Protein AF-0000000084546403 (afdb_homodimer)

Solvent-accessible surface area (backbone atoms only — not comparable to full-atom values): 41362 Å² total; per-residue (Å²): 109,85,38,75,86,48,31,38,41,37,36,32,36,29,19,54,22,59,50,53,29,65,92,52,77,45,28,26,39,58,67,63,29,73,38,72,50,47,21,52,46,28,46,36,2,33,27,8,28,27,34,31,75,41,83,78,36,60,59,53,68,66,60,11,43,37,7,45,70,42,44,78,72,54,56,85,66,45,31,20,58,9,33,34,30,34,52,30,70,62,47,91,77,52,71,27,23,35,17,21,32,30,24,30,13,20,51,49,97,86,53,36,51,71,20,63,24,27,76,45,74,48,57,65,67,58,48,48,49,54,30,50,51,44,56,72,67,63,77,61,92,54,79,59,48,49,65,47,56,44,63,68,66,50,28,30,29,35,37,38,40,39,41,81,85,48,60,37,44,41,43,40,48,28,24,29,60,44,39,33,57,57,57,37,37,69,40,56,32,64,63,72,54,65,53,42,78,39,78,37,39,34,66,44,90,41,69,44,15,43,52,32,15,49,51,52,40,50,52,50,55,48,38,33,57,53,32,70,68,31,65,65,34,50,52,29,46,75,72,72,41,63,36,60,30,36,62,36,33,36,26,36,7,25,41,72,75,89,67,75,38,48,34,73,72,53,29,42,46,48,27,29,37,59,80,48,44,54,50,35,10,49,34,57,67,30,65,36,48,75,49,88,36,81,58,96,80,35,36,45,49,36,20,50,49,55,37,55,41,55,77,82,29,34,28,36,38,35,56,44,59,74,33,28,63,25,8,53,67,42,33,51,65,59,26,16,52,47,52,27,48,43,23,63,36,19,50,39,41,25,60,73,55,51,56,48,83,63,35,32,40,34,41,36,39,39,36,11,13,20,27,85,63,36,33,59,35,42,54,58,18,39,35,37,42,22,22,70,54,31,74,60,62,78,42,56,51,75,24,66,72,49,11,73,70,23,76,71,35,80,38,48,13,42,44,47,50,61,52,47,51,50,48,56,47,70,56,101,112,84,37,75,86,48,30,38,42,37,36,33,37,28,18,54,21,59,51,53,29,65,91,51,77,46,28,26,39,57,66,65,32,72,38,71,50,48,21,54,47,28,47,36,2,32,25,8,26,26,36,31,74,41,82,78,36,59,57,54,69,66,60,11,44,38,7,45,71,44,45,79,71,54,56,85,66,46,29,19,59,8,32,34,30,34,52,30,70,64,49,90,77,51,72,27,23,35,16,22,31,32,23,29,13,20,52,49,96,84,54,37,52,70,21,64,25,27,78,45,73,47,58,65,67,58,48,48,50,52,30,49,50,46,55,70,66,64,76,61,92,53,80,58,48,48,66,47,57,44,63,68,66,49,27,31,29,35,38,38,39,38,43,81,85,48,60,38,42,42,44,39,47,27,23,28,59,44,37,32,58,58,59,38,35,70,40,57,32,63,63,72,55,66,53,43,78,38,78,37,38,35,67,46,90,42,68,42,15,42,52,33,15,51,52,53,40,51,52,49,55,48,39,32,56,53,32,70,69,31,66,67,34,51,53,30,46,75,71,72,40,63,35,60,30,34,62,35,34,35,25,37,8,26,42,71,75,86,66,75,38,50,34,72,73,53,28,41,46,48,29,29,38,59,82,49,44,54,50,34,9,49,33,57,65,31,64,37,49,72,49,88,34,81,58,97,79,32,37,45,49,37,20,50,48,55,38,56,41,57,76,82,29,33,27,36,39,35,55,44,60,72,34,28,62,24,9,51,68,41,32,51,64,59,25,16,53,48,52,26,47,44,22,64,35,19,50,40,42,27,58,74,55,48,57,48,84,63,35,31,42,34,41,34,39,39,36,11,13,20,27,85,63,35,33,59,34,41,55,58,17,40,36,36,42,23,21,71,51,31,75,60,62,78,42,54,50,75,25,66,73,48,10,74,70,23,75,71,35,81,40,48,13,42,44,46,49,60,52,49,53,50,48,56,48,70,57,101

pLDDT: mean 93.05, std 8.21, range [50.5, 98.88]

InterPro domains:
  IPR004456 2,3-bisphosphoglycerate-independent phosphoglycerate mutase [PF10143] (42-233)
  IPR004456 2,3-bisphosphoglycerate-independent phosphoglycerate mutase [PIRSF006392] (7-424)
  IPR004456 2,3-bisphosphoglycerate-independent phosphoglycerate mutase [PTHR31209] (2-426)
  IPR004456 2,3-bisphosphoglycerate-independent phosphoglycerate mutase [TIGR00306] (8-418)
  IPR004456 2,3-bisphosphoglycerate-independent phosphoglycerate mutase [cd16011] (8-423)
  IPR006124 Metalloenzyme [PF01676] (10-408)
  IPR017850 Alkaline-phosphatase-like, core domain superfamily [G3DSA:3.40.720.10] (3-81)
  IPR017850 Alkaline-phosphatase-like, core domain superfamily [G3DSA:3.40.720.10] (188-424)
  IPR017850 Alkaline-phosphatase-like, core domain superfamily [SSF53649] (8-391)
  IPR042253 2,3-bisphosphoglycerate-independent phosphoglycerate mutase superfamily [G3DSA:3.30.70.2130] (82-182)

Organism: NCBI:txid1582439

Sequence (856 aa):
MENSDIHMIYVLLDGIGDLPHPDLDGKTPLEAANTPILDKIASNGAIGEVISVGKGIAPESDIAVFNMLGYKFKHEDYAGRGVIEAIGIGIDFKDGDLALRGNYSTLDDQEVIIDRRAGRHIEKEDADGIAKEIEEKIKFSNPDTSVVVAPTIGHRVTVRIRNTSKKLSSKITNTDPAYSNIGGMGVAKAVGDFLKIEKCLPLEDTEDSKSTANTVNEFSDQTISICKESQINKKRQEQGKKRLSCILLRDAGNKYPDVIPINEKYGMNFSCIVDMPVELGISEVLKMKAFEAGGLTDYEEKAKVAAKAMETQNSIYVHLKGPDEFGHDGDAIGKMKNIEEIDQRFFKTLVDNIDTNKVAIVISADHSTPCINKGHSDDPVPVLVSGQFIKKDGTTRMTEAQAKKGSIGLLQGAEVVTKSLELIKSQTMENSDIHMIYVLLDGIGDLPHPDLDGKTPLEAANTPILDKIASNGAIGEVISVGKGIAPESDIAVFNMLGYKFKHEDYAGRGVIEAIGIGIDFKDGDLALRGNYSTLDDQEVIIDRRAGRHIEKEDADGIAKEIEEKIKFSNPDTSVVVAPTIGHRVTVRIRNTSKKLSSKITNTDPAYSNIGGMGVAKAVGDFLKIEKCLPLEDTEDSKSTANTVNEFSDQTISICKESQINKKRQEQGKKRLSCILLRDAGNKYPDVIPINEKYGMNFSCIVDMPVELGISEVLKMKAFEAGGLTDYEEKAKVAAKAMETQNSIYVHLKGPDEFGHDGDAIGKMKNIEEIDQRFFKTLVDNIDTNKVAIVISADHSTPCINKGHSDDPVPVLVSGQFIKKDGTTRMTEAQAKKGSIGLLQGAEVVTKSLELIKSQT

Structure (mmCIF, N/CA/C/O backbone):
data_AF-0000000084546403-model_v1
#
loop_
_entity.id
_entity.type
_entity.pdbx_description
1 polymer 'Phosphoglycerate mutase'
#
loop_
_atom_site.group_PDB
_atom_site.id
_atom_site.type_symbol
_atom_site.label_atom_id
_atom_site.label_alt_id
_atom_site.label_comp_id
_atom_site.label_asym_id
_atom_site.label_entity_id
_atom_site.label_seq_id
_atom_site.pdbx_PDB_ins_code
_atom_site.Cartn_x
_atom_site.Cartn_y
_atom_site.Cartn_z
_atom_site.occupancy
_atom_site.B_iso_or_equiv
_atom_site.auth_seq_id
_atom_site.auth_comp_id
_atom_site.auth_asym_id
_atom_site.auth_atom_id
_atom_site.pdbx_PDB_model_num
ATOM 1 N N . MET A 1 1 ? 1.942 37.375 -12.445 1 56.19 1 MET A N 1
ATOM 2 C CA . MET A 1 1 ? 0.585 37.906 -12.305 1 56.19 1 MET A CA 1
ATOM 3 C C . MET A 1 1 ? 0.404 38.594 -10.961 1 56.19 1 MET A C 1
ATOM 5 O O . MET A 1 1 ? 0.912 38.125 -9.938 1 56.19 1 MET A O 1
ATOM 9 N N . GLU A 1 2 ? 0.143 39.812 -10.953 1 78.81 2 GLU A N 1
ATOM 10 C CA . GLU A 1 2 ? -0.013 40.594 -9.734 1 78.81 2 GLU A CA 1
ATOM 11 C C . GLU A 1 2 ? -1.414 40.438 -9.148 1 78.81 2 GLU A C 1
ATOM 13 O O . GLU A 1 2 ? -2.41 40.656 -9.844 1 78.81 2 GLU A O 1
ATOM 18 N N . ASN A 1 3 ? -1.535 39.75 -7.922 1 90.38 3 ASN A N 1
ATOM 19 C CA . ASN A 1 3 ? -2.805 39.469 -7.258 1 90.38 3 ASN A CA 1
ATOM 20 C C . ASN A 1 3 ? -2.912 40.219 -5.93 1 90.38 3 ASN A C 1
ATOM 22 O O . ASN A 1 3 ? -3.426 39.688 -4.949 1 90.38 3 ASN A O 1
ATOM 26 N N . SER A 1 4 ? -2.438 41.438 -5.969 1 88.62 4 SER A N 1
ATOM 27 C CA . SER A 1 4 ? -2.387 42.219 -4.734 1 88.62 4 SER A CA 1
ATOM 28 C C . SER A 1 4 ? -3.781 42.656 -4.297 1 88.62 4 SER A C 1
ATOM 30 O O . SER A 1 4 ? -4.004 42.969 -3.123 1 88.62 4 SER A O 1
ATOM 32 N N . ASP A 1 5 ? -4.684 42.656 -5.203 1 90.62 5 ASP A N 1
ATOM 33 C CA . ASP A 1 5 ? -6.023 43.125 -4.887 1 90.62 5 ASP A CA 1
ATOM 34 C C . ASP A 1 5 ? -6.926 42 -4.414 1 90.62 5 ASP A C 1
ATOM 36 O O . ASP A 1 5 ? -8.055 42.219 -3.973 1 90.62 5 ASP A O 1
ATOM 40 N N . ILE A 1 6 ? -6.508 40.844 -4.484 1 94.5 6 ILE A N 1
ATOM 41 C CA . ILE A 1 6 ? -7.281 39.656 -4.082 1 94.5 6 ILE A CA 1
ATOM 42 C C . ILE A 1 6 ? -7.016 39.344 -2.609 1 94.5 6 ILE A C 1
ATOM 44 O O . ILE A 1 6 ? -5.875 39.438 -2.148 1 94.5 6 ILE A O 1
ATOM 48 N N . HIS A 1 7 ? -8.031 39.156 -1.814 1 96.44 7 HIS A N 1
ATOM 49 C CA . HIS A 1 7 ? -7.941 38.656 -0.452 1 96.44 7 HIS A CA 1
ATOM 50 C C . HIS A 1 7 ? -8.578 37.25 -0.335 1 96.44 7 HIS A C 1
ATOM 52 O O . HIS A 1 7 ? -9.742 37.062 -0.697 1 96.44 7 HIS A O 1
ATOM 58 N N . MET A 1 8 ? -7.809 36.281 0.204 1 97.38 8 MET A N 1
ATOM 59 C CA . MET A 1 8 ? -8.266 34.906 0.183 1 97.38 8 MET A CA 1
ATOM 60 C C . MET A 1 8 ? -7.852 34.188 1.46 1 97.38 8 MET A C 1
ATOM 62 O O . MET A 1 8 ? -6.711 34.312 1.909 1 97.38 8 MET A O 1
ATOM 66 N N . ILE A 1 9 ? -8.766 33.531 2.109 1 98.69 9 ILE A N 1
ATOM 67 C CA . ILE A 1 9 ? -8.492 32.594 3.191 1 98.69 9 ILE A CA 1
ATOM 68 C C . ILE A 1 9 ? -8.633 31.172 2.682 1 98.69 9 ILE A C 1
ATOM 70 O O . ILE A 1 9 ? -9.719 30.766 2.25 1 98.69 9 ILE A O 1
ATOM 74 N N . TYR A 1 10 ? -7.547 30.406 2.703 1 98.75 10 TYR A N 1
ATOM 75 C CA . TYR A 1 10 ? -7.473 29.047 2.189 1 98.75 10 TYR A CA 1
ATOM 76 C C . TYR A 1 10 ? -7.391 28.031 3.33 1 98.75 10 TYR A C 1
ATOM 78 O O . TYR A 1 10 ? -6.383 27.969 4.039 1 98.75 10 TYR A O 1
ATOM 86 N N . VAL A 1 11 ? -8.422 27.25 3.506 1 98.81 11 VAL A N 1
ATOM 87 C CA . VAL A 1 11 ? -8.5 26.312 4.613 1 98.81 11 VAL A CA 1
ATOM 88 C C . VAL A 1 11 ? -8.398 24.875 4.082 1 98.81 11 VAL A C 1
ATOM 90 O O . VAL A 1 11 ? -9.195 24.469 3.234 1 98.81 11 VAL A O 1
ATOM 93 N N . LEU A 1 12 ? -7.434 24.125 4.547 1 98.31 12 LEU A N 1
ATOM 94 C CA . LEU A 1 12 ? -7.359 22.688 4.285 1 98.31 12 LEU A CA 1
ATOM 95 C C . LEU A 1 12 ? -7.773 21.891 5.516 1 98.31 12 LEU A C 1
ATOM 97 O O . LEU A 1 12 ? -7.148 22 6.57 1 98.31 12 LEU A O 1
ATOM 101 N N . LEU A 1 13 ? -8.82 21.156 5.379 1 98.31 13 LEU A N 1
ATOM 102 C CA . LEU A 1 13 ? -9.289 20.234 6.414 1 98.31 13 LEU A CA 1
ATOM 103 C C . LEU A 1 13 ? -8.672 18.859 6.242 1 98.31 13 LEU A C 1
ATOM 105 O O . LEU A 1 13 ? -9.117 18.078 5.402 1 98.31 13 LEU A O 1
ATOM 109 N N . ASP A 1 14 ? -7.738 18.5 7.102 1 97.06 14 ASP A N 1
ATOM 110 C CA . ASP A 1 14 ? -6.898 17.312 6.973 1 97.06 14 ASP A CA 1
ATOM 111 C C . ASP A 1 14 ? -7.742 16.047 6.984 1 97.06 14 ASP A C 1
ATOM 113 O O . ASP A 1 14 ? -8.414 15.742 7.977 1 97.06 14 ASP A O 1
ATOM 117 N N . GLY A 1 15 ? -7.684 15.305 5.902 1 96.88 15 GLY A N 1
ATOM 118 C CA . GLY A 1 15 ? -8.273 13.977 5.844 1 96.88 15 GLY A CA 1
ATOM 119 C C . GLY A 1 15 ? -9.789 13.984 5.918 1 96.88 15 GLY A C 1
ATOM 120 O O . GLY A 1 15 ? -10.406 13 6.332 1 96.88 15 GLY A O 1
ATOM 121 N N . ILE A 1 16 ? -10.438 15.055 5.527 1 97.88 16 ILE A N 1
ATOM 122 C CA . ILE A 1 16 ? -11.875 15.203 5.758 1 97.88 16 ILE A CA 1
ATOM 123 C C . ILE A 1 16 ? -12.648 14.336 4.766 1 97.88 16 ILE A C 1
ATOM 125 O O . ILE A 1 16 ? -13.75 13.875 5.062 1 97.88 16 ILE A O 1
ATOM 129 N N . GLY A 1 17 ? -12.109 14.18 3.494 1 97.25 17 GLY A N 1
ATOM 130 C CA . GLY A 1 17 ? -12.797 13.305 2.553 1 97.25 17 GLY A CA 1
ATOM 131 C C . GLY A 1 17 ? -13.031 11.914 3.098 1 97.25 17 GLY A C 1
ATOM 132 O O . GLY A 1 17 ? -12.172 11.352 3.787 1 97.25 17 GLY A O 1
ATOM 133 N N . ASP A 1 18 ? -14.164 11.32 2.725 1 97.25 18 ASP A N 1
ATOM 134 C CA . ASP A 1 18 ? -14.523 10.023 3.289 1 97.25 18 ASP A CA 1
ATOM 135 C C . ASP A 1 18 ? -15.469 9.266 2.365 1 97.25 18 ASP A C 1
ATOM 137 O O . ASP A 1 18 ? -15.812 9.758 1.285 1 97.25 18 ASP A O 1
ATOM 141 N N . LEU A 1 19 ? -15.781 8.062 2.736 1 94.38 19 LEU A N 1
ATOM 142 C CA . LEU A 1 19 ? -16.766 7.188 2.1 1 94.38 19 LEU A CA 1
ATOM 143 C C . LEU A 1 19 ? -17.938 6.918 3.029 1 94.38 19 LEU A C 1
ATOM 145 O O . LEU A 1 19 ? -17.859 7.176 4.234 1 94.38 19 LEU A O 1
ATOM 149 N N . PRO A 1 20 ? -19.047 6.453 2.459 1 94.56 20 PRO A N 1
ATOM 150 C CA . PRO A 1 20 ? -20.172 6.09 3.309 1 94.56 20 PRO A CA 1
ATOM 151 C C . PRO A 1 20 ? -19.797 5.094 4.402 1 94.56 20 PRO A C 1
ATOM 153 O O . PRO A 1 20 ? -18.938 4.238 4.195 1 94.56 20 PRO A O 1
ATOM 156 N N . HIS A 1 21 ? -20.453 5.211 5.547 1 95.5 21 HIS A N 1
ATOM 157 C CA . HIS A 1 21 ? -20.156 4.379 6.707 1 95.5 21 HIS A CA 1
ATOM 158 C C . HIS A 1 21 ? -21.438 3.887 7.375 1 95.5 21 HIS A C 1
ATOM 160 O O . HIS A 1 21 ? -22.406 4.648 7.531 1 95.5 21 HIS A O 1
ATOM 166 N N . PRO A 1 22 ? -21.516 2.637 7.805 1 93.38 22 PRO A N 1
ATOM 167 C CA . PRO A 1 22 ? -22.75 2.104 8.398 1 93.38 22 PRO A CA 1
ATOM 168 C C . PRO A 1 22 ? -23.125 2.809 9.703 1 93.38 22 PRO A C 1
ATOM 170 O O . PRO A 1 22 ? -24.297 2.951 10.016 1 93.38 22 PRO A O 1
ATOM 173 N N . ASP A 1 23 ? -22.188 3.281 10.43 1 95.56 23 ASP A N 1
ATOM 174 C CA . ASP A 1 23 ? -22.453 3.967 11.695 1 95.56 23 ASP A CA 1
ATOM 175 C C . ASP A 1 23 ? -23.188 5.289 11.453 1 95.56 23 ASP A C 1
ATOM 177 O O . ASP A 1 23 ? -23.719 5.883 12.391 1 95.56 23 ASP A O 1
ATOM 181 N N . LEU A 1 24 ? -23.172 5.742 10.234 1 97.56 24 LEU A N 1
ATOM 182 C CA . LEU A 1 24 ? -23.828 6.992 9.867 1 97.56 24 LEU A CA 1
ATOM 183 C C . LEU A 1 24 ? -24.953 6.746 8.867 1 97.56 24 LEU A C 1
ATOM 185 O O . LEU A 1 24 ? -25.219 7.59 8.008 1 97.56 24 LEU A O 1
ATOM 189 N N . ASP A 1 25 ? -25.469 5.59 8.922 1 94.25 25 ASP A N 1
ATOM 190 C CA . ASP A 1 25 ? -26.609 5.184 8.102 1 94.25 25 ASP A CA 1
ATOM 191 C C . ASP A 1 25 ? -26.281 5.332 6.613 1 94.25 25 ASP A C 1
ATOM 193 O O . ASP A 1 25 ? -27.094 5.863 5.852 1 94.25 25 ASP A O 1
ATOM 197 N N . GLY A 1 26 ? -25.078 5.059 6.262 1 94 26 GLY A N 1
ATOM 198 C CA . GLY A 1 26 ? -24.672 5.035 4.863 1 94 26 GLY A CA 1
ATOM 199 C C . GLY A 1 26 ? -24.297 6.402 4.328 1 94 26 GLY A C 1
ATOM 200 O O . GLY A 1 26 ? -24.141 6.582 3.119 1 94 26 GLY A O 1
ATOM 201 N N . LYS A 1 27 ? -24.141 7.34 5.164 1 97.06 27 LYS A N 1
ATOM 202 C CA . LYS A 1 27 ? -23.672 8.664 4.781 1 97.06 27 LYS A CA 1
ATOM 203 C C . LYS A 1 27 ? -22.188 8.828 5.086 1 97.06 27 LYS A C 1
ATOM 205 O O . LYS A 1 27 ? -21.641 8.094 5.902 1 97.06 27 LYS A O 1
ATOM 210 N N . THR A 1 28 ? -21.594 9.758 4.344 1 97.88 28 THR A N 1
ATOM 211 C CA . THR A 1 28 ? -20.25 10.172 4.754 1 97.88 28 THR A CA 1
ATOM 212 C C . THR A 1 28 ? -20.328 11.086 5.977 1 97.88 28 THR A C 1
ATOM 214 O O . THR A 1 28 ? -21.391 11.633 6.289 1 97.88 28 THR A O 1
ATOM 217 N N . PRO A 1 29 ? -19.188 11.281 6.66 1 98.62 29 PRO A N 1
ATOM 218 C CA . PRO A 1 29 ? -19.188 12.219 7.785 1 98.62 29 PRO A CA 1
ATOM 219 C C . PRO A 1 29 ? -19.594 13.633 7.379 1 98.62 29 PRO A C 1
ATOM 221 O O . PRO A 1 29 ? -20.328 14.305 8.109 1 98.62 29 PRO A O 1
ATOM 224 N N . LEU A 1 30 ? -19.172 14.102 6.254 1 98.75 30 LEU A N 1
ATOM 225 C CA . LEU A 1 30 ? -19.578 15.422 5.773 1 98.75 30 LEU A CA 1
ATOM 226 C C . LEU A 1 30 ? -21.078 15.477 5.527 1 98.75 30 LEU A C 1
ATOM 228 O O . LEU A 1 30 ? -21.734 16.469 5.875 1 98.75 30 LEU A O 1
ATOM 232 N N . GLU A 1 31 ? -21.641 14.477 4.938 1 98.25 31 GLU A N 1
ATOM 233 C CA . GLU A 1 31 ? -23.078 14.422 4.652 1 98.25 31 GLU A CA 1
ATOM 234 C C . GLU A 1 31 ? -23.891 14.359 5.938 1 98.25 31 GLU A C 1
ATOM 236 O O . GLU A 1 31 ? -24.969 14.961 6.023 1 98.25 31 GLU A O 1
ATOM 241 N N . ALA A 1 32 ? -23.391 13.625 6.895 1 98.5 32 ALA A N 1
ATOM 242 C CA . ALA A 1 32 ? -24.141 13.375 8.125 1 98.5 32 ALA A CA 1
ATOM 243 C C . ALA A 1 32 ? -24.047 14.562 9.086 1 98.5 32 ALA A C 1
ATOM 245 O O . ALA A 1 32 ? -24.906 14.766 9.93 1 98.5 32 ALA A O 1
ATOM 246 N N . ALA A 1 33 ? -23.031 15.359 9.008 1 98.75 33 ALA A N 1
ATOM 247 C CA . ALA A 1 33 ? -22.75 16.438 9.961 1 98.75 33 ALA A CA 1
ATOM 248 C C . ALA A 1 33 ? -23.703 17.609 9.773 1 98.75 33 ALA A C 1
ATOM 250 O O . ALA A 1 33 ? -24.062 17.938 8.641 1 98.75 33 ALA A O 1
ATOM 251 N N . ASN A 1 34 ? -24.156 18.203 10.852 1 98.56 34 ASN A N 1
ATOM 252 C CA . ASN A 1 34 ? -24.859 19.469 10.82 1 98.56 34 ASN A CA 1
ATOM 253 C C . ASN A 1 34 ? -23.891 20.656 10.742 1 98.56 34 ASN A C 1
ATOM 255 O O . ASN A 1 34 ? -23.266 21.016 11.742 1 98.56 34 ASN A O 1
ATOM 259 N N . THR A 1 35 ? -23.891 21.234 9.539 1 98.69 35 THR A N 1
ATOM 260 C CA . THR A 1 35 ? -22.875 22.281 9.32 1 98.69 35 THR A CA 1
ATOM 261 C C . THR A 1 35 ? -23.516 23.531 8.734 1 98.69 35 THR A C 1
ATOM 263 O O . THR A 1 35 ? -23.188 23.953 7.621 1 98.69 35 THR A O 1
ATOM 266 N N . PRO A 1 36 ? -24.328 24.281 9.492 1 98.69 36 PRO A N 1
ATOM 267 C CA . PRO A 1 36 ? -25.078 25.422 8.945 1 98.69 36 PRO A CA 1
ATOM 268 C C . PRO A 1 36 ? -24.172 26.531 8.414 1 98.69 36 PRO A C 1
ATOM 270 O O . PRO A 1 36 ? -24.516 27.203 7.441 1 98.69 36 PRO A O 1
ATOM 273 N N . ILE A 1 37 ? -23.062 26.75 9.023 1 98.69 37 ILE A N 1
ATOM 274 C CA . ILE A 1 37 ? -22.188 27.812 8.578 1 98.69 37 ILE A CA 1
ATOM 275 C C . ILE A 1 37 ? -21.5 27.406 7.273 1 98.69 37 ILE A C 1
ATOM 277 O O . ILE A 1 37 ? -21.453 28.203 6.324 1 98.69 37 ILE A O 1
ATOM 281 N N . LEU A 1 38 ? -20.984 26.203 7.199 1 98.69 38 LEU A N 1
ATOM 282 C CA . LEU A 1 38 ? -20.391 25.688 5.969 1 98.69 38 LEU A CA 1
ATOM 283 C C . LEU A 1 38 ? -21.406 25.688 4.836 1 98.69 38 LEU A C 1
ATOM 285 O O . LEU A 1 38 ? -21.062 25.922 3.676 1 98.69 38 LEU A O 1
ATOM 289 N N . ASP A 1 39 ? -22.656 25.375 5.207 1 98.69 39 ASP A N 1
ATOM 290 C CA . ASP A 1 39 ? -23.703 25.391 4.207 1 98.69 39 ASP A CA 1
ATOM 291 C C . ASP A 1 39 ? -23.906 26.781 3.633 1 98.69 39 ASP A C 1
ATOM 293 O O . ASP A 1 39 ? -24.094 26.953 2.426 1 98.69 39 ASP A O 1
ATOM 297 N N . LYS A 1 40 ? -23.891 27.75 4.449 1 98.12 40 LYS A N 1
ATOM 298 C CA . LYS A 1 40 ? -23.984 29.125 3.998 1 98.12 40 LYS A CA 1
ATOM 299 C C . LYS A 1 40 ? -22.797 29.5 3.105 1 98.12 40 LYS A C 1
ATOM 301 O O . LYS A 1 40 ? -22.984 30.172 2.078 1 98.12 40 LYS A O 1
ATOM 306 N N . ILE A 1 41 ? -21.641 29.141 3.529 1 98.5 41 ILE A N 1
ATOM 307 C CA . ILE A 1 41 ? -20.453 29.406 2.732 1 98.5 41 ILE A CA 1
ATOM 308 C C . ILE A 1 41 ? -20.578 28.719 1.372 1 98.5 41 ILE A C 1
ATOM 310 O O . ILE A 1 41 ? -20.281 29.328 0.338 1 98.5 41 ILE A O 1
ATOM 314 N N . ALA A 1 42 ? -21.016 27.453 1.394 1 98.56 42 ALA A N 1
ATOM 315 C CA . ALA A 1 42 ? -21.156 26.672 0.166 1 98.56 42 ALA A CA 1
ATOM 316 C C . ALA A 1 42 ? -22.172 27.312 -0.778 1 98.56 42 ALA A C 1
ATOM 318 O O . ALA A 1 42 ? -21.953 27.375 -1.99 1 98.56 42 ALA A O 1
ATOM 319 N N . SER A 1 43 ? -23.234 27.828 -0.25 1 98.12 43 SER A N 1
ATOM 320 C CA . SER A 1 43 ? -24.297 28.422 -1.056 1 98.12 43 SER A CA 1
ATOM 321 C C . SER A 1 43 ? -23.844 29.719 -1.705 1 98.12 43 SER A C 1
ATOM 323 O O . SER A 1 43 ? -24.469 30.188 -2.664 1 98.12 43 SER A O 1
ATOM 325 N N . ASN A 1 44 ? -22.812 30.312 -1.191 1 97.62 44 ASN A N 1
ATOM 326 C CA . ASN A 1 44 ? -22.281 31.578 -1.692 1 97.62 44 ASN A CA 1
ATOM 327 C C . ASN A 1 44 ? -21.047 31.359 -2.568 1 97.62 44 ASN A C 1
ATOM 329 O O . ASN A 1 44 ? -20.062 32.094 -2.467 1 97.62 44 ASN A O 1
ATOM 333 N N . GLY A 1 45 ? -21.031 30.266 -3.346 1 97.75 45 GLY A N 1
ATOM 334 C CA . GLY A 1 45 ? -19.844 30 -4.156 1 97.75 45 GLY A CA 1
ATOM 335 C C . GLY A 1 45 ? -20.031 28.859 -5.125 1 97.75 45 GLY A C 1
ATOM 336 O O . GLY A 1 45 ? -21.125 28.656 -5.672 1 97.75 45 GLY A O 1
ATOM 337 N N . ALA A 1 46 ? -18.953 28.25 -5.488 1 98.38 46 ALA A N 1
ATOM 338 C CA . ALA A 1 46 ? -18.875 27.125 -6.414 1 98.38 46 ALA A CA 1
ATOM 339 C C . ALA A 1 46 ? -18.031 25.984 -5.84 1 98.38 46 ALA A C 1
ATOM 341 O O . ALA A 1 46 ? -17.094 26.219 -5.078 1 98.38 46 ALA A O 1
ATOM 342 N N . ILE A 1 47 ? -18.406 24.734 -6.227 1 98.62 47 ILE A N 1
ATOM 343 C CA . ILE A 1 47 ? -17.75 23.578 -5.633 1 98.62 47 ILE A CA 1
ATOM 344 C C . ILE A 1 47 ? -17.25 22.656 -6.738 1 98.62 47 ILE A C 1
ATOM 346 O O . ILE A 1 47 ? -17.625 22.797 -7.902 1 98.62 47 ILE A O 1
ATOM 350 N N . GLY A 1 48 ? -16.281 21.844 -6.465 1 98.69 48 GLY A N 1
ATOM 351 C CA . GLY A 1 48 ? -15.766 20.797 -7.328 1 98.69 48 GLY A CA 1
ATOM 352 C C . GLY A 1 48 ? -15.039 19.703 -6.566 1 98.69 48 GLY A C 1
ATOM 353 O O . GLY A 1 48 ? -15.211 19.578 -5.352 1 98.69 48 GLY A O 1
ATOM 354 N N . GLU A 1 49 ? -14.266 18.844 -7.32 1 98.25 49 GLU A N 1
ATOM 355 C CA . GLU A 1 49 ? -13.484 17.75 -6.758 1 98.25 49 GLU A CA 1
ATOM 356 C C . GLU A 1 49 ? -12 17.938 -7.039 1 98.25 49 GLU A C 1
ATOM 358 O O . GLU A 1 49 ? -11.617 18.625 -7.984 1 98.25 49 GLU A O 1
ATOM 363 N N . VAL A 1 50 ? -11.258 17.344 -6.164 1 98 50 VAL A N 1
ATOM 364 C CA . VAL A 1 50 ? -9.812 17.406 -6.344 1 98 50 VAL A CA 1
ATOM 365 C C . VAL A 1 50 ? -9.211 16.016 -6.133 1 98 50 VAL A C 1
ATOM 367 O O . VAL A 1 50 ? -9.547 15.32 -5.168 1 98 50 VAL A O 1
ATOM 370 N N . ILE A 1 51 ? -8.43 15.562 -7.02 1 94.62 51 ILE A N 1
ATOM 371 C CA . ILE A 1 51 ? -7.469 14.484 -6.781 1 94.62 51 ILE A CA 1
ATOM 372 C C . ILE A 1 51 ? -6.121 15.07 -6.375 1 94.62 51 ILE A C 1
ATOM 374 O O . ILE A 1 51 ? -5.41 15.641 -7.207 1 94.62 51 ILE A O 1
ATOM 378 N N . SER A 1 52 ? -5.801 14.922 -5.137 1 93.19 52 SER A N 1
ATOM 379 C CA . SER A 1 52 ? -4.723 15.711 -4.551 1 93.19 52 SER A CA 1
ATOM 380 C C . SER A 1 52 ? -3.361 15.258 -5.062 1 93.19 52 SER A C 1
ATOM 382 O O . SER A 1 52 ? -2.471 16.078 -5.293 1 93.19 52 SER A O 1
ATOM 384 N N . VAL A 1 53 ? -3.145 13.906 -5.277 1 86.75 53 VAL A N 1
ATOM 385 C CA . VAL A 1 53 ? -1.835 13.406 -5.684 1 86.75 53 VAL A CA 1
ATOM 386 C C . VAL A 1 53 ? -1.959 12.641 -6.996 1 86.75 53 VAL A C 1
ATOM 388 O O . VAL A 1 53 ? -1.195 12.875 -7.934 1 86.75 53 VAL A O 1
ATOM 391 N N . GLY A 1 54 ? -2.863 11.688 -7.082 1 81.56 54 GLY A N 1
ATOM 392 C CA . GLY A 1 54 ? -3.078 10.875 -8.273 1 81.56 54 GLY A CA 1
ATOM 393 C C . GLY A 1 54 ? -4.043 9.727 -8.039 1 81.56 54 GLY A C 1
ATOM 394 O O . GLY A 1 54 ? -4.266 9.312 -6.902 1 81.56 54 GLY A O 1
ATOM 395 N N . LYS A 1 55 ? -4.508 9.156 -9.117 1 74.69 55 LYS A N 1
ATOM 396 C CA . LYS A 1 55 ? -5.418 8.016 -9.023 1 74.69 55 LYS A CA 1
ATOM 397 C C . LYS A 1 55 ? -4.668 6.746 -8.633 1 74.69 55 LYS A C 1
ATOM 399 O O . LYS A 1 55 ? -3.58 6.48 -9.148 1 74.69 55 LYS A O 1
ATOM 404 N N . GLY A 1 56 ? -5.246 5.996 -7.68 1 68.12 56 GLY A N 1
ATOM 405 C CA . GLY A 1 56 ? -4.668 4.719 -7.297 1 68.12 56 GLY A CA 1
ATOM 406 C C . GLY A 1 56 ? -3.561 4.848 -6.27 1 68.12 56 GLY A C 1
ATOM 407 O O . GLY A 1 56 ? -3.027 3.844 -5.793 1 68.12 56 GLY A O 1
ATOM 408 N N . ILE A 1 57 ? -3.197 5.98 -5.898 1 66.81 57 ILE A N 1
ATOM 409 C CA . ILE A 1 57 ? -2.105 6.223 -4.965 1 66.81 57 ILE A CA 1
ATOM 410 C C . ILE A 1 57 ? -2.66 6.789 -3.658 1 66.81 57 ILE A C 1
ATOM 412 O O . ILE A 1 57 ? -3.314 7.836 -3.658 1 66.81 57 ILE A O 1
ATOM 416 N N . ALA A 1 58 ? -2.514 6.07 -2.58 1 71.62 58 ALA A N 1
ATOM 417 C CA . ALA A 1 58 ? -2.807 6.66 -1.275 1 71.62 58 ALA A CA 1
ATOM 418 C C . ALA A 1 58 ? -1.779 7.727 -0.913 1 71.62 58 ALA A C 1
ATOM 420 O O . ALA A 1 58 ? -0.595 7.426 -0.742 1 71.62 58 ALA A O 1
ATOM 421 N N . PRO A 1 59 ? -2.168 8.953 -0.807 1 76.81 59 PRO A N 1
ATOM 422 C CA . PRO A 1 59 ? -1.227 10.07 -0.683 1 76.81 59 PRO A CA 1
ATOM 423 C C . PRO A 1 59 ? -0.574 10.141 0.696 1 76.81 59 PRO A C 1
ATOM 425 O O . PRO A 1 59 ? -1.223 9.852 1.706 1 76.81 59 PRO A O 1
ATOM 428 N N . GLU A 1 60 ? 0.69 10.555 0.697 1 81.62 60 GLU A N 1
ATOM 429 C CA . GLU A 1 60 ? 1.29 11.062 1.927 1 81.62 60 GLU A CA 1
ATOM 430 C C . GLU A 1 60 ? 0.983 12.547 2.119 1 81.62 60 GLU A C 1
ATOM 432 O O . GLU A 1 60 ? 0.923 13.305 1.147 1 81.62 60 GLU A O 1
ATOM 437 N N . SER A 1 61 ? 0.863 12.93 3.318 1 87.88 61 SER A N 1
ATOM 438 C CA . SER A 1 61 ? 0.375 14.266 3.635 1 87.88 61 SER A CA 1
ATOM 439 C C . SER A 1 61 ? 1.299 15.344 3.07 1 87.88 61 SER A C 1
ATOM 441 O O . SER A 1 61 ? 0.836 16.391 2.615 1 87.88 61 SER A O 1
ATOM 443 N N . ASP A 1 62 ? 2.598 15.156 3.107 1 89.56 62 ASP A N 1
ATOM 444 C CA . ASP A 1 62 ? 3.529 16.188 2.648 1 89.56 62 ASP A CA 1
ATOM 445 C C . ASP A 1 62 ? 3.342 16.469 1.161 1 89.56 62 ASP A C 1
ATOM 447 O O . ASP A 1 62 ? 3.115 17.609 0.767 1 89.56 62 ASP A O 1
ATOM 451 N N . ILE A 1 63 ? 3.258 15.453 0.394 1 88.31 63 ILE A N 1
ATOM 452 C CA . ILE A 1 63 ? 3.104 15.617 -1.047 1 88.31 63 ILE A CA 1
ATOM 453 C C . ILE A 1 63 ? 1.729 16.203 -1.354 1 88.31 63 ILE A C 1
ATOM 455 O O . ILE A 1 63 ? 1.604 17.094 -2.201 1 88.31 63 ILE A O 1
ATOM 459 N N . ALA A 1 64 ? 0.774 15.695 -0.698 1 93.12 64 ALA A N 1
ATOM 460 C CA . ALA A 1 64 ? -0.586 16.172 -0.918 1 93.12 64 ALA A CA 1
ATOM 461 C C . ALA A 1 64 ? -0.689 17.672 -0.63 1 93.12 64 ALA A C 1
ATOM 463 O O . ALA A 1 64 ? -1.279 18.422 -1.411 1 93.12 64 ALA A O 1
ATOM 464 N N . VAL A 1 65 ? -0.125 18.141 0.427 1 95.94 65 VAL A N 1
ATOM 465 C CA . VAL A 1 65 ? -0.21 19.547 0.818 1 95.94 65 VAL A CA 1
ATOM 466 C C . VAL A 1 65 ? 0.567 20.406 -0.176 1 95.94 65 VAL A C 1
ATOM 468 O O . VAL A 1 65 ? 0.097 21.469 -0.586 1 95.94 65 VAL A O 1
ATOM 471 N N . PHE A 1 66 ? 1.748 19.984 -0.583 1 95.06 66 PHE A N 1
ATOM 472 C CA . PHE A 1 66 ? 2.484 20.703 -1.615 1 95.06 66 PHE A CA 1
ATOM 473 C C . PHE A 1 66 ? 1.634 20.875 -2.867 1 95.06 66 PHE A C 1
ATOM 475 O O . PHE A 1 66 ? 1.533 21.984 -3.412 1 95.06 66 PHE A O 1
ATOM 482 N N . ASN A 1 67 ? 1.034 19.797 -3.262 1 95.56 67 ASN A N 1
ATOM 483 C CA . ASN A 1 67 ? 0.184 19.859 -4.445 1 95.56 67 ASN A CA 1
ATOM 484 C C . ASN A 1 67 ? -0.968 20.844 -4.258 1 95.56 67 ASN A C 1
ATOM 486 O O . ASN A 1 67 ? -1.223 21.672 -5.129 1 95.56 67 ASN A O 1
ATOM 490 N N . MET A 1 68 ? -1.572 20.75 -3.135 1 97.75 68 MET A N 1
ATOM 491 C CA . MET A 1 68 ? -2.748 21.578 -2.869 1 97.75 68 MET A CA 1
ATOM 492 C C . MET A 1 68 ? -2.375 23.062 -2.793 1 97.75 68 MET A C 1
ATOM 494 O O . MET A 1 68 ? -3.236 23.922 -2.924 1 97.75 68 MET A O 1
ATOM 498 N N . LEU A 1 69 ? -1.109 23.312 -2.564 1 98.06 69 LEU A N 1
ATOM 499 C CA . LEU A 1 69 ? -0.621 24.688 -2.564 1 98.06 69 LEU A CA 1
ATOM 500 C C . LEU A 1 69 ? -0.058 25.078 -3.932 1 98.06 69 LEU A C 1
ATOM 502 O O . LEU A 1 69 ? 0.435 26.188 -4.121 1 98.06 69 LEU A O 1
ATOM 506 N N . GLY A 1 70 ? -0.042 24.062 -4.848 1 97.25 70 GLY A N 1
ATOM 507 C CA . GLY A 1 70 ? 0.281 24.359 -6.234 1 97.25 70 GLY A CA 1
ATOM 508 C C . GLY A 1 70 ? 1.664 23.875 -6.637 1 97.25 70 GLY A C 1
ATOM 509 O O . GLY A 1 70 ? 2.188 24.281 -7.676 1 97.25 70 GLY A O 1
ATOM 510 N N . TYR A 1 71 ? 2.27 23.062 -5.84 1 95 71 TYR A N 1
ATOM 511 C CA . TYR A 1 71 ? 3.621 22.578 -6.113 1 95 71 TYR A CA 1
ATOM 512 C C . TYR A 1 71 ? 3.621 21.094 -6.43 1 95 71 TYR A C 1
ATOM 514 O O . TYR A 1 71 ? 3.312 20.266 -5.566 1 95 71 TYR A O 1
ATOM 522 N N . LYS A 1 72 ? 3.883 20.734 -7.602 1 89.12 72 LYS A N 1
ATOM 523 C CA . LYS A 1 72 ? 3.963 19.344 -8.023 1 89.12 72 LYS A CA 1
ATOM 524 C C . LYS A 1 72 ? 5.414 18.906 -8.195 1 89.12 72 LYS A C 1
ATOM 526 O O . LYS A 1 72 ? 6.199 19.578 -8.859 1 89.12 72 LYS A O 1
ATOM 531 N N . PHE A 1 73 ? 5.723 17.828 -7.512 1 80.06 73 PHE A N 1
ATOM 532 C CA . PHE A 1 73 ? 7.07 17.281 -7.629 1 80.06 73 PHE A CA 1
ATOM 533 C C . PHE A 1 73 ? 7.07 16.016 -8.477 1 80.06 73 PHE A C 1
ATOM 535 O O . PHE A 1 73 ? 6.113 15.25 -8.453 1 80.06 73 PHE A O 1
ATOM 542 N N . LYS A 1 74 ? 8.102 15.82 -9.242 1 72.44 74 LYS A N 1
ATOM 543 C CA . LYS A 1 74 ? 8.391 14.5 -9.789 1 72.44 74 LYS A CA 1
ATOM 544 C C . LYS A 1 74 ? 9.039 13.602 -8.734 1 72.44 74 LYS A C 1
ATOM 546 O O . LYS A 1 74 ? 9.766 14.086 -7.863 1 72.44 74 LYS A O 1
ATOM 551 N N . HIS A 1 75 ? 8.797 12.359 -8.703 1 64.38 75 HIS A N 1
ATOM 552 C CA . HIS A 1 75 ? 9.297 11.414 -7.703 1 64.38 75 HIS A CA 1
ATOM 553 C C . HIS A 1 75 ? 10.781 11.641 -7.426 1 64.38 75 HIS A C 1
ATOM 555 O O . HIS A 1 75 ? 11.195 11.703 -6.266 1 64.38 75 HIS A O 1
ATOM 561 N N . GLU A 1 76 ? 11.5 11.961 -8.422 1 64.5 76 GLU A N 1
ATOM 562 C CA . GLU A 1 76 ? 12.953 12.055 -8.258 1 64.5 76 GLU A CA 1
ATOM 563 C C . GLU A 1 76 ? 13.352 13.422 -7.703 1 64.5 76 GLU A C 1
ATOM 565 O O . GLU A 1 76 ? 14.461 13.586 -7.188 1 64.5 76 GLU A O 1
ATOM 570 N N . ASP A 1 77 ? 12.469 14.273 -7.648 1 77.75 77 ASP A N 1
ATOM 571 C CA . ASP A 1 77 ? 12.82 15.641 -7.273 1 77.75 77 ASP A CA 1
ATOM 572 C C . ASP A 1 77 ? 12.359 15.953 -5.852 1 77.75 77 ASP A C 1
ATOM 574 O O . ASP A 1 77 ? 12.727 16.984 -5.289 1 77.75 77 ASP A O 1
ATOM 578 N N . TYR A 1 78 ? 11.688 15.125 -5.316 1 82.94 78 TYR A N 1
ATOM 579 C CA . TYR A 1 78 ? 11.164 15.383 -3.979 1 82.94 78 TYR A CA 1
ATOM 580 C C . TYR A 1 78 ? 12.25 15.203 -2.924 1 82.94 78 TYR A C 1
ATOM 582 O O . TYR A 1 78 ? 13.023 14.25 -2.977 1 82.94 78 TYR A O 1
ATOM 590 N N . ALA A 1 79 ? 12.391 16.109 -2.021 1 85.25 79 ALA A N 1
ATOM 591 C CA . ALA A 1 79 ? 13.461 16.188 -1.03 1 85.25 79 ALA A CA 1
ATOM 592 C C . ALA A 1 79 ? 13.297 15.102 0.03 1 85.25 79 ALA A C 1
ATOM 594 O O . ALA A 1 79 ? 14.266 14.719 0.688 1 85.25 79 ALA A O 1
ATOM 595 N N . GLY A 1 80 ? 12.07 14.602 0.192 1 87.31 80 GLY A N 1
ATOM 596 C CA . GLY A 1 80 ? 11.812 13.625 1.233 1 87.31 80 GLY A CA 1
ATOM 597 C C . GLY A 1 80 ? 11.148 14.227 2.461 1 87.31 80 GLY A C 1
ATOM 598 O O . GLY A 1 80 ? 11.469 15.344 2.863 1 87.31 80 GLY A O 1
ATOM 599 N N . ARG A 1 81 ? 10.328 13.531 3.111 1 90.44 81 ARG A N 1
ATOM 600 C CA . ARG A 1 81 ? 9.562 14.016 4.25 1 90.44 81 ARG A CA 1
ATOM 601 C C . ARG A 1 81 ? 10.461 14.273 5.453 1 90.44 81 ARG A C 1
ATOM 603 O O . ARG A 1 81 ? 10.188 15.164 6.262 1 90.44 81 ARG A O 1
ATOM 610 N N . GLY A 1 82 ? 11.5 13.492 5.559 1 93.69 82 GLY A N 1
ATOM 611 C CA . GLY A 1 82 ? 12.445 13.742 6.633 1 93.69 82 GLY A CA 1
ATOM 612 C C . GLY A 1 82 ? 13.008 15.156 6.621 1 93.69 82 GLY A C 1
ATOM 613 O O . GLY A 1 82 ? 13.109 15.789 7.672 1 93.69 82 GLY A O 1
ATOM 614 N N . VAL A 1 83 ? 13.336 15.617 5.469 1 94.88 83 VAL A N 1
ATOM 615 C CA . VAL A 1 83 ? 13.883 16.953 5.32 1 94.88 83 VAL A CA 1
ATOM 616 C C . VAL A 1 83 ? 12.828 18 5.684 1 94.88 83 VAL A C 1
ATOM 618 O O . VAL A 1 83 ? 13.102 18.938 6.422 1 94.88 83 VAL A O 1
ATOM 621 N N . ILE A 1 84 ? 11.633 17.781 5.207 1 94.19 84 ILE A N 1
ATOM 622 C CA . ILE A 1 84 ? 10.547 18.734 5.434 1 94.19 84 ILE A CA 1
ATOM 623 C C . ILE A 1 84 ? 10.273 18.859 6.93 1 94.19 84 ILE A C 1
ATOM 625 O O . ILE A 1 84 ? 10.148 19.969 7.453 1 94.19 84 ILE A O 1
ATOM 629 N N . GLU A 1 85 ? 10.242 17.797 7.605 1 94 85 GLU A N 1
ATOM 630 C CA . GLU A 1 85 ? 9.961 17.828 9.039 1 94 85 GLU A CA 1
ATOM 631 C C . GLU A 1 85 ? 11.141 18.406 9.82 1 94 85 GLU A C 1
ATOM 633 O O . GLU A 1 85 ? 10.945 19.109 10.812 1 94 85 GLU A O 1
ATOM 638 N N . ALA A 1 86 ? 12.312 18.094 9.43 1 95.94 86 ALA A N 1
ATOM 639 C CA . ALA A 1 86 ? 13.484 18.672 10.078 1 95.94 86 ALA A CA 1
ATOM 640 C C . ALA A 1 86 ? 13.461 20.203 10.016 1 95.94 86 ALA A C 1
ATOM 642 O O . ALA A 1 86 ? 13.695 20.875 11.023 1 95.94 86 ALA A O 1
ATOM 643 N N . ILE A 1 87 ? 13.18 20.672 8.859 1 95 87 ILE A N 1
ATOM 644 C CA . ILE A 1 87 ? 13.078 22.125 8.672 1 95 87 ILE A CA 1
ATOM 645 C C . ILE A 1 87 ? 11.961 22.672 9.555 1 95 87 ILE A C 1
ATOM 647 O O . ILE A 1 87 ? 12.133 23.703 10.211 1 95 87 ILE A O 1
ATOM 651 N N . GLY A 1 88 ? 10.891 21.984 9.609 1 93.5 88 GLY A N 1
ATOM 652 C CA . GLY A 1 88 ? 9.711 22.438 10.336 1 93.5 88 GLY A CA 1
ATOM 653 C C . GLY A 1 88 ? 9.938 22.562 11.828 1 93.5 88 GLY A C 1
ATOM 654 O O . GLY A 1 88 ? 9.352 23.438 12.477 1 93.5 88 GLY A O 1
ATOM 655 N N . ILE A 1 89 ? 10.789 21.734 12.336 1 93.25 89 ILE A N 1
ATOM 656 C CA . ILE A 1 89 ? 10.969 21.766 13.789 1 93.25 89 ILE A CA 1
ATOM 657 C C . ILE A 1 89 ? 12.242 22.516 14.141 1 93.25 89 ILE A C 1
ATOM 659 O O . ILE A 1 89 ? 12.688 22.5 15.289 1 93.25 89 ILE A O 1
ATOM 663 N N . GLY A 1 90 ? 12.852 23.078 13.133 1 93.19 90 GLY A N 1
ATOM 664 C CA . GLY A 1 90 ? 13.922 24.031 13.375 1 93.19 90 GLY A CA 1
ATOM 665 C C . GLY A 1 90 ? 15.289 23.391 13.477 1 93.19 90 GLY A C 1
ATOM 666 O O . GLY A 1 90 ? 16.234 24 13.977 1 93.19 90 GLY A O 1
ATOM 667 N N . ILE A 1 91 ? 15.398 22.156 13.109 1 94.94 91 ILE A N 1
ATOM 668 C CA . ILE A 1 91 ? 16.719 21.531 13.031 1 94.94 91 ILE A CA 1
ATOM 669 C C . ILE A 1 91 ? 17.562 22.266 12 1 94.94 91 ILE A C 1
ATOM 671 O O . ILE A 1 91 ? 17.062 22.656 10.945 1 94.94 91 ILE A O 1
ATOM 675 N N . ASP A 1 92 ? 18.797 22.531 12.352 1 94.94 92 ASP A N 1
ATOM 676 C CA . ASP A 1 92 ? 19.734 23.156 11.43 1 94.94 92 ASP A CA 1
ATOM 677 C C . ASP A 1 92 ? 20.141 22.188 10.32 1 94.94 92 ASP A C 1
ATOM 679 O O . ASP A 1 92 ? 21.281 21.734 10.281 1 94.94 92 ASP A O 1
ATOM 683 N N . PHE A 1 93 ? 19.266 22.016 9.383 1 96.31 93 PHE A N 1
ATOM 684 C CA . PHE A 1 93 ? 19.516 21.109 8.25 1 96.31 93 PHE A CA 1
ATOM 685 C C . PHE A 1 93 ? 20.25 21.844 7.133 1 96.31 93 PHE A C 1
ATOM 687 O O . PHE A 1 93 ? 19.938 23 6.832 1 96.31 93 PHE A O 1
ATOM 694 N N . LYS A 1 94 ? 21.219 21.219 6.543 1 95.12 94 LYS A N 1
ATOM 695 C CA . LYS A 1 94 ? 21.969 21.734 5.402 1 95.12 94 LYS A CA 1
ATOM 696 C C . LYS A 1 94 ? 22.109 20.672 4.32 1 95.12 94 LYS A C 1
ATOM 698 O O . LYS A 1 94 ? 22.062 19.469 4.605 1 95.12 94 LYS A O 1
ATOM 703 N N . ASP A 1 95 ? 22.266 21.141 3.07 1 95.38 95 ASP A N 1
ATOM 704 C CA . ASP A 1 95 ? 22.516 20.203 1.983 1 95.38 95 ASP A CA 1
ATOM 705 C C . ASP A 1 95 ? 23.703 19.281 2.314 1 95.38 95 ASP A C 1
ATOM 707 O O . ASP A 1 95 ? 24.734 19.75 2.775 1 95.38 95 ASP A O 1
ATOM 711 N N . GLY A 1 96 ? 23.484 18.062 2.082 1 96 96 GLY A N 1
ATOM 712 C CA . GLY A 1 96 ? 24.5 17.078 2.406 1 96 96 GLY A CA 1
ATOM 713 C C . GLY A 1 96 ? 24.234 16.344 3.707 1 96 96 GLY A C 1
ATOM 714 O O . GLY A 1 96 ? 24.781 15.266 3.949 1 96 96 GLY A O 1
ATOM 715 N N . ASP A 1 97 ? 23.453 16.969 4.621 1 97.75 97 ASP A N 1
ATOM 716 C CA . ASP A 1 97 ? 22.969 16.219 5.781 1 97.75 97 ASP A CA 1
ATOM 717 C C . ASP A 1 97 ? 22.016 15.109 5.355 1 97.75 97 ASP A C 1
ATOM 719 O O . ASP A 1 97 ? 21.609 15.031 4.191 1 97.75 97 ASP A O 1
ATOM 723 N N . LEU A 1 98 ? 21.719 14.203 6.262 1 97.88 98 LEU A N 1
ATOM 724 C CA . LEU A 1 98 ? 20.656 13.219 6.105 1 97.88 98 LEU A CA 1
ATOM 725 C C . LEU A 1 98 ? 19.547 13.445 7.129 1 97.88 98 LEU A C 1
ATOM 727 O O . LEU A 1 98 ? 19.812 13.484 8.336 1 97.88 98 LEU A O 1
ATOM 731 N N . ALA A 1 99 ? 18.391 13.664 6.641 1 97.31 99 ALA A N 1
ATOM 732 C CA . ALA A 1 99 ? 17.25 13.805 7.535 1 97.31 99 ALA A CA 1
ATOM 733 C C . ALA A 1 99 ? 16.25 12.664 7.324 1 97.31 99 ALA A C 1
ATOM 735 O O . ALA A 1 99 ? 15.945 12.297 6.188 1 97.31 99 ALA A O 1
ATOM 736 N N . LEU A 1 100 ? 15.789 12.094 8.43 1 96.88 100 LEU A N 1
ATOM 737 C CA . LEU A 1 100 ? 14.82 11 8.43 1 96.88 100 LEU A CA 1
ATOM 738 C C . LEU A 1 100 ? 13.703 11.266 9.43 1 96.88 100 LEU A C 1
ATOM 740 O O . LEU A 1 100 ? 13.938 11.828 10.5 1 96.88 100 LEU A O 1
ATOM 744 N N . ARG A 1 101 ? 12.516 10.836 9.07 1 94.25 101 ARG A N 1
ATOM 745 C CA . ARG A 1 101 ? 11.484 10.742 10.102 1 94.25 101 ARG A CA 1
ATOM 746 C C . ARG A 1 101 ? 11.516 9.383 10.789 1 94.25 101 ARG A C 1
ATOM 748 O O . ARG A 1 101 ? 11.984 8.398 10.211 1 94.25 101 ARG A O 1
ATOM 755 N N . GLY A 1 102 ? 11.078 9.375 11.992 1 94.31 102 GLY A N 1
ATOM 756 C CA . GLY A 1 102 ? 11.117 8.125 12.742 1 94.31 102 GLY A CA 1
ATOM 757 C C . GLY A 1 102 ? 10.031 8.023 13.789 1 94.31 102 GLY A C 1
ATOM 758 O O . GLY A 1 102 ? 9.312 8.992 14.047 1 94.31 102 GLY A O 1
ATOM 759 N N . ASN A 1 103 ? 9.852 6.809 14.336 1 93.31 103 ASN A N 1
ATOM 760 C CA . ASN A 1 103 ? 8.961 6.512 15.453 1 93.31 103 ASN A CA 1
ATOM 761 C C . ASN A 1 103 ? 9.703 5.797 16.578 1 93.31 103 ASN A C 1
ATOM 763 O O . ASN A 1 103 ? 10.453 4.852 16.328 1 93.31 103 ASN A O 1
ATOM 767 N N . TYR A 1 104 ? 9.477 6.348 17.812 1 96.06 104 TYR A N 1
ATOM 768 C CA . TYR A 1 104 ? 9.781 5.465 18.922 1 96.06 104 TYR A CA 1
ATOM 769 C C . TYR A 1 104 ? 8.953 4.188 18.859 1 96.06 104 TYR A C 1
ATOM 771 O O . TYR A 1 104 ? 7.758 4.234 18.562 1 96.06 104 TYR A O 1
ATOM 779 N N . SER A 1 105 ? 9.57 3.078 19.109 1 93.12 105 SER A N 1
ATOM 780 C CA . SER A 1 105 ? 8.883 1.789 19.062 1 93.12 105 SER A CA 1
ATOM 781 C C . SER A 1 105 ? 9.359 0.873 20.188 1 93.12 105 SER A C 1
ATOM 783 O O . SER A 1 105 ? 10.367 1.147 20.844 1 93.12 105 SER A O 1
ATOM 785 N N . THR A 1 106 ? 8.57 -0.165 20.422 1 92.12 106 THR A N 1
ATOM 786 C CA . THR A 1 106 ? 8.875 -1.089 21.5 1 92.12 106 THR A CA 1
ATOM 787 C C . THR A 1 106 ? 9.234 -2.469 20.953 1 92.12 106 THR A C 1
ATOM 789 O O . THR A 1 106 ? 8.508 -3.023 20.141 1 92.12 106 THR A O 1
ATOM 792 N N . LEU A 1 107 ? 10.344 -2.967 21.391 1 91.06 107 LEU A N 1
ATOM 793 C CA . LEU A 1 107 ? 10.805 -4.312 21.062 1 91.06 107 LEU A CA 1
ATOM 794 C C . LEU A 1 107 ? 10.594 -5.262 22.234 1 91.06 107 LEU A C 1
ATOM 796 O O . LEU A 1 107 ? 10.625 -4.84 23.391 1 91.06 107 LEU A O 1
ATOM 800 N N . ASP A 1 108 ? 10.406 -6.523 21.922 1 86.38 108 ASP A N 1
ATOM 801 C CA . ASP A 1 108 ? 10.469 -7.531 22.984 1 86.38 108 ASP A CA 1
ATOM 802 C C . ASP A 1 108 ? 11.898 -8.023 23.188 1 86.38 108 ASP A C 1
ATOM 804 O O . ASP A 1 108 ? 12.852 -7.41 22.688 1 86.38 108 ASP A O 1
ATOM 808 N N . ASP A 1 109 ? 12.047 -9.039 23.953 1 86.44 109 ASP A N 1
ATOM 809 C CA . ASP A 1 109 ? 13.375 -9.508 24.359 1 86.44 109 ASP A CA 1
ATOM 810 C C . ASP A 1 109 ? 14.102 -10.148 23.172 1 86.44 109 ASP A C 1
ATOM 812 O O . ASP A 1 109 ? 15.328 -10.281 23.188 1 86.44 109 ASP A O 1
ATOM 816 N N . GLN A 1 110 ? 13.375 -10.539 22.188 1 83.12 110 GLN A N 1
ATOM 817 C CA . GLN A 1 110 ? 13.977 -11.133 20.984 1 83.12 110 GLN A CA 1
ATOM 818 C C . GLN A 1 110 ? 14.117 -10.109 19.875 1 83.12 110 GLN A C 1
ATOM 820 O O . GLN A 1 110 ? 14.352 -10.469 18.719 1 83.12 110 GLN A O 1
ATOM 825 N N . GLU A 1 111 ? 13.828 -8.789 20.188 1 87.88 111 GLU A N 1
ATOM 826 C CA . GLU A 1 111 ? 13.953 -7.641 19.297 1 87.88 111 GLU A CA 1
ATOM 827 C C . GLU A 1 111 ? 12.914 -7.691 18.172 1 87.88 111 GLU A C 1
ATOM 829 O O . GLU A 1 111 ? 13.195 -7.281 17.047 1 87.88 111 GLU A O 1
ATOM 834 N N . VAL A 1 112 ? 11.844 -8.328 18.5 1 82 112 VAL A N 1
ATOM 835 C CA . VAL A 1 112 ? 10.656 -8.25 17.656 1 82 112 VAL A CA 1
ATOM 836 C C . VAL A 1 112 ? 9.852 -7 18 1 82 112 VAL A C 1
ATOM 838 O O . VAL A 1 112 ? 9.664 -6.684 19.188 1 82 112 VAL A O 1
ATOM 841 N N . ILE A 1 113 ? 9.414 -6.246 16.984 1 84.88 113 ILE A N 1
ATOM 842 C CA . ILE A 1 113 ? 8.617 -5.047 17.219 1 84.88 113 ILE A CA 1
ATOM 843 C C . ILE A 1 113 ? 7.219 -5.438 17.703 1 84.88 113 ILE A C 1
ATOM 845 O O . ILE A 1 113 ? 6.469 -6.098 16.984 1 84.88 113 ILE A O 1
ATOM 849 N N . ILE A 1 114 ? 6.84 -5.094 18.828 1 80.62 114 ILE A N 1
ATOM 850 C CA . ILE A 1 114 ? 5.539 -5.461 19.375 1 80.62 114 ILE A CA 1
ATOM 851 C C . ILE A 1 114 ? 4.598 -4.262 19.312 1 80.62 114 ILE A C 1
ATOM 853 O O . ILE A 1 114 ? 3.379 -4.414 19.438 1 80.62 114 ILE A O 1
ATOM 857 N N . ASP A 1 115 ? 5.215 -3.053 19.266 1 82.75 115 ASP A N 1
ATOM 858 C CA . ASP A 1 115 ? 4.445 -1.82 19.109 1 82.75 115 ASP A CA 1
ATOM 859 C C . ASP A 1 115 ? 5.238 -0.782 18.312 1 82.75 115 ASP A C 1
ATOM 861 O O . ASP A 1 115 ? 6.215 -0.223 18.812 1 82.75 115 ASP A O 1
ATOM 865 N N . ARG A 1 116 ? 4.793 -0.426 17.219 1 85.81 116 ARG A N 1
ATOM 866 C CA . ARG A 1 116 ? 5.531 0.456 16.328 1 85.81 116 ARG A CA 1
ATOM 867 C C . ARG A 1 116 ? 5.41 1.911 16.766 1 85.81 116 ARG A C 1
ATOM 869 O O . ARG A 1 116 ? 6.082 2.789 16.219 1 85.81 116 ARG A O 1
ATOM 876 N N . ARG A 1 117 ? 4.586 2.244 17.828 1 87.62 117 ARG A N 1
ATOM 877 C CA . ARG A 1 117 ? 4.359 3.621 18.266 1 87.62 117 ARG A CA 1
ATOM 878 C C . ARG A 1 117 ? 4.566 3.764 19.766 1 87.62 117 ARG A C 1
ATOM 880 O O . ARG A 1 117 ? 4.219 4.789 20.359 1 87.62 117 ARG A O 1
ATOM 887 N N . ALA A 1 118 ? 5.031 2.734 20.359 1 89.19 118 ALA A N 1
ATOM 888 C CA . ALA A 1 118 ? 5.359 2.723 21.781 1 89.19 118 ALA A CA 1
ATOM 889 C C . ALA A 1 118 ? 4.219 3.309 22.609 1 89.19 118 ALA A C 1
ATOM 891 O O . ALA A 1 118 ? 4.445 4.176 23.453 1 89.19 118 ALA A O 1
ATOM 892 N N . GLY A 1 119 ? 3.008 2.957 22.359 1 80.81 119 GLY A N 1
ATOM 893 C CA . GLY A 1 119 ? 1.847 3.428 23.094 1 80.81 119 GLY A CA 1
ATOM 894 C C . GLY A 1 119 ? 1.272 4.719 22.531 1 80.81 119 GLY A C 1
ATOM 895 O O . GLY A 1 119 ? 0.251 5.207 23.016 1 80.81 119 GLY A O 1
ATOM 896 N N . ARG A 1 120 ? 1.786 5.355 21.562 1 77.12 120 ARG A N 1
ATOM 897 C CA . ARG A 1 120 ? 1.347 6.52 20.797 1 77.12 120 ARG A CA 1
ATOM 898 C C . ARG A 1 120 ? 1.481 7.797 21.625 1 77.12 120 ARG A C 1
ATOM 900 O O . ARG A 1 120 ? 1.979 8.812 21.125 1 77.12 120 ARG A O 1
ATOM 907 N N . HIS A 1 121 ? 0.989 7.738 22.906 1 83.38 121 HIS A N 1
ATOM 908 C CA . HIS A 1 121 ? 1.092 8.898 23.781 1 83.38 121 HIS A CA 1
ATOM 909 C C . HIS A 1 121 ? 2.252 8.75 24.75 1 83.38 121 HIS A C 1
ATOM 911 O O . HIS A 1 121 ? 2.133 8.047 25.766 1 83.38 121 HIS A O 1
ATOM 917 N N . ILE A 1 122 ? 3.342 9.445 24.453 1 91.75 122 ILE A N 1
ATOM 918 C CA . ILE A 1 122 ? 4.562 9.398 25.25 1 91.75 122 ILE A CA 1
ATOM 919 C C . ILE A 1 122 ? 4.758 10.734 25.969 1 91.75 122 ILE A C 1
ATOM 921 O O . ILE A 1 122 ? 4.609 11.797 25.359 1 91.75 122 ILE A O 1
ATOM 925 N N . GLU A 1 123 ? 5.004 10.688 27.219 1 92.12 123 GLU A N 1
ATOM 926 C CA . GLU A 1 123 ? 5.316 11.898 27.953 1 92.12 123 GLU A CA 1
ATOM 927 C C . GLU A 1 123 ? 6.52 12.625 27.359 1 92.12 123 GLU A C 1
ATOM 929 O O . GLU A 1 123 ? 7.527 11.992 27.031 1 92.12 123 GLU A O 1
ATOM 934 N N . LYS A 1 124 ? 6.402 13.93 27.312 1 92.69 124 LYS A N 1
ATOM 935 C CA . LYS A 1 124 ? 7.445 14.75 26.719 1 92.69 124 LYS A CA 1
ATOM 936 C C . LYS A 1 124 ? 8.789 14.531 27.406 1 92.69 124 LYS A C 1
ATOM 938 O O . LYS A 1 124 ? 9.828 14.438 26.75 1 92.69 124 LYS A O 1
ATOM 943 N N . GLU A 1 125 ? 8.75 14.453 28.672 1 95.38 125 GLU A N 1
ATOM 944 C CA . GLU A 1 125 ? 9.977 14.281 29.453 1 95.38 125 GLU A CA 1
ATOM 945 C C . GLU A 1 125 ? 10.695 12.984 29.078 1 95.38 125 GLU A C 1
ATOM 947 O O . GLU A 1 125 ? 11.922 12.961 28.953 1 95.38 125 GLU A O 1
ATOM 952 N N . ASP A 1 126 ? 9.945 11.938 28.922 1 97.31 126 ASP A N 1
ATOM 953 C CA . ASP A 1 126 ? 10.523 10.648 28.562 1 97.31 126 ASP A CA 1
ATOM 954 C C . ASP A 1 126 ? 11.102 10.68 27.156 1 97.31 126 ASP A C 1
ATOM 956 O O . ASP A 1 126 ? 12.211 10.203 26.922 1 97.31 126 ASP A O 1
ATOM 960 N N . ALA A 1 127 ? 10.344 11.234 26.203 1 96.88 127 ALA A N 1
ATOM 961 C CA . ALA A 1 127 ? 10.773 11.305 24.812 1 96.88 127 ALA A CA 1
ATOM 962 C C . ALA A 1 127 ? 12.055 12.125 24.688 1 96.88 127 ALA A C 1
ATOM 964 O O . ALA A 1 127 ? 13.016 11.688 24.031 1 96.88 127 ALA A O 1
ATOM 965 N N . ASP A 1 128 ? 12.086 13.289 25.344 1 97.19 128 ASP A N 1
ATOM 966 C CA . ASP A 1 128 ? 13.258 14.156 25.312 1 97.19 128 ASP A CA 1
ATOM 967 C C . ASP A 1 128 ? 14.445 13.5 26.016 1 97.19 128 ASP A C 1
ATOM 969 O O . ASP A 1 128 ? 15.586 13.641 25.562 1 97.19 128 ASP A O 1
ATOM 973 N N . GLY A 1 129 ? 14.133 12.93 27.125 1 98 129 GLY A N 1
ATOM 974 C CA . GLY A 1 129 ? 15.195 12.273 27.875 1 98 129 GLY A CA 1
ATOM 975 C C . GLY A 1 129 ? 15.906 11.203 27.078 1 98 129 GLY A C 1
ATOM 976 O O . GLY A 1 129 ? 17.141 11.156 27.047 1 98 129 GLY A O 1
ATOM 977 N N . ILE A 1 130 ? 15.172 10.305 26.453 1 98.31 130 ILE A N 1
ATOM 978 C CA . ILE A 1 130 ? 15.734 9.227 25.656 1 98.31 130 ILE A CA 1
ATOM 979 C C . ILE A 1 130 ? 16.531 9.805 24.484 1 98.31 130 ILE A C 1
ATOM 981 O O . ILE A 1 130 ? 17.609 9.32 24.172 1 98.31 130 ILE A O 1
ATOM 985 N N . ALA A 1 131 ? 15.961 10.812 23.828 1 98.31 131 ALA A N 1
ATOM 986 C CA . ALA A 1 131 ? 16.641 11.469 22.719 1 98.31 131 ALA A CA 1
ATOM 987 C C . ALA A 1 131 ? 18.016 12.008 23.156 1 98.31 131 ALA A C 1
ATOM 989 O O . ALA A 1 131 ? 19.016 11.805 22.469 1 98.31 131 ALA A O 1
ATOM 990 N N . LYS A 1 132 ? 18.031 12.664 24.266 1 98.06 132 LYS A N 1
ATOM 991 C CA . LYS A 1 132 ? 19.266 13.227 24.797 1 98.06 132 LYS A CA 1
ATOM 992 C C . LYS A 1 132 ? 20.281 12.125 25.109 1 98.06 132 LYS A C 1
ATOM 994 O O . LYS A 1 132 ? 21.469 12.266 24.828 1 98.06 132 LYS A O 1
ATOM 999 N N . GLU A 1 133 ? 19.781 11.086 25.734 1 98.38 133 GLU A N 1
ATOM 1000 C CA . GLU A 1 133 ? 20.656 9.961 26.031 1 98.38 133 GLU A CA 1
ATOM 1001 C C . GLU A 1 133 ? 21.297 9.391 24.781 1 98.38 133 GLU A C 1
ATOM 1003 O O . GLU A 1 133 ? 22.484 9.07 24.766 1 98.38 133 GLU A O 1
ATOM 1008 N N . ILE A 1 134 ? 20.531 9.25 23.734 1 98.44 134 ILE A N 1
ATOM 1009 C CA . ILE A 1 134 ? 21.031 8.719 22.484 1 98.44 134 ILE A CA 1
ATOM 1010 C C . ILE A 1 134 ? 22.109 9.641 21.922 1 98.44 134 ILE A C 1
ATOM 1012 O O . ILE A 1 134 ? 23.203 9.188 21.562 1 98.44 134 ILE A O 1
ATOM 1016 N N . GLU A 1 135 ? 21.859 10.922 21.859 1 98.19 135 GLU A N 1
ATOM 1017 C CA . GLU A 1 135 ? 22.797 11.891 21.297 1 98.19 135 GLU A CA 1
ATOM 1018 C C . GLU A 1 135 ? 24.125 11.891 22.062 1 98.19 135 GLU A C 1
ATOM 1020 O O . GLU A 1 135 ? 25.188 12.008 21.469 1 98.19 135 GLU A O 1
ATOM 1025 N N . GLU A 1 136 ? 24.047 11.727 23.328 1 97.88 136 GLU A N 1
ATOM 1026 C CA . GLU A 1 136 ? 25.219 11.805 24.172 1 97.88 136 GLU A CA 1
ATOM 1027 C C . GLU A 1 136 ? 26.047 10.531 24.094 1 97.88 136 GLU A C 1
ATOM 1029 O O . GLU A 1 136 ? 27.281 10.578 24.172 1 97.88 136 GLU A O 1
ATOM 1034 N N . LYS A 1 137 ? 25.438 9.406 23.938 1 98.12 137 LYS A N 1
ATOM 1035 C CA . LYS A 1 137 ? 26.141 8.133 24.109 1 98.12 137 LYS A CA 1
ATOM 1036 C C . LYS A 1 137 ? 26.531 7.539 22.75 1 98.12 137 LYS A C 1
ATOM 1038 O O . LYS A 1 137 ? 27.391 6.66 22.688 1 98.12 137 LYS A O 1
ATOM 1043 N N . ILE A 1 138 ? 25.922 7.949 21.688 1 97.75 138 ILE A N 1
ATOM 1044 C CA . ILE A 1 138 ? 26.172 7.352 20.375 1 97.75 138 ILE A CA 1
ATOM 1045 C C . ILE A 1 138 ? 27.609 7.656 19.938 1 97.75 138 ILE A C 1
ATOM 1047 O O . ILE A 1 138 ? 28.125 8.75 20.188 1 97.75 138 ILE A O 1
ATOM 1051 N N . LYS A 1 139 ? 28.281 6.656 19.359 1 97.25 139 LYS A N 1
ATOM 1052 C CA . LYS A 1 139 ? 29.625 6.777 18.812 1 97.25 139 LYS A CA 1
ATOM 1053 C C . LYS A 1 139 ? 29.719 6.184 17.406 1 97.25 139 LYS A C 1
ATOM 1055 O O . LYS A 1 139 ? 29.797 4.965 17.25 1 97.25 139 LYS A O 1
ATOM 1060 N N . PHE A 1 140 ? 29.875 7.047 16.484 1 97.5 140 PHE A N 1
ATOM 1061 C CA . PHE A 1 140 ? 29.969 6.586 15.109 1 97.5 140 PHE A CA 1
ATOM 1062 C C . PHE A 1 140 ? 31.406 6.172 14.781 1 97.5 140 PHE A C 1
ATOM 1064 O O . PHE A 1 140 ? 32.344 6.695 15.359 1 97.5 140 PHE A O 1
ATOM 1071 N N . SER A 1 141 ? 31.562 5.23 13.844 1 96.31 141 SER A N 1
ATOM 1072 C CA . SER A 1 141 ? 32.875 4.809 13.383 1 96.31 141 SER A CA 1
ATOM 1073 C C . SER A 1 141 ? 33.656 5.969 12.742 1 96.31 141 SER A C 1
ATOM 1075 O O . SER A 1 141 ? 34.875 6.078 12.883 1 96.31 141 SER A O 1
ATOM 1077 N N . ASN A 1 142 ? 32.906 6.801 11.969 1 95.62 142 ASN A N 1
ATOM 1078 C CA . ASN A 1 142 ? 33.5 8.047 11.461 1 95.62 142 ASN A CA 1
ATOM 1079 C C . ASN A 1 142 ? 33.375 9.172 12.477 1 95.62 142 ASN A C 1
ATOM 1081 O O . ASN A 1 142 ? 32.25 9.633 12.773 1 95.62 142 ASN A O 1
ATOM 1085 N N . PRO A 1 143 ? 34.438 9.672 12.914 1 94.56 143 PRO A N 1
ATOM 1086 C CA . PRO A 1 143 ? 34.406 10.656 14 1 94.56 143 PRO A CA 1
ATOM 1087 C C . PRO A 1 143 ? 33.844 12 13.562 1 94.56 143 PRO A C 1
ATOM 1089 O O . PRO A 1 143 ? 33.469 12.82 14.40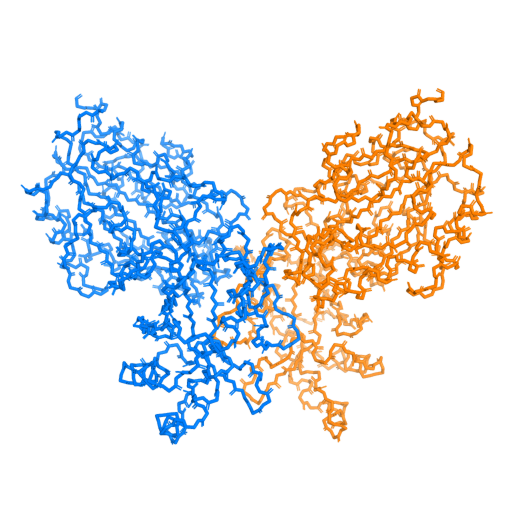6 1 94.56 143 PRO A O 1
ATOM 1092 N N . ASP A 1 144 ? 33.719 12.242 12.305 1 96.5 144 ASP A N 1
ATOM 1093 C CA . ASP A 1 144 ? 33.188 13.508 11.797 1 96.5 144 ASP A CA 1
ATOM 1094 C C . ASP A 1 144 ? 31.656 13.477 11.742 1 96.5 144 ASP A C 1
ATOM 1096 O O . ASP A 1 144 ? 31.031 14.414 11.234 1 96.5 144 ASP A O 1
ATOM 1100 N N . THR A 1 145 ? 31.094 12.422 12.219 1 97.81 145 THR A N 1
ATOM 1101 C CA . THR A 1 145 ? 29.656 12.234 12.141 1 97.81 145 THR A CA 1
ATOM 1102 C C . THR A 1 145 ? 28.984 12.656 13.445 1 97.81 145 THR A C 1
ATOM 1104 O O . THR A 1 145 ? 29.469 12.344 14.531 1 97.81 145 THR A O 1
ATOM 1107 N N . SER A 1 146 ? 27.938 13.445 13.305 1 97.81 146 SER A N 1
ATOM 1108 C CA . SER A 1 146 ? 27.109 13.836 14.453 1 97.81 146 SER A CA 1
ATOM 1109 C C . SER A 1 146 ? 25.625 13.609 14.172 1 97.81 146 SER A C 1
ATOM 1111 O O . SER A 1 146 ? 25.234 13.406 13.023 1 97.81 146 SER A O 1
ATOM 1113 N N . VAL A 1 147 ? 24.844 13.609 15.273 1 98.44 147 VAL A N 1
ATOM 1114 C CA . VAL A 1 147 ? 23.422 13.32 15.094 1 98.44 147 VAL A CA 1
ATOM 1115 C C . VAL A 1 147 ? 22.594 14.219 16 1 98.44 147 VAL A C 1
ATOM 1117 O O . VAL A 1 147 ? 23.031 14.602 17.094 1 98.44 147 VAL A O 1
ATOM 1120 N N . VAL A 1 148 ? 21.469 14.641 15.516 1 98.31 148 VAL A N 1
ATOM 1121 C CA . VAL A 1 148 ? 20.406 15.281 16.281 1 98.31 148 VAL A CA 1
ATOM 1122 C C . VAL A 1 148 ? 19.172 14.398 16.297 1 98.31 148 VAL A C 1
ATOM 1124 O O . VAL A 1 148 ? 18.734 13.898 15.258 1 98.31 148 VAL A O 1
ATOM 1127 N N . VAL A 1 149 ? 18.688 14.078 17.469 1 98.44 149 VAL A N 1
ATOM 1128 C CA . VAL A 1 149 ? 17.453 13.336 17.656 1 98.44 149 VAL A CA 1
ATOM 1129 C C . VAL A 1 149 ? 16.391 14.25 18.281 1 98.44 149 VAL A C 1
ATOM 1131 O O . VAL A 1 149 ? 16.547 14.695 19.422 1 98.44 149 VAL A O 1
ATOM 1134 N N . ALA A 1 150 ? 15.32 14.516 17.516 1 97.5 150 ALA A N 1
ATOM 1135 C CA . ALA A 1 150 ? 14.359 15.523 17.969 1 97.5 150 ALA A CA 1
ATOM 1136 C C . ALA A 1 150 ? 12.953 14.945 18.016 1 97.5 150 ALA A C 1
ATOM 1138 O O . ALA A 1 150 ? 12.273 14.844 16.984 1 97.5 150 ALA A O 1
ATOM 1139 N N . PRO A 1 151 ? 12.492 14.625 19.25 1 96.06 151 PRO A N 1
ATOM 1140 C CA . PRO A 1 151 ? 11.086 14.234 19.375 1 96.06 151 PRO A CA 1
ATOM 1141 C C . PRO A 1 151 ? 10.125 15.344 18.984 1 96.06 151 PRO A C 1
ATOM 1143 O O . PRO A 1 151 ? 10.391 16.516 19.25 1 96.06 151 PRO A O 1
ATOM 1146 N N . THR A 1 152 ? 9.102 15.016 18.375 1 90.94 152 THR A N 1
ATOM 1147 C CA . THR A 1 152 ? 8.102 15.992 17.953 1 90.94 152 THR A CA 1
ATOM 1148 C C . THR A 1 152 ? 6.77 15.742 18.656 1 90.94 152 THR A C 1
ATOM 1150 O O . THR A 1 152 ? 6.625 16.031 19.844 1 90.94 152 THR A O 1
ATOM 1153 N N . ILE A 1 153 ? 5.812 15.086 18 1 82.06 153 ILE A N 1
ATOM 1154 C CA . ILE A 1 153 ? 4.516 14.828 18.625 1 82.06 153 ILE A CA 1
ATOM 1155 C C . ILE A 1 153 ? 4.359 13.328 18.891 1 82.06 153 ILE A C 1
ATOM 1157 O O . ILE A 1 153 ? 4.48 12.516 17.969 1 82.06 153 ILE A O 1
ATOM 1161 N N . GLY A 1 154 ? 4.082 13.016 20.203 1 87 154 GLY A N 1
ATOM 1162 C CA . GLY A 1 154 ? 3.861 11.617 20.562 1 87 154 GLY A CA 1
ATOM 1163 C C . GLY A 1 154 ? 5.086 10.75 20.328 1 87 154 GLY A C 1
ATOM 1164 O O . GLY A 1 154 ? 6.164 11.047 20.844 1 87 154 GLY A O 1
ATOM 1165 N N . HIS A 1 155 ? 4.875 9.727 19.547 1 91.56 155 HIS A N 1
ATOM 1166 C CA . HIS A 1 155 ? 5.941 8.758 19.297 1 91.56 155 HIS A CA 1
ATOM 1167 C C . HIS A 1 155 ? 6.855 9.211 18.172 1 91.56 155 HIS A C 1
ATOM 1169 O O . HIS A 1 155 ? 7.863 8.562 17.891 1 91.56 155 HIS A O 1
ATOM 1175 N N . ARG A 1 156 ? 6.566 10.328 17.594 1 91.81 156 ARG A N 1
ATOM 1176 C CA . ARG A 1 156 ? 7.27 10.758 16.391 1 91.81 156 ARG A CA 1
ATOM 1177 C C . ARG A 1 156 ? 8.586 11.438 16.75 1 91.81 156 ARG A C 1
ATOM 1179 O O . ARG A 1 156 ? 8.672 12.164 17.734 1 91.81 156 ARG A O 1
ATOM 1186 N N . VAL A 1 157 ? 9.578 11.133 15.883 1 96.5 157 VAL A N 1
ATOM 1187 C CA . VAL A 1 157 ? 10.906 11.711 16.062 1 96.5 157 VAL A CA 1
ATOM 1188 C C . VAL A 1 157 ? 11.508 12.078 14.711 1 96.5 157 VAL A C 1
ATOM 1190 O O . VAL A 1 157 ? 11.25 11.406 13.711 1 96.5 157 VAL A O 1
ATOM 1193 N N . THR A 1 158 ? 12.195 13.125 14.625 1 97.06 158 THR A N 1
ATOM 1194 C CA . THR A 1 158 ? 13.016 13.477 13.469 1 97.06 158 THR A CA 1
ATOM 1195 C C . THR A 1 158 ? 14.5 13.32 13.789 1 97.06 158 THR A C 1
ATOM 1197 O O . THR A 1 158 ? 14.961 13.742 14.852 1 97.06 158 THR A O 1
ATOM 1200 N N . VAL A 1 159 ? 15.211 12.703 12.883 1 98.38 159 VAL A N 1
ATOM 1201 C CA . VAL A 1 159 ? 16.641 12.469 13.078 1 98.38 159 VAL A CA 1
ATOM 1202 C C . VAL A 1 159 ? 17.438 13.133 11.953 1 98.38 159 VAL A C 1
ATOM 1204 O O . VAL A 1 159 ? 17.109 12.969 10.773 1 98.38 159 VAL A O 1
ATOM 1207 N N . ARG A 1 160 ? 18.438 13.883 12.289 1 98.5 160 ARG A N 1
ATOM 1208 C CA . ARG A 1 160 ? 19.375 14.453 11.328 1 98.5 160 ARG A CA 1
ATOM 1209 C C . ARG A 1 160 ? 20.797 13.969 11.609 1 98.5 160 ARG A C 1
ATOM 1211 O O . ARG A 1 160 ? 21.281 14.094 12.727 1 98.5 160 ARG A O 1
ATOM 1218 N N . ILE A 1 161 ? 21.406 13.43 10.672 1 98.56 161 ILE A N 1
ATOM 1219 C CA . ILE A 1 161 ? 22.797 13.008 10.742 1 98.56 161 ILE A CA 1
ATOM 1220 C C . ILE A 1 161 ? 23.656 13.898 9.836 1 98.56 161 ILE A C 1
ATOM 1222 O O . ILE A 1 161 ? 23.266 14.195 8.703 1 98.56 161 ILE A O 1
ATOM 1226 N N . ARG A 1 162 ? 24.781 14.344 10.383 1 97.94 162 ARG A N 1
ATOM 1227 C CA . ARG A 1 162 ? 25.703 15.188 9.633 1 97.94 162 ARG A CA 1
ATOM 1228 C C . ARG A 1 162 ? 27.109 14.594 9.625 1 97.94 162 ARG A C 1
ATOM 1230 O O . ARG A 1 162 ? 27.578 14.07 10.641 1 97.94 162 ARG A O 1
ATOM 1237 N N . ASN A 1 163 ? 27.656 14.547 8.477 1 97.19 163 ASN A N 1
ATOM 1238 C CA . ASN A 1 163 ? 29.078 14.266 8.32 1 97.19 163 ASN A CA 1
ATOM 1239 C C . ASN A 1 163 ? 29.828 15.477 7.77 1 97.19 163 ASN A C 1
ATOM 1241 O O . ASN A 1 163 ? 29.547 15.945 6.664 1 97.19 163 ASN A O 1
ATOM 1245 N N . THR A 1 164 ? 30.812 15.992 8.461 1 94.62 164 THR A N 1
ATOM 1246 C CA . THR A 1 164 ? 31.484 17.234 8.094 1 94.62 164 THR A CA 1
ATOM 1247 C C . THR A 1 164 ? 32.469 17 6.969 1 94.62 164 THR A C 1
ATOM 1249 O O . THR A 1 164 ? 32.938 17.953 6.32 1 94.62 164 THR A O 1
ATOM 1252 N N . SER A 1 165 ? 32.812 15.773 6.652 1 92.62 165 SER A N 1
ATOM 1253 C CA . SER A 1 165 ? 33.844 15.469 5.664 1 92.62 165 SER A CA 1
ATOM 1254 C C . SER A 1 165 ? 33.219 14.977 4.359 1 92.62 165 SER A C 1
ATOM 1256 O O . SER A 1 165 ? 33.875 14.961 3.318 1 92.62 165 SER A O 1
ATOM 1258 N N . LYS A 1 166 ? 32 14.539 4.406 1 93.5 166 LYS A N 1
ATOM 1259 C CA . LYS A 1 166 ? 31.391 14 3.195 1 93.5 166 LYS A CA 1
ATOM 1260 C C . LYS A 1 166 ? 29.875 14.234 3.199 1 93.5 166 LYS A C 1
ATOM 1262 O O . LYS A 1 166 ? 29.266 14.312 4.262 1 93.5 166 LYS A O 1
ATOM 1267 N N . LYS A 1 167 ? 29.359 14.312 2.021 1 95.06 167 LYS A N 1
ATOM 1268 C CA . LYS A 1 167 ? 27.906 14.406 1.864 1 95.06 167 LYS A CA 1
ATOM 1269 C C . LYS A 1 167 ? 27.25 13.039 2.037 1 95.06 167 LYS A C 1
ATOM 1271 O O . LYS A 1 167 ? 27.781 12.023 1.566 1 95.06 167 LYS A O 1
ATOM 1276 N N . LEU A 1 168 ? 26.172 13.047 2.746 1 97.31 168 LEU A N 1
ATOM 1277 C CA . LEU A 1 168 ? 25.422 11.805 2.922 1 97.31 168 LEU A CA 1
ATOM 1278 C C . LEU A 1 168 ? 24.359 11.656 1.837 1 97.31 168 LEU A C 1
ATOM 1280 O O . LEU A 1 168 ? 23.922 12.648 1.242 1 97.31 168 LEU A O 1
ATOM 1284 N N . SER A 1 169 ? 23.953 10.406 1.563 1 95.94 169 SER A N 1
ATOM 1285 C CA . SER A 1 169 ? 23.031 10.102 0.465 1 95.94 169 SER A CA 1
ATOM 1286 C C . SER A 1 169 ? 21.656 9.711 0.982 1 95.94 169 SER A C 1
ATOM 1288 O O . SER A 1 169 ? 21.547 8.992 1.978 1 95.94 169 SER A O 1
ATOM 1290 N N . SER A 1 170 ? 20.609 10.156 0.277 1 94.75 170 SER A N 1
ATOM 1291 C CA . SER A 1 170 ? 19.25 9.75 0.611 1 94.75 170 SER A CA 1
ATOM 1292 C C . SER A 1 170 ? 18.875 8.438 -0.077 1 94.75 170 SER A C 1
ATOM 1294 O O . SER A 1 170 ? 17.781 7.914 0.128 1 94.75 170 SER A O 1
ATOM 1296 N N . LYS A 1 171 ? 19.719 7.922 -0.88 1 93.12 171 LYS A N 1
ATOM 1297 C CA . LYS A 1 171 ? 19.469 6.699 -1.638 1 93.12 171 LYS A CA 1
ATOM 1298 C C . LYS A 1 171 ? 19.734 5.461 -0.791 1 93.12 171 LYS A C 1
ATOM 1300 O O . LYS A 1 171 ? 20.625 4.668 -1.112 1 93.12 171 LYS A O 1
ATOM 1305 N N . ILE A 1 172 ? 18.891 5.32 0.256 1 95.12 172 ILE A N 1
ATOM 1306 C CA . ILE A 1 172 ? 18.984 4.211 1.201 1 95.12 172 ILE A CA 1
ATOM 1307 C C . ILE A 1 172 ? 17.578 3.686 1.509 1 95.12 172 ILE A C 1
ATOM 1309 O O . ILE A 1 172 ? 16.594 4.395 1.315 1 95.12 172 ILE A O 1
ATOM 1313 N N . THR A 1 173 ? 17.469 2.477 1.954 1 93.56 173 THR A N 1
ATOM 1314 C CA . THR A 1 173 ? 16.203 1.906 2.375 1 93.56 173 THR A CA 1
ATOM 1315 C C . THR A 1 173 ? 15.836 2.363 3.787 1 93.56 173 THR A C 1
ATOM 1317 O O . THR A 1 173 ? 16.672 2.941 4.488 1 93.56 173 THR A O 1
ATOM 1320 N N . ASN A 1 174 ? 14.57 2.119 4.172 1 93.06 174 ASN A N 1
ATOM 1321 C CA . ASN A 1 174 ? 14.102 2.391 5.527 1 93.06 174 ASN A CA 1
ATOM 1322 C C . ASN A 1 174 ? 14.531 1.298 6.5 1 93.06 174 ASN A C 1
ATOM 1324 O O . ASN A 1 174 ? 14.906 0.201 6.082 1 93.06 174 ASN A O 1
ATOM 1328 N N . THR A 1 175 ? 14.547 1.627 7.777 1 94.81 175 THR A N 1
ATOM 1329 C CA . THR A 1 175 ? 14.656 0.583 8.789 1 94.81 175 THR A CA 1
ATOM 1330 C C . THR A 1 175 ? 13.281 0.166 9.297 1 94.81 175 THR A C 1
ATOM 1332 O O . THR A 1 175 ? 13.133 -0.875 9.938 1 94.81 175 THR A O 1
ATOM 1335 N N . ASP A 1 176 ? 12.273 1.013 9.07 1 90.31 176 ASP A N 1
ATOM 1336 C CA . ASP A 1 176 ? 10.883 0.674 9.352 1 90.31 176 ASP A CA 1
ATOM 1337 C C . ASP A 1 176 ? 10.375 -0.389 8.383 1 90.31 176 ASP A C 1
ATOM 1339 O O . ASP A 1 176 ? 10.242 -0.132 7.184 1 90.31 176 ASP A O 1
ATOM 1343 N N . PRO A 1 177 ? 10.008 -1.501 8.898 1 85.38 177 PRO A N 1
ATOM 1344 C CA . PRO A 1 177 ? 9.641 -2.598 8 1 85.38 177 PRO A CA 1
ATOM 1345 C C . PRO A 1 177 ? 8.266 -2.404 7.363 1 85.38 177 PRO A C 1
ATOM 1347 O O . PRO A 1 177 ? 7.914 -3.121 6.426 1 85.38 177 PRO A O 1
ATOM 1350 N N . ALA A 1 178 ? 7.516 -1.54 7.844 1 80.81 178 ALA A N 1
ATOM 1351 C CA . ALA A 1 178 ? 6.148 -1.359 7.355 1 80.81 178 ALA A CA 1
ATOM 1352 C C . ALA A 1 178 ? 6.121 -0.46 6.121 1 80.81 178 ALA A C 1
ATOM 1354 O O . ALA A 1 178 ? 5.078 -0.302 5.484 1 80.81 178 ALA A O 1
ATOM 1355 N N . TYR A 1 179 ? 7.32 0.132 5.77 1 82.44 179 TYR A N 1
ATOM 1356 C CA . TYR A 1 179 ? 7.352 1.083 4.664 1 82.44 179 TYR A CA 1
ATOM 1357 C C . TYR A 1 179 ? 8.539 0.814 3.746 1 82.44 179 TYR A C 1
ATOM 1359 O O . TYR A 1 179 ? 9.625 0.464 4.211 1 82.44 179 TYR A O 1
ATOM 1367 N N . SER A 1 180 ? 8.305 1.055 2.473 1 79.5 180 SER A N 1
ATOM 1368 C CA . SER A 1 180 ? 9.391 1.065 1.494 1 79.5 180 SER A CA 1
ATOM 1369 C C . SER A 1 180 ? 9.664 2.479 0.991 1 79.5 180 SER A C 1
ATOM 1371 O O . SER A 1 180 ? 8.766 3.324 0.977 1 79.5 180 SER A O 1
ATOM 1373 N N . ASN A 1 181 ? 10.898 2.695 0.729 1 79.5 181 ASN A N 1
ATOM 1374 C CA . ASN A 1 181 ? 11.273 3.967 0.121 1 79.5 181 ASN A CA 1
ATOM 1375 C C . ASN A 1 181 ? 11.25 3.887 -1.403 1 79.5 181 ASN A C 1
ATOM 1377 O O . ASN A 1 181 ? 12.164 3.338 -2.016 1 79.5 181 ASN A O 1
ATOM 1381 N N . ILE A 1 182 ? 10.289 4.453 -1.955 1 71.94 182 ILE A N 1
ATOM 1382 C CA . ILE A 1 182 ? 10.148 4.477 -3.408 1 71.94 182 ILE A CA 1
ATOM 1383 C C . ILE A 1 182 ? 10.25 5.914 -3.912 1 71.94 182 ILE A C 1
ATOM 1385 O O . ILE A 1 182 ? 9.32 6.707 -3.738 1 71.94 182 ILE A O 1
ATOM 1389 N N . GLY A 1 183 ? 11.359 6.254 -4.523 1 67.44 183 GLY A N 1
ATOM 1390 C CA . GLY A 1 183 ? 11.562 7.598 -5.039 1 67.44 183 GLY A CA 1
ATOM 1391 C C . GLY A 1 183 ? 11.523 8.664 -3.963 1 67.44 183 GLY A C 1
ATOM 1392 O O . GLY A 1 183 ? 10.945 9.734 -4.16 1 67.44 183 GLY A O 1
ATOM 1393 N N . GLY A 1 184 ? 11.977 8.336 -2.797 1 67.5 184 GLY A N 1
ATOM 1394 C CA . GLY A 1 184 ? 12 9.312 -1.719 1 67.5 184 GLY A CA 1
ATOM 1395 C C . GLY A 1 184 ? 10.703 9.359 -0.93 1 67.5 184 GLY A C 1
ATOM 1396 O O . GLY A 1 184 ? 10.609 10.07 0.073 1 67.5 184 GLY A O 1
ATOM 1397 N N . MET A 1 185 ? 9.766 8.586 -1.365 1 71.5 185 MET A N 1
ATOM 1398 C CA . MET A 1 185 ? 8.477 8.562 -0.683 1 71.5 185 MET A CA 1
ATOM 1399 C C . MET A 1 185 ? 8.289 7.258 0.086 1 71.5 185 MET A C 1
ATOM 1401 O O . MET A 1 185 ? 8.68 6.191 -0.391 1 71.5 185 MET A O 1
ATOM 1405 N N . GLY A 1 186 ? 7.734 7.398 1.238 1 72.75 186 GLY A N 1
ATOM 1406 C CA . GLY A 1 186 ? 7.375 6.211 1.994 1 72.75 186 GLY A CA 1
ATOM 1407 C C . GLY A 1 186 ? 6.078 5.574 1.526 1 72.75 186 GLY A C 1
ATOM 1408 O O . GLY A 1 186 ? 5.047 6.242 1.445 1 72.75 186 GLY A O 1
ATOM 1409 N N . VAL A 1 187 ? 6.086 4.305 1.157 1 72.44 187 VAL A N 1
ATOM 1410 C CA . VAL A 1 187 ? 4.902 3.562 0.73 1 72.44 187 VAL A CA 1
ATOM 1411 C C . VAL A 1 187 ? 4.672 2.379 1.665 1 72.44 187 VAL A C 1
ATOM 1413 O O . VAL A 1 187 ? 5.59 1.604 1.937 1 72.44 187 VAL A O 1
ATOM 1416 N N . ALA A 1 188 ? 3.445 2.264 2.115 1 73.75 188 ALA A N 1
ATOM 1417 C CA . ALA A 1 188 ? 3.115 1.167 3.021 1 73.75 188 ALA A CA 1
ATOM 1418 C C . ALA A 1 188 ? 3.271 -0.183 2.328 1 73.75 188 ALA A C 1
ATOM 1420 O O . ALA A 1 188 ? 2.924 -0.329 1.153 1 73.75 188 ALA A O 1
ATOM 1421 N N . LYS A 1 189 ? 3.797 -1.142 3.129 1 71.44 189 LYS A N 1
ATOM 1422 C CA . LYS A 1 189 ? 3.926 -2.486 2.574 1 71.44 189 LYS A CA 1
ATOM 1423 C C . LYS A 1 189 ? 3.412 -3.537 3.555 1 71.44 189 LYS A C 1
ATOM 1425 O O . LYS A 1 189 ? 3.434 -3.324 4.77 1 71.44 189 LYS A O 1
ATOM 1430 N N . ALA A 1 190 ? 2.701 -4.562 2.992 1 62.59 190 ALA A N 1
ATOM 1431 C CA . ALA A 1 190 ? 2.207 -5.656 3.824 1 62.59 190 ALA A CA 1
ATOM 1432 C C . ALA A 1 190 ? 3.355 -6.367 4.531 1 62.59 190 ALA A C 1
ATOM 1434 O O . ALA A 1 190 ? 4.359 -6.711 3.906 1 62.59 190 ALA A O 1
ATOM 1435 N N . VAL A 1 191 ? 3.312 -6.195 5.844 1 59.5 191 VAL A N 1
ATOM 1436 C CA . VAL A 1 191 ? 4.422 -6.746 6.617 1 59.5 191 VAL A CA 1
ATOM 1437 C C . VAL A 1 191 ? 4.234 -8.25 6.789 1 59.5 191 VAL A C 1
ATOM 1439 O O . VAL A 1 191 ? 3.102 -8.734 6.887 1 59.5 191 VAL A O 1
ATOM 1442 N N . GLY A 1 192 ? 5.293 -9.008 6.457 1 55.38 192 GLY A N 1
ATOM 1443 C CA . GLY A 1 192 ? 5.371 -10.453 6.613 1 55.38 192 GLY A CA 1
ATOM 1444 C C . GLY A 1 192 ? 5.047 -10.914 8.023 1 55.38 192 GLY A C 1
ATOM 1445 O O . GLY A 1 192 ? 4.199 -10.328 8.695 1 55.38 192 GLY A O 1
ATOM 1446 N N . ASP A 1 193 ? 5.688 -11.984 8.516 1 54.5 193 ASP A N 1
ATOM 1447 C CA . ASP A 1 193 ? 5.52 -12.867 9.664 1 54.5 193 ASP A CA 1
ATOM 1448 C C . ASP A 1 193 ? 5.656 -12.094 10.977 1 54.5 193 ASP A C 1
ATOM 1450 O O . ASP A 1 193 ? 4.785 -12.172 11.844 1 54.5 193 ASP A O 1
ATOM 1454 N N . PHE A 1 194 ? 6.801 -11.531 11.148 1 57.88 194 PHE A N 1
ATOM 1455 C CA . PHE A 1 194 ? 7.137 -10.734 12.32 1 57.88 194 PHE A CA 1
ATOM 1456 C C . PHE A 1 194 ? 7.832 -9.445 11.914 1 57.88 194 PHE A C 1
ATOM 1458 O O . PHE A 1 194 ? 8.484 -9.383 10.867 1 57.88 194 PHE A O 1
ATOM 1465 N N . LEU A 1 195 ? 7.445 -8.414 12.648 1 66.38 195 LEU A N 1
ATOM 1466 C CA . LEU A 1 195 ? 8.055 -7.129 12.336 1 66.38 195 LEU A CA 1
ATOM 1467 C C . LEU A 1 195 ? 9.383 -6.961 13.07 1 66.38 195 LEU A C 1
ATOM 1469 O O . LEU A 1 195 ? 9.422 -7.016 14.305 1 66.38 195 LEU A O 1
ATOM 1473 N N . LYS A 1 196 ? 10.562 -7.145 12.438 1 81.31 196 LYS A N 1
ATOM 1474 C CA . LYS A 1 196 ? 11.852 -6.727 12.984 1 81.31 196 LYS A CA 1
ATOM 1475 C C . LYS A 1 196 ? 12.367 -5.477 12.281 1 81.31 196 LYS A C 1
ATOM 1477 O O . LYS A 1 196 ? 11.969 -5.184 11.148 1 81.31 196 LYS A O 1
ATOM 1482 N N . ILE A 1 197 ? 13.227 -4.738 13 1 90.12 197 ILE A N 1
ATOM 1483 C CA . ILE A 1 197 ? 13.875 -3.584 12.391 1 90.12 197 ILE A CA 1
ATOM 1484 C C . ILE A 1 197 ? 14.703 -4.027 11.188 1 90.12 197 ILE A C 1
ATOM 1486 O O . ILE A 1 197 ? 15.406 -5.043 11.25 1 90.12 197 ILE A O 1
ATOM 1490 N N . GLU A 1 198 ? 14.602 -3.389 10.109 1 90.31 198 GLU A N 1
ATOM 1491 C CA . GLU A 1 198 ? 15.305 -3.773 8.891 1 90.31 198 GLU A CA 1
ATOM 1492 C C . GLU A 1 198 ? 16.688 -3.121 8.82 1 90.31 198 GLU A C 1
ATOM 1494 O O . GLU A 1 198 ? 16.859 -1.972 9.227 1 90.31 198 GLU A O 1
ATOM 1499 N N . LYS A 1 199 ? 17.578 -3.91 8.297 1 93.81 199 LYS A N 1
ATOM 1500 C CA . LYS A 1 199 ? 18.875 -3.312 7.992 1 93.81 199 LYS A CA 1
ATOM 1501 C C . LYS A 1 199 ? 18.766 -2.314 6.844 1 93.81 199 LYS A C 1
ATOM 1503 O O . LYS A 1 199 ? 18.109 -2.592 5.836 1 93.81 199 LYS A O 1
ATOM 1508 N N . CYS A 1 200 ? 19.344 -1.189 7.043 1 96.44 200 CYS A N 1
ATOM 1509 C CA . CYS A 1 200 ? 19.375 -0.178 5.992 1 96.44 200 CYS A CA 1
ATOM 1510 C C . CYS A 1 200 ? 20.344 -0.565 4.887 1 96.44 200 CYS A C 1
ATOM 1512 O O . CYS A 1 200 ? 21.516 -0.859 5.16 1 96.44 200 CYS A O 1
ATOM 1514 N N . LEU A 1 201 ? 19.922 -0.495 3.641 1 95.31 201 LEU A N 1
ATOM 1515 C CA . LEU A 1 201 ? 20.75 -0.863 2.496 1 95.31 201 LEU A CA 1
ATOM 1516 C C . LEU A 1 201 ? 20.875 0.307 1.528 1 95.31 201 LEU A C 1
ATOM 1518 O O . LEU A 1 201 ? 19.984 1.147 1.429 1 95.31 201 LEU A O 1
ATOM 1522 N N . PRO A 1 202 ? 22.062 0.346 0.836 1 95.06 202 PRO A N 1
ATOM 1523 C CA . PRO A 1 202 ? 22.188 1.361 -0.211 1 95.06 202 PRO A CA 1
ATOM 1524 C C . PRO A 1 202 ? 21.297 1.076 -1.424 1 95.06 202 PRO A C 1
ATOM 1526 O O . PRO A 1 202 ? 21.219 -0.071 -1.868 1 95.06 202 PRO A O 1
ATOM 1529 N N . LEU A 1 203 ? 20.688 2.084 -1.98 1 90.88 203 LEU A N 1
ATOM 1530 C CA . LEU A 1 203 ? 19.844 1.939 -3.156 1 90.88 203 LEU A CA 1
ATOM 1531 C C . LEU A 1 203 ? 20.641 2.16 -4.438 1 90.88 203 LEU A C 1
ATOM 1533 O O . LEU A 1 203 ? 20.156 1.887 -5.535 1 90.88 203 LEU A O 1
ATOM 1537 N N . GLU A 1 204 ? 21.812 2.693 -4.297 1 89.69 204 GLU A N 1
ATOM 1538 C CA . GLU A 1 204 ? 22.734 2.891 -5.41 1 89.69 204 GLU A CA 1
ATOM 1539 C C . GLU A 1 204 ? 24.125 2.324 -5.086 1 89.69 204 GLU A C 1
ATOM 1541 O O . GLU A 1 204 ? 24.531 2.293 -3.924 1 89.69 204 GLU A O 1
ATOM 1546 N N . ASP A 1 205 ? 24.812 1.909 -6.145 1 89.69 205 ASP A N 1
ATOM 1547 C CA . ASP A 1 205 ? 26.156 1.377 -5.969 1 89.69 205 ASP A CA 1
ATOM 1548 C C . ASP A 1 205 ? 27.188 2.498 -5.941 1 89.69 205 ASP A C 1
ATOM 1550 O O . ASP A 1 205 ? 28.078 2.545 -6.793 1 89.69 205 ASP A O 1
ATOM 1554 N N . THR A 1 206 ? 27.031 3.363 -5.031 1 93.25 206 THR A N 1
ATOM 1555 C CA . THR A 1 206 ? 27.969 4.465 -4.82 1 93.25 206 THR A CA 1
ATOM 1556 C C . THR A 1 206 ? 28.516 4.445 -3.395 1 93.25 206 THR A C 1
ATOM 1558 O O . THR A 1 206 ? 27.859 3.947 -2.479 1 93.25 206 THR A O 1
ATOM 1561 N N . GLU A 1 207 ? 29.625 4.902 -3.256 1 94.19 207 GLU A N 1
ATOM 1562 C CA . GLU A 1 207 ? 30.25 4.945 -1.937 1 94.19 207 GLU A CA 1
ATOM 1563 C C . GLU A 1 207 ? 29.422 5.77 -0.958 1 94.19 207 GLU A C 1
ATOM 1565 O O . GLU A 1 207 ? 29.328 5.434 0.225 1 94.19 207 GLU A O 1
ATOM 1570 N N . ASP A 1 208 ? 28.859 6.836 -1.41 1 95.31 208 ASP A N 1
ATOM 1571 C CA . ASP A 1 208 ? 28.047 7.695 -0.555 1 95.31 208 ASP A CA 1
ATOM 1572 C C . ASP A 1 208 ? 26.828 6.941 -0.024 1 95.31 208 ASP A C 1
ATOM 1574 O O . ASP A 1 208 ? 26.5 7.027 1.163 1 95.31 208 ASP A O 1
ATOM 1578 N N . SER A 1 209 ? 26.172 6.246 -0.869 1 95.19 209 SER A N 1
ATOM 1579 C CA . SER A 1 209 ? 25 5.469 -0.473 1 95.19 209 SER A CA 1
ATOM 1580 C C . SER A 1 209 ? 25.375 4.348 0.49 1 95.19 209 SER A C 1
ATOM 1582 O O . SER A 1 209 ? 24.703 4.137 1.497 1 95.19 209 SER A O 1
ATOM 1584 N N . LYS A 1 210 ? 26.453 3.676 0.22 1 95.69 210 LYS A N 1
ATOM 1585 C CA . LYS A 1 210 ? 26.922 2.578 1.063 1 95.69 210 LYS A CA 1
ATOM 1586 C C . LYS A 1 210 ? 27.328 3.084 2.445 1 95.69 210 LYS A C 1
ATOM 1588 O O . LYS A 1 210 ? 26.906 2.521 3.463 1 95.69 210 LYS A O 1
ATOM 1593 N N . SER A 1 211 ? 28.078 4.086 2.426 1 96.62 211 SER A N 1
ATOM 1594 C CA . SER A 1 211 ? 28.562 4.641 3.689 1 96.62 211 SER A CA 1
ATOM 1595 C C . SER A 1 211 ? 27.406 5.188 4.52 1 96.62 211 SER A C 1
ATOM 1597 O O . SER A 1 211 ? 27.391 5.055 5.746 1 96.62 211 SER A O 1
ATOM 1599 N N . THR A 1 212 ? 26.453 5.828 3.891 1 97.94 212 THR A N 1
ATOM 1600 C CA . THR A 1 212 ? 25.297 6.363 4.59 1 97.94 212 THR A CA 1
ATOM 1601 C C . THR A 1 212 ? 24.469 5.242 5.219 1 97.94 212 THR A C 1
ATOM 1603 O O . THR A 1 212 ? 24.062 5.34 6.375 1 97.94 212 THR A O 1
ATOM 1606 N N . ALA A 1 213 ? 24.203 4.207 4.453 1 97.75 213 ALA A N 1
ATOM 1607 C CA . ALA A 1 213 ? 23.469 3.057 4.977 1 97.75 213 ALA A CA 1
ATOM 1608 C C . ALA A 1 213 ? 24.156 2.492 6.223 1 97.75 213 ALA A C 1
ATOM 1610 O O . ALA A 1 213 ? 23.5 2.176 7.211 1 97.75 213 ALA A O 1
ATOM 1611 N N . ASN A 1 214 ? 25.453 2.393 6.141 1 97.62 214 ASN A N 1
ATOM 1612 C CA . ASN A 1 214 ? 26.219 1.909 7.289 1 97.62 214 ASN A CA 1
ATOM 1613 C C . ASN A 1 214 ? 26.047 2.824 8.5 1 97.62 214 ASN A C 1
ATOM 1615 O O . ASN A 1 214 ? 25.906 2.35 9.625 1 97.62 214 ASN A O 1
ATOM 1619 N N . THR A 1 215 ? 26.125 4.09 8.273 1 98.31 215 THR A N 1
ATOM 1620 C CA . THR A 1 215 ? 25.969 5.07 9.344 1 98.31 215 THR A CA 1
ATOM 1621 C C . THR A 1 215 ? 24.594 4.945 9.984 1 98.31 215 THR A C 1
ATOM 1623 O O . THR A 1 215 ? 24.469 4.984 11.211 1 98.31 215 THR A O 1
ATOM 1626 N N . VAL A 1 216 ? 23.531 4.77 9.211 1 98.44 216 VAL A N 1
ATOM 1627 C CA . VAL A 1 216 ? 22.156 4.613 9.711 1 98.44 216 VAL A CA 1
ATOM 1628 C C . VAL A 1 216 ? 22.047 3.332 10.531 1 98.44 216 VAL A C 1
ATOM 1630 O O . VAL A 1 216 ? 21.391 3.309 11.57 1 98.44 216 VAL A O 1
ATOM 1633 N N . ASN A 1 217 ? 22.719 2.277 10.07 1 98.38 217 ASN A N 1
ATOM 1634 C CA . ASN A 1 217 ? 22.719 1.02 10.805 1 98.38 217 ASN A CA 1
ATOM 1635 C C . ASN A 1 217 ? 23.422 1.161 12.148 1 98.38 217 ASN A C 1
ATOM 1637 O O . ASN A 1 217 ? 22.984 0.599 13.156 1 98.38 217 ASN A O 1
ATOM 1641 N N . GLU A 1 218 ? 24.547 1.882 12.133 1 98.19 218 GLU A N 1
ATOM 1642 C CA . GLU A 1 218 ? 25.234 2.154 13.391 1 98.19 218 GLU A CA 1
ATOM 1643 C C . GLU A 1 218 ? 24.312 2.877 14.375 1 98.19 218 GLU A C 1
ATOM 1645 O O . GLU A 1 218 ? 24.25 2.516 15.547 1 98.19 218 GLU A O 1
ATOM 1650 N N . PHE A 1 219 ? 23.688 3.889 13.922 1 98.5 219 PHE A N 1
ATOM 1651 C CA . PHE A 1 219 ? 22.75 4.629 14.75 1 98.5 219 PHE A CA 1
ATOM 1652 C C . PHE A 1 219 ? 21.672 3.701 15.312 1 98.5 219 PHE A C 1
ATOM 1654 O O . PHE A 1 219 ? 21.406 3.711 16.516 1 98.5 219 PHE A O 1
ATOM 1661 N N . SER A 1 220 ? 20.969 2.893 14.391 1 98.38 220 SER A N 1
ATOM 1662 C CA . SER A 1 220 ? 19.859 2.014 14.773 1 98.38 220 SER A CA 1
ATOM 1663 C C . SER A 1 220 ? 20.312 0.991 15.812 1 98.38 220 SER A C 1
ATOM 1665 O O . SER A 1 220 ? 19.641 0.821 16.844 1 98.38 220 SER A O 1
ATOM 1667 N N . ASP A 1 221 ? 21.484 0.355 15.617 1 97.62 221 ASP A N 1
ATOM 1668 C CA . ASP A 1 221 ? 21.984 -0.681 16.516 1 97.62 221 ASP A CA 1
ATOM 1669 C C . ASP A 1 221 ? 22.328 -0.101 17.875 1 97.62 221 ASP A C 1
ATOM 1671 O O . ASP A 1 221 ? 21.969 -0.668 18.906 1 97.62 221 ASP A O 1
ATOM 1675 N N . GLN A 1 222 ? 22.984 0.958 17.859 1 98.19 222 GLN A N 1
ATOM 1676 C CA . GLN A 1 222 ? 23.406 1.557 19.125 1 98.19 222 GLN A CA 1
ATOM 1677 C C . GLN A 1 222 ? 22.203 2.107 19.891 1 98.19 222 GLN A C 1
ATOM 1679 O O . GLN A 1 222 ? 22.172 2.074 21.109 1 98.19 222 GLN A O 1
ATOM 1684 N N . THR A 1 223 ? 21.219 2.682 19.156 1 98.31 223 THR A N 1
ATOM 1685 C CA . THR A 1 223 ? 20.016 3.176 19.812 1 98.31 223 THR A CA 1
ATOM 1686 C C . THR A 1 223 ? 19.328 2.062 20.594 1 98.31 223 THR A C 1
ATOM 1688 O O . THR A 1 223 ? 18.891 2.273 21.734 1 98.31 223 THR A O 1
ATOM 1691 N N . ILE A 1 224 ? 19.25 0.888 20.031 1 97.81 224 ILE A N 1
ATOM 1692 C CA . ILE A 1 224 ? 18.656 -0.253 20.719 1 97.81 224 ILE A CA 1
ATOM 1693 C C . ILE A 1 224 ? 19.406 -0.539 22.016 1 97.81 224 ILE A C 1
ATOM 1695 O O . ILE A 1 224 ? 18.797 -0.698 23.078 1 97.81 224 ILE A O 1
ATOM 1699 N N . SER A 1 225 ? 20.719 -0.57 21.984 1 97.5 225 SER A N 1
ATOM 1700 C CA . SER A 1 225 ? 21.562 -0.862 23.141 1 97.5 225 SER A CA 1
ATOM 1701 C C . SER A 1 225 ? 21.422 0.219 24.203 1 97.5 225 SER A C 1
ATOM 1703 O O . SER A 1 225 ? 21.312 -0.087 25.391 1 97.5 225 SER A O 1
ATOM 1705 N N . ILE A 1 226 ? 21.453 1.473 23.797 1 98.12 226 ILE A N 1
ATOM 1706 C CA . ILE A 1 226 ? 21.375 2.605 24.703 1 98.12 226 ILE A CA 1
ATOM 1707 C C . ILE A 1 226 ? 20.016 2.586 25.422 1 98.12 226 ILE A C 1
ATOM 1709 O O . ILE A 1 226 ? 19.953 2.754 26.641 1 98.12 226 ILE A O 1
ATOM 1713 N N . CYS A 1 227 ? 18.938 2.342 24.656 1 97.94 227 CYS A N 1
ATOM 1714 C CA . CYS A 1 227 ? 17.594 2.367 25.219 1 97.94 227 CYS A CA 1
ATOM 1715 C C . CYS A 1 227 ? 17.375 1.199 26.172 1 97.94 227 CYS A C 1
ATOM 1717 O O . CYS A 1 227 ? 16.625 1.315 27.141 1 97.94 227 CYS A O 1
ATOM 1719 N N . LYS A 1 228 ? 18.016 0.077 25.922 1 96.31 228 LYS A N 1
ATOM 1720 C CA . LYS A 1 228 ? 17.906 -1.104 26.766 1 96.31 228 LYS A CA 1
ATOM 1721 C C . LYS A 1 228 ? 18.438 -0.818 28.172 1 96.31 228 LYS A C 1
ATOM 1723 O O . LYS A 1 228 ? 17.906 -1.338 29.156 1 96.31 228 LYS A O 1
ATOM 1728 N N . GLU A 1 229 ? 19.406 0.04 28.266 1 96.56 229 GLU A N 1
ATOM 1729 C CA . GLU A 1 229 ? 20.047 0.316 29.531 1 96.56 229 GLU A CA 1
ATOM 1730 C C . GLU A 1 229 ? 19.516 1.601 30.172 1 96.56 229 GLU A C 1
ATOM 1732 O O . GLU A 1 229 ? 19.922 1.975 31.266 1 96.56 229 GLU A O 1
ATOM 1737 N N . SER A 1 230 ? 18.609 2.26 29.547 1 97.75 230 SER A N 1
ATOM 1738 C CA . SER A 1 230 ? 18.156 3.578 29.984 1 97.75 230 SER A CA 1
ATOM 1739 C C . SER A 1 230 ? 17.328 3.488 31.266 1 97.75 230 SER A C 1
ATOM 1741 O O . SER A 1 230 ? 16.438 2.646 31.375 1 97.75 230 SER A O 1
ATOM 1743 N N . GLN A 1 231 ? 17.594 4.391 32.188 1 97.5 231 GLN A N 1
ATOM 1744 C CA . GLN A 1 231 ? 16.828 4.473 33.438 1 97.5 231 GLN A CA 1
ATOM 1745 C C . GLN A 1 231 ? 15.398 4.938 33.156 1 97.5 231 GLN A C 1
ATOM 1747 O O . GLN A 1 231 ? 14.461 4.539 33.844 1 97.5 231 GLN A O 1
ATOM 1752 N N . ILE A 1 232 ? 15.242 5.707 32.156 1 97.88 232 ILE A N 1
ATOM 1753 C CA . ILE A 1 232 ? 13.922 6.176 31.75 1 97.88 232 ILE A CA 1
ATOM 1754 C C . ILE A 1 232 ? 13.047 4.988 31.359 1 97.88 232 ILE A C 1
ATOM 1756 O O . ILE A 1 232 ? 11.891 4.887 31.797 1 97.88 232 ILE A O 1
ATOM 1760 N N . ASN A 1 233 ? 13.562 4.098 30.609 1 97.44 233 ASN A N 1
ATOM 1761 C CA . ASN A 1 233 ? 12.812 2.922 30.188 1 97.44 233 ASN A CA 1
ATOM 1762 C C . ASN A 1 233 ? 12.531 1.982 31.359 1 97.44 233 ASN A C 1
ATOM 1764 O O . ASN A 1 233 ? 11.492 1.331 31.406 1 97.44 233 ASN A O 1
ATOM 1768 N N . LYS A 1 234 ? 13.453 1.885 32.281 1 96.88 234 LYS A N 1
ATOM 1769 C CA . LYS A 1 234 ? 13.219 1.091 33.5 1 96.88 234 LYS A CA 1
ATOM 1770 C C . LYS A 1 234 ? 12.031 1.639 34.281 1 96.88 234 LYS A C 1
ATOM 1772 O O . LYS A 1 234 ? 11.18 0.876 34.75 1 96.88 234 LYS A O 1
ATOM 1777 N N . LYS A 1 235 ? 12.062 2.908 34.438 1 96.94 235 LYS A N 1
ATOM 1778 C CA . LYS A 1 235 ? 10.969 3.564 35.125 1 96.94 235 LYS A CA 1
ATOM 1779 C C . LYS A 1 235 ? 9.641 3.352 34.406 1 96.94 235 LYS A C 1
ATOM 1781 O O . LYS A 1 235 ? 8.617 3.098 35.062 1 96.94 235 LYS A O 1
ATOM 1786 N N . ARG A 1 236 ? 9.633 3.51 33.094 1 96.25 236 ARG A N 1
ATOM 1787 C CA . ARG A 1 236 ? 8.422 3.287 32.312 1 96.25 236 ARG A CA 1
ATOM 1788 C C . ARG A 1 236 ? 7.902 1.866 32.5 1 96.25 236 ARG A C 1
ATOM 1790 O O . ARG A 1 236 ? 6.703 1.663 32.719 1 96.25 236 ARG A O 1
ATOM 1797 N N . GLN A 1 237 ? 8.781 0.964 32.5 1 93.75 237 GLN A N 1
ATOM 1798 C CA . GLN A 1 237 ? 8.398 -0.433 32.688 1 93.75 237 GLN A CA 1
ATOM 1799 C C . GLN A 1 237 ? 7.773 -0.653 34.062 1 93.75 237 GLN A C 1
ATOM 1801 O O . GLN A 1 237 ? 6.781 -1.372 34.188 1 93.75 237 GLN A O 1
ATOM 1806 N N . GLU A 1 238 ? 8.32 -0.073 35 1 95.06 238 GLU A N 1
ATOM 1807 C CA . GLU A 1 238 ? 7.797 -0.174 36.375 1 95.06 238 GLU A CA 1
ATOM 1808 C C . GLU A 1 238 ? 6.395 0.424 36.469 1 95.06 238 GLU A C 1
ATOM 1810 O O . GLU A 1 238 ? 5.578 -0.031 37.281 1 95.06 238 GLU A O 1
ATOM 1815 N N . GLN A 1 239 ? 6.102 1.359 35.656 1 94.69 239 GLN A N 1
ATOM 1816 C CA . GLN A 1 239 ? 4.809 2.037 35.688 1 94.69 239 GLN A CA 1
ATOM 1817 C C . GLN A 1 239 ? 3.822 1.362 34.719 1 94.69 239 GLN A C 1
ATOM 1819 O O . GLN A 1 239 ? 2.713 1.86 34.531 1 94.69 239 GLN A O 1
ATOM 1824 N N . GLY A 1 240 ? 4.293 0.354 34.062 1 91.38 240 GLY A N 1
ATOM 1825 C CA . GLY A 1 240 ? 3.426 -0.386 33.156 1 91.38 240 GLY A CA 1
ATOM 1826 C C . GLY A 1 240 ? 3.295 0.263 31.797 1 91.38 240 GLY A C 1
ATOM 1827 O O . GLY A 1 240 ? 2.354 -0.025 31.047 1 91.38 240 GLY A O 1
ATOM 1828 N N . LYS A 1 241 ? 4.203 1.167 31.469 1 92.56 241 LYS A N 1
ATOM 1829 C CA . LYS A 1 241 ? 4.195 1.845 30.188 1 92.56 241 LYS A CA 1
ATOM 1830 C C . LYS A 1 241 ? 5.117 1.144 29.188 1 92.56 241 LYS A C 1
ATOM 1832 O O . LYS A 1 241 ? 6.043 0.43 29.594 1 92.56 241 LYS A O 1
ATOM 1837 N N . LYS A 1 242 ? 4.828 1.307 27.938 1 92.62 242 LYS A N 1
ATOM 1838 C CA . LYS A 1 242 ? 5.672 0.723 26.906 1 92.62 242 LYS A CA 1
ATOM 1839 C C . LYS A 1 242 ? 7.055 1.369 26.891 1 92.62 242 LYS A C 1
ATOM 1841 O O . LYS A 1 242 ? 7.176 2.59 27.016 1 92.62 242 LYS A O 1
ATOM 1846 N N . ARG A 1 243 ? 8.078 0.56 26.781 1 95.5 243 ARG A N 1
ATOM 1847 C CA . ARG A 1 243 ? 9.445 1.057 26.672 1 95.5 243 ARG A CA 1
ATOM 1848 C C . ARG A 1 243 ? 9.68 1.714 25.312 1 95.5 243 ARG A C 1
ATOM 1850 O O . ARG A 1 243 ? 9.141 1.27 24.312 1 95.5 243 ARG A O 1
ATOM 1857 N N . LEU A 1 244 ? 10.469 2.725 25.25 1 97.62 244 LEU A N 1
ATOM 1858 C CA . LEU A 1 244 ? 11.016 3.291 24.031 1 97.62 244 LEU A CA 1
ATOM 1859 C C . LEU A 1 244 ? 12.297 2.572 23.625 1 97.62 244 LEU A C 1
ATOM 1861 O O . LEU A 1 244 ? 13.398 3.082 23.844 1 97.62 244 LEU A O 1
ATOM 1865 N N . SER A 1 245 ? 12.164 1.431 22.922 1 96.75 245 SER A N 1
ATOM 1866 C CA . SER A 1 245 ? 13.242 0.464 22.734 1 96.75 245 SER A CA 1
ATOM 1867 C C . SER A 1 245 ? 14.117 0.83 21.547 1 96.75 245 SER A C 1
ATOM 1869 O O . SER A 1 245 ? 15.297 0.477 21.5 1 96.75 245 SER A O 1
ATOM 1871 N N . CYS A 1 246 ? 13.5 1.395 20.547 1 97.19 246 CYS A N 1
ATOM 1872 C CA . CYS A 1 246 ? 14.219 1.713 19.328 1 97.19 246 CYS A CA 1
ATOM 1873 C C . CYS A 1 246 ? 13.531 2.838 18.562 1 97.19 246 CYS A C 1
ATOM 1875 O O . CYS A 1 246 ? 12.508 3.354 19 1 97.19 246 CYS A O 1
ATOM 1877 N N . ILE A 1 247 ? 14.172 3.307 17.484 1 97.69 247 ILE A N 1
ATOM 1878 C CA . ILE A 1 247 ? 13.602 4.27 16.547 1 97.69 247 ILE A CA 1
ATOM 1879 C C . ILE A 1 247 ? 13.562 3.662 15.148 1 97.69 247 ILE A C 1
ATOM 1881 O O . ILE A 1 247 ? 14.594 3.295 14.594 1 97.69 247 ILE A O 1
ATOM 1885 N N . LEU A 1 248 ? 12.398 3.514 14.625 1 95.31 248 LEU A N 1
ATOM 1886 C CA . LEU A 1 248 ? 12.227 3.084 13.242 1 95.31 248 LEU A CA 1
ATOM 1887 C C . LEU A 1 248 ? 12.328 4.27 12.289 1 95.31 248 LEU A C 1
ATOM 1889 O O . LEU A 1 248 ? 11.602 5.258 12.445 1 95.31 248 LEU A O 1
ATOM 1893 N N . LEU A 1 249 ? 13.242 4.188 11.359 1 96.69 249 LEU A N 1
ATOM 1894 C CA . LEU A 1 249 ? 13.547 5.332 10.5 1 96.69 249 LEU A CA 1
ATOM 1895 C C . LEU A 1 249 ? 12.992 5.113 9.094 1 96.69 249 LEU A C 1
ATOM 1897 O O . LEU A 1 249 ? 13.039 4 8.57 1 96.69 249 LEU A O 1
ATOM 1901 N N . ARG A 1 250 ? 12.516 6.273 8.5 1 93.75 250 ARG A N 1
ATOM 1902 C CA . ARG A 1 250 ? 12.023 6.18 7.129 1 93.75 250 ARG A CA 1
ATOM 1903 C C . ARG A 1 250 ? 12.039 7.539 6.445 1 93.75 250 ARG A C 1
ATOM 1905 O O . ARG A 1 250 ? 12.273 8.562 7.09 1 93.75 250 ARG A O 1
ATOM 1912 N N . ASP A 1 251 ? 11.953 7.555 5.07 1 91.81 251 ASP A N 1
ATOM 1913 C CA . ASP A 1 251 ? 11.742 8.734 4.238 1 91.81 251 ASP A CA 1
ATOM 1914 C C . ASP A 1 251 ? 12.93 9.688 4.316 1 91.81 251 ASP A C 1
ATOM 1916 O O . ASP A 1 251 ? 12.766 10.875 4.602 1 91.81 251 ASP A O 1
ATOM 1920 N N . ALA A 1 252 ? 14.086 9.195 3.961 1 94.88 252 ALA A N 1
ATOM 1921 C CA . ALA A 1 252 ? 15.352 9.93 4.012 1 94.88 252 ALA A CA 1
ATOM 1922 C C . ALA A 1 252 ? 15.406 11 2.93 1 94.88 252 ALA A C 1
ATOM 1924 O O . ALA A 1 252 ? 14.906 10.797 1.819 1 94.88 252 ALA A O 1
ATOM 1925 N N . GLY A 1 253 ? 15.992 12.125 3.232 1 94.56 253 GLY A N 1
ATOM 1926 C CA . GLY A 1 253 ? 16.344 13.188 2.307 1 94.56 253 GLY A CA 1
ATOM 1927 C C . GLY A 1 253 ? 17.672 13.852 2.645 1 94.56 253 GLY A C 1
ATOM 1928 O O . GLY A 1 253 ? 18.125 13.805 3.791 1 94.56 253 GLY A O 1
ATOM 1929 N N . ASN A 1 254 ? 18.297 14.469 1.616 1 95.75 254 ASN A N 1
ATOM 1930 C CA . ASN A 1 254 ? 19.609 15.047 1.878 1 95.75 254 ASN A CA 1
ATOM 1931 C C . ASN A 1 254 ? 19.766 16.406 1.2 1 95.75 254 ASN A C 1
ATOM 1933 O O . ASN A 1 254 ? 20.859 16.953 1.146 1 95.75 254 ASN A O 1
ATOM 1937 N N . LYS A 1 255 ? 18.688 16.859 0.656 1 93.94 255 LYS A N 1
ATOM 1938 C CA . LYS A 1 255 ? 18.734 18.156 -0.006 1 93.94 255 LYS A CA 1
ATOM 1939 C C . LYS A 1 255 ? 17.578 19.047 0.439 1 93.94 255 LYS A C 1
ATOM 1941 O O . LYS A 1 255 ? 16.469 18.547 0.656 1 93.94 255 LYS A O 1
ATOM 1946 N N . TYR A 1 256 ? 17.891 20.266 0.585 1 91.62 256 TYR A N 1
ATOM 1947 C CA . TYR A 1 256 ? 16.812 21.25 0.792 1 91.62 256 TYR A CA 1
ATOM 1948 C C . TYR A 1 256 ? 15.93 21.344 -0.44 1 91.62 256 TYR A C 1
ATOM 1950 O O . TYR A 1 256 ? 16.422 21.328 -1.571 1 91.62 256 TYR A O 1
ATOM 1958 N N . PRO A 1 257 ? 14.633 21.438 -0.289 1 89.25 257 PRO A N 1
ATOM 1959 C CA . PRO A 1 257 ? 13.758 21.562 -1.457 1 89.25 257 PRO A CA 1
ATOM 1960 C C . PRO A 1 257 ? 14 22.828 -2.256 1 89.25 257 PRO A C 1
ATOM 1962 O O . PRO A 1 257 ? 14.133 23.922 -1.673 1 89.25 257 PRO A O 1
ATOM 1965 N N . ASP A 1 258 ? 14.117 22.641 -3.512 1 88.5 258 ASP A N 1
ATOM 1966 C CA . ASP A 1 258 ? 14.266 23.781 -4.414 1 88.5 258 ASP A CA 1
ATOM 1967 C C . ASP A 1 258 ? 12.93 24.172 -5.039 1 88.5 258 ASP A C 1
ATOM 1969 O O . ASP A 1 258 ? 12.508 23.578 -6.027 1 88.5 258 ASP A O 1
ATOM 1973 N N . VAL A 1 259 ? 12.281 25.172 -4.477 1 92.44 259 VAL A N 1
ATOM 1974 C CA . VAL A 1 259 ? 10.969 25.594 -4.961 1 92.44 259 VAL A CA 1
ATOM 1975 C C . VAL A 1 259 ? 10.906 27.109 -5.023 1 92.44 259 VAL A C 1
ATOM 1977 O O . VAL A 1 259 ? 11.656 27.797 -4.32 1 92.44 259 VAL A O 1
ATOM 1980 N N . ILE A 1 260 ? 10.062 27.625 -5.93 1 95.06 260 ILE A N 1
ATOM 1981 C CA . ILE A 1 260 ? 9.758 29.047 -5.973 1 95.06 260 ILE A CA 1
ATOM 1982 C C . ILE A 1 260 ? 8.922 29.438 -4.75 1 95.06 260 ILE A C 1
ATOM 1984 O O . ILE A 1 260 ? 7.918 28.797 -4.449 1 95.06 260 ILE A O 1
ATOM 1988 N N . PRO A 1 261 ? 9.406 30.469 -4.023 1 97 261 PRO A N 1
ATOM 1989 C CA . PRO A 1 261 ? 8.578 30.906 -2.898 1 97 261 PRO A CA 1
ATOM 1990 C C . PRO A 1 261 ? 7.145 31.234 -3.311 1 97 261 PRO A C 1
ATOM 1992 O O . PRO A 1 261 ? 6.914 31.75 -4.406 1 97 261 PRO A O 1
ATOM 1995 N N . ILE A 1 262 ? 6.234 30.969 -2.459 1 97.88 262 ILE A N 1
ATOM 1996 C CA . ILE A 1 262 ? 4.816 30.969 -2.801 1 97.88 262 ILE A CA 1
ATOM 1997 C C . ILE A 1 262 ? 4.371 32.375 -3.168 1 97.88 262 ILE A C 1
ATOM 1999 O O . ILE A 1 262 ? 3.541 32.562 -4.059 1 97.88 262 ILE A O 1
ATOM 2003 N N . ASN A 1 263 ? 4.941 33.438 -2.475 1 97.31 263 ASN A N 1
ATOM 2004 C CA . ASN A 1 263 ? 4.578 34.812 -2.785 1 97.31 263 ASN A CA 1
ATOM 2005 C C . ASN A 1 263 ? 5.031 35.219 -4.188 1 97.31 263 ASN A C 1
ATOM 2007 O O . ASN A 1 263 ? 4.348 35.969 -4.875 1 97.31 263 ASN A O 1
ATOM 2011 N N . GLU A 1 264 ? 6.172 34.719 -4.574 1 96.75 264 GLU A N 1
ATOM 2012 C CA . GLU A 1 264 ? 6.656 34.938 -5.93 1 96.75 264 GLU A CA 1
ATOM 2013 C C . GLU A 1 264 ? 5.816 34.188 -6.953 1 96.75 264 GLU A C 1
ATOM 2015 O O . GLU A 1 264 ? 5.496 34.719 -8.016 1 96.75 264 GLU A O 1
ATOM 2020 N N . LYS A 1 265 ? 5.43 33.031 -6.652 1 96.44 265 LYS A N 1
ATOM 2021 C CA . LYS A 1 265 ? 4.672 32.156 -7.566 1 96.44 265 LYS A CA 1
ATOM 2022 C C . LYS A 1 265 ? 3.314 32.781 -7.895 1 96.44 265 LYS A C 1
ATOM 2024 O O . LYS A 1 265 ? 2.873 32.75 -9.047 1 96.44 265 LYS A O 1
ATOM 2029 N N . TYR A 1 266 ? 2.666 33.344 -6.895 1 97.19 266 TYR A N 1
ATOM 2030 C CA . TYR A 1 266 ? 1.283 33.781 -7.098 1 97.19 266 TYR A CA 1
ATOM 2031 C C . TYR A 1 266 ? 1.162 35.281 -7.09 1 97.19 266 TYR A C 1
ATOM 2033 O O . TYR A 1 266 ? 0.091 35.844 -7.367 1 97.19 266 TYR A O 1
ATOM 2041 N N . GLY A 1 267 ? 2.262 36 -6.789 1 96.31 267 GLY A N 1
ATOM 2042 C CA . GLY A 1 267 ? 2.18 37.438 -6.664 1 96.31 267 GLY A CA 1
ATOM 2043 C C . GLY A 1 267 ? 1.247 37.906 -5.555 1 96.31 267 GLY A C 1
ATOM 2044 O O . GLY A 1 267 ? 0.385 38.75 -5.77 1 96.31 267 GLY A O 1
ATOM 2045 N N . MET A 1 268 ? 1.35 37.219 -4.438 1 96.56 268 MET A N 1
ATOM 2046 C CA . MET A 1 268 ? 0.537 37.5 -3.256 1 96.56 268 MET A CA 1
ATOM 2047 C C . MET A 1 268 ? 1.402 37.562 -2.004 1 96.56 268 MET A C 1
ATOM 2049 O O . MET A 1 268 ? 2.629 37.469 -2.084 1 96.56 268 MET A O 1
ATOM 2053 N N . ASN A 1 269 ? 0.812 37.875 -0.938 1 96.38 269 ASN A N 1
ATOM 2054 C CA . ASN A 1 269 ? 1.435 37.812 0.38 1 96.38 269 ASN A CA 1
ATOM 2055 C C . ASN A 1 269 ? 0.8 36.719 1.25 1 96.38 269 ASN A C 1
ATOM 2057 O O . ASN A 1 269 ? -0.031 37.031 2.109 1 96.38 269 ASN A O 1
ATOM 2061 N N . PHE A 1 270 ? 1.35 35.531 1.122 1 96.62 270 PHE A N 1
ATOM 2062 C CA . PHE A 1 270 ? 0.81 34.344 1.81 1 96.62 270 PHE A CA 1
ATOM 2063 C C . PHE A 1 270 ? 1.32 34.281 3.244 1 96.62 270 PHE A C 1
ATOM 2065 O O . PHE A 1 270 ? 2.504 34.5 3.498 1 96.62 270 PHE A O 1
ATOM 2072 N N . SER A 1 271 ? 0.49 34.031 4.117 1 98.06 271 SER A N 1
ATOM 2073 C CA . SER A 1 271 ? 0.784 33.594 5.48 1 98.06 271 SER A CA 1
ATOM 2074 C C . SER A 1 271 ? 0.117 32.25 5.793 1 98.06 271 SER A C 1
ATOM 2076 O O . SER A 1 271 ? -0.535 31.656 4.93 1 98.06 271 SER A O 1
ATOM 2078 N N . CYS A 1 272 ? 0.406 31.688 7.055 1 98.12 272 CYS A N 1
ATOM 2079 C CA . CYS A 1 272 ? -0.223 30.406 7.34 1 98.12 272 CYS A CA 1
ATOM 2080 C C . CYS A 1 272 ? -0.419 30.219 8.844 1 98.12 272 CYS A C 1
ATOM 2082 O O . CYS A 1 272 ? 0.211 30.906 9.648 1 98.12 272 CYS A O 1
ATOM 2084 N N . ILE A 1 273 ? -1.359 29.516 9.211 1 98 273 ILE A N 1
ATOM 2085 C CA . ILE A 1 273 ? -1.56 28.922 10.523 1 98 273 ILE A CA 1
ATOM 2086 C C . ILE A 1 273 ? -1.445 27.391 10.422 1 98 273 ILE A C 1
ATOM 2088 O O . ILE A 1 273 ? -2.328 26.734 9.859 1 98 273 ILE A O 1
ATOM 2092 N N . VAL A 1 274 ? -0.381 26.859 10.891 1 95.25 274 VAL A N 1
ATOM 2093 C CA . VAL A 1 274 ? -0.102 25.422 10.812 1 95.25 274 VAL A CA 1
ATOM 2094 C C . VAL A 1 274 ? 0.477 24.938 12.133 1 95.25 274 VAL A C 1
ATOM 2096 O O . VAL A 1 274 ? 1.104 25.703 12.867 1 95.25 274 VAL A O 1
ATOM 2099 N N . ASP A 1 275 ? 0.227 23.625 12.438 1 89.12 275 ASP A N 1
ATOM 2100 C CA . ASP A 1 275 ? 0.607 23.125 13.758 1 89.12 275 ASP A CA 1
ATOM 2101 C C . ASP A 1 275 ? 1.6 21.984 13.641 1 89.12 275 ASP A C 1
ATOM 2103 O O . ASP A 1 275 ? 2.533 21.875 14.438 1 89.12 275 ASP A O 1
ATOM 2107 N N . MET A 1 276 ? 1.478 21.141 12.672 1 87.5 276 MET A N 1
ATOM 2108 C CA . MET A 1 276 ? 2.23 19.891 12.602 1 87.5 276 MET A CA 1
ATOM 2109 C C . MET A 1 276 ? 3.602 20.125 11.977 1 87.5 276 MET A C 1
ATOM 2111 O O . MET A 1 276 ? 3.752 20.969 11.086 1 87.5 276 MET A O 1
ATOM 2115 N N . PRO A 1 277 ? 4.559 19.297 12.32 1 88.38 277 PRO A N 1
ATOM 2116 C CA . PRO A 1 277 ? 5.922 19.469 11.805 1 88.38 277 PRO A CA 1
ATOM 2117 C C . PRO A 1 277 ? 5.98 19.5 10.281 1 88.38 277 PRO A C 1
ATOM 2119 O O . PRO A 1 277 ? 6.723 20.297 9.703 1 88.38 277 PRO A O 1
ATOM 2122 N N . VAL A 1 278 ? 5.215 18.703 9.672 1 90.94 278 VAL A N 1
ATOM 2123 C CA . VAL A 1 278 ? 5.25 18.641 8.219 1 90.94 278 VAL A CA 1
ATOM 2124 C C . VAL A 1 278 ? 4.738 19.953 7.625 1 90.94 278 VAL A C 1
ATOM 2126 O O . VAL A 1 278 ? 5.352 20.516 6.707 1 90.94 278 VAL A O 1
ATOM 2129 N N . GLU A 1 279 ? 3.689 20.5 8.156 1 93.88 279 GLU A N 1
ATOM 2130 C CA . GLU A 1 279 ? 3.139 21.75 7.648 1 93.88 279 GLU A CA 1
ATOM 2131 C C . GLU A 1 279 ? 4.051 22.922 7.98 1 93.88 279 GLU A C 1
ATOM 2133 O O . GLU A 1 279 ? 4.16 23.875 7.199 1 93.88 279 GLU A O 1
ATOM 2138 N N . LEU A 1 280 ? 4.578 22.859 9.156 1 93.31 280 LEU A N 1
ATOM 2139 C CA . LEU A 1 280 ? 5.555 23.891 9.508 1 93.31 280 LEU A CA 1
ATOM 2140 C C . LEU A 1 280 ? 6.727 23.875 8.531 1 93.31 280 LEU A C 1
ATOM 2142 O O . LEU A 1 280 ? 7.176 24.938 8.078 1 93.31 280 LEU A O 1
ATOM 2146 N N . GLY A 1 281 ? 7.184 22.688 8.242 1 95.31 281 GLY A N 1
ATOM 2147 C CA . GLY A 1 281 ? 8.258 22.547 7.266 1 95.31 281 GLY A CA 1
ATOM 2148 C C . GLY A 1 281 ? 7.887 23.078 5.898 1 95.31 281 GLY A C 1
ATOM 2149 O O . GLY A 1 281 ? 8.68 23.797 5.27 1 95.31 281 GLY A O 1
ATOM 2150 N N . ILE A 1 282 ? 6.719 22.797 5.438 1 96.31 282 ILE A N 1
ATOM 2151 C CA . ILE A 1 282 ? 6.246 23.266 4.137 1 96.31 282 ILE A CA 1
ATOM 2152 C C . ILE A 1 282 ? 6.164 24.781 4.129 1 96.31 282 ILE A C 1
ATOM 2154 O O . ILE A 1 282 ? 6.574 25.422 3.164 1 96.31 282 ILE A O 1
ATOM 2158 N N . SER A 1 283 ? 5.664 25.344 5.211 1 96.75 283 SER A N 1
ATOM 2159 C CA . SER A 1 283 ? 5.555 26.797 5.309 1 96.75 283 SER A CA 1
ATOM 2160 C C . SER A 1 283 ? 6.922 27.469 5.219 1 96.75 283 SER A C 1
ATOM 2162 O O . SER A 1 283 ? 7.078 28.484 4.559 1 96.75 283 SER A O 1
ATOM 2164 N N . GLU A 1 284 ? 7.875 26.891 5.859 1 95.62 284 GLU A N 1
ATOM 2165 C CA . GLU A 1 284 ? 9.234 27.438 5.82 1 95.62 284 GLU A CA 1
ATOM 2166 C C . GLU A 1 284 ? 9.836 27.312 4.426 1 95.62 284 GLU A C 1
ATOM 2168 O O . GLU A 1 284 ? 10.453 28.25 3.924 1 95.62 284 GLU A O 1
ATOM 2173 N N . VAL A 1 285 ? 9.648 26.172 3.85 1 95.25 285 VAL A N 1
ATOM 2174 C CA . VAL A 1 285 ? 10.188 25.906 2.521 1 95.25 285 VAL A CA 1
ATOM 2175 C C . VAL A 1 285 ? 9.586 26.875 1.51 1 95.25 285 VAL A C 1
ATOM 2177 O O . VAL A 1 285 ? 10.289 27.375 0.625 1 95.25 285 VAL A O 1
ATOM 2180 N N . LEU A 1 286 ? 8.359 27.172 1.668 1 97.25 286 LEU A N 1
ATOM 2181 C CA . LEU A 1 286 ? 7.66 28.047 0.724 1 97.25 286 LEU A CA 1
ATOM 2182 C C . LEU A 1 286 ? 7.762 29.5 1.149 1 97.25 286 LEU A C 1
ATOM 2184 O O . LEU A 1 286 ? 7.234 30.391 0.473 1 97.25 286 LEU A O 1
ATOM 2188 N N . LYS A 1 287 ? 8.359 29.781 2.303 1 96.62 287 LYS A N 1
ATOM 2189 C CA . LYS A 1 287 ? 8.656 31.109 2.84 1 96.62 287 LYS A CA 1
ATOM 2190 C C . LYS A 1 287 ? 7.379 31.844 3.217 1 96.62 287 LYS A C 1
ATOM 2192 O O . LYS A 1 287 ? 7.25 33.031 2.951 1 96.62 287 LYS A O 1
ATOM 2197 N N . MET A 1 288 ? 6.48 31.094 3.785 1 96.75 288 MET A N 1
ATOM 2198 C CA . MET A 1 288 ? 5.258 31.703 4.297 1 96.75 288 MET A CA 1
ATOM 2199 C C . MET A 1 288 ? 5.48 32.281 5.695 1 96.75 288 MET A C 1
ATOM 2201 O O . MET A 1 288 ? 6.18 31.672 6.508 1 96.75 288 MET A O 1
ATOM 2205 N N . LYS A 1 289 ? 4.879 33.406 5.887 1 95.75 289 LYS A N 1
ATOM 2206 C CA . LYS A 1 289 ? 4.84 33.875 7.258 1 95.75 289 LYS A CA 1
ATOM 2207 C C . LYS A 1 289 ? 3.887 33.062 8.117 1 95.75 289 LYS A C 1
ATOM 2209 O O . LYS A 1 289 ? 2.691 32.969 7.824 1 95.75 289 LYS A O 1
ATOM 2214 N N . ALA A 1 290 ? 4.355 32.531 9.219 1 95.5 290 ALA A N 1
ATOM 2215 C CA . ALA A 1 290 ? 3.525 31.688 10.094 1 95.5 290 ALA A CA 1
ATOM 2216 C C . ALA A 1 290 ? 3.008 32.5 11.281 1 95.5 290 ALA A C 1
ATOM 2218 O O . ALA A 1 290 ? 3.75 33.281 11.883 1 95.5 290 ALA A O 1
ATOM 2219 N N . PHE A 1 291 ? 1.752 32.406 11.555 1 96.56 291 PHE A N 1
ATOM 2220 C CA . PHE A 1 291 ? 1.145 33 12.734 1 96.56 291 PHE A CA 1
ATOM 2221 C C . PHE A 1 291 ? 0.862 31.938 13.797 1 96.56 291 PHE A C 1
ATOM 2223 O O . PHE A 1 291 ? 0.451 30.812 13.469 1 96.56 291 PHE A O 1
ATOM 2230 N N . GLU A 1 292 ? 1.108 32.25 15.016 1 94.12 292 GLU A N 1
ATOM 2231 C CA . GLU A 1 292 ? 0.694 31.391 16.125 1 94.12 292 GLU A CA 1
ATOM 2232 C C . GLU A 1 292 ? -0.777 31.609 16.469 1 94.12 292 GLU A C 1
ATOM 2234 O O . GLU A 1 292 ? -1.242 32.75 16.531 1 94.12 292 GLU A O 1
ATOM 2239 N N . ALA A 1 293 ? -1.464 30.609 16.594 1 96 293 ALA A N 1
ATOM 2240 C CA . ALA A 1 293 ? -2.895 30.75 16.844 1 96 293 ALA A CA 1
ATOM 2241 C C . ALA A 1 293 ? -3.379 29.672 17.828 1 96 293 ALA A C 1
ATOM 2243 O O . ALA A 1 293 ? -4.34 28.953 17.547 1 96 293 ALA A O 1
ATOM 2244 N N . GLY A 1 294 ? -2.705 29.531 19 1 91.62 294 GLY A N 1
ATOM 2245 C CA . GLY A 1 294 ? -3.125 28.609 20.047 1 91.62 294 GLY A CA 1
ATOM 2246 C C . GLY A 1 294 ? -2.803 27.156 19.719 1 91.62 294 GLY A C 1
ATOM 2247 O O . GLY A 1 294 ? -1.872 26.875 18.969 1 91.62 294 GLY A O 1
ATOM 2248 N N . GLY A 1 295 ? -3.557 26.219 20.375 1 88.5 295 GLY A N 1
ATOM 2249 C CA . GLY A 1 295 ? -3.314 24.781 20.234 1 88.5 295 GLY A CA 1
ATOM 2250 C C . GLY A 1 295 ? -4.07 24.156 19.078 1 88.5 295 GLY A C 1
ATOM 2251 O O . GLY A 1 295 ? -4.773 24.859 18.344 1 88.5 295 GLY A O 1
ATOM 2252 N N . LEU A 1 296 ? -3.961 22.891 18.969 1 86.19 296 LEU A N 1
ATOM 2253 C CA . LEU A 1 296 ? -4.484 22.109 17.844 1 86.19 296 LEU A CA 1
ATOM 2254 C C . LEU A 1 296 ? -5.992 22.297 17.719 1 86.19 296 LEU A C 1
ATOM 2256 O O . LEU A 1 296 ? -6.52 22.328 16.594 1 86.19 296 LEU A O 1
ATOM 2260 N N . THR A 1 297 ? -6.699 22.484 18.844 1 91.25 297 THR A N 1
ATOM 2261 C CA . THR A 1 297 ? -8.156 22.5 18.781 1 91.25 297 THR A CA 1
ATOM 2262 C C . THR A 1 297 ? -8.688 23.891 19.125 1 91.25 297 THR A C 1
ATOM 2264 O O . THR A 1 297 ? -9.867 24.062 19.438 1 91.25 297 THR A O 1
ATOM 2267 N N . ASP A 1 298 ? -7.809 24.844 19.156 1 96.06 298 ASP A N 1
ATOM 2268 C CA . ASP A 1 298 ? -8.242 26.219 19.406 1 96.06 298 ASP A CA 1
ATOM 2269 C C . ASP A 1 298 ? -8.797 26.859 18.141 1 96.06 298 ASP A C 1
ATOM 2271 O O . ASP A 1 298 ? -8.258 27.859 17.672 1 96.06 298 ASP A O 1
ATOM 2275 N N . TYR A 1 299 ? -9.922 26.391 17.75 1 98 299 TYR A N 1
ATOM 2276 C CA . TYR A 1 299 ? -10.516 26.719 16.453 1 98 299 TYR A CA 1
ATOM 2277 C C . TYR A 1 299 ? -10.898 28.188 16.391 1 98 299 TYR A C 1
ATOM 2279 O O . TYR A 1 299 ? -10.68 28.859 15.383 1 98 299 TYR A O 1
ATOM 2287 N N . GLU A 1 300 ? -11.461 28.734 17.516 1 98.38 300 GLU A N 1
ATOM 2288 C CA . GLU A 1 300 ? -11.867 30.125 17.531 1 98.38 300 GLU A CA 1
ATOM 2289 C C . GLU A 1 300 ? -10.664 31.062 17.391 1 98.38 300 GLU A C 1
ATOM 2291 O O . GLU A 1 300 ? -10.711 32.031 16.641 1 98.38 300 GLU A O 1
ATOM 2296 N N . GLU A 1 301 ? -9.664 30.719 18.125 1 98.31 301 GLU A N 1
ATOM 2297 C CA . GLU A 1 301 ? -8.453 31.531 18.062 1 98.31 301 GLU A CA 1
ATOM 2298 C C . GLU A 1 301 ? -7.848 31.5 16.656 1 98.31 301 GLU A C 1
ATOM 2300 O O . GLU A 1 301 ? -7.426 32.531 16.141 1 98.31 301 GLU A O 1
ATOM 2305 N N . LYS A 1 302 ? -7.781 30.375 16.062 1 98.5 302 LYS A N 1
ATOM 2306 C CA . LYS A 1 302 ? -7.262 30.234 14.703 1 98.5 302 LYS A CA 1
ATOM 2307 C C . LYS A 1 302 ? -8.078 31.078 13.719 1 98.5 302 LYS A C 1
ATOM 2309 O O . LYS A 1 302 ? -7.523 31.688 12.805 1 98.5 302 LYS A O 1
ATOM 2314 N N . ALA A 1 303 ? -9.406 31.016 13.859 1 98.69 303 ALA A N 1
ATOM 2315 C CA . ALA A 1 303 ? -10.289 31.797 12.992 1 98.69 303 ALA A CA 1
ATOM 2316 C C . ALA A 1 303 ? -10.047 33.281 13.156 1 98.69 303 ALA A C 1
ATOM 2318 O O . ALA A 1 303 ? -10 34.031 12.172 1 98.69 303 ALA A O 1
ATOM 2319 N N . LYS A 1 304 ? -9.883 33.75 14.367 1 98.5 304 LYS A N 1
ATOM 2320 C CA . LYS A 1 304 ? -9.656 35.156 14.641 1 98.5 304 LYS A CA 1
ATOM 2321 C C . LYS A 1 304 ? -8.32 35.625 14.062 1 98.5 304 LYS A C 1
ATOM 2323 O O . LYS A 1 304 ? -8.227 36.688 13.469 1 98.5 304 LYS A O 1
ATOM 2328 N N . VAL A 1 305 ? -7.328 34.812 14.281 1 98.38 305 VAL A N 1
ATOM 2329 C CA . VAL A 1 305 ? -6 35.156 13.773 1 98.38 305 VAL A CA 1
ATOM 2330 C C . VAL A 1 305 ? -6.023 35.188 12.242 1 98.38 305 VAL A C 1
ATOM 2332 O O . VAL A 1 305 ? -5.414 36.062 11.633 1 98.38 305 VAL A O 1
ATOM 2335 N N . ALA A 1 306 ? -6.691 34.281 11.625 1 98.5 306 ALA A N 1
ATOM 2336 C CA . ALA A 1 306 ? -6.805 34.25 10.172 1 98.5 306 ALA A CA 1
ATOM 2337 C C . ALA A 1 306 ? -7.484 35.5 9.656 1 98.5 306 ALA A C 1
ATOM 2339 O O . ALA A 1 306 ? -7.023 36.125 8.68 1 98.5 306 ALA A O 1
ATOM 2340 N N . ALA A 1 307 ? -8.586 35.875 10.289 1 98.12 307 ALA A N 1
ATOM 2341 C CA . ALA A 1 307 ? -9.305 37.094 9.898 1 98.12 307 ALA A CA 1
ATOM 2342 C C . ALA A 1 307 ? -8.43 38.312 10.055 1 98.12 307 ALA A C 1
ATOM 2344 O O . ALA A 1 307 ? -8.391 39.188 9.172 1 98.12 307 ALA A O 1
ATOM 2345 N N . LYS A 1 308 ? -7.742 38.375 11.156 1 97.31 308 LYS A N 1
ATOM 2346 C CA . LYS A 1 308 ? -6.891 39.531 11.453 1 97.31 308 LYS A CA 1
ATOM 2347 C C . LYS A 1 308 ? -5.727 39.625 10.477 1 97.31 308 LYS A C 1
ATOM 2349 O O . LYS A 1 308 ? -5.289 40.719 10.125 1 97.31 308 LYS A O 1
ATOM 2354 N N . ALA A 1 309 ? -5.27 38.469 10.008 1 96.69 309 ALA A N 1
ATOM 2355 C CA . ALA A 1 309 ? -4.145 38.438 9.078 1 96.69 309 ALA A CA 1
ATOM 2356 C C . ALA A 1 309 ? -4.484 39.188 7.781 1 96.69 309 ALA A C 1
ATOM 2358 O O . ALA A 1 309 ? -3.588 39.656 7.078 1 96.69 309 ALA A O 1
ATOM 2359 N N . MET A 1 310 ? -5.758 39.312 7.383 1 94.81 310 MET A N 1
ATOM 2360 C CA . MET A 1 310 ? -6.199 39.969 6.148 1 94.81 310 MET A CA 1
ATOM 2361 C C . MET A 1 310 ? -5.91 41.438 6.184 1 94.81 310 MET A C 1
ATOM 2363 O O . MET A 1 310 ? -5.934 42.125 5.148 1 94.81 310 MET A O 1
ATOM 2367 N N . GLU A 1 311 ? -5.582 41.906 7.34 1 93.38 311 GLU A N 1
ATOM 2368 C CA . GLU A 1 311 ? -5.254 43.312 7.473 1 93.38 311 GLU A CA 1
ATOM 2369 C C . GLU A 1 311 ? -3.855 43.625 6.938 1 93.38 311 GLU A C 1
ATOM 2371 O O . GLU A 1 311 ? -3.576 44.719 6.496 1 93.38 311 GLU A O 1
ATOM 2376 N N . THR A 1 312 ? -2.975 42.688 7 1 93.69 312 THR A N 1
ATOM 2377 C CA . THR A 1 312 ? -1.585 42.938 6.629 1 93.69 312 THR A CA 1
ATOM 2378 C C . THR A 1 312 ? -1.169 42 5.484 1 93.69 312 THR A C 1
ATOM 2380 O O . THR A 1 312 ? -0.187 42.281 4.789 1 93.69 312 THR A O 1
ATOM 2383 N N . GLN A 1 313 ? -1.841 40.906 5.391 1 94.31 313 GLN A N 1
ATOM 2384 C CA . GLN A 1 313 ? -1.629 39.969 4.316 1 94.31 313 GLN A CA 1
ATOM 2385 C C . GLN A 1 313 ? -2.838 39.906 3.387 1 94.31 313 GLN A C 1
ATOM 2387 O O . GLN A 1 313 ? -3.906 40.406 3.713 1 94.31 313 GLN A O 1
ATOM 2392 N N . ASN A 1 314 ? -2.619 39.344 2.219 1 95.38 314 ASN A N 1
ATOM 2393 C CA . ASN A 1 314 ? -3.809 39.219 1.386 1 95.38 314 ASN A CA 1
ATOM 2394 C C . ASN A 1 314 ? -4.137 37.75 1.113 1 95.38 314 ASN A C 1
ATOM 2396 O O . ASN A 1 314 ? -5.059 37.438 0.356 1 95.38 314 ASN A O 1
ATOM 2400 N N . SER A 1 315 ? -3.396 36.844 1.668 1 97.44 315 SER A N 1
ATOM 2401 C CA . SER A 1 315 ? -3.742 35.406 1.664 1 97.44 315 SER A CA 1
ATOM 2402 C C . SER A 1 315 ? -3.285 34.75 2.949 1 97.44 315 SER A C 1
ATOM 2404 O O . SER A 1 315 ? -2.219 35.062 3.48 1 97.44 315 SER A O 1
ATOM 2406 N N . ILE A 1 316 ? -4.066 33.812 3.447 1 98.38 316 ILE A N 1
ATOM 2407 C CA . ILE A 1 316 ? -3.65 33 4.59 1 98.38 316 ILE A CA 1
ATOM 2408 C C . ILE A 1 316 ? -4.102 31.562 4.391 1 98.38 316 ILE A C 1
ATOM 2410 O O . ILE A 1 316 ? -5.266 31.312 4.078 1 98.38 316 ILE A O 1
ATOM 2414 N N . TYR A 1 317 ? -3.18 30.672 4.539 1 98.44 317 TYR A N 1
ATOM 2415 C CA . TYR A 1 317 ? -3.4 29.219 4.5 1 98.44 317 TYR A CA 1
ATOM 2416 C C . TYR A 1 317 ? -3.574 28.656 5.906 1 98.44 317 TYR A C 1
ATOM 2418 O O . TYR A 1 317 ? -2.699 28.828 6.758 1 98.44 317 TYR A O 1
ATOM 2426 N N . VAL A 1 318 ? -4.684 28.016 6.191 1 98.56 318 VAL A N 1
ATOM 2427 C CA . VAL A 1 318 ? -4.973 27.438 7.492 1 98.56 318 VAL A CA 1
ATOM 2428 C C . VAL A 1 318 ? -5.125 25.922 7.352 1 98.56 318 VAL A C 1
ATOM 2430 O O . VAL A 1 318 ? -5.977 25.438 6.594 1 98.56 318 VAL A O 1
ATOM 2433 N N . HIS A 1 319 ? -4.309 25.172 8.078 1 97.81 319 HIS A N 1
ATOM 2434 C CA . HIS A 1 319 ? -4.418 23.719 8.125 1 97.81 319 HIS A CA 1
ATOM 2435 C C . HIS A 1 319 ? -5.066 23.266 9.422 1 97.81 319 HIS A C 1
ATOM 2437 O O . HIS A 1 319 ? -4.574 23.562 10.516 1 97.81 319 HIS A O 1
ATOM 2443 N N . LEU A 1 320 ? -6.117 22.578 9.312 1 97.25 320 LEU A N 1
ATOM 2444 C CA . LEU A 1 320 ? -6.789 22.031 10.492 1 97.25 320 LEU A CA 1
ATOM 2445 C C . LEU A 1 320 ? -6.699 20.5 10.5 1 97.25 320 LEU A C 1
ATOM 2447 O O . LEU A 1 320 ? -7.234 19.844 9.609 1 97.25 320 LEU A O 1
ATOM 2451 N N . LYS A 1 321 ? -6.016 19.766 11.398 1 91.25 321 LYS A N 1
ATOM 2452 C CA . LYS A 1 321 ? -5.727 18.328 11.484 1 91.25 321 LYS A CA 1
ATOM 2453 C C . LYS A 1 321 ? -6.992 17.531 11.789 1 91.25 321 LYS A C 1
ATOM 2455 O O . LYS A 1 321 ? -7.246 16.5 11.172 1 91.25 321 LYS A O 1
ATOM 2460 N N . GLY A 1 322 ? -7.871 17.875 12.648 1 89.31 322 GLY A N 1
ATOM 2461 C CA . GLY A 1 322 ? -9.008 17.312 13.352 1 89.31 322 GLY A CA 1
ATOM 2462 C C . GLY A 1 322 ? -9.555 16.062 12.68 1 89.31 322 GLY A C 1
ATOM 2463 O O . GLY A 1 322 ? -9.43 14.953 13.203 1 89.31 322 GLY A O 1
ATOM 2464 N N . PRO A 1 323 ? -10.086 16.109 11.414 1 95.75 323 PRO A N 1
ATOM 2465 C CA . PRO A 1 323 ? -10.836 15.008 10.812 1 95.75 323 PRO A CA 1
ATOM 2466 C C . PRO A 1 323 ? -9.969 13.781 10.531 1 95.75 323 PRO A C 1
ATOM 2468 O O . PRO A 1 323 ? -10.445 12.648 10.633 1 95.75 323 PRO A O 1
ATOM 2471 N N . ASP A 1 324 ? -8.719 13.898 10.227 1 94.12 324 ASP A N 1
ATOM 2472 C CA . ASP A 1 324 ? -7.824 12.82 9.82 1 94.12 324 ASP A CA 1
ATOM 2473 C C . ASP A 1 324 ? -7.656 11.797 10.938 1 94.12 324 ASP A C 1
ATOM 2475 O O . ASP A 1 324 ? -7.59 10.594 10.68 1 94.12 324 ASP A O 1
ATOM 2479 N N . GLU A 1 325 ? -7.508 12.258 12.148 1 87.69 325 GLU A N 1
ATOM 2480 C CA . GLU A 1 325 ? -7.301 11.375 13.289 1 87.69 325 GLU A CA 1
ATOM 2481 C C . GLU A 1 325 ? -8.453 10.383 13.438 1 87.69 325 GLU A C 1
ATOM 2483 O O . GLU A 1 325 ? -8.227 9.195 13.68 1 87.69 325 GLU A O 1
ATOM 2488 N N . PHE A 1 326 ? -9.672 10.852 13.289 1 93.25 326 PHE A N 1
ATOM 2489 C CA . PHE A 1 326 ? -10.844 9.992 13.398 1 93.25 326 PHE A CA 1
ATOM 2490 C C . PHE A 1 326 ? -10.914 9.016 12.234 1 93.25 326 PHE A C 1
ATOM 2492 O O . PHE A 1 326 ? -11.391 7.891 12.391 1 93.25 326 PHE A O 1
ATOM 2499 N N . GLY A 1 327 ? -10.5 9.484 11.039 1 93.12 327 GLY A N 1
ATOM 2500 C CA . GLY A 1 327 ? -10.43 8.594 9.898 1 93.12 327 GLY A CA 1
ATOM 2501 C C . GLY A 1 327 ? -9.531 7.391 10.141 1 93.12 327 GLY A C 1
ATOM 2502 O O . GLY A 1 327 ? -9.945 6.25 9.906 1 93.12 327 GLY A O 1
ATOM 2503 N N . HIS A 1 328 ? -8.375 7.598 10.688 1 83.69 328 HIS A N 1
ATOM 2504 C CA . HIS A 1 328 ? -7.418 6.539 10.984 1 83.69 328 HIS A CA 1
ATOM 2505 C C . HIS A 1 328 ? -7.945 5.602 12.062 1 83.69 328 HIS A C 1
ATOM 2507 O O . HIS A 1 328 ? -7.641 4.406 12.055 1 83.69 328 HIS A O 1
ATOM 2513 N N . ASP A 1 329 ? -8.797 6.141 12.922 1 83.88 329 ASP A N 1
ATOM 2514 C CA . ASP A 1 329 ? -9.352 5.363 14.023 1 83.88 329 ASP A CA 1
ATOM 2515 C C . ASP A 1 329 ? -10.594 4.586 13.586 1 83.88 329 ASP A C 1
ATOM 2517 O O . ASP A 1 329 ? -11.102 3.748 14.336 1 83.88 329 ASP A O 1
ATOM 2521 N N . GLY A 1 330 ? -11.062 4.871 12.398 1 89.44 330 GLY A N 1
ATOM 2522 C CA . GLY A 1 330 ? -12.305 4.266 11.938 1 89.44 330 GLY A CA 1
ATOM 2523 C C . GLY A 1 330 ? -13.523 4.77 12.672 1 89.44 330 GLY A C 1
ATOM 2524 O O . GLY A 1 330 ? -14.539 4.07 12.766 1 89.44 330 GLY A O 1
ATOM 2525 N N . ASP A 1 331 ? -13.43 5.949 13.297 1 95.12 331 ASP A N 1
ATOM 2526 C CA . ASP A 1 331 ? -14.492 6.531 14.109 1 95.12 331 ASP A CA 1
ATOM 2527 C C . ASP A 1 331 ? -15.312 7.539 13.312 1 95.12 331 ASP A C 1
ATOM 2529 O O . ASP A 1 331 ? -15.148 8.75 13.469 1 95.12 331 ASP A O 1
ATOM 2533 N N . ALA A 1 332 ? -16.312 7.02 12.586 1 97.5 332 ALA A N 1
ATOM 2534 C CA . ALA A 1 332 ? -17.125 7.855 11.695 1 97.5 332 ALA A CA 1
ATOM 2535 C C . ALA A 1 332 ? -17.953 8.859 12.484 1 97.5 332 ALA A C 1
ATOM 2537 O O . ALA A 1 332 ? -18.094 10.008 12.07 1 97.5 332 ALA A O 1
ATOM 2538 N N . ILE A 1 333 ? -18.5 8.461 13.609 1 98.12 333 ILE A N 1
ATOM 2539 C CA . ILE A 1 333 ? -19.297 9.344 14.445 1 98.12 333 ILE A CA 1
ATOM 2540 C C . ILE A 1 333 ? -18.422 10.445 15.023 1 98.12 333 ILE A C 1
ATOM 2542 O O . ILE A 1 333 ? -18.797 11.617 15.023 1 98.12 333 ILE A O 1
ATOM 2546 N N . GLY A 1 334 ? -17.25 10.008 15.523 1 98.31 334 GLY A N 1
ATOM 2547 C CA . GLY A 1 334 ? -16.312 11 16.016 1 98.31 334 GLY A CA 1
ATOM 2548 C C . GLY A 1 334 ? -15.914 12.023 14.961 1 98.31 334 GLY A C 1
ATOM 2549 O O . GLY A 1 334 ? -15.82 13.219 15.25 1 98.31 334 GLY A O 1
ATOM 2550 N N . LYS A 1 335 ? -15.695 11.648 13.766 1 98 335 LYS A N 1
ATOM 2551 C CA . LYS A 1 335 ? -15.344 12.547 12.672 1 98 335 LYS A CA 1
ATOM 2552 C C . LYS A 1 335 ? -16.484 13.523 12.375 1 98 335 LYS A C 1
ATOM 2554 O O . LYS A 1 335 ? -16.25 14.719 12.188 1 98 335 LYS A O 1
ATOM 2559 N N . MET A 1 336 ? -17.672 12.953 12.273 1 98.75 336 MET A N 1
ATOM 2560 C CA . MET A 1 336 ? -18.859 13.789 12.062 1 98.75 336 MET A CA 1
ATOM 2561 C C . MET A 1 336 ? -18.938 14.883 13.117 1 98.75 336 MET A C 1
ATOM 2563 O O . MET A 1 336 ? -19.141 16.062 12.781 1 98.75 336 MET A O 1
ATOM 2567 N N . LYS A 1 337 ? -18.766 14.523 14.383 1 98.62 337 LYS A N 1
ATOM 2568 C CA . LYS A 1 337 ? -18.828 15.477 15.484 1 98.62 337 LYS A CA 1
ATOM 2569 C C . LYS A 1 337 ? -17.719 16.516 15.383 1 98.62 337 LYS A C 1
ATOM 2571 O O . LYS A 1 337 ? -17.922 17.688 15.703 1 98.62 337 LYS A O 1
ATOM 2576 N N . ASN A 1 338 ? -16.609 16.062 14.984 1 98.44 338 ASN A N 1
ATOM 2577 C CA . ASN A 1 338 ? -15.484 16.984 14.82 1 98.44 338 ASN A CA 1
ATOM 2578 C C . ASN A 1 338 ? -15.758 18 13.727 1 98.44 338 ASN A C 1
ATOM 2580 O O . ASN A 1 338 ? -15.414 19.188 13.859 1 98.44 338 ASN A O 1
ATOM 2584 N N . ILE A 1 339 ? -16.344 17.578 12.625 1 98.69 339 ILE A N 1
ATOM 2585 C CA . ILE A 1 339 ? -16.719 18.469 11.531 1 98.69 339 ILE A CA 1
ATOM 2586 C C . ILE A 1 339 ? -17.703 19.516 12.039 1 98.69 339 ILE A C 1
ATOM 2588 O O . ILE A 1 339 ? -17.594 20.703 11.719 1 98.69 339 ILE A O 1
ATOM 2592 N N . GLU A 1 340 ? -18.641 19.078 12.852 1 98.88 340 GLU A N 1
ATOM 2593 C CA . GLU A 1 340 ? -19.609 20 13.445 1 98.88 340 GLU A CA 1
ATOM 2594 C C . GLU A 1 340 ? -18.922 21.016 14.352 1 98.88 340 GLU A C 1
ATOM 2596 O O . GLU A 1 340 ? -19.266 22.188 14.352 1 98.88 340 GLU A O 1
ATOM 2601 N N . GLU A 1 341 ? -18 20.516 15.07 1 98.62 341 GLU A N 1
ATOM 2602 C CA . GLU A 1 341 ? -17.234 21.406 15.938 1 98.62 341 GLU A CA 1
ATOM 2603 C C . GLU A 1 341 ? -16.469 22.453 15.133 1 98.62 341 GLU A C 1
ATOM 2605 O O . GLU A 1 341 ? -16.453 23.625 15.492 1 98.62 341 GLU A O 1
ATOM 2610 N N . ILE A 1 342 ? -15.852 22.047 14.078 1 98.69 342 ILE A N 1
ATOM 2611 C CA . ILE A 1 342 ? -15.094 22.953 13.219 1 98.69 342 ILE A CA 1
ATOM 2612 C C . ILE A 1 342 ? -16.047 23.984 12.594 1 98.69 342 ILE A C 1
ATOM 2614 O O . ILE A 1 342 ? -15.695 25.156 12.469 1 98.69 342 ILE A O 1
ATOM 2618 N N . ASP A 1 343 ? -17.25 23.562 12.203 1 98.75 343 ASP A N 1
ATOM 2619 C CA . ASP A 1 343 ? -18.266 24.453 11.648 1 98.75 343 ASP A CA 1
ATOM 2620 C C . ASP A 1 343 ? -18.625 25.547 12.648 1 98.75 343 ASP A C 1
ATOM 2622 O O . ASP A 1 343 ? -18.578 26.734 12.32 1 98.75 343 ASP A O 1
ATOM 2626 N N . GLN A 1 344 ? -18.891 25.141 13.875 1 98.62 344 GLN A N 1
ATOM 2627 C CA . GLN A 1 344 ? -19.438 26.047 14.875 1 98.62 344 GLN A CA 1
ATOM 2628 C C . GLN A 1 344 ? -18.344 26.922 15.492 1 98.62 344 GLN A C 1
ATOM 2630 O O . GLN A 1 344 ? -18.594 28.062 15.883 1 98.62 344 GLN A O 1
ATOM 2635 N N . ARG A 1 345 ? -17.234 26.359 15.57 1 98.62 345 ARG A N 1
ATOM 2636 C CA . ARG A 1 345 ? -16.203 27.062 16.328 1 98.62 345 ARG A CA 1
ATOM 2637 C C . ARG A 1 345 ? -15.25 27.797 15.383 1 98.62 345 ARG A C 1
ATOM 2639 O O . ARG A 1 345 ? -14.906 28.969 15.625 1 98.62 345 ARG A O 1
ATOM 2646 N N . PHE A 1 346 ? -14.844 27.219 14.32 1 98.75 346 PHE A N 1
ATOM 2647 C CA . PHE A 1 346 ? -13.891 27.859 13.414 1 98.75 346 PHE A CA 1
ATOM 2648 C C . PHE A 1 346 ? -14.617 28.703 12.375 1 98.75 346 PHE A C 1
ATOM 2650 O O . PHE A 1 346 ? -14.43 29.922 12.32 1 98.75 346 PHE A O 1
ATOM 2657 N N . PHE A 1 347 ? -15.461 28.109 11.539 1 98.81 347 PHE A N 1
ATOM 2658 C CA . PHE A 1 347 ? -16.047 28.797 10.398 1 98.81 347 PHE A CA 1
ATOM 2659 C C . PHE A 1 347 ? -17 29.891 10.859 1 98.81 347 PHE A C 1
ATOM 2661 O O . PHE A 1 347 ? -17.078 30.953 10.25 1 98.81 347 PHE A O 1
ATOM 2668 N N . LYS A 1 348 ? -17.781 29.609 11.93 1 98.75 348 LYS A N 1
ATOM 2669 C CA . LYS A 1 348 ? -18.656 30.656 12.461 1 98.75 348 LYS A CA 1
ATOM 2670 C C . LYS A 1 348 ? -17.844 31.875 12.875 1 98.75 348 LYS A C 1
ATOM 2672 O O . LYS A 1 348 ? -18.156 33 12.477 1 98.75 348 LYS A O 1
ATOM 2677 N N . THR A 1 349 ? -16.812 31.594 13.672 1 98.75 349 THR A N 1
ATOM 2678 C CA . THR A 1 349 ? -15.961 32.688 14.133 1 98.75 349 THR A CA 1
ATOM 2679 C C . THR A 1 349 ? -15.32 33.406 12.945 1 98.75 349 THR A C 1
ATOM 2681 O O . THR A 1 349 ? -15.211 34.625 12.945 1 98.75 349 THR A O 1
ATOM 2684 N N . LEU A 1 350 ? -14.898 32.688 11.938 1 98.69 350 LEU A N 1
ATOM 2685 C CA . LEU A 1 350 ? -14.25 33.281 10.766 1 98.69 350 LEU A CA 1
ATOM 2686 C C . LEU A 1 350 ? -15.195 34.219 10.023 1 98.69 350 LEU A C 1
ATOM 2688 O O . LEU A 1 350 ? -14.844 35.375 9.758 1 98.69 350 LEU A O 1
ATOM 2692 N N . VAL A 1 351 ? -16.406 33.75 9.703 1 98.06 351 VAL A N 1
ATOM 2693 C CA . VAL A 1 351 ? -17.359 34.531 8.922 1 98.06 351 VAL A CA 1
ATOM 2694 C C . VAL A 1 351 ? -17.797 35.781 9.703 1 98.06 351 VAL A C 1
ATOM 2696 O O . VAL A 1 351 ? -18.031 36.844 9.117 1 98.06 351 VAL A O 1
ATOM 2699 N N . ASP A 1 352 ? -17.797 35.625 11.031 1 97.81 352 ASP A N 1
ATOM 2700 C CA . ASP A 1 352 ? -18.156 36.75 11.883 1 97.81 352 ASP A CA 1
ATOM 2701 C C . ASP A 1 352 ? -17.062 37.812 11.883 1 97.81 352 ASP A C 1
ATOM 2703 O O . ASP A 1 352 ? -17.312 38.969 12.297 1 97.81 352 ASP A O 1
ATOM 2707 N N . ASN A 1 353 ? -15.914 37.5 11.414 1 97.88 353 ASN A N 1
ATOM 2708 C CA . ASN A 1 353 ? -14.797 38.438 11.578 1 97.88 353 ASN A CA 1
ATOM 2709 C C . ASN A 1 353 ? -14.203 38.844 10.234 1 97.88 353 ASN A C 1
ATOM 2711 O O . ASN A 1 353 ? -13.133 39.438 10.18 1 97.88 353 ASN A O 1
ATOM 2715 N N . ILE A 1 354 ? -14.867 38.469 9.141 1 96.81 354 ILE A N 1
ATOM 2716 C CA . ILE A 1 354 ? -14.391 38.938 7.836 1 96.81 354 ILE A CA 1
ATOM 2717 C C . ILE A 1 354 ? -15.547 39.531 7.051 1 96.81 354 ILE A C 1
ATOM 2719 O O . ILE A 1 354 ? -16.719 39.375 7.41 1 96.81 354 ILE A O 1
ATOM 2723 N N . ASP A 1 355 ? -15.195 40.344 6.035 1 94.69 355 ASP A N 1
ATOM 2724 C CA . ASP A 1 355 ? -16.156 40.875 5.062 1 94.69 355 ASP A CA 1
ATOM 2725 C C . ASP A 1 355 ? -16.172 40.031 3.793 1 94.69 355 ASP A C 1
ATOM 2727 O O . ASP A 1 355 ? -15.297 40.156 2.93 1 94.69 355 ASP A O 1
ATOM 2731 N N . THR A 1 356 ? -17.188 39.25 3.609 1 90.19 356 THR A N 1
ATOM 2732 C CA . THR A 1 356 ? -17.25 38.281 2.51 1 90.19 356 THR A CA 1
ATOM 2733 C C . THR A 1 356 ? -17.438 39 1.177 1 90.19 356 THR A C 1
ATOM 2735 O O . THR A 1 356 ? -17.344 38.406 0.114 1 90.19 356 THR A O 1
ATOM 2738 N N . ASN A 1 357 ? -17.656 40.312 1.188 1 92.25 357 ASN A N 1
ATOM 2739 C CA . ASN A 1 357 ? -17.656 41.125 -0.029 1 92.25 357 ASN A CA 1
ATOM 2740 C C . ASN A 1 357 ? -16.25 41.406 -0.524 1 92.25 357 ASN A C 1
ATOM 2742 O O . ASN A 1 357 ? -16.047 41.812 -1.673 1 92.25 357 ASN A O 1
ATOM 2746 N N . LYS A 1 358 ? -15.312 41.156 0.367 1 93.62 358 LYS A N 1
ATOM 2747 C CA . LYS A 1 358 ? -13.938 41.531 0.04 1 93.62 358 LYS A CA 1
ATOM 2748 C C . LYS A 1 358 ? -13.008 40.344 0.118 1 93.62 358 LYS A C 1
ATOM 2750 O O . LYS A 1 358 ? -11.945 40.312 -0.511 1 93.62 358 LYS A O 1
ATOM 2755 N N . VAL A 1 359 ? -13.344 39.406 0.935 1 97.06 359 VAL A N 1
ATOM 2756 C CA . VAL A 1 359 ? -12.461 38.281 1.199 1 97.06 359 VAL A CA 1
ATOM 2757 C C . VAL A 1 359 ? -13.102 37 0.685 1 97.06 359 VAL A C 1
ATOM 2759 O O . VAL A 1 359 ? -14.258 36.688 1.012 1 97.06 359 VAL A O 1
ATOM 2762 N N . ALA A 1 360 ? -12.43 36.25 -0.156 1 97.81 360 ALA A N 1
ATOM 2763 C CA . ALA A 1 360 ? -12.883 34.906 -0.596 1 97.81 360 ALA A CA 1
ATOM 2764 C C . ALA A 1 360 ? -12.438 33.844 0.386 1 97.81 360 ALA A C 1
ATOM 2766 O O . ALA A 1 360 ? -11.375 33.938 1 1 97.81 360 ALA A O 1
ATOM 2767 N N . ILE A 1 361 ? -13.242 32.844 0.547 1 98.69 361 ILE A N 1
ATOM 2768 C CA . ILE A 1 361 ? -12.906 31.656 1.342 1 98.69 361 ILE A CA 1
ATOM 2769 C C . ILE A 1 361 ? -12.766 30.438 0.428 1 98.69 361 ILE A C 1
ATOM 2771 O O . ILE A 1 361 ? -13.672 30.125 -0.348 1 98.69 361 ILE A O 1
ATOM 2775 N N . VAL A 1 362 ? -11.625 29.797 0.452 1 98.81 362 VAL A N 1
ATOM 2776 C CA . VAL A 1 362 ? -11.375 28.547 -0.259 1 98.81 362 VAL A CA 1
ATOM 2777 C C . VAL A 1 362 ? -11.211 27.406 0.742 1 98.81 362 VAL A C 1
ATOM 2779 O O . VAL A 1 362 ? -10.398 27.484 1.664 1 98.81 362 VAL A O 1
ATOM 2782 N N . ILE A 1 363 ? -11.992 26.328 0.624 1 98.88 363 ILE A N 1
ATOM 2783 C CA . ILE A 1 363 ? -11.945 25.203 1.543 1 98.88 363 ILE A CA 1
ATOM 2784 C C . ILE A 1 363 ? -11.719 23.906 0.76 1 98.88 363 ILE A C 1
ATOM 2786 O O . ILE A 1 363 ? -12.383 23.656 -0.243 1 98.88 363 ILE A O 1
ATOM 2790 N N . SER A 1 364 ? -10.797 23.094 1.169 1 98.69 364 SER A N 1
ATOM 2791 C CA . SER A 1 364 ? -10.562 21.766 0.613 1 98.69 364 SER A CA 1
ATOM 2792 C C . SER A 1 364 ? -9.906 20.844 1.635 1 98.69 364 SER A C 1
ATOM 2794 O O . SER A 1 364 ? -10.102 21 2.842 1 98.69 364 SER A O 1
ATOM 2796 N N . ALA A 1 365 ? -9.289 19.75 1.154 1 98.06 365 ALA A N 1
ATOM 2797 C CA . ALA A 1 365 ? -8.562 18.797 1.972 1 98.06 365 ALA A CA 1
ATOM 2798 C C . ALA A 1 365 ? -7.305 18.312 1.253 1 98.06 365 ALA A C 1
ATOM 2800 O O . ALA A 1 365 ? -7.203 18.406 0.027 1 98.06 365 ALA A O 1
ATOM 2801 N N . ASP A 1 366 ? -6.379 17.844 2.039 1 96.19 366 ASP A N 1
ATOM 2802 C CA . ASP A 1 366 ? -5.176 17.281 1.427 1 96.19 366 ASP A CA 1
ATOM 2803 C C . ASP A 1 366 ? -5.422 15.859 0.928 1 96.19 366 ASP A C 1
ATOM 2805 O O . ASP A 1 366 ? -4.809 15.422 -0.048 1 96.19 366 ASP A O 1
ATOM 2809 N N . HIS A 1 367 ? -6.23 15.109 1.604 1 94.38 367 HIS A N 1
ATOM 2810 C CA . HIS A 1 367 ? -6.582 13.773 1.154 1 94.38 367 HIS A CA 1
ATOM 2811 C C . HIS A 1 367 ? -7.84 13.266 1.856 1 94.38 367 HIS A C 1
ATOM 2813 O O . HIS A 1 367 ? -8.375 13.945 2.734 1 94.38 367 HIS A O 1
ATOM 2819 N N . SER A 1 368 ? -8.305 12.109 1.334 1 95.38 368 SER A N 1
ATOM 2820 C CA . SER A 1 368 ? -9.367 11.391 2.029 1 95.38 368 SER A CA 1
ATOM 2821 C C . SER A 1 368 ? -8.789 10.359 3 1 95.38 368 SER A C 1
ATOM 2823 O O . SER A 1 368 ? -7.797 9.695 2.693 1 95.38 368 SER A O 1
ATOM 2825 N N . THR A 1 369 ? -9.312 10.297 4.152 1 93.81 369 THR A N 1
ATOM 2826 C CA . THR A 1 369 ? -9.062 9.227 5.105 1 93.81 369 THR A CA 1
ATOM 2827 C C . THR A 1 369 ? -10.359 8.531 5.492 1 93.81 369 THR A C 1
ATOM 2829 O O . THR A 1 369 ? -10.883 8.734 6.59 1 93.81 369 THR A O 1
ATOM 2832 N N . PRO A 1 370 ? -10.867 7.672 4.625 1 94.12 370 PRO A N 1
ATOM 2833 C CA . PRO A 1 370 ? -12.141 7.012 4.914 1 94.12 370 PRO A CA 1
ATOM 2834 C C . PRO A 1 370 ? -12.094 6.164 6.18 1 94.12 370 PRO A C 1
ATOM 2836 O O . PRO A 1 370 ? -11.227 5.297 6.316 1 94.12 370 PRO A O 1
ATOM 2839 N N . CYS A 1 371 ? -13.047 6.402 7.027 1 93.62 371 CYS A N 1
ATOM 2840 C CA . CYS A 1 371 ? -13.125 5.684 8.297 1 93.62 371 CYS A CA 1
ATOM 2841 C C . CYS A 1 371 ? -13.258 4.184 8.062 1 93.62 371 CYS A C 1
ATOM 2843 O O . CYS A 1 371 ? -12.711 3.381 8.82 1 93.62 371 CYS A O 1
ATOM 2845 N N . ILE A 1 372 ? -13.906 3.826 6.98 1 89.94 372 ILE A N 1
ATOM 2846 C CA . ILE A 1 372 ? -14.18 2.424 6.691 1 89.94 372 ILE A CA 1
ATOM 2847 C C . ILE A 1 372 ? -12.883 1.707 6.336 1 89.94 372 ILE A C 1
ATOM 2849 O O . ILE A 1 372 ? -12.75 0.5 6.551 1 89.94 372 ILE A O 1
ATOM 2853 N N . ASN A 1 373 ? -11.883 2.422 5.828 1 85 373 ASN A N 1
ATOM 2854 C CA . ASN A 1 373 ? -10.602 1.867 5.418 1 85 373 ASN A CA 1
ATOM 2855 C C . ASN A 1 373 ? -9.531 2.092 6.48 1 85 373 ASN A C 1
ATOM 2857 O O . ASN A 1 373 ? -8.477 1.448 6.457 1 85 373 ASN A O 1
ATOM 2861 N N . LYS A 1 374 ? -9.766 3.031 7.379 1 83.94 374 LYS A N 1
ATOM 2862 C CA . LYS A 1 374 ? -8.844 3.408 8.453 1 83.94 374 LYS A CA 1
ATOM 2863 C C . LYS A 1 374 ? -7.48 3.795 7.895 1 83.94 374 LYS A C 1
ATOM 2865 O O . LYS A 1 374 ? -6.445 3.377 8.422 1 83.94 374 LYS A O 1
ATOM 2870 N N . GLY A 1 375 ? -7.559 4.578 6.82 1 83.38 375 GLY A N 1
ATOM 2871 C CA . GLY A 1 375 ? -6.336 5.035 6.176 1 83.38 375 GLY A CA 1
ATOM 2872 C C . GLY A 1 375 ? -6.594 5.949 4.992 1 83.38 375 GLY A C 1
ATOM 2873 O O . GLY A 1 375 ? -7.742 6.125 4.574 1 83.38 375 GLY A O 1
ATOM 2874 N N . HIS A 1 376 ? -5.516 6.434 4.449 1 87.94 376 HIS A N 1
ATOM 2875 C CA . HIS A 1 376 ? -5.609 7.34 3.312 1 87.94 376 HIS A CA 1
ATOM 2876 C C . HIS A 1 376 ? -6.086 6.609 2.062 1 87.94 376 HIS A C 1
ATOM 2878 O O . HIS A 1 376 ? -5.816 5.418 1.894 1 87.94 376 HIS A O 1
ATOM 2884 N N . SER A 1 377 ? -6.742 7.297 1.24 1 86.12 377 SER A N 1
ATOM 2885 C CA . SER A 1 377 ? -7.152 6.777 -0.06 1 86.12 377 SER A CA 1
ATOM 2886 C C . SER A 1 377 ? -7.051 7.844 -1.142 1 86.12 377 SER A C 1
ATOM 2888 O O . SER A 1 377 ? -6.828 9.023 -0.841 1 86.12 377 SER A O 1
ATOM 2890 N N . ASP A 1 378 ? -7.199 7.406 -2.373 1 84.56 378 ASP A N 1
ATOM 2891 C CA . ASP A 1 378 ? -7.105 8.336 -3.494 1 84.56 378 ASP A CA 1
ATOM 2892 C C . ASP A 1 378 ? -8.477 8.922 -3.842 1 84.56 378 ASP A C 1
ATOM 2894 O O . ASP A 1 378 ? -8.625 9.586 -4.867 1 84.56 378 ASP A O 1
ATOM 2898 N N . ASP A 1 379 ? -9.453 8.664 -3.018 1 91.44 379 ASP A N 1
ATOM 2899 C CA . ASP A 1 379 ? -10.773 9.234 -3.277 1 91.44 379 ASP A CA 1
ATOM 2900 C C . ASP A 1 379 ? -10.695 10.758 -3.361 1 91.44 379 ASP A C 1
ATOM 2902 O O . ASP A 1 379 ? -9.984 11.398 -2.582 1 91.44 379 ASP A O 1
ATOM 2906 N N . PRO A 1 380 ? -11.422 11.281 -4.312 1 95.94 380 PRO A N 1
ATOM 2907 C CA . PRO A 1 380 ? -11.375 12.742 -4.461 1 95.94 380 PRO A CA 1
ATOM 2908 C C . PRO A 1 380 ? -11.914 13.477 -3.23 1 95.94 380 PRO A C 1
ATOM 2910 O O . PRO A 1 380 ? -12.758 12.945 -2.51 1 95.94 380 PRO A O 1
ATOM 2913 N N . VAL A 1 381 ? -11.398 14.672 -3.004 1 97.94 381 VAL A N 1
ATOM 2914 C CA . VAL A 1 381 ? -11.875 15.523 -1.918 1 97.94 381 VAL A CA 1
ATOM 2915 C C . VAL A 1 381 ? -12.609 16.734 -2.49 1 97.94 381 VAL A C 1
ATOM 2917 O O . VAL A 1 381 ? -12.359 17.141 -3.629 1 97.94 381 VAL A O 1
ATOM 2920 N N . PRO A 1 382 ? -13.523 17.375 -1.728 1 98.62 382 PRO A N 1
ATOM 2921 C CA . PRO A 1 382 ? -14.195 18.578 -2.205 1 98.62 382 PRO A CA 1
ATOM 2922 C C . PRO A 1 382 ? -13.289 19.812 -2.201 1 98.62 382 PRO A C 1
ATOM 2924 O O . PRO A 1 382 ? -12.375 19.906 -1.381 1 98.62 382 PRO A O 1
ATOM 2927 N N . VAL A 1 383 ? -13.547 20.703 -3.139 1 98.88 383 VAL A N 1
ATOM 2928 C CA . VAL A 1 383 ? -12.992 22.047 -3.129 1 98.88 383 VAL A CA 1
ATOM 2929 C C . VAL A 1 383 ? -14.117 23.062 -3.295 1 98.88 383 VAL A C 1
ATOM 2931 O O . VAL A 1 383 ? -14.977 22.922 -4.164 1 98.88 383 VAL A O 1
ATOM 2934 N N . LEU A 1 384 ? -14.148 24.031 -2.41 1 98.81 384 LEU A N 1
ATOM 2935 C CA . LEU A 1 384 ? -15.164 25.078 -2.385 1 98.81 384 LEU A CA 1
ATOM 2936 C C . LEU A 1 384 ? -14.523 26.453 -2.463 1 98.81 384 LEU A C 1
ATOM 2938 O O . LEU A 1 384 ? -13.57 26.75 -1.739 1 98.81 384 LEU A O 1
ATOM 2942 N N . VAL A 1 385 ? -14.945 27.266 -3.396 1 98.62 385 VAL A N 1
ATOM 2943 C CA . VAL A 1 385 ? -14.57 28.672 -3.486 1 98.62 385 VAL A CA 1
ATOM 2944 C C . VAL A 1 385 ? -15.805 29.547 -3.258 1 98.62 385 VAL A C 1
ATOM 2946 O O . VAL A 1 385 ? -16.781 29.453 -4 1 98.62 385 VAL A O 1
ATOM 2949 N N . SER A 1 386 ? -15.688 30.375 -2.213 1 98.38 386 SER A N 1
ATOM 2950 C CA . SER A 1 386 ? -16.859 31.125 -1.787 1 98.38 386 SER A CA 1
ATOM 2951 C C . SER A 1 386 ? -16.547 32.625 -1.654 1 98.38 386 SER A C 1
ATOM 2953 O O . SER A 1 386 ? -15.461 33 -1.223 1 98.38 386 SER A O 1
ATOM 2955 N N . GLY A 1 387 ? -17.453 33.469 -1.914 1 96.25 387 GLY A N 1
ATOM 2956 C CA . GLY A 1 387 ? -17.453 34.906 -1.844 1 96.25 387 GLY A CA 1
ATOM 2957 C C . GLY A 1 387 ? -18.609 35.562 -2.57 1 96.25 387 GLY A C 1
ATOM 2958 O O . GLY A 1 387 ? -19.203 34.938 -3.473 1 96.25 387 GLY A O 1
ATOM 2959 N N . GLN A 1 388 ? -18.891 36.781 -2.244 1 93.75 388 GLN A N 1
ATOM 2960 C CA . GLN A 1 388 ? -20.047 37.438 -2.844 1 93.75 388 GLN A CA 1
ATOM 2961 C C . GLN A 1 388 ? -19.812 37.688 -4.332 1 93.75 388 GLN A C 1
ATOM 2963 O O . GLN A 1 388 ? -20.766 37.781 -5.109 1 93.75 388 GLN A O 1
ATOM 2968 N N . PHE A 1 389 ? -18.656 37.75 -4.711 1 92.94 389 PHE A N 1
ATOM 2969 C CA . PHE A 1 389 ? -18.312 38.094 -6.09 1 92.94 389 PHE A CA 1
ATOM 2970 C C . PHE A 1 389 ? -18.078 36.812 -6.898 1 92.94 389 PHE A C 1
ATOM 2972 O O . PHE A 1 389 ? -17.625 36.875 -8.047 1 92.94 389 PHE A O 1
ATOM 2979 N N . ILE A 1 390 ? -18.266 35.625 -6.359 1 95.56 390 ILE A N 1
ATOM 2980 C CA . ILE A 1 390 ? -18.109 34.344 -7.035 1 95.56 390 ILE A CA 1
ATOM 2981 C C . ILE A 1 390 ? -19.438 33.938 -7.684 1 95.56 390 ILE A C 1
ATOM 2983 O O . ILE A 1 390 ? -20.5 34.062 -7.074 1 95.56 390 ILE A O 1
ATOM 2987 N N . LYS A 1 391 ? -19.391 33.531 -8.953 1 96 391 LYS A N 1
ATOM 2988 C CA . LYS A 1 391 ? -20.594 33 -9.594 1 96 391 LYS A CA 1
ATOM 2989 C C . LYS A 1 391 ? -21.078 31.75 -8.898 1 96 391 LYS A C 1
ATOM 2991 O O . LYS A 1 391 ? -20.359 30.734 -8.859 1 96 391 LYS A O 1
ATOM 2996 N N . LYS A 1 392 ? -22.281 31.828 -8.391 1 97.06 392 LYS A N 1
ATOM 2997 C CA . LYS A 1 392 ? -22.859 30.719 -7.641 1 97.06 392 LYS A CA 1
ATOM 2998 C C . LYS A 1 392 ? -23.25 29.578 -8.57 1 97.06 392 LYS A C 1
ATOM 3000 O O . LYS A 1 392 ? -23.766 29.812 -9.664 1 97.06 392 LYS A O 1
ATOM 3005 N N . ASP A 1 393 ? -23.031 28.344 -8.141 1 97.69 393 ASP A N 1
ATOM 3006 C CA . ASP A 1 393 ? -23.344 27.219 -9.031 1 97.69 393 ASP A CA 1
ATOM 3007 C C . ASP A 1 393 ? -24.484 26.391 -8.477 1 97.69 393 ASP A C 1
ATOM 3009 O O . ASP A 1 393 ? -24.734 25.266 -8.945 1 97.69 393 ASP A O 1
ATOM 3013 N N . GLY A 1 394 ? -25.109 26.797 -7.41 1 97.44 394 GLY A N 1
ATOM 3014 C CA . GLY A 1 394 ? -26.266 26.094 -6.867 1 97.44 394 GLY A CA 1
ATOM 3015 C C . GLY A 1 394 ? -25.922 25.141 -5.746 1 97.44 394 GLY A C 1
ATOM 3016 O O . GLY A 1 394 ? -26.797 24.5 -5.176 1 97.44 394 GLY A O 1
ATOM 3017 N N . THR A 1 395 ? -24.688 25.062 -5.324 1 97.62 395 THR A N 1
ATOM 3018 C CA . THR A 1 395 ? -24.281 24.219 -4.211 1 97.62 395 THR A CA 1
ATOM 3019 C C . THR A 1 395 ? -24.906 24.688 -2.906 1 97.62 395 THR A C 1
ATOM 3021 O O . THR A 1 395 ? -25.016 25.891 -2.668 1 97.62 395 THR A O 1
ATOM 3024 N N . THR A 1 396 ? -25.312 23.688 -2.066 1 98.12 396 THR A N 1
ATOM 3025 C CA . THR A 1 396 ? -25.953 24.062 -0.812 1 98.12 396 THR A CA 1
ATOM 3026 C C . THR A 1 396 ? -25.172 23.516 0.38 1 98.12 396 THR A C 1
ATOM 3028 O O . THR A 1 396 ? -25.312 24.016 1.5 1 98.12 396 THR A O 1
ATOM 3031 N N . ARG A 1 397 ? -24.422 22.453 0.105 1 98.38 397 ARG A N 1
ATOM 3032 C CA . ARG A 1 397 ? -23.609 21.844 1.152 1 98.38 397 ARG A CA 1
ATOM 3033 C C . ARG A 1 397 ? -22.25 21.406 0.612 1 98.38 397 ARG A C 1
ATOM 3035 O O . ARG A 1 397 ? -22.141 21.016 -0.553 1 98.38 397 ARG A O 1
ATOM 3042 N N . MET A 1 398 ? -21.25 21.484 1.462 1 98.5 398 MET A N 1
ATOM 3043 C CA . MET A 1 398 ? -19.938 20.953 1.084 1 98.5 398 MET A CA 1
ATOM 3044 C C . MET A 1 398 ? -19.844 19.469 1.411 1 98.5 398 MET A C 1
ATOM 3046 O O . MET A 1 398 ? -19.406 19.094 2.5 1 98.5 398 MET A O 1
ATOM 3050 N N . THR A 1 399 ? -20.172 18.656 0.481 1 98.5 399 THR A N 1
ATOM 3051 C CA . THR A 1 399 ? -20.109 17.203 0.603 1 98.5 399 THR A CA 1
ATOM 3052 C C . THR A 1 399 ? -19.453 16.594 -0.628 1 98.5 399 THR A C 1
ATOM 3054 O O . THR A 1 399 ? -19.312 17.25 -1.663 1 98.5 399 THR A O 1
ATOM 3057 N N . GLU A 1 400 ? -19.031 15.359 -0.463 1 98 400 GLU A N 1
ATOM 3058 C CA . GLU A 1 400 ? -18.453 14.633 -1.592 1 98 400 GLU A CA 1
ATOM 3059 C C . GLU A 1 400 ? -19.453 14.531 -2.746 1 98 400 GLU A C 1
ATOM 3061 O O . GLU A 1 400 ? -19.094 14.734 -3.906 1 98 400 GLU A O 1
ATOM 3066 N N . ALA A 1 401 ? -20.688 14.312 -2.461 1 96.94 401 ALA A N 1
ATOM 3067 C CA . ALA A 1 401 ? -21.719 14.148 -3.482 1 96.94 401 ALA A CA 1
ATOM 3068 C C . ALA A 1 401 ? -21.953 15.453 -4.238 1 96.94 401 ALA A C 1
ATOM 3070 O O . ALA A 1 401 ? -22.094 15.453 -5.465 1 96.94 401 ALA A O 1
ATOM 3071 N N . GLN A 1 402 ? -22.031 16.547 -3.564 1 97.44 402 GLN A N 1
ATOM 3072 C CA . GLN A 1 402 ? -22.234 17.844 -4.219 1 97.44 402 GLN A CA 1
ATOM 3073 C C . GLN A 1 402 ? -21 18.25 -5.027 1 97.44 402 GLN A C 1
ATOM 3075 O O . GLN A 1 402 ? -21.125 18.891 -6.078 1 97.44 402 GLN A O 1
ATOM 3080 N N . ALA A 1 403 ? -19.844 17.922 -4.48 1 98.38 403 ALA A N 1
ATOM 3081 C CA . ALA A 1 403 ? -18.609 18.25 -5.168 1 98.38 403 ALA A CA 1
ATOM 3082 C C . ALA A 1 403 ? -18.547 17.594 -6.543 1 98.38 403 ALA A C 1
ATOM 3084 O O . ALA A 1 403 ? -18 18.172 -7.488 1 98.38 403 ALA A O 1
ATOM 3085 N N . LYS A 1 404 ? -19.094 16.438 -6.684 1 96.62 404 LYS A N 1
ATOM 3086 C CA . LYS A 1 404 ? -19.094 15.68 -7.938 1 96.62 404 LYS A CA 1
ATOM 3087 C C . LYS A 1 404 ? -19.859 16.422 -9.023 1 96.62 404 LYS A C 1
ATOM 3089 O O . LYS A 1 404 ? -19.578 16.266 -10.211 1 96.62 404 LYS A O 1
ATOM 3094 N N . LYS A 1 405 ? -20.781 17.234 -8.656 1 96.5 405 LYS A N 1
ATOM 3095 C CA . LYS A 1 405 ? -21.688 17.875 -9.609 1 96.5 405 LYS A CA 1
ATOM 3096 C C . LYS A 1 405 ? -21.391 19.359 -9.758 1 96.5 405 LYS A C 1
ATOM 3098 O O . LYS A 1 405 ? -22.016 20.047 -10.562 1 96.5 405 LYS A O 1
ATOM 3103 N N . GLY A 1 406 ? -20.438 19.844 -9.031 1 97.81 406 GLY A N 1
ATOM 3104 C CA . GLY A 1 406 ? -20.172 21.281 -8.992 1 97.81 406 GLY A CA 1
ATOM 3105 C C . GLY A 1 406 ? -19.578 21.812 -10.281 1 97.81 406 GLY A C 1
ATOM 3106 O O . GLY A 1 406 ? -19.078 21.031 -11.102 1 97.81 406 GLY A O 1
ATOM 3107 N N . SER A 1 407 ? -19.594 23.047 -10.438 1 98.12 407 SER A N 1
ATOM 3108 C CA . SER A 1 407 ? -19.219 23.703 -11.688 1 98.12 407 SER A CA 1
ATOM 3109 C C . SER A 1 407 ? -17.703 23.766 -11.844 1 98.12 407 SER A C 1
ATOM 3111 O O . SER A 1 407 ? -17.203 23.938 -12.953 1 98.12 407 SER A O 1
ATOM 3113 N N . ILE A 1 408 ? -16.953 23.656 -10.719 1 98.25 408 ILE A N 1
ATOM 3114 C CA . ILE A 1 408 ? -15.5 23.734 -10.797 1 98.25 408 ILE A CA 1
ATOM 3115 C C . ILE A 1 408 ? -14.961 22.516 -11.531 1 98.25 408 ILE A C 1
ATOM 3117 O O . ILE A 1 408 ? -13.914 22.578 -12.188 1 98.25 408 ILE A O 1
ATOM 3121 N N . GLY A 1 409 ? -15.688 21.375 -11.438 1 98.06 409 GLY A N 1
ATOM 3122 C CA . GLY A 1 409 ? -15.242 20.141 -12.078 1 98.06 409 GLY A CA 1
ATOM 3123 C C . GLY A 1 409 ? -14.203 19.391 -11.258 1 98.06 409 GLY A C 1
ATOM 3124 O O . GLY A 1 409 ? -14.203 19.469 -10.031 1 98.06 409 GLY A O 1
ATOM 3125 N N . LEU A 1 410 ? -13.43 18.562 -11.953 1 97.69 410 LEU A N 1
ATOM 3126 C CA . LEU A 1 410 ? -12.383 17.75 -11.336 1 97.69 410 LEU A CA 1
ATOM 3127 C C . LEU A 1 410 ? -11.016 18.375 -11.547 1 97.69 410 LEU A C 1
ATOM 3129 O O . LEU A 1 410 ? -10.578 18.562 -12.688 1 97.69 410 LEU A O 1
ATOM 3133 N N . LEU A 1 411 ? -10.375 18.719 -10.461 1 97.94 411 LEU A N 1
ATOM 3134 C CA . LEU A 1 411 ? -9.047 19.328 -10.516 1 97.94 411 LEU A CA 1
ATOM 3135 C C . LEU A 1 411 ? -7.988 18.359 -10.008 1 97.94 411 LEU A C 1
ATOM 3137 O O . LEU A 1 411 ? -8.297 17.422 -9.258 1 97.94 411 LEU A O 1
ATOM 3141 N N . GLN A 1 412 ? -6.793 18.609 -10.461 1 95.88 412 GLN A N 1
ATOM 3142 C CA . GLN A 1 412 ? -5.629 18.062 -9.766 1 95.88 412 GLN A CA 1
ATOM 3143 C C . GLN A 1 412 ? -5.191 18.984 -8.625 1 95.88 412 GLN A C 1
ATOM 3145 O O . GLN A 1 412 ? -5.434 20.203 -8.672 1 95.88 412 GLN A O 1
ATOM 3150 N N . GLY A 1 413 ? -4.562 18.438 -7.648 1 96.75 413 GLY A N 1
ATOM 3151 C CA . GLY A 1 413 ? -4.18 19.188 -6.469 1 96.75 413 GLY A CA 1
ATOM 3152 C C . GLY A 1 413 ? -3.434 20.469 -6.797 1 96.75 413 GLY A C 1
ATOM 3153 O O . GLY A 1 413 ? -3.768 21.531 -6.285 1 96.75 413 GLY A O 1
ATOM 3154 N N . ALA A 1 414 ? -2.578 20.453 -7.762 1 96.44 414 ALA A N 1
ATOM 3155 C CA . ALA A 1 414 ? -1.688 21.562 -8.07 1 96.44 414 ALA A CA 1
ATOM 3156 C C . ALA A 1 414 ? -2.436 22.672 -8.797 1 96.44 414 ALA A C 1
ATOM 3158 O O . ALA A 1 414 ? -1.918 23.781 -8.938 1 96.44 414 ALA A O 1
ATOM 3159 N N . GLU A 1 415 ? -3.648 22.391 -9.141 1 97.94 415 GLU A N 1
ATOM 3160 C CA . GLU A 1 415 ? -4.434 23.375 -9.898 1 97.94 415 GLU A CA 1
ATOM 3161 C C . GLU A 1 415 ? -5.344 24.172 -8.977 1 97.94 415 GLU A C 1
ATOM 3163 O O . GLU A 1 415 ? -5.91 25.188 -9.383 1 97.94 415 GLU A O 1
ATOM 3168 N N . VAL A 1 416 ? -5.43 23.797 -7.746 1 98.38 416 VAL A N 1
ATOM 3169 C CA . VAL A 1 416 ? -6.473 24.312 -6.855 1 98.38 416 VAL A CA 1
ATOM 3170 C C . VAL A 1 416 ? -6.293 25.812 -6.645 1 98.38 416 VAL A C 1
ATOM 3172 O O . VAL A 1 416 ? -7.238 26.578 -6.82 1 98.38 416 VAL A O 1
ATOM 3175 N N . VAL A 1 417 ? -5.129 26.281 -6.293 1 98.38 417 VAL A N 1
ATOM 3176 C CA . VAL A 1 417 ? -4.91 27.688 -5.984 1 98.38 417 VAL A CA 1
ATOM 3177 C C . VAL A 1 417 ? -5.113 28.531 -7.246 1 98.38 417 VAL A C 1
ATOM 3179 O O . VAL A 1 417 ? -5.801 29.547 -7.211 1 98.38 417 VAL A O 1
ATOM 3182 N N . THR A 1 418 ? -4.566 28.062 -8.367 1 97.75 418 THR A N 1
ATOM 3183 C CA . THR A 1 418 ? -4.695 28.797 -9.617 1 97.75 418 THR A CA 1
ATOM 3184 C C . THR A 1 418 ? -6.16 28.906 -10.031 1 97.75 418 THR A C 1
ATOM 3186 O O . THR A 1 418 ? -6.621 29.984 -10.422 1 97.75 418 THR A O 1
ATOM 3189 N N . LYS A 1 419 ? -6.824 27.812 -9.977 1 97.94 419 LYS A N 1
ATOM 3190 C CA . LYS A 1 419 ? -8.242 27.828 -10.328 1 97.94 419 LYS A CA 1
ATOM 3191 C C . LYS A 1 419 ? -9.031 28.75 -9.406 1 97.94 419 LYS A C 1
ATOM 3193 O O . LYS A 1 419 ? -9.945 29.453 -9.852 1 97.94 419 LYS A O 1
ATOM 3198 N N . SER A 1 420 ? -8.758 28.75 -8.125 1 97.94 420 SER A N 1
ATOM 3199 C CA . SER A 1 420 ? -9.43 29.609 -7.168 1 97.94 420 SER A CA 1
ATOM 3200 C C . SER A 1 420 ? -9.203 31.078 -7.492 1 97.94 420 SER A C 1
ATOM 3202 O O . SER A 1 420 ? -10.148 31.875 -7.457 1 97.94 420 SER A O 1
ATOM 3204 N N . LEU A 1 421 ? -7.98 31.438 -7.812 1 97.06 421 LEU A N 1
ATOM 3205 C CA . LEU A 1 421 ? -7.66 32.812 -8.156 1 97.06 421 LEU A CA 1
ATOM 3206 C C . LEU A 1 421 ? -8.398 33.25 -9.414 1 97.06 421 LEU A C 1
ATOM 3208 O O . LEU A 1 421 ? -8.867 34.375 -9.5 1 97.06 421 LEU A O 1
ATOM 3212 N N . GLU A 1 422 ? -8.5 32.312 -10.344 1 96.31 422 GLU A N 1
ATOM 3213 C CA . GLU A 1 422 ? -9.25 32.594 -11.562 1 96.31 422 GLU A CA 1
ATOM 3214 C C . GLU A 1 422 ? -10.711 32.906 -11.258 1 96.31 422 GLU A C 1
ATOM 3216 O O . GLU A 1 422 ? -11.289 33.844 -11.812 1 96.31 422 GLU A O 1
ATOM 3221 N N . LEU A 1 423 ? -11.266 32.125 -10.43 1 96.5 423 LEU A N 1
ATOM 3222 C CA . LEU A 1 423 ? -12.664 32.281 -10.078 1 96.5 423 LEU A CA 1
ATOM 3223 C C . LEU A 1 423 ? -12.891 33.594 -9.328 1 96.5 423 LEU A C 1
ATOM 3225 O O . LEU A 1 423 ? -13.906 34.281 -9.531 1 96.5 423 LEU A O 1
ATOM 3229 N N . ILE A 1 424 ? -11.961 33.969 -8.508 1 95.5 424 ILE A N 1
ATOM 3230 C CA . ILE A 1 424 ? -12.055 35.188 -7.703 1 95.5 424 ILE A CA 1
ATOM 3231 C C . ILE A 1 424 ? -11.938 36.438 -8.602 1 95.5 424 ILE A C 1
ATOM 3233 O O . ILE A 1 424 ? -12.641 37.406 -8.406 1 95.5 424 ILE A O 1
ATOM 3237 N N . LYS A 1 425 ? -11.148 36.281 -9.648 1 92 425 LYS A N 1
ATOM 3238 C CA . LYS A 1 425 ? -10.898 37.406 -10.555 1 92 425 LYS A CA 1
ATOM 3239 C C . LYS A 1 425 ? -12.023 37.562 -11.57 1 92 425 LYS A C 1
ATOM 3241 O O . LYS A 1 425 ? -12.25 38.625 -12.109 1 92 425 LYS A O 1
ATOM 3246 N N . SER A 1 426 ? -12.562 36.531 -12.016 1 83 426 SER A N 1
ATOM 3247 C CA . SER A 1 426 ? -13.547 36.562 -13.086 1 83 426 SER A CA 1
ATOM 3248 C C . SER A 1 426 ? -14.711 37.469 -12.75 1 83 426 SER A C 1
ATOM 3250 O O . SER A 1 426 ? -15.398 37.969 -13.641 1 83 426 SER A O 1
ATOM 3252 N N . GLN A 1 427 ? -15.008 37.625 -11.562 1 67 427 GLN A N 1
ATOM 3253 C CA . GLN A 1 427 ? -16.188 38.438 -11.297 1 67 427 GLN A CA 1
ATOM 3254 C C . GLN A 1 427 ? -15.805 39.812 -10.766 1 67 427 GLN A C 1
ATOM 3256 O O . GLN A 1 427 ? -16.672 40.625 -10.43 1 67 427 GLN A O 1
ATOM 3261 N N . THR A 1 428 ? -14.477 40.031 -10.672 1 50.66 428 THR A N 1
ATOM 3262 C CA . THR A 1 428 ? -14.125 41.438 -10.406 1 50.66 428 THR A CA 1
ATOM 3263 C C . THR A 1 428 ? -13.953 42.188 -11.703 1 50.66 428 THR A C 1
ATOM 3265 O O . THR A 1 428 ? -13.484 41.656 -12.703 1 50.66 428 THR A O 1
ATOM 3268 N N . MET B 1 1 ? -10.336 -15.312 -34.75 1 55.84 1 MET B N 1
ATOM 3269 C CA . MET B 1 1 ? -9.078 -15.57 -35.438 1 55.84 1 MET B CA 1
ATOM 3270 C C . MET B 1 1 ? -8.602 -17 -35.188 1 55.84 1 MET B C 1
ATOM 3272 O O . MET B 1 1 ? -8.719 -17.516 -34.094 1 55.84 1 MET B O 1
ATOM 3276 N N . GLU B 1 2 ? -8.508 -17.766 -36.125 1 79 2 GLU B N 1
ATOM 3277 C CA . GLU B 1 2 ? -8.102 -19.156 -36.031 1 79 2 GLU B CA 1
ATOM 3278 C C . GLU B 1 2 ? -6.586 -19.297 -36 1 79 2 GLU B C 1
ATOM 3280 O O . GLU B 1 2 ? -5.879 -18.781 -36.844 1 79 2 GLU B O 1
ATOM 3285 N N . ASN B 1 3 ? -6.004 -19.719 -34.781 1 90.25 3 ASN B N 1
ATOM 3286 C CA . ASN B 1 3 ? -4.57 -19.859 -34.531 1 90.25 3 ASN B CA 1
ATOM 3287 C C . ASN B 1 3 ? -4.172 -21.312 -34.344 1 90.25 3 ASN B C 1
ATOM 3289 O O . ASN B 1 3 ? -3.324 -21.625 -33.5 1 90.25 3 ASN B O 1
ATOM 3293 N N . SER B 1 4 ? -4.797 -22.156 -35.125 1 88.62 4 SER B N 1
ATOM 3294 C CA . SER B 1 4 ? -4.586 -23.594 -34.969 1 88.62 4 SER B CA 1
ATOM 3295 C C . SER B 1 4 ? -3.195 -24.016 -35.438 1 88.62 4 SER B C 1
ATOM 3297 O O . SER B 1 4 ? -2.68 -25.047 -35.031 1 88.62 4 SER B O 1
ATOM 3299 N N . ASP B 1 5 ? -2.604 -23.203 -36.219 1 90.5 5 ASP B N 1
ATOM 3300 C CA . ASP B 1 5 ? -1.309 -23.562 -36.812 1 90.5 5 ASP B CA 1
ATOM 3301 C C . ASP B 1 5 ? -0.163 -23.047 -35.938 1 90.5 5 ASP B C 1
ATOM 3303 O O . ASP B 1 5 ? 1.001 -23.375 -36.188 1 90.5 5 ASP B O 1
ATOM 3307 N N . ILE B 1 6 ? -0.427 -22.297 -35 1 94.5 6 ILE B N 1
ATOM 3308 C CA . ILE B 1 6 ? 0.582 -21.719 -34.094 1 94.5 6 ILE B CA 1
ATOM 3309 C C . ILE B 1 6 ? 0.809 -22.656 -32.906 1 94.5 6 ILE B C 1
ATOM 3311 O O . ILE B 1 6 ? -0.145 -23.203 -32.344 1 94.5 6 ILE B O 1
ATOM 3315 N N . HIS B 1 7 ? 2.037 -22.969 -32.594 1 96.44 7 HIS B N 1
ATOM 3316 C CA . HIS B 1 7 ? 2.422 -23.656 -31.359 1 96.44 7 HIS B CA 1
ATOM 3317 C C . HIS B 1 7 ? 3.248 -22.766 -30.453 1 96.44 7 HIS B C 1
ATOM 3319 O O . HIS B 1 7 ? 4.266 -22.203 -30.875 1 96.44 7 HIS B O 1
ATOM 3325 N N . MET B 1 8 ? 2.812 -22.641 -29.188 1 97.38 8 MET B N 1
ATOM 3326 C CA . MET B 1 8 ? 3.428 -21.656 -28.297 1 97.38 8 MET B CA 1
ATOM 3327 C C . MET B 1 8 ? 3.518 -22.188 -26.875 1 97.38 8 MET B C 1
ATOM 3329 O O . MET B 1 8 ? 2.553 -22.75 -26.359 1 97.38 8 MET B O 1
ATOM 3333 N N . ILE B 1 9 ? 4.664 -22.125 -26.281 1 98.69 9 ILE B N 1
ATOM 3334 C CA . ILE B 1 9 ? 4.855 -22.344 -24.859 1 98.69 9 ILE B CA 1
ATOM 3335 C C . ILE B 1 9 ? 5.035 -21.016 -24.141 1 98.69 9 ILE B C 1
ATOM 3337 O O . ILE B 1 9 ? 5.984 -20.281 -24.406 1 98.69 9 ILE B O 1
ATOM 3341 N N . TYR B 1 10 ? 4.113 -20.688 -23.234 1 98.81 10 TYR B N 1
ATOM 3342 C CA . TYR B 1 10 ? 4.082 -19.422 -22.5 1 98.81 10 TYR B CA 1
ATOM 3343 C C . TYR B 1 10 ? 4.477 -19.625 -21.047 1 98.81 10 TYR B C 1
ATOM 3345 O O . TYR B 1 10 ? 3.742 -20.25 -20.281 1 98.81 10 TYR B O 1
ATOM 3353 N N . VAL B 1 11 ? 5.613 -19.094 -20.656 1 98.81 11 VAL B N 1
ATOM 3354 C CA . VAL B 1 11 ? 6.141 -19.297 -19.312 1 98.81 11 VAL B CA 1
ATOM 3355 C C . VAL B 1 11 ? 6.086 -17.969 -18.531 1 98.81 11 VAL B C 1
ATOM 3357 O O . VAL B 1 11 ? 6.648 -16.969 -18.969 1 98.81 11 VAL B O 1
ATOM 3360 N N . LEU B 1 12 ? 5.414 -17.969 -17.406 1 98.31 12 LEU B N 1
ATOM 3361 C CA . LEU B 1 12 ? 5.465 -16.844 -16.469 1 98.31 12 LEU B CA 1
ATOM 3362 C C . LEU B 1 12 ? 6.332 -17.188 -15.258 1 98.31 12 LEU B C 1
ATOM 3364 O O . LEU B 1 12 ? 6.043 -18.141 -14.523 1 98.31 12 LEU B O 1
ATOM 3368 N N . LEU B 1 13 ? 7.391 -16.453 -15.109 1 98.31 13 LEU B N 1
ATOM 3369 C CA . LEU B 1 13 ? 8.266 -16.562 -13.945 1 98.31 13 LEU B CA 1
ATOM 3370 C C . LEU B 1 13 ? 7.816 -15.617 -12.836 1 98.31 13 LEU B C 1
ATOM 3372 O O . LEU B 1 13 ? 8.102 -14.422 -12.891 1 98.31 13 LEU B O 1
ATOM 3376 N N . ASP B 1 14 ? 7.23 -16.156 -11.781 1 97.06 14 ASP B N 1
ATOM 3377 C CA . ASP B 1 14 ? 6.562 -15.406 -10.727 1 97.06 14 ASP B CA 1
ATOM 3378 C C . ASP B 1 14 ? 7.539 -14.461 -10.023 1 97.06 14 ASP B C 1
ATOM 3380 O O . ASP B 1 14 ? 8.508 -14.914 -9.406 1 97.06 14 ASP B O 1
ATOM 3384 N N . GLY B 1 15 ? 7.27 -13.18 -10.109 1 96.88 15 GLY B N 1
ATOM 3385 C CA . GLY B 1 15 ? 7.992 -12.188 -9.328 1 96.88 15 GLY B CA 1
ATOM 3386 C C . GLY B 1 15 ? 9.445 -12.039 -9.742 1 96.88 15 GLY B C 1
ATOM 3387 O O . GLY B 1 15 ? 10.281 -11.625 -8.945 1 96.88 15 GLY B O 1
ATOM 3388 N N . ILE B 1 16 ? 9.797 -12.367 -10.969 1 97.94 16 ILE B N 1
ATOM 3389 C CA . ILE B 1 16 ? 11.195 -12.438 -11.359 1 97.94 16 ILE B CA 1
ATOM 3390 C C . ILE B 1 16 ? 11.758 -11.023 -11.539 1 97.94 16 ILE B C 1
ATOM 3392 O O . ILE B 1 16 ? 12.953 -10.797 -11.344 1 97.94 16 ILE B O 1
ATOM 3396 N N . GLY B 1 17 ? 10.891 -10.055 -12.023 1 97.31 17 GLY B N 1
ATOM 3397 C CA . GLY B 1 17 ? 11.383 -8.688 -12.141 1 97.31 17 GLY B CA 1
ATOM 3398 C C . GLY B 1 17 ? 11.961 -8.148 -10.844 1 97.31 17 GLY B C 1
ATOM 3399 O O . GLY B 1 17 ? 11.43 -8.414 -9.766 1 97.31 17 GLY B O 1
ATOM 3400 N N . ASP B 1 18 ? 13 -7.328 -10.961 1 97.31 18 ASP B N 1
ATOM 3401 C CA . ASP B 1 18 ? 13.688 -6.855 -9.766 1 97.31 18 ASP B CA 1
ATOM 3402 C C . ASP B 1 18 ? 14.406 -5.535 -10.031 1 97.31 18 ASP B C 1
ATOM 3404 O O . ASP B 1 18 ? 14.344 -5 -11.141 1 97.31 18 ASP B O 1
ATOM 3408 N N . LEU B 1 19 ? 14.977 -4.992 -9 1 94.44 19 LEU B N 1
ATOM 3409 C CA . LEU B 1 19 ? 15.836 -3.809 -9.023 1 94.44 19 LEU B CA 1
ATOM 3410 C C . LEU B 1 19 ? 17.266 -4.164 -8.609 1 94.44 19 LEU B C 1
ATOM 3412 O O . LEU B 1 19 ? 17.5 -5.238 -8.062 1 94.44 19 LEU B O 1
ATOM 3416 N N . PRO B 1 20 ? 18.203 -3.277 -8.922 1 94.62 20 PRO B N 1
ATOM 3417 C CA . PRO B 1 20 ? 19.578 -3.514 -8.477 1 94.62 20 PRO B CA 1
ATOM 3418 C C . PRO B 1 20 ? 19.672 -3.734 -6.973 1 94.62 20 PRO B C 1
ATOM 3420 O O . PRO B 1 20 ? 18.906 -3.143 -6.203 1 94.62 20 PRO B O 1
ATOM 3423 N N . HIS B 1 21 ? 20.625 -4.578 -6.582 1 95.56 21 HIS B N 1
ATOM 3424 C CA . HIS B 1 21 ? 20.797 -4.938 -5.18 1 95.56 21 HIS B CA 1
ATOM 3425 C C . HIS B 1 21 ? 22.281 -4.934 -4.793 1 95.56 21 HIS B C 1
ATOM 3427 O O . HIS B 1 21 ? 23.125 -5.418 -5.551 1 95.56 21 HIS B O 1
ATOM 3433 N N . PRO B 1 22 ? 22.641 -4.418 -3.627 1 93.44 22 PRO B N 1
ATOM 3434 C CA . PRO B 1 22 ? 24.062 -4.348 -3.238 1 93.44 22 PRO B CA 1
ATOM 3435 C C . PRO B 1 22 ? 24.703 -5.723 -3.098 1 93.44 22 PRO B C 1
ATOM 3437 O O . PRO B 1 22 ? 25.891 -5.883 -3.377 1 93.44 22 PRO B O 1
ATOM 3440 N N . ASP B 1 23 ? 23.969 -6.715 -2.73 1 95.62 23 ASP B N 1
ATOM 3441 C CA . ASP B 1 23 ? 24.5 -8.062 -2.568 1 95.62 23 ASP B CA 1
ATOM 3442 C C . ASP B 1 23 ? 24.938 -8.648 -3.912 1 95.62 23 ASP B C 1
ATOM 3444 O O . ASP B 1 23 ? 25.641 -9.656 -3.957 1 95.62 23 ASP B O 1
ATOM 3448 N N . LEU B 1 24 ? 24.5 -8.031 -4.977 1 97.56 24 LEU B N 1
ATOM 3449 C CA . LEU B 1 24 ? 24.844 -8.484 -6.32 1 97.56 24 LEU B CA 1
ATOM 3450 C C . LEU B 1 24 ? 25.641 -7.422 -7.066 1 97.56 24 LEU B C 1
ATOM 3452 O O . LEU B 1 24 ? 25.516 -7.293 -8.289 1 97.56 24 LEU B O 1
ATOM 3456 N N . ASP B 1 25 ? 26.297 -6.633 -6.328 1 94.31 25 ASP B N 1
ATOM 3457 C CA . ASP B 1 25 ? 27.188 -5.594 -6.852 1 94.31 25 ASP B CA 1
ATOM 3458 C C . ASP B 1 25 ? 26.422 -4.633 -7.762 1 94.31 25 ASP B C 1
ATOM 3460 O O . ASP B 1 25 ? 26.891 -4.309 -8.859 1 94.31 25 ASP B O 1
ATOM 3464 N N . GLY B 1 26 ? 25.203 -4.352 -7.402 1 94 26 GLY B N 1
ATOM 3465 C CA . GLY B 1 26 ? 24.422 -3.354 -8.102 1 94 26 GLY B CA 1
ATOM 3466 C C . GLY B 1 26 ? 23.719 -3.902 -9.328 1 94 26 GLY B C 1
ATOM 3467 O O . GLY B 1 26 ? 23.188 -3.141 -10.148 1 94 26 GLY B O 1
ATOM 3468 N N . LYS B 1 27 ? 23.703 -5.152 -9.492 1 97.06 27 LYS B N 1
ATOM 3469 C CA . LYS B 1 27 ? 22.953 -5.801 -10.57 1 97.06 27 LYS B CA 1
ATOM 3470 C C . LYS B 1 27 ? 21.625 -6.34 -10.07 1 97.06 27 LYS B C 1
ATOM 3472 O O . LYS B 1 27 ? 21.438 -6.547 -8.875 1 97.06 27 LYS B O 1
ATOM 3477 N N . THR B 1 28 ? 20.703 -6.477 -11.031 1 97.94 28 THR B N 1
ATOM 3478 C CA . THR B 1 28 ? 19.516 -7.238 -10.703 1 97.94 28 THR B CA 1
ATOM 3479 C C . THR B 1 28 ? 19.812 -8.734 -10.672 1 97.94 28 THR B C 1
ATOM 3481 O O . THR B 1 28 ? 20.828 -9.18 -11.211 1 97.94 28 THR B O 1
ATOM 3484 N N . PRO B 1 29 ? 18.906 -9.531 -10.07 1 98.62 29 PRO B N 1
ATOM 3485 C CA . PRO B 1 29 ? 19.125 -10.984 -10.094 1 98.62 29 PRO B CA 1
ATOM 3486 C C . PRO B 1 29 ? 19.188 -11.547 -11.508 1 98.62 29 PRO B C 1
ATOM 3488 O O . PRO B 1 29 ? 20 -12.43 -11.789 1 98.62 29 PRO B O 1
ATOM 3491 N N . LEU B 1 30 ? 18.391 -11.078 -12.406 1 98.75 30 LEU B N 1
ATOM 3492 C CA . LEU B 1 30 ? 18.453 -11.523 -13.797 1 98.75 30 LEU B CA 1
ATOM 3493 C C . LEU B 1 30 ? 19.781 -11.172 -14.43 1 98.75 30 LEU B C 1
ATOM 3495 O O . LEU B 1 30 ? 20.375 -11.992 -15.148 1 98.75 30 LEU B O 1
ATOM 3499 N N . GLU B 1 31 ? 20.281 -10 -14.211 1 98.25 31 GLU B N 1
ATOM 3500 C CA . GLU B 1 31 ? 21.547 -9.555 -14.766 1 98.25 31 GLU B CA 1
ATOM 3501 C C . GLU B 1 31 ? 22.719 -10.359 -14.195 1 98.25 31 GLU B C 1
ATOM 3503 O O . GLU B 1 31 ? 23.672 -10.664 -14.906 1 98.25 31 GLU B O 1
ATOM 3508 N N . ALA B 1 32 ? 22.641 -10.664 -12.93 1 98.5 32 ALA B N 1
ATOM 3509 C CA . ALA B 1 32 ? 23.75 -11.305 -12.227 1 98.5 32 ALA B CA 1
ATOM 3510 C C . ALA B 1 32 ? 23.766 -12.805 -12.508 1 98.5 32 ALA B C 1
ATOM 3512 O O . ALA B 1 32 ? 24.828 -13.445 -12.414 1 98.5 32 ALA B O 1
ATOM 3513 N N . ALA B 1 33 ? 22.688 -13.414 -12.844 1 98.75 33 ALA B N 1
ATOM 3514 C CA . ALA B 1 33 ? 22.547 -14.867 -12.984 1 98.75 33 ALA B CA 1
ATOM 3515 C C . ALA B 1 33 ? 23.234 -15.359 -14.258 1 98.75 33 ALA B C 1
ATOM 3517 O O . ALA B 1 33 ? 23.188 -14.688 -15.289 1 98.75 33 ALA B O 1
ATOM 3518 N N . ASN B 1 34 ? 23.906 -16.484 -14.188 1 98.56 34 ASN B N 1
ATOM 3519 C CA . ASN B 1 34 ? 24.375 -17.203 -15.367 1 98.56 34 ASN B CA 1
ATOM 3520 C C . ASN B 1 34 ? 23.281 -18.047 -16 1 98.56 34 ASN B C 1
ATOM 3522 O O . ASN B 1 34 ? 22.938 -19.109 -15.484 1 98.56 34 ASN B O 1
ATOM 3526 N N . THR B 1 35 ? 22.844 -17.531 -17.156 1 98.69 35 THR B N 1
ATOM 3527 C CA . THR B 1 35 ? 21.672 -18.188 -17.766 1 98.69 35 THR B CA 1
ATOM 3528 C C . THR B 1 35 ? 21.938 -18.484 -19.234 1 98.69 35 THR B C 1
ATOM 3530 O O . THR B 1 35 ? 21.234 -17.969 -20.109 1 98.69 35 THR B O 1
ATOM 3533 N N . PRO B 1 36 ? 22.828 -19.406 -19.594 1 98.69 36 PRO B N 1
ATOM 3534 C CA . PRO B 1 36 ? 23.219 -19.641 -20.984 1 98.69 36 PRO B CA 1
ATOM 3535 C C . PRO B 1 36 ? 22.047 -20.094 -21.859 1 98.69 36 PRO B C 1
ATOM 3537 O O . PRO B 1 36 ? 21.984 -19.766 -23.047 1 98.69 36 PRO B O 1
ATOM 3540 N N . ILE B 1 37 ? 21.156 -20.844 -21.328 1 98.69 37 ILE B N 1
ATOM 3541 C CA . ILE B 1 37 ? 20.047 -21.344 -22.125 1 98.69 37 ILE B CA 1
ATOM 3542 C C . ILE B 1 37 ? 19.062 -20.203 -22.406 1 98.69 37 ILE B C 1
ATOM 3544 O O . ILE B 1 37 ? 18.641 -20 -23.547 1 98.69 37 ILE B O 1
ATOM 3548 N N . LEU B 1 38 ? 18.719 -19.422 -21.391 1 98.69 38 LEU B N 1
ATOM 3549 C CA . LEU B 1 38 ? 17.875 -18.25 -21.578 1 98.69 38 LEU B CA 1
ATOM 3550 C C . LEU B 1 38 ? 18.5 -17.281 -22.547 1 98.69 38 LEU B C 1
ATOM 3552 O O . LEU B 1 38 ? 17.797 -16.609 -23.312 1 98.69 38 LEU B O 1
ATOM 3556 N N . ASP B 1 39 ? 19.828 -17.172 -22.453 1 98.69 39 ASP B N 1
ATOM 3557 C CA . ASP B 1 39 ? 20.531 -16.281 -23.391 1 98.69 39 ASP B CA 1
ATOM 3558 C C . ASP B 1 39 ? 20.344 -16.75 -24.828 1 98.69 39 ASP B C 1
ATOM 3560 O O . ASP B 1 39 ? 20.141 -15.93 -25.719 1 98.69 39 ASP B O 1
ATOM 3564 N N . LYS B 1 40 ? 20.422 -17.984 -25.047 1 98.19 40 LYS B N 1
ATOM 3565 C CA . LYS B 1 40 ? 20.203 -18.547 -26.375 1 98.19 40 LYS B CA 1
ATOM 3566 C C . LYS B 1 40 ? 18.766 -18.281 -26.844 1 98.19 40 LYS B C 1
ATOM 3568 O O . LYS B 1 40 ? 18.531 -17.922 -28 1 98.19 40 LYS B O 1
ATOM 3573 N N . ILE B 1 41 ? 17.859 -18.531 -25.969 1 98.5 41 ILE B N 1
ATOM 3574 C CA . ILE B 1 41 ? 16.453 -18.266 -26.281 1 98.5 41 ILE B CA 1
ATOM 3575 C C . ILE B 1 41 ? 16.266 -16.797 -26.625 1 98.5 41 ILE B C 1
ATOM 3577 O O . ILE B 1 41 ? 15.594 -16.453 -27.609 1 98.5 41 ILE B O 1
ATOM 3581 N N . ALA B 1 42 ? 16.859 -15.914 -25.797 1 98.56 42 ALA B N 1
ATOM 3582 C CA . ALA B 1 42 ? 16.734 -14.469 -25.984 1 98.56 42 ALA B CA 1
ATOM 3583 C C . ALA B 1 42 ? 17.328 -14.047 -27.328 1 98.56 42 ALA B C 1
ATOM 3585 O O . ALA B 1 42 ? 16.75 -13.211 -28.031 1 98.56 42 ALA B O 1
ATOM 3586 N N . SER B 1 43 ? 18.422 -14.633 -27.719 1 98.12 43 SER B N 1
ATOM 3587 C CA . SER B 1 43 ? 19.109 -14.266 -28.953 1 98.12 43 SER B CA 1
ATOM 3588 C C . SER B 1 43 ? 18.297 -14.695 -30.172 1 98.12 43 SER B C 1
ATOM 3590 O O . SER B 1 43 ? 18.531 -14.203 -31.281 1 98.12 43 SER B O 1
ATOM 3592 N N . ASN B 1 44 ? 17.391 -15.617 -30 1 97.62 44 ASN B N 1
ATOM 3593 C CA . ASN B 1 44 ? 16.562 -16.141 -31.078 1 97.62 44 ASN B CA 1
ATOM 3594 C C . ASN B 1 44 ? 15.18 -15.516 -31.078 1 97.62 44 ASN B C 1
ATOM 3596 O O . ASN B 1 44 ? 14.18 -16.203 -31.281 1 97.62 44 ASN B O 1
ATOM 3600 N N . GLY B 1 45 ? 15.078 -14.219 -30.719 1 97.69 45 GLY B N 1
ATOM 3601 C CA . GLY B 1 45 ? 13.758 -13.609 -30.672 1 97.69 45 GLY B CA 1
ATOM 3602 C C . GLY B 1 45 ? 13.805 -12.109 -30.453 1 97.69 45 GLY B C 1
ATOM 3603 O O . GLY B 1 45 ? 14.695 -11.43 -30.953 1 97.69 45 GLY B O 1
ATOM 3604 N N . ALA B 1 46 ? 12.75 -11.594 -29.891 1 98.38 46 ALA B N 1
ATOM 3605 C CA . ALA B 1 46 ? 12.57 -10.18 -29.578 1 98.38 46 ALA B CA 1
ATOM 3606 C C . ALA B 1 46 ? 12.102 -9.984 -28.141 1 98.38 46 ALA B C 1
ATOM 3608 O O . ALA B 1 46 ? 11.398 -10.836 -27.594 1 98.38 46 ALA B O 1
ATOM 3609 N N . ILE B 1 47 ? 12.5 -8.828 -27.562 1 98.62 47 ILE B N 1
ATOM 3610 C CA . ILE B 1 47 ? 12.211 -8.602 -26.141 1 98.62 47 ILE B CA 1
ATOM 3611 C C . ILE B 1 47 ? 11.531 -7.242 -25.969 1 98.62 47 ILE B C 1
ATOM 3613 O O . ILE B 1 47 ? 11.523 -6.418 -26.875 1 98.62 47 ILE B O 1
ATOM 3617 N N . GLY B 1 48 ? 10.828 -7.059 -24.922 1 98.69 48 GLY B N 1
ATOM 3618 C CA . GLY B 1 48 ? 10.219 -5.805 -24.5 1 98.69 48 GLY B CA 1
ATOM 3619 C C . GLY B 1 48 ? 9.914 -5.758 -23.016 1 98.69 48 GLY B C 1
ATOM 3620 O O . GLY B 1 48 ? 10.453 -6.551 -22.234 1 98.69 48 GLY B O 1
ATOM 3621 N N . GLU B 1 49 ? 9.086 -4.742 -22.594 1 98.25 49 GLU B N 1
ATOM 3622 C CA . GLU B 1 49 ? 8.664 -4.555 -21.219 1 98.25 49 GLU B CA 1
ATOM 3623 C C . GLU B 1 49 ? 7.152 -4.668 -21.078 1 98.25 49 GLU B C 1
ATOM 3625 O O . GLU B 1 49 ? 6.414 -4.465 -22.047 1 98.25 49 GLU B O 1
ATOM 3630 N N . VAL B 1 50 ? 6.797 -5.039 -19.891 1 98 50 VAL B N 1
ATOM 3631 C CA . VAL B 1 50 ? 5.367 -5.141 -19.609 1 98 50 VAL B CA 1
ATOM 3632 C C . VAL B 1 50 ? 5.051 -4.477 -18.266 1 98 50 VAL B C 1
ATOM 3634 O O . VAL B 1 50 ? 5.75 -4.703 -17.281 1 98 50 VAL B O 1
ATOM 3637 N N . ILE B 1 51 ? 4.102 -3.631 -18.234 1 94.56 51 ILE B N 1
ATOM 3638 C CA . ILE B 1 51 ? 3.418 -3.24 -17 1 94.56 51 ILE B CA 1
ATOM 3639 C C . ILE B 1 51 ? 2.184 -4.113 -16.797 1 94.56 51 ILE B C 1
ATOM 3641 O O . ILE B 1 51 ? 1.186 -3.965 -17.516 1 94.56 51 ILE B O 1
ATOM 3645 N N . SER B 1 52 ? 2.268 -4.977 -15.852 1 93.19 52 SER B N 1
ATOM 3646 C CA . SER B 1 52 ? 1.312 -6.078 -15.781 1 93.19 52 SER B CA 1
ATOM 3647 C C . SER B 1 52 ? -0.062 -5.59 -15.336 1 93.19 52 SER B C 1
ATOM 3649 O O . SER B 1 52 ? -1.086 -6.082 -15.812 1 93.19 52 SER B O 1
ATOM 3651 N N . VAL B 1 53 ? -0.139 -4.574 -14.391 1 86.62 53 VAL B N 1
ATOM 3652 C CA . VAL B 1 53 ? -1.427 -4.129 -13.875 1 86.62 53 VAL B CA 1
ATOM 3653 C C . VAL B 1 53 ? -1.592 -2.631 -14.117 1 86.62 53 VAL B C 1
ATOM 3655 O O . VAL B 1 53 ? -2.627 -2.189 -14.617 1 86.62 53 VAL B O 1
ATOM 3658 N N . GLY B 1 54 ? -0.632 -1.813 -13.727 1 81.5 54 GLY B N 1
ATOM 3659 C CA . GLY B 1 54 ? -0.671 -0.369 -13.891 1 81.5 54 GLY B CA 1
ATOM 3660 C C . GLY B 1 54 ? 0.465 0.344 -13.188 1 81.5 54 GLY B C 1
ATOM 3661 O O . GLY B 1 54 ? 1.069 -0.203 -12.258 1 81.5 54 GLY B O 1
ATOM 3662 N N . LYS B 1 55 ? 0.666 1.583 -13.539 1 74.75 55 LYS B N 1
ATOM 3663 C CA . LYS B 1 55 ? 1.713 2.375 -12.906 1 74.75 55 LYS B CA 1
ATOM 3664 C C . LYS B 1 55 ? 1.296 2.809 -11.5 1 74.75 55 LYS B C 1
ATOM 3666 O O . LYS B 1 55 ? 0.153 3.215 -11.289 1 74.75 55 LYS B O 1
ATOM 3671 N N . GLY B 1 56 ? 2.236 2.676 -10.547 1 68 56 GLY B N 1
ATOM 3672 C CA . GLY B 1 56 ? 1.981 3.139 -9.188 1 68 56 GLY B CA 1
ATOM 3673 C C . GLY B 1 56 ? 1.223 2.129 -8.352 1 68 56 GLY B C 1
ATOM 3674 O O . GLY B 1 56 ? 1.003 2.35 -7.156 1 68 56 GLY B O 1
ATOM 3675 N N . ILE B 1 57 ? 0.839 1.062 -8.867 1 66.75 57 ILE B N 1
ATOM 3676 C CA . ILE B 1 57 ? 0.049 0.053 -8.172 1 66.75 57 ILE B CA 1
ATOM 3677 C C . ILE B 1 57 ? 0.88 -1.214 -7.984 1 66.75 57 ILE B C 1
ATOM 3679 O O . ILE B 1 57 ? 1.356 -1.802 -8.961 1 66.75 57 ILE B O 1
ATOM 3683 N N . ALA B 1 58 ? 1.153 -1.573 -6.762 1 71.25 58 ALA B N 1
ATOM 3684 C CA . ALA B 1 58 ? 1.733 -2.891 -6.512 1 71.25 58 ALA B CA 1
ATOM 3685 C C . ALA B 1 58 ? 0.716 -3.996 -6.777 1 71.25 58 ALA B C 1
ATOM 3687 O O . ALA B 1 58 ? -0.303 -4.09 -6.09 1 71.25 58 ALA B O 1
ATOM 3688 N N . PRO B 1 59 ? 0.944 -4.812 -7.746 1 76.44 59 PRO B N 1
ATOM 3689 C CA . PRO B 1 59 ? -0.067 -5.758 -8.219 1 76.44 59 PRO B CA 1
ATOM 3690 C C . PRO B 1 59 ? -0.285 -6.922 -7.254 1 76.44 59 PRO B C 1
ATOM 3692 O O . PRO B 1 59 ? 0.668 -7.398 -6.633 1 76.44 59 PRO B O 1
ATOM 3695 N N . GLU B 1 60 ? -1.548 -7.367 -7.191 1 81.38 60 GLU B N 1
ATOM 3696 C CA . GLU B 1 60 ? -1.822 -8.703 -6.66 1 81.38 60 GLU B CA 1
ATOM 3697 C C . GLU B 1 60 ? -1.675 -9.766 -7.742 1 81.38 60 GLU B C 1
ATOM 3699 O O . GLU B 1 60 ? -2.01 -9.531 -8.906 1 81.38 60 GLU B O 1
ATOM 3704 N N . SER B 1 61 ? -1.245 -10.891 -7.352 1 87.69 61 SER B N 1
ATOM 3705 C CA . SER B 1 61 ? -0.873 -11.93 -8.305 1 87.69 61 SER B CA 1
ATOM 3706 C C . SER B 1 61 ? -2.061 -12.344 -9.172 1 87.69 61 SER B C 1
ATOM 3708 O O . SER B 1 61 ? -1.901 -12.617 -10.359 1 87.69 61 SER B O 1
ATOM 3710 N N . ASP B 1 62 ? -3.254 -12.43 -8.625 1 89.5 62 ASP B N 1
ATOM 3711 C CA . ASP B 1 62 ? -4.41 -12.891 -9.391 1 89.5 62 ASP B CA 1
ATOM 3712 C C . ASP B 1 62 ? -4.715 -11.938 -10.547 1 89.5 62 ASP B C 1
ATOM 3714 O O . ASP B 1 62 ? -4.773 -12.359 -11.703 1 89.5 62 ASP B O 1
ATOM 3718 N N . ILE B 1 63 ? -4.723 -10.703 -10.273 1 88.12 63 ILE B N 1
ATOM 3719 C CA . ILE B 1 63 ? -5.027 -9.719 -11.305 1 88.12 63 ILE B CA 1
ATOM 3720 C C . ILE B 1 63 ? -3.902 -9.68 -12.336 1 88.12 63 ILE B C 1
ATOM 3722 O O . ILE B 1 63 ? -4.156 -9.609 -13.539 1 88.12 63 ILE B O 1
ATOM 3726 N N . ALA B 1 64 ? -2.73 -9.703 -11.844 1 93.12 64 ALA B N 1
ATOM 3727 C CA . ALA B 1 64 ? -1.577 -9.664 -12.734 1 93.12 64 ALA B CA 1
ATOM 3728 C C . ALA B 1 64 ? -1.601 -10.844 -13.711 1 93.12 64 ALA B C 1
ATOM 3730 O O . ALA B 1 64 ? -1.387 -10.664 -14.914 1 93.12 64 ALA B O 1
ATOM 3731 N N . VAL B 1 65 ? -1.884 -12.008 -13.266 1 96 65 VAL B N 1
ATOM 3732 C CA . VAL B 1 65 ? -1.882 -13.203 -14.102 1 96 65 VAL B CA 1
ATOM 3733 C C . VAL B 1 65 ? -3.029 -13.133 -15.109 1 96 65 VAL B C 1
ATOM 3735 O O . VAL B 1 65 ? -2.852 -13.461 -16.281 1 96 65 VAL B O 1
ATOM 3738 N N . PHE B 1 66 ? -4.211 -12.727 -14.688 1 95.06 66 PHE B N 1
ATOM 3739 C CA . PHE B 1 66 ? -5.312 -12.531 -15.617 1 95.06 66 PHE B CA 1
ATOM 3740 C C . PHE B 1 66 ? -4.906 -11.594 -16.75 1 95.06 66 PHE B C 1
ATOM 3742 O O . PHE B 1 66 ? -5.125 -11.891 -17.922 1 95.06 66 PHE B O 1
ATOM 3749 N N . ASN B 1 67 ? -4.309 -10.508 -16.344 1 95.62 67 ASN B N 1
ATOM 3750 C CA . ASN B 1 67 ? -3.863 -9.547 -17.359 1 95.62 67 ASN B CA 1
ATOM 3751 C C . ASN B 1 67 ? -2.857 -10.164 -18.312 1 95.62 67 ASN B C 1
ATOM 3753 O O . ASN B 1 67 ? -2.99 -10.031 -19.531 1 95.62 67 ASN B O 1
ATOM 3757 N N . MET B 1 68 ? -1.937 -10.867 -17.766 1 97.81 68 MET B N 1
ATOM 3758 C CA . MET B 1 68 ? -0.859 -11.445 -18.562 1 97.81 68 MET B CA 1
ATOM 3759 C C . MET B 1 68 ? -1.395 -12.516 -19.516 1 97.81 68 MET B C 1
ATOM 3761 O O . MET B 1 68 ? -0.74 -12.859 -20.5 1 97.81 68 MET B O 1
ATOM 3765 N N . LEU B 1 69 ? -2.557 -13.031 -19.203 1 98.06 69 LEU B N 1
ATOM 3766 C CA . LEU B 1 69 ? -3.207 -13.992 -20.078 1 98.06 69 LEU B CA 1
ATOM 3767 C C . LEU B 1 69 ? -4.195 -13.297 -21.016 1 98.06 69 LEU B C 1
ATOM 3769 O O . LEU B 1 69 ? -4.867 -13.953 -21.812 1 98.06 69 LEU B O 1
ATOM 3773 N N . GLY B 1 70 ? -4.348 -11.953 -20.797 1 97.25 70 GLY B N 1
ATOM 3774 C CA . GLY B 1 70 ? -5.102 -11.156 -21.75 1 97.25 70 GLY B CA 1
ATOM 3775 C C . GLY B 1 70 ? -6.465 -10.734 -21.219 1 97.25 70 GLY B C 1
ATOM 3776 O O . GLY B 1 70 ? -7.32 -10.289 -21.984 1 97.25 70 GLY B O 1
ATOM 3777 N N . TYR B 1 71 ? -6.691 -10.883 -19.953 1 95 71 TYR B N 1
ATOM 3778 C CA . TYR B 1 71 ? -7.984 -10.555 -19.359 1 95 71 TYR B CA 1
ATOM 3779 C C . TYR B 1 71 ? -7.871 -9.344 -18.438 1 95 71 TYR B C 1
ATOM 3781 O O . TYR B 1 71 ? -7.215 -9.414 -17.406 1 95 71 TYR B O 1
ATOM 3789 N N . LYS B 1 72 ? -8.422 -8.273 -18.797 1 89.12 72 LYS B N 1
ATOM 3790 C CA . LYS B 1 72 ? -8.422 -7.059 -18 1 89.12 72 LYS B CA 1
ATOM 3791 C C . LYS B 1 72 ? -9.789 -6.836 -17.344 1 89.12 72 LYS B C 1
ATOM 3793 O O . LYS B 1 72 ? -10.82 -6.883 -18.016 1 89.12 72 LYS B O 1
ATOM 3798 N N . PHE B 1 73 ? -9.711 -6.711 -16.047 1 80.19 73 PHE B N 1
ATOM 3799 C CA . PHE B 1 73 ? -10.945 -6.453 -15.312 1 80.19 73 PHE B CA 1
ATOM 3800 C C . PHE B 1 73 ? -11.031 -4.988 -14.891 1 80.19 73 PHE B C 1
ATOM 3802 O O . PHE B 1 73 ? -10.008 -4.363 -14.594 1 80.19 73 PHE B O 1
ATOM 3809 N N . LYS B 1 74 ? -12.219 -4.41 -14.914 1 72.75 74 LYS B N 1
ATOM 3810 C CA . LYS B 1 74 ? -12.461 -3.176 -14.172 1 72.75 74 LYS B CA 1
ATOM 3811 C C . LYS B 1 74 ? -12.656 -3.455 -12.688 1 72.75 74 LYS B C 1
ATOM 3813 O O . LYS B 1 74 ? -13.164 -4.516 -12.305 1 72.75 74 LYS B O 1
ATOM 3818 N N . HIS B 1 75 ? -12.242 -2.672 -11.797 1 64.06 75 HIS B N 1
ATOM 3819 C CA . HIS B 1 75 ? -12.297 -2.861 -10.352 1 64.06 75 HIS B CA 1
ATOM 3820 C C . HIS B 1 75 ? -13.641 -3.422 -9.914 1 64.06 75 HIS B C 1
ATOM 3822 O O . HIS B 1 75 ? -13.703 -4.383 -9.141 1 64.06 75 HIS B O 1
ATOM 3828 N N . GLU B 1 76 ? -14.672 -3 -10.547 1 64.62 76 GLU B N 1
ATOM 3829 C CA . GLU B 1 76 ? -16 -3.395 -10.086 1 64.62 76 GLU B CA 1
ATOM 3830 C C . GLU B 1 76 ? -16.391 -4.754 -10.648 1 64.62 76 GLU B C 1
ATOM 3832 O O . GLU B 1 76 ? -17.312 -5.398 -10.141 1 64.62 76 GLU B O 1
ATOM 3837 N N . ASP B 1 77 ? -15.648 -5.234 -11.516 1 78.12 77 ASP B N 1
ATOM 3838 C CA . ASP B 1 77 ? -16.062 -6.457 -12.195 1 78.12 77 ASP B CA 1
ATOM 3839 C C . ASP B 1 77 ? -15.242 -7.656 -11.719 1 78.12 77 ASP B C 1
ATOM 3841 O O . ASP B 1 77 ? -15.562 -8.805 -12.039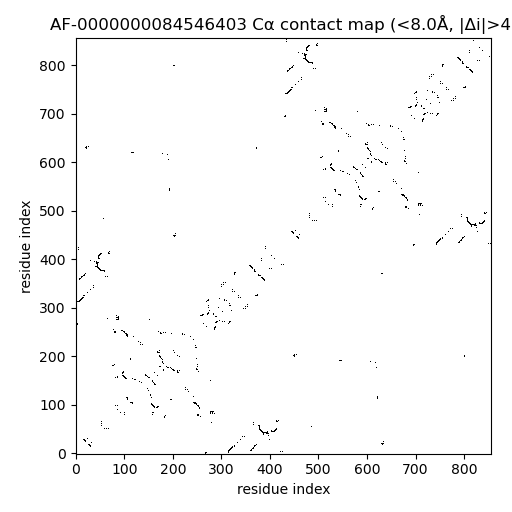 1 78.12 77 ASP B O 1
ATOM 3845 N N . TYR B 1 78 ? -14.328 -7.418 -10.969 1 83 78 TYR B N 1
ATOM 3846 C CA . TYR B 1 78 ? -13.477 -8.508 -10.516 1 83 78 TYR B CA 1
ATOM 3847 C C . TYR B 1 78 ? -14.164 -9.32 -9.43 1 83 78 TYR B C 1
ATOM 3849 O O . TYR B 1 78 ? -14.773 -8.758 -8.516 1 83 78 TYR B O 1
ATOM 3857 N N . ALA B 1 79 ? -14.156 -10.609 -9.531 1 85.44 79 ALA B N 1
ATOM 3858 C CA . ALA B 1 79 ? -14.891 -11.531 -8.672 1 85.44 79 ALA B CA 1
ATOM 3859 C C . ALA B 1 79 ? -14.273 -11.586 -7.273 1 85.44 79 ALA B C 1
ATOM 3861 O O . ALA B 1 79 ? -14.945 -11.969 -6.309 1 85.44 79 ALA B O 1
ATOM 3862 N N . GLY B 1 80 ? -13.008 -11.211 -7.168 1 87.38 80 GLY B N 1
ATOM 3863 C CA . GLY B 1 80 ? -12.312 -11.305 -5.891 1 87.38 80 GLY B CA 1
ATOM 3864 C C . GLY B 1 80 ? -11.406 -12.516 -5.793 1 87.38 80 GLY B C 1
ATOM 3865 O O . GLY B 1 80 ? -11.742 -13.594 -6.289 1 87.38 80 GLY B O 1
ATOM 3866 N N . ARG B 1 81 ? -10.352 -12.438 -5.129 1 90.69 81 ARG B N 1
ATOM 3867 C CA . ARG B 1 81 ? -9.352 -13.492 -5.031 1 90.69 81 ARG B CA 1
ATOM 3868 C C . ARG B 1 81 ? -9.891 -14.68 -4.238 1 90.69 81 ARG B C 1
ATOM 3870 O O . ARG B 1 81 ? -9.508 -15.828 -4.492 1 90.69 81 ARG B O 1
ATOM 3877 N N . GLY B 1 82 ? -10.719 -14.391 -3.291 1 93.75 82 GLY B N 1
ATOM 3878 C CA . GLY B 1 82 ? -11.336 -15.484 -2.551 1 93.75 82 GLY B CA 1
ATOM 3879 C C . GLY B 1 82 ? -12.062 -16.469 -3.443 1 93.75 82 GLY B C 1
ATOM 3880 O O . GLY B 1 82 ? -11.938 -17.688 -3.262 1 93.75 82 GLY B O 1
ATOM 3881 N N . VAL B 1 83 ? -12.773 -15.969 -4.387 1 94.88 83 VAL B N 1
ATOM 3882 C CA . VAL B 1 83 ? -13.523 -16.812 -5.312 1 94.88 83 VAL B CA 1
ATOM 3883 C C . VAL B 1 83 ? -12.555 -17.609 -6.18 1 94.88 83 VAL B C 1
ATOM 3885 O O . VAL B 1 83 ? -12.727 -18.812 -6.363 1 94.88 83 VAL B O 1
ATOM 3888 N N . ILE B 1 84 ? -11.539 -16.953 -6.664 1 94.19 84 ILE B N 1
ATOM 3889 C CA . ILE B 1 84 ? -10.586 -17.594 -7.555 1 94.19 84 ILE B CA 1
ATOM 3890 C C . ILE B 1 84 ? -9.898 -18.75 -6.832 1 94.19 84 ILE B C 1
ATOM 3892 O O . ILE B 1 84 ? -9.773 -19.859 -7.383 1 94.19 84 ILE B O 1
ATOM 3896 N N . GLU B 1 85 ? -9.523 -18.562 -5.645 1 94 85 GLU B N 1
ATOM 3897 C CA . GLU B 1 85 ? -8.836 -19.609 -4.887 1 94 85 GLU B CA 1
ATOM 3898 C C . GLU B 1 85 ? -9.797 -20.719 -4.5 1 94 85 GLU B C 1
ATOM 3900 O O . GLU B 1 85 ? -9.422 -21.891 -4.488 1 94 85 GLU B O 1
ATOM 3905 N N . ALA B 1 86 ? -10.984 -20.391 -4.164 1 96 86 ALA B N 1
ATOM 3906 C CA . ALA B 1 86 ? -11.977 -21.422 -3.857 1 96 86 ALA B CA 1
ATOM 3907 C C . ALA B 1 86 ? -12.18 -22.359 -5.039 1 96 86 ALA B C 1
ATOM 3909 O O . ALA B 1 86 ? -12.195 -23.578 -4.871 1 96 86 ALA B O 1
ATOM 3910 N N . ILE B 1 87 ? -12.32 -21.781 -6.176 1 95 87 ILE B N 1
ATOM 3911 C CA . ILE B 1 87 ? -12.469 -22.562 -7.395 1 95 87 ILE B CA 1
ATOM 3912 C C . ILE B 1 87 ? -11.227 -23.422 -7.609 1 95 87 ILE B C 1
ATOM 3914 O O . ILE B 1 87 ? -11.336 -24.609 -7.926 1 95 87 ILE B O 1
ATOM 3918 N N . GLY B 1 88 ? -10.102 -22.875 -7.379 1 93.5 88 GLY B N 1
ATOM 3919 C CA . GLY B 1 88 ? -8.828 -23.531 -7.625 1 93.5 88 GLY B CA 1
ATOM 3920 C C . GLY B 1 88 ? -8.625 -24.766 -6.766 1 93.5 88 GLY B C 1
ATOM 3921 O O . GLY B 1 88 ? -8 -25.734 -7.199 1 93.5 88 GLY B O 1
ATOM 3922 N N . ILE B 1 89 ? -9.172 -24.719 -5.582 1 93.19 89 ILE B N 1
ATOM 3923 C CA . ILE B 1 89 ? -8.914 -25.828 -4.684 1 93.19 89 ILE B CA 1
ATOM 3924 C C . ILE B 1 89 ? -10.117 -26.781 -4.66 1 93.19 89 ILE B C 1
ATOM 3926 O O . ILE B 1 89 ? -10.195 -27.672 -3.822 1 93.19 89 ILE B O 1
ATOM 3930 N N . GLY B 1 90 ? -11.078 -26.469 -5.5 1 93.25 90 GLY B N 1
ATOM 3931 C CA . GLY B 1 90 ? -12.148 -27.422 -5.742 1 93.25 90 GLY B CA 1
ATOM 3932 C C . GLY B 1 90 ? -13.32 -27.266 -4.793 1 93.25 90 GLY B C 1
ATOM 3933 O O . GLY B 1 90 ? -14.148 -28.172 -4.66 1 93.25 90 GLY B O 1
ATOM 3934 N N . ILE B 1 91 ? -13.367 -26.203 -4.059 1 95.06 91 ILE B N 1
ATOM 3935 C CA . ILE B 1 91 ? -14.547 -25.922 -3.254 1 95.06 91 ILE B CA 1
ATOM 3936 C C . ILE B 1 91 ? -15.766 -25.75 -4.164 1 95.06 91 ILE B C 1
ATOM 3938 O O . ILE B 1 91 ? -15.664 -25.156 -5.242 1 95.06 91 ILE B O 1
ATOM 3942 N N . ASP B 1 92 ? -16.844 -26.344 -3.787 1 94.94 92 ASP B N 1
ATOM 3943 C CA . ASP B 1 92 ? -18.094 -26.203 -4.531 1 94.94 92 ASP B CA 1
ATOM 3944 C C . ASP B 1 92 ? -18.688 -24.812 -4.363 1 94.94 92 ASP B C 1
ATOM 3946 O O . ASP B 1 92 ? -19.734 -24.641 -3.725 1 94.94 92 ASP B O 1
ATOM 3950 N N . PHE B 1 93 ? -18.109 -23.891 -5.023 1 96.38 93 PHE B N 1
ATOM 3951 C CA . PHE B 1 93 ? -18.562 -22.5 -4.969 1 96.38 93 PHE B CA 1
ATOM 3952 C C . PHE B 1 93 ? -19.688 -22.25 -5.965 1 96.38 93 PHE B C 1
ATOM 3954 O O . PHE B 1 93 ? -19.641 -22.734 -7.098 1 96.38 93 PHE B O 1
ATOM 3961 N N . LYS B 1 94 ? -20.688 -21.516 -5.578 1 95.19 94 LYS B N 1
ATOM 3962 C CA . LYS B 1 94 ? -21.797 -21.109 -6.418 1 95.19 94 LYS B CA 1
ATOM 3963 C C . LYS B 1 94 ? -22.109 -19.625 -6.238 1 95.19 94 LYS B C 1
ATOM 3965 O O . LYS B 1 94 ? -21.812 -19.047 -5.191 1 95.19 94 LYS B O 1
ATOM 3970 N N . ASP B 1 95 ? -22.688 -19.016 -7.293 1 95.44 95 ASP B N 1
ATOM 3971 C CA . ASP B 1 95 ? -23.125 -17.641 -7.172 1 95.44 95 ASP B CA 1
ATOM 3972 C C . ASP B 1 95 ? -24.016 -17.438 -5.945 1 95.44 95 ASP B C 1
ATOM 3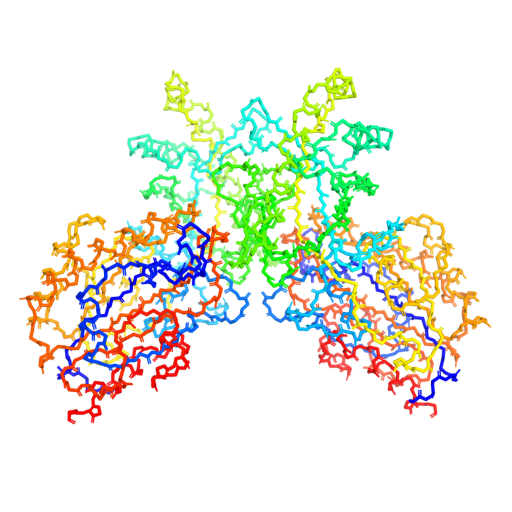974 O O . ASP B 1 95 ? -24.922 -18.234 -5.707 1 95.44 95 ASP B O 1
ATOM 3978 N N . GLY B 1 96 ? -23.688 -16.422 -5.238 1 96.06 96 GLY B N 1
ATOM 3979 C CA . GLY B 1 96 ? -24.422 -16.172 -4.012 1 96.06 96 GLY B CA 1
ATOM 3980 C C . GLY B 1 96 ? -23.688 -16.625 -2.766 1 96.06 96 GLY B C 1
ATOM 3981 O O . GLY B 1 96 ? -24 -16.172 -1.657 1 96.06 96 GLY B O 1
ATOM 3982 N N . ASP B 1 97 ? -22.766 -17.609 -2.906 1 97.81 97 ASP B N 1
ATOM 3983 C CA . ASP B 1 97 ? -21.859 -17.922 -1.809 1 97.81 97 ASP B CA 1
ATOM 3984 C C . ASP B 1 97 ? -20.938 -16.734 -1.513 1 97.81 97 ASP B C 1
ATOM 3986 O O . ASP B 1 97 ? -20.891 -15.766 -2.268 1 97.81 97 ASP B O 1
ATOM 3990 N N . LEU B 1 98 ? -20.266 -16.781 -0.386 1 97.94 98 LEU B N 1
ATOM 3991 C CA . LEU B 1 98 ? -19.172 -15.875 -0.057 1 97.94 98 LEU B CA 1
ATOM 3992 C C . LEU B 1 98 ? -17.859 -16.641 0.057 1 97.94 98 LEU B C 1
ATOM 3994 O O . LEU B 1 98 ? -17.75 -17.578 0.835 1 97.94 98 LEU B O 1
ATOM 3998 N N . ALA B 1 99 ? -16.938 -16.266 -0.745 1 97.38 99 ALA B N 1
ATOM 3999 C CA . ALA B 1 99 ? -15.602 -16.859 -0.651 1 97.38 99 ALA B CA 1
ATOM 4000 C C . ALA B 1 99 ? -14.562 -15.82 -0.224 1 97.38 99 ALA B C 1
ATOM 4002 O O . ALA B 1 99 ? -14.562 -14.688 -0.721 1 97.38 99 ALA B O 1
ATOM 4003 N N . LEU B 1 100 ? -13.727 -16.203 0.732 1 96.88 100 LEU B N 1
ATOM 4004 C CA . LEU B 1 100 ? -12.672 -15.352 1.259 1 96.88 100 LEU B CA 1
ATOM 4005 C C . LEU B 1 100 ? -11.352 -16.109 1.333 1 96.88 100 LEU B C 1
ATOM 4007 O O . LEU B 1 100 ? -11.336 -17.312 1.618 1 96.88 100 LEU B O 1
ATOM 4011 N N . ARG B 1 101 ? -10.273 -15.398 1.089 1 94.25 101 ARG B N 1
ATOM 4012 C CA . ARG B 1 101 ? -8.977 -15.961 1.469 1 94.25 101 ARG B CA 1
ATOM 4013 C C . ARG B 1 101 ? -8.625 -15.594 2.904 1 94.25 101 ARG B C 1
ATOM 4015 O O . ARG B 1 101 ? -9.102 -14.586 3.43 1 94.25 101 ARG B O 1
ATOM 4022 N N . GLY B 1 102 ? -7.844 -16.422 3.5 1 94.31 102 GLY B N 1
ATOM 4023 C CA . GLY B 1 102 ? -7.492 -16.172 4.891 1 94.31 102 GLY B CA 1
ATOM 4024 C C . GLY B 1 102 ? -6.133 -16.734 5.273 1 94.31 102 GLY B C 1
ATOM 4025 O O . GLY B 1 102 ? -5.512 -17.453 4.492 1 94.31 102 GLY B O 1
ATOM 4026 N N . ASN B 1 103 ? -5.645 -16.312 6.445 1 93.38 103 ASN B N 1
ATOM 4027 C CA . ASN B 1 103 ? -4.43 -16.828 7.078 1 93.38 103 ASN B CA 1
ATOM 4028 C C . ASN B 1 103 ? -4.695 -17.297 8.5 1 93.38 103 ASN B C 1
ATOM 4030 O O . ASN B 1 103 ? -5.344 -16.594 9.281 1 93.38 103 ASN B O 1
ATOM 4034 N N . TYR B 1 104 ? -4.195 -18.547 8.766 1 96.06 104 TYR B N 1
ATOM 4035 C CA . TYR B 1 104 ? -4.035 -18.844 10.18 1 96.06 104 TYR B CA 1
ATOM 4036 C C . TYR B 1 104 ? -3.094 -17.844 10.844 1 96.06 104 TYR B C 1
ATOM 4038 O O . TYR B 1 104 ? -2.061 -17.484 10.281 1 96.06 104 TYR B O 1
ATOM 4046 N N . SER B 1 105 ? -3.453 -17.391 12.008 1 93.19 105 SER B N 1
ATOM 4047 C CA . SER B 1 105 ? -2.646 -16.406 12.742 1 93.19 105 SER B CA 1
ATOM 4048 C C . SER B 1 105 ? -2.633 -16.719 14.234 1 93.19 105 SER B C 1
ATOM 4050 O O . SER B 1 105 ? -3.434 -17.516 14.719 1 93.19 105 SER B O 1
ATOM 4052 N N . THR B 1 106 ? -1.685 -16.094 14.914 1 92.06 106 THR B N 1
ATOM 4053 C CA . THR B 1 106 ? -1.521 -16.328 16.344 1 92.06 106 THR B CA 1
ATOM 4054 C C . THR B 1 106 ? -1.834 -15.078 17.141 1 92.06 106 THR B C 1
ATOM 4056 O O . THR B 1 106 ? -1.315 -14 16.844 1 92.06 106 THR B O 1
ATOM 4059 N N . LEU B 1 107 ? -2.689 -15.234 18.109 1 91.06 107 LEU B N 1
ATOM 4060 C CA . LEU B 1 107 ? -3.037 -14.172 19.047 1 91.06 107 LEU B CA 1
ATOM 4061 C C . LEU B 1 107 ? -2.363 -14.391 20.391 1 91.06 107 LEU B C 1
ATOM 4063 O O . LEU B 1 107 ? -2.105 -15.531 20.781 1 91.06 107 LEU B O 1
ATOM 4067 N N . ASP B 1 108 ? -2.105 -13.305 21.094 1 86.44 108 ASP B N 1
ATOM 4068 C CA . ASP B 1 108 ? -1.719 -13.438 22.5 1 86.44 108 ASP B CA 1
ATOM 4069 C C . ASP B 1 108 ? -2.945 -13.461 23.406 1 86.44 108 ASP B C 1
ATOM 4071 O O . ASP B 1 108 ? -4.07 -13.625 22.938 1 86.44 108 ASP B O 1
ATOM 4075 N N . ASP B 1 109 ? -2.725 -13.391 24.672 1 86.56 109 ASP B N 1
ATOM 4076 C CA . ASP B 1 109 ? -3.799 -13.555 25.656 1 86.56 109 ASP B CA 1
ATOM 4077 C C . ASP B 1 109 ? -4.75 -12.359 25.625 1 86.56 109 ASP B C 1
ATOM 4079 O O . ASP B 1 109 ? -5.887 -12.453 26.094 1 86.56 109 ASP B O 1
ATOM 4083 N N . GLN B 1 110 ? -4.301 -11.266 25.109 1 83.06 110 GLN B N 1
ATOM 4084 C CA . GLN B 1 110 ? -5.137 -10.078 25 1 83.06 110 GLN B CA 1
ATOM 4085 C C . GLN B 1 110 ? -5.738 -9.945 23.609 1 83.06 110 GLN B C 1
ATOM 4087 O O . GLN B 1 110 ? -6.258 -8.883 23.25 1 83.06 110 GLN B O 1
ATOM 4092 N N . GLU B 1 111 ? -5.547 -11 22.734 1 87.88 111 GLU B N 1
ATOM 4093 C CA . GLU B 1 111 ? -6.086 -11.109 21.375 1 87.88 111 GLU B CA 1
ATOM 4094 C C . GLU B 1 111 ? -5.43 -10.102 20.438 1 87.88 111 GLU B C 1
ATOM 4096 O O . GLU B 1 111 ? -6.082 -9.578 19.531 1 87.88 111 GLU B O 1
ATOM 4101 N N . VAL B 1 112 ? -4.227 -9.781 20.797 1 82 112 VAL B N 1
ATOM 4102 C CA . VAL B 1 112 ? -3.371 -9.039 19.875 1 82 112 VAL B CA 1
ATOM 4103 C C . VAL B 1 112 ? -2.676 -10 18.922 1 82 112 VAL B C 1
ATOM 4105 O O . VAL B 1 112 ? -2.195 -11.062 19.328 1 82 112 VAL B O 1
ATOM 4108 N N . ILE B 1 113 ? -2.66 -9.68 17.625 1 84.88 113 ILE B N 1
ATOM 4109 C CA . ILE B 1 113 ? -2.002 -10.523 16.641 1 84.88 113 ILE B CA 1
ATOM 4110 C C . ILE B 1 113 ? -0.487 -10.438 16.812 1 84.88 113 ILE B C 1
ATOM 4112 O O . ILE B 1 113 ? 0.101 -9.367 16.641 1 84.88 113 ILE B O 1
ATOM 4116 N N . ILE B 1 114 ? 0.163 -11.445 17.109 1 80.5 114 ILE B N 1
ATOM 4117 C CA . ILE B 1 114 ? 1.605 -11.43 17.328 1 80.5 114 ILE B CA 1
ATOM 4118 C C . ILE B 1 114 ? 2.316 -12.047 16.125 1 80.5 114 ILE B C 1
ATOM 4120 O O . ILE B 1 114 ? 3.523 -11.867 15.953 1 80.5 114 ILE B O 1
ATOM 4124 N N . ASP B 1 115 ? 1.541 -12.891 15.375 1 82.62 115 ASP B N 1
ATOM 4125 C CA . ASP B 1 115 ? 2.049 -13.469 14.133 1 82.62 115 ASP B CA 1
ATOM 4126 C C . ASP B 1 115 ? 0.923 -13.672 13.125 1 82.62 115 ASP B C 1
ATOM 4128 O O . ASP B 1 115 ? 0.07 -14.539 13.305 1 82.62 115 ASP B O 1
ATOM 4132 N N . ARG B 1 116 ? 0.972 -13.023 12.062 1 85.81 116 ARG B N 1
ATOM 4133 C CA . ARG B 1 116 ? -0.113 -13.031 11.086 1 85.81 116 ARG B CA 1
ATOM 4134 C C . ARG B 1 116 ? -0.064 -14.297 10.234 1 85.81 116 ARG B C 1
ATOM 4136 O O . ARG B 1 116 ? -0.978 -14.555 9.445 1 85.81 116 ARG B O 1
ATOM 4143 N N . ARG B 1 117 ? 0.984 -15.203 10.383 1 87.62 117 ARG B N 1
ATOM 4144 C CA . ARG B 1 117 ? 1.137 -16.391 9.555 1 87.62 117 ARG B CA 1
ATOM 4145 C C . ARG B 1 117 ? 1.369 -17.641 10.406 1 87.62 117 ARG B C 1
ATOM 4147 O O . ARG B 1 117 ? 1.731 -18.688 9.891 1 87.62 117 ARG B O 1
ATOM 4154 N N . ALA B 1 118 ? 1.246 -17.469 11.656 1 89.25 118 ALA B N 1
ATOM 4155 C CA . ALA B 1 118 ? 1.359 -18.562 12.617 1 89.25 118 ALA B CA 1
ATOM 4156 C C . ALA B 1 118 ? 2.604 -19.406 12.344 1 89.25 118 ALA B C 1
ATOM 4158 O O . ALA B 1 118 ? 2.525 -20.625 12.273 1 89.25 118 ALA B O 1
ATOM 4159 N N . GLY B 1 119 ? 3.725 -18.812 12.094 1 80.81 119 GLY B N 1
ATOM 4160 C CA . GLY B 1 119 ? 4.98 -19.5 11.844 1 80.81 119 GLY B CA 1
ATOM 4161 C C . GLY B 1 119 ? 5.184 -19.859 10.383 1 80.81 119 GLY B C 1
ATOM 4162 O O . GLY B 1 119 ? 6.227 -20.391 10.008 1 80.81 119 GLY B O 1
ATOM 4163 N N . ARG B 1 120 ? 4.305 -19.625 9.484 1 77.25 120 ARG B N 1
ATOM 4164 C CA . ARG B 1 120 ? 4.336 -19.766 8.031 1 77.25 120 ARG B CA 1
ATOM 4165 C C . ARG B 1 120 ? 4.285 -21.234 7.621 1 77.25 120 ARG B C 1
ATOM 4167 O O . ARG B 1 120 ? 3.523 -21.609 6.727 1 77.25 120 ARG B O 1
ATOM 4174 N N . HIS B 1 121 ? 5.145 -22.078 8.281 1 83.38 121 HIS B N 1
ATOM 4175 C CA . HIS B 1 121 ? 5.148 -23.5 7.98 1 83.38 121 HIS B CA 1
ATOM 4176 C C . HIS B 1 121 ? 4.355 -24.297 9.016 1 83.38 121 HIS B C 1
ATOM 4178 O O . HIS B 1 121 ? 4.852 -24.547 10.117 1 83.38 121 HIS B O 1
ATOM 4184 N N . ILE B 1 122 ? 3.137 -24.672 8.633 1 91.75 122 ILE B N 1
ATOM 4185 C CA . ILE B 1 122 ? 2.221 -25.391 9.508 1 91.75 122 ILE B CA 1
ATOM 4186 C C . ILE B 1 122 ? 2.062 -26.828 9.008 1 91.75 122 ILE B C 1
ATOM 4188 O O . ILE B 1 122 ? 1.882 -27.062 7.805 1 91.75 122 ILE B O 1
ATOM 4192 N N . GLU B 1 123 ? 2.217 -27.766 9.852 1 92.25 123 GLU B N 1
ATOM 4193 C CA . GLU B 1 123 ? 1.977 -29.156 9.484 1 92.25 123 GLU B CA 1
ATOM 4194 C C . GLU B 1 123 ? 0.562 -29.344 8.953 1 92.25 123 GLU B C 1
ATOM 4196 O O . GLU B 1 123 ? -0.401 -28.828 9.523 1 92.25 123 GLU B O 1
ATOM 4201 N N . LYS B 1 124 ? 0.477 -30.156 7.918 1 92.75 124 LYS B N 1
ATOM 4202 C CA . LYS B 1 124 ? -0.801 -30.391 7.25 1 92.75 124 LYS B CA 1
ATOM 4203 C C . LYS B 1 124 ? -1.835 -30.938 8.227 1 92.75 124 LYS B C 1
ATOM 4205 O O . LYS B 1 124 ? -2.996 -30.531 8.211 1 92.75 124 LYS B O 1
ATOM 4210 N N . GLU B 1 125 ? -1.418 -31.812 9.031 1 95.38 125 GLU B N 1
ATOM 4211 C CA . GLU B 1 125 ? -2.324 -32.469 9.977 1 95.38 125 GLU B CA 1
ATOM 4212 C C . GLU B 1 125 ? -2.934 -31.438 10.93 1 95.38 125 GLU B C 1
ATOM 4214 O O . GLU B 1 125 ? -4.125 -31.5 11.242 1 95.38 125 GLU B O 1
ATOM 4219 N N . ASP B 1 126 ? -2.121 -30.531 11.398 1 97.38 126 ASP B N 1
ATOM 4220 C CA . ASP B 1 126 ? -2.602 -29.5 12.32 1 97.38 126 ASP B CA 1
ATOM 4221 C C . ASP B 1 126 ? -3.566 -28.547 11.617 1 97.38 126 ASP B C 1
ATOM 4223 O O . ASP B 1 126 ? -4.621 -28.219 12.164 1 97.38 126 ASP B O 1
ATOM 4227 N N . ALA B 1 127 ? -3.205 -28.109 10.422 1 96.94 127 ALA B N 1
ATOM 4228 C CA . ALA B 1 127 ? -4.039 -27.188 9.656 1 96.94 127 ALA B CA 1
ATOM 4229 C C . ALA B 1 127 ? -5.398 -27.797 9.352 1 96.94 127 ALA B C 1
ATOM 4231 O O . ALA B 1 127 ? -6.438 -27.172 9.562 1 96.94 127 ALA B O 1
ATOM 4232 N N . ASP B 1 128 ? -5.391 -29.047 8.891 1 97.25 128 ASP B N 1
ATOM 4233 C CA . ASP B 1 128 ? -6.629 -29.75 8.562 1 97.25 128 ASP B CA 1
ATOM 4234 C C . ASP B 1 128 ? -7.457 -30.016 9.82 1 97.25 128 ASP B C 1
ATOM 4236 O O . ASP B 1 128 ? -8.688 -29.938 9.789 1 97.25 128 ASP B O 1
ATOM 4240 N N . GLY B 1 129 ? -6.758 -30.422 10.82 1 98 129 GLY B N 1
ATOM 4241 C CA . GLY B 1 129 ? -7.449 -30.703 12.07 1 98 129 GLY B CA 1
ATOM 4242 C C . GLY B 1 129 ? -8.211 -29.5 12.602 1 98 129 GLY B C 1
ATOM 4243 O O . GLY B 1 129 ? -9.375 -29.625 12.992 1 98 129 GLY B O 1
ATOM 4244 N N . ILE B 1 130 ? -7.57 -28.344 12.68 1 98.31 130 ILE B N 1
ATOM 4245 C CA . ILE B 1 130 ? -8.188 -27.125 13.164 1 98.31 130 ILE B CA 1
ATOM 4246 C C . ILE B 1 130 ? -9.367 -26.75 12.273 1 98.31 130 ILE B C 1
ATOM 4248 O O . ILE B 1 130 ? -10.422 -26.344 12.758 1 98.31 130 ILE B O 1
ATOM 4252 N N . ALA B 1 131 ? -9.172 -26.844 10.953 1 98.38 131 ALA B N 1
ATOM 4253 C CA . ALA B 1 131 ? -10.242 -26.531 10.008 1 98.38 131 ALA B CA 1
ATOM 4254 C C . ALA B 1 131 ? -11.469 -27.391 10.273 1 98.38 131 ALA B C 1
ATOM 4256 O O . ALA B 1 131 ? -12.594 -26.891 10.305 1 98.38 131 ALA B O 1
ATOM 4257 N N . LYS B 1 132 ? -11.25 -28.656 10.453 1 98.12 132 LYS B N 1
ATOM 4258 C CA . LYS B 1 132 ? -12.344 -29.594 10.719 1 98.12 132 LYS B CA 1
ATOM 4259 C C . LYS B 1 132 ? -13.047 -29.25 12.023 1 98.12 132 LYS B C 1
ATOM 4261 O O . LYS B 1 132 ? -14.281 -29.297 12.102 1 98.12 132 LYS B O 1
ATOM 4266 N N . GLU B 1 133 ? -12.258 -28.969 13.031 1 98.38 133 GLU B N 1
ATOM 4267 C CA . GLU B 1 133 ? -12.844 -28.578 14.312 1 98.38 133 GLU B CA 1
ATOM 4268 C C . GLU B 1 133 ? -13.742 -27.359 14.164 1 98.38 133 GLU B C 1
ATOM 4270 O O . GLU B 1 133 ? -14.82 -27.297 14.75 1 98.38 133 GLU B O 1
ATOM 4275 N N . ILE B 1 134 ? -13.297 -26.391 13.43 1 98.44 134 ILE B N 1
ATOM 4276 C CA . ILE B 1 134 ? -14.07 -25.172 13.219 1 98.44 134 ILE B CA 1
ATOM 4277 C C . ILE B 1 134 ? -15.383 -25.5 12.508 1 98.44 134 ILE B C 1
ATOM 4279 O O . ILE B 1 134 ? -16.453 -25.094 12.961 1 98.44 134 ILE B O 1
ATOM 4283 N N . GLU B 1 135 ? -15.352 -26.25 11.438 1 98.19 135 GLU B N 1
ATOM 4284 C CA . GLU B 1 135 ? -16.531 -26.609 10.656 1 98.19 135 GLU B CA 1
ATOM 4285 C C . GLU B 1 135 ? -17.547 -27.359 11.516 1 98.19 135 GLU B C 1
ATOM 4287 O O . GLU B 1 135 ? -18.766 -27.141 11.383 1 98.19 135 GLU B O 1
ATOM 4292 N N . GLU B 1 136 ? -17.078 -28.172 12.367 1 97.88 136 GLU B N 1
ATOM 4293 C CA . GLU B 1 136 ? -17.953 -29.016 13.172 1 97.88 136 GLU B CA 1
ATOM 4294 C C . GLU B 1 136 ? -18.594 -28.234 14.312 1 97.88 136 GLU B C 1
ATOM 4296 O O . GLU B 1 136 ? -19.75 -28.5 14.68 1 97.88 136 GLU B O 1
ATOM 4301 N N . LYS B 1 137 ? -17.906 -27.297 14.867 1 98.12 137 LYS B N 1
ATOM 4302 C CA . LYS B 1 137 ? -18.344 -26.688 16.125 1 98.12 137 LYS B CA 1
ATOM 4303 C C . LYS B 1 137 ? -19.031 -25.344 15.875 1 98.12 137 LYS B C 1
ATOM 4305 O O . LYS B 1 137 ? -19.75 -24.844 16.734 1 98.12 137 LYS B O 1
ATOM 4310 N N . ILE B 1 138 ? -18.828 -24.734 14.742 1 97.81 138 ILE B N 1
ATOM 4311 C CA . ILE B 1 138 ? -19.375 -23.406 14.477 1 97.81 138 ILE B CA 1
ATOM 4312 C C . ILE B 1 138 ? -20.906 -23.484 14.414 1 97.81 138 ILE B C 1
ATOM 4314 O O . ILE B 1 138 ? -21.469 -24.453 13.898 1 97.81 138 ILE B O 1
ATOM 4318 N N . LYS B 1 139 ? -21.562 -22.469 15.008 1 97.31 139 LYS B N 1
ATOM 4319 C CA . LYS B 1 139 ? -23.016 -22.328 14.992 1 97.31 139 LYS B CA 1
ATOM 4320 C C . LYS B 1 139 ? -23.422 -20.906 14.609 1 97.31 139 LYS B C 1
ATOM 4322 O O . LYS B 1 139 ? -23.375 -20 15.445 1 97.31 139 LYS B O 1
ATOM 4327 N N . PHE B 1 140 ? -23.969 -20.828 13.469 1 97.5 140 PHE B N 1
ATOM 4328 C CA . PHE B 1 140 ? -24.422 -19.516 13.016 1 97.5 140 PHE B CA 1
ATOM 4329 C C . PHE B 1 140 ? -25.812 -19.188 13.547 1 97.5 140 PHE B C 1
ATOM 4331 O O . PHE B 1 140 ? -26.609 -20.094 13.789 1 97.5 140 PHE B O 1
ATOM 4338 N N . SER B 1 141 ? -26.109 -17.891 13.734 1 96.38 141 SER B N 1
ATOM 4339 C CA . SER B 1 141 ? -27.438 -17.453 14.164 1 96.38 141 SER B CA 1
ATOM 4340 C C . SER B 1 141 ? -28.5 -17.844 13.141 1 96.38 141 SER B C 1
ATOM 4342 O O . SER B 1 141 ? -29.625 -18.203 13.508 1 96.38 141 SER B O 1
ATOM 4344 N N . ASN B 1 142 ? -28.156 -17.703 11.836 1 95.62 142 ASN B N 1
ATOM 4345 C CA . ASN B 1 142 ? -29.016 -18.219 10.773 1 95.62 142 ASN B CA 1
ATOM 4346 C C . ASN B 1 142 ? -28.75 -19.703 10.508 1 95.62 142 ASN B C 1
ATOM 4348 O O . ASN B 1 142 ? -27.688 -20.062 10.016 1 95.62 142 ASN B O 1
ATOM 4352 N N . PRO B 1 143 ? -29.703 -20.5 10.719 1 94.62 143 PRO B N 1
ATOM 4353 C CA . PRO B 1 143 ? -29.484 -21.953 10.633 1 94.62 143 PRO B CA 1
ATOM 4354 C C . PRO B 1 143 ? -29.25 -22.422 9.195 1 94.62 143 PRO B C 1
ATOM 4356 O O . PRO B 1 143 ? -28.781 -23.547 8.984 1 94.62 143 PRO B O 1
ATOM 4359 N N . ASP B 1 144 ? -29.547 -21.641 8.227 1 96.5 144 ASP B N 1
ATOM 4360 C CA . ASP B 1 144 ? -29.375 -22.016 6.832 1 96.5 144 ASP B CA 1
ATOM 4361 C C . ASP B 1 144 ? -27.938 -21.75 6.367 1 96.5 144 ASP B C 1
ATOM 4363 O O . ASP B 1 144 ? -27.625 -21.891 5.184 1 96.5 144 ASP B O 1
ATOM 4367 N N . THR B 1 145 ? -27.125 -21.328 7.273 1 97.81 145 THR B N 1
ATOM 4368 C CA . THR B 1 145 ? -25.766 -20.953 6.938 1 97.81 145 THR B CA 1
ATOM 4369 C C . THR B 1 145 ? -24.797 -22.109 7.211 1 97.81 145 THR B C 1
ATOM 4371 O O . THR B 1 145 ? -24.891 -22.781 8.242 1 97.81 145 THR B O 1
ATOM 4374 N N . SER B 1 146 ? -23.953 -22.375 6.223 1 97.75 146 SER B N 1
ATOM 4375 C CA . SER B 1 146 ? -22.906 -23.375 6.375 1 97.75 146 SER B CA 1
ATOM 4376 C C . SER B 1 146 ? -21.547 -22.812 5.941 1 97.75 146 SER B C 1
ATOM 4378 O O . SER B 1 146 ? -21.484 -21.766 5.289 1 97.75 146 SER B O 1
ATOM 4380 N N . VAL B 1 147 ? -20.484 -23.531 6.367 1 98.5 147 VAL B N 1
ATOM 4381 C CA . VAL B 1 147 ? -19.156 -23 6.055 1 98.5 147 VAL B CA 1
ATOM 4382 C C . VAL B 1 147 ? -18.219 -24.156 5.684 1 98.5 147 VAL B C 1
ATOM 4384 O O . VAL B 1 147 ? -18.375 -25.281 6.188 1 98.5 147 VAL B O 1
ATOM 4387 N N . VAL B 1 148 ? -17.359 -23.922 4.746 1 98.31 148 VAL B N 1
ATOM 4388 C CA . VAL B 1 148 ? -16.219 -24.766 4.422 1 98.31 148 VAL B CA 1
ATOM 4389 C C . VAL B 1 148 ? -14.914 -24.031 4.723 1 98.31 148 VAL B C 1
ATOM 4391 O O . VAL B 1 148 ? -14.75 -22.875 4.336 1 98.31 148 VAL B O 1
ATOM 4394 N N . VAL B 1 149 ? -14.086 -24.609 5.523 1 98.5 149 VAL B N 1
ATOM 4395 C CA . VAL B 1 149 ? -12.75 -24.109 5.82 1 98.5 149 VAL B CA 1
ATOM 4396 C C . VAL B 1 149 ? -11.695 -25.016 5.203 1 98.5 149 VAL B C 1
ATOM 4398 O O . VAL B 1 149 ? -11.555 -26.172 5.602 1 98.5 149 VAL B O 1
ATOM 4401 N N . ALA B 1 150 ? -10.938 -24.484 4.238 1 97.5 150 ALA B N 1
ATOM 4402 C CA . ALA B 1 150 ? -10.039 -25.344 3.471 1 97.5 150 ALA B CA 1
ATOM 4403 C C . ALA B 1 150 ? -8.609 -24.812 3.512 1 97.5 150 ALA B C 1
ATOM 4405 O O . ALA B 1 150 ? -8.258 -23.891 2.77 1 97.5 150 ALA B O 1
ATOM 4406 N N . PRO B 1 151 ? -7.766 -25.453 4.355 1 96.12 151 PRO B N 1
ATOM 4407 C CA . PRO B 1 151 ? -6.344 -25.109 4.312 1 96.12 151 PRO B CA 1
ATOM 4408 C C . PRO B 1 151 ? -5.703 -25.406 2.959 1 96.12 151 PRO B C 1
ATOM 4410 O O . PRO B 1 151 ? -6.039 -26.391 2.316 1 96.12 151 PRO B O 1
ATOM 4413 N N . THR B 1 152 ? -4.863 -24.594 2.539 1 91 152 THR B N 1
ATOM 4414 C CA . THR B 1 152 ? -4.172 -24.781 1.269 1 91 152 THR B CA 1
ATOM 4415 C C . THR B 1 152 ? -2.672 -24.953 1.489 1 91 152 THR B C 1
ATOM 4417 O O . THR B 1 152 ? -2.225 -26.016 1.949 1 91 152 THR B O 1
ATOM 4420 N N . ILE B 1 153 ? -1.872 -23.906 1.287 1 82.12 153 ILE B N 1
ATOM 4421 C CA . ILE B 1 153 ? -0.427 -24.016 1.467 1 82.12 153 ILE B CA 1
ATOM 4422 C C . ILE B 1 153 ? -0.002 -23.203 2.693 1 82.12 153 ILE B C 1
ATOM 4424 O O . ILE B 1 153 ? -0.281 -22.016 2.787 1 82.12 153 ILE B O 1
ATOM 4428 N N . GLY B 1 154 ? 0.707 -23.953 3.639 1 86.94 154 GLY B N 1
ATOM 4429 C CA . GLY B 1 154 ? 1.207 -23.266 4.816 1 86.94 154 GLY B CA 1
ATOM 4430 C C . GLY B 1 154 ? 0.104 -22.703 5.695 1 86.94 154 GLY B C 1
ATOM 4431 O O . GLY B 1 154 ? -0.805 -23.422 6.102 1 86.94 154 GLY B O 1
ATOM 4432 N N . HIS B 1 155 ? 0.202 -21.406 5.922 1 91.62 155 HIS B N 1
ATOM 4433 C CA . HIS B 1 155 ? -0.743 -20.75 6.816 1 91.62 155 HIS B CA 1
ATOM 4434 C C . HIS B 1 155 ? -2.008 -20.328 6.07 1 91.62 155 HIS B C 1
ATOM 4436 O O . HIS B 1 155 ? -2.959 -19.844 6.684 1 91.62 155 HIS B O 1
ATOM 4442 N N . ARG B 1 156 ? -2.061 -20.594 4.816 1 91.75 156 ARG B N 1
ATOM 4443 C CA . ARG B 1 156 ? -3.143 -20.078 3.982 1 91.75 156 ARG B CA 1
ATOM 4444 C C . ARG B 1 156 ? -4.379 -20.969 4.078 1 91.75 156 ARG B C 1
ATOM 4446 O O . ARG B 1 156 ? -4.262 -22.188 4.164 1 91.75 156 ARG B O 1
ATOM 4453 N N . VAL B 1 157 ? -5.523 -20.266 4.074 1 96.5 157 VAL B N 1
ATOM 4454 C CA . VAL B 1 157 ? -6.801 -20.969 4.148 1 96.5 157 VAL B CA 1
ATOM 4455 C C . VAL B 1 157 ? -7.82 -20.281 3.242 1 96.5 157 VAL B C 1
ATOM 4457 O O . VAL B 1 157 ? -7.781 -19.062 3.064 1 96.5 157 VAL B O 1
ATOM 4460 N N . THR B 1 158 ? -8.648 -20.984 2.613 1 97.06 158 THR B N 1
ATOM 4461 C CA . THR B 1 158 ? -9.812 -20.469 1.898 1 97.06 158 THR B CA 1
ATOM 4462 C C . THR B 1 158 ? -11.102 -20.812 2.645 1 97.06 158 THR B C 1
ATOM 4464 O O . THR B 1 158 ? -11.281 -21.938 3.1 1 97.06 158 THR B O 1
ATOM 4467 N N . VAL B 1 159 ? -11.953 -19.828 2.764 1 98.38 159 VAL B N 1
ATOM 4468 C CA . VAL B 1 159 ? -13.211 -20.016 3.48 1 98.38 159 VAL B CA 1
ATOM 4469 C C . VAL B 1 159 ? -14.383 -19.719 2.551 1 98.38 159 VAL B C 1
ATOM 4471 O O . VAL B 1 159 ? -14.398 -18.703 1.867 1 98.38 159 VAL B O 1
ATOM 4474 N N . ARG B 1 160 ? -15.336 -20.609 2.479 1 98.56 160 ARG B N 1
ATOM 4475 C CA . ARG B 1 160 ? -16.594 -20.391 1.761 1 98.56 160 ARG B CA 1
ATOM 4476 C C . ARG B 1 160 ? -17.781 -20.484 2.703 1 98.56 160 ARG B C 1
ATOM 4478 O O . ARG B 1 160 ? -17.953 -21.469 3.42 1 98.56 160 ARG B O 1
ATOM 4485 N N . ILE B 1 161 ? -18.562 -19.516 2.736 1 98.56 161 ILE B N 1
ATOM 4486 C CA . ILE B 1 161 ? -19.797 -19.484 3.502 1 98.56 161 ILE B CA 1
ATOM 4487 C C . ILE B 1 161 ? -21 -19.5 2.551 1 98.56 161 ILE B C 1
ATOM 4489 O O . ILE B 1 161 ? -21 -18.812 1.535 1 98.56 161 ILE B O 1
ATOM 4493 N N . ARG B 1 162 ? -21.969 -20.344 2.881 1 97.94 162 ARG B N 1
ATOM 4494 C CA . ARG B 1 162 ? -23.172 -20.484 2.074 1 97.94 162 ARG B CA 1
ATOM 4495 C C . ARG B 1 162 ? -24.422 -20.281 2.926 1 97.94 162 ARG B C 1
ATOM 4497 O O . ARG B 1 162 ? -24.5 -20.75 4.062 1 97.94 162 ARG B O 1
ATOM 4504 N N . ASN B 1 163 ? -25.281 -19.453 2.438 1 97.19 163 ASN B N 1
ATOM 4505 C CA . ASN B 1 163 ? -26.641 -19.344 2.969 1 97.19 163 ASN B CA 1
ATOM 4506 C C . ASN B 1 163 ? -27.672 -19.844 1.959 1 97.19 163 ASN B C 1
ATOM 4508 O O . ASN B 1 163 ? -27.781 -19.281 0.864 1 97.19 163 ASN B O 1
ATOM 4512 N N . THR B 1 164 ? -28.469 -20.812 2.287 1 94.62 164 THR B N 1
ATOM 4513 C CA . THR B 1 164 ? -29.375 -21.453 1.338 1 94.62 164 THR B CA 1
ATOM 4514 C C . THR B 1 164 ? -30.625 -20.594 1.133 1 94.62 164 THR B C 1
ATOM 4516 O O . THR B 1 164 ? -31.375 -20.797 0.174 1 94.62 164 THR B O 1
ATOM 4519 N N . SER B 1 165 ? -30.859 -19.609 1.965 1 92.56 165 SER B N 1
ATOM 4520 C CA . SER B 1 165 ? -32.094 -18.812 1.901 1 92.56 165 SER B CA 1
ATOM 4521 C C . SER B 1 165 ? -31.812 -17.438 1.305 1 92.56 165 SER B C 1
ATOM 4523 O O . SER B 1 165 ? -32.75 -16.734 0.888 1 92.56 165 SER B O 1
ATOM 4525 N N . LYS B 1 166 ? -30.594 -17.016 1.297 1 93.5 166 LYS B N 1
ATOM 4526 C CA . LYS B 1 166 ? -30.297 -15.68 0.786 1 93.5 166 LYS B CA 1
ATOM 4527 C C . LYS B 1 166 ? -28.906 -15.633 0.164 1 93.5 166 LYS B C 1
ATOM 4529 O O . LYS B 1 166 ? -28.016 -16.406 0.553 1 93.5 166 LYS B O 1
ATOM 4534 N N . LYS B 1 167 ? -28.766 -14.727 -0.752 1 95 167 LYS B N 1
ATOM 4535 C CA . LYS B 1 167 ? -27.453 -14.477 -1.344 1 95 167 LYS B CA 1
ATOM 4536 C C . LYS B 1 167 ? -26.594 -13.6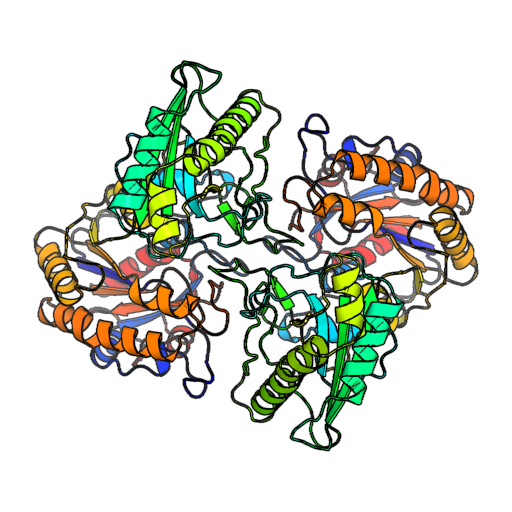25 -0.419 1 95 167 LYS B C 1
ATOM 4538 O O . LYS B 1 167 ? -27.078 -12.688 0.209 1 95 167 LYS B O 1
ATOM 4543 N N . LEU B 1 168 ? -25.359 -14.016 -0.328 1 97.31 168 LEU B N 1
ATOM 4544 C CA . LEU B 1 168 ? -24.422 -13.242 0.475 1 97.31 168 LEU B CA 1
ATOM 4545 C C . LEU B 1 168 ? -23.719 -12.188 -0.377 1 97.31 168 LEU B C 1
ATOM 4547 O O . LEU B 1 168 ? -23.625 -12.336 -1.598 1 97.31 168 LEU B O 1
ATOM 4551 N N . SER B 1 169 ? -23.25 -11.109 0.268 1 95.94 169 SER B N 1
ATOM 4552 C CA . SER B 1 169 ? -22.672 -9.969 -0.433 1 95.94 169 SER B CA 1
ATOM 4553 C C . SER B 1 169 ? -21.156 -9.906 -0.233 1 95.94 169 SER B C 1
ATOM 4555 O O . SER B 1 169 ? -20.656 -10.156 0.868 1 95.94 169 SER B O 1
ATOM 4557 N N . SER B 1 170 ? -20.422 -9.531 -1.295 1 94.75 170 SER B N 1
ATOM 4558 C CA . SER B 1 170 ? -18.984 -9.328 -1.192 1 94.75 170 SER B CA 1
ATOM 4559 C C . SER B 1 170 ? -18.656 -7.91 -0.743 1 94.75 170 SER B C 1
ATOM 4561 O O . SER B 1 170 ? -17.484 -7.566 -0.553 1 94.75 170 SER B O 1
ATOM 4563 N N . LYS B 1 171 ? -19.625 -7.082 -0.595 1 93.12 171 LYS B N 1
ATOM 4564 C CA . LYS B 1 171 ? -19.438 -5.684 -0.216 1 93.12 171 LYS B CA 1
ATOM 4565 C C . LYS B 1 171 ? -19.281 -5.539 1.295 1 93.12 171 LYS B C 1
ATOM 4567 O O . LYS B 1 171 ? -20.094 -4.902 1.954 1 93.12 171 LYS B O 1
ATOM 4572 N N . ILE B 1 172 ? -18.156 -6.109 1.775 1 95.12 172 ILE B N 1
ATOM 4573 C CA . ILE B 1 172 ? -17.797 -6.102 3.191 1 95.12 172 ILE B CA 1
ATOM 4574 C C . ILE B 1 172 ? -16.312 -5.793 3.355 1 95.12 172 ILE B C 1
ATOM 4576 O O . ILE B 1 172 ? -15.531 -5.973 2.42 1 95.12 172 ILE B O 1
ATOM 4580 N N . THR B 1 173 ? -15.906 -5.316 4.496 1 93.56 173 THR B N 1
ATOM 4581 C CA . THR B 1 173 ? -14.5 -5.082 4.797 1 93.56 173 THR B CA 1
ATOM 4582 C C . THR B 1 173 ? -13.812 -6.383 5.199 1 93.56 173 THR B C 1
ATOM 4584 O O . THR B 1 173 ? -14.469 -7.395 5.438 1 93.56 173 THR B O 1
ATOM 4587 N N . ASN B 1 174 ? -12.469 -6.336 5.238 1 93.06 174 ASN B N 1
ATOM 4588 C CA . ASN B 1 174 ? -11.664 -7.457 5.707 1 93.06 174 ASN B CA 1
ATOM 4589 C C . ASN B 1 174 ? -11.625 -7.523 7.23 1 93.06 174 ASN B C 1
ATOM 4591 O O . ASN B 1 174 ? -11.953 -6.547 7.906 1 93.06 174 ASN B O 1
ATOM 4595 N N . THR B 1 175 ? -11.312 -8.68 7.762 1 94.75 175 THR B N 1
ATOM 4596 C CA . THR B 1 175 ? -10.977 -8.766 9.18 1 94.75 175 THR B CA 1
ATOM 4597 C C . THR B 1 175 ? -9.469 -8.672 9.383 1 94.75 175 THR B C 1
ATOM 4599 O O . THR B 1 175 ? -9 -8.445 10.5 1 94.75 175 THR B O 1
ATOM 4602 N N . ASP B 1 176 ? -8.703 -8.938 8.328 1 90.31 176 ASP B N 1
ATOM 4603 C CA . ASP B 1 176 ? -7.254 -8.734 8.336 1 90.31 176 ASP B CA 1
ATOM 4604 C C . ASP B 1 176 ? -6.91 -7.246 8.391 1 90.31 176 ASP B C 1
ATOM 4606 O O . ASP B 1 176 ? -7.176 -6.504 7.441 1 90.31 176 ASP B O 1
ATOM 4610 N N . PRO B 1 177 ? -6.262 -6.844 9.422 1 85.44 177 PRO B N 1
ATOM 4611 C CA . PRO B 1 177 ? -6.023 -5.406 9.586 1 85.44 177 PRO B CA 1
ATOM 4612 C C . PRO B 1 177 ? -4.941 -4.875 8.656 1 85.44 177 PRO B C 1
ATOM 4614 O O . PRO B 1 177 ? -4.777 -3.658 8.523 1 85.44 177 PRO B O 1
ATOM 4617 N N . ALA B 1 178 ? -4.211 -5.699 8.07 1 80.81 178 ALA B N 1
ATOM 4618 C CA . ALA B 1 178 ? -3.088 -5.273 7.234 1 80.81 178 ALA B CA 1
ATOM 4619 C C . ALA B 1 178 ? -3.551 -4.938 5.82 1 80.81 178 ALA B C 1
ATOM 4621 O O . ALA B 1 178 ? -2.777 -4.414 5.012 1 80.81 178 ALA B O 1
ATOM 4622 N N . TYR B 1 179 ? -4.867 -5.223 5.523 1 82.56 179 TYR B N 1
ATOM 4623 C CA . TYR B 1 179 ? -5.355 -5.023 4.164 1 82.56 179 TYR B CA 1
ATOM 4624 C C . TYR B 1 179 ? -6.711 -4.328 4.168 1 82.56 179 TYR B C 1
ATOM 4626 O O . TYR B 1 179 ? -7.551 -4.594 5.031 1 82.56 179 TYR B O 1
ATOM 4634 N N . SER B 1 180 ? -6.891 -3.502 3.158 1 79.56 180 SER B N 1
ATOM 4635 C CA . SER B 1 180 ? -8.211 -2.932 2.885 1 79.56 180 SER B CA 1
ATOM 4636 C C . SER B 1 180 ? -8.812 -3.52 1.615 1 79.56 180 SER B C 1
ATOM 4638 O O . SER B 1 180 ? -8.086 -3.941 0.712 1 79.56 180 SER B O 1
ATOM 4640 N N . ASN B 1 181 ? -10.094 -3.639 1.663 1 79.69 181 ASN B N 1
ATOM 4641 C CA . ASN B 1 181 ? -10.805 -4.07 0.465 1 79.69 181 ASN B CA 1
ATOM 4642 C C . ASN B 1 181 ? -11.219 -2.883 -0.398 1 79.69 181 ASN B C 1
ATOM 4644 O O . ASN B 1 181 ? -12.188 -2.188 -0.081 1 79.69 181 ASN B O 1
ATOM 4648 N N . ILE B 1 182 ? -10.547 -2.703 -1.437 1 72 182 ILE B N 1
ATOM 4649 C CA . ILE B 1 182 ? -10.852 -1.619 -2.363 1 72 182 ILE B CA 1
ATOM 4650 C C . ILE B 1 182 ? -11.297 -2.197 -3.705 1 72 182 ILE B C 1
ATOM 4652 O O . ILE B 1 182 ? -10.477 -2.713 -4.469 1 72 182 ILE B O 1
ATOM 4656 N N . GLY B 1 183 ? -12.578 -2.117 -3.984 1 67.69 183 GLY B N 1
ATOM 4657 C CA . GLY B 1 183 ? -13.117 -2.639 -5.234 1 67.69 183 GLY B CA 1
ATOM 4658 C C . GLY B 1 183 ? -12.906 -4.133 -5.391 1 67.69 183 GLY B C 1
ATOM 4659 O O . GLY B 1 183 ? -12.57 -4.605 -6.48 1 67.69 183 GLY B O 1
ATOM 4660 N N . GLY B 1 184 ? -12.93 -4.848 -4.316 1 67.75 184 GLY B N 1
ATOM 4661 C CA . GLY B 1 184 ? -12.773 -6.289 -4.391 1 67.75 184 GLY B CA 1
ATOM 4662 C C . GLY B 1 184 ? -11.32 -6.734 -4.344 1 67.75 184 GLY B C 1
ATOM 4663 O O . GLY B 1 184 ? -11.031 -7.93 -4.301 1 67.75 184 GLY B O 1
ATOM 4664 N N . MET B 1 185 ? -10.445 -5.77 -4.301 1 71.81 185 MET B N 1
ATOM 4665 C CA . MET B 1 185 ? -9.023 -6.082 -4.258 1 71.81 185 MET B CA 1
ATOM 4666 C C . MET B 1 185 ? -8.438 -5.777 -2.885 1 71.81 185 MET B C 1
ATOM 4668 O O . MET B 1 185 ? -8.797 -4.781 -2.258 1 71.81 185 MET B O 1
ATOM 4672 N N . GLY B 1 186 ? -7.59 -6.652 -2.463 1 73 186 GLY B N 1
ATOM 4673 C CA . GLY B 1 186 ? -6.859 -6.387 -1.234 1 73 186 GLY B CA 1
ATOM 4674 C C . GLY B 1 186 ? -5.684 -5.445 -1.428 1 73 186 GLY B C 1
ATOM 4675 O O . GLY B 1 186 ? -4.828 -5.68 -2.281 1 73 186 GLY B O 1
ATOM 4676 N N . VAL B 1 187 ? -5.621 -4.34 -0.708 1 72.69 187 VAL B N 1
ATOM 4677 C CA . VAL B 1 187 ? -4.527 -3.377 -0.761 1 72.69 187 VAL B CA 1
ATOM 4678 C C . VAL B 1 187 ? -3.865 -3.268 0.611 1 72.69 187 VAL B C 1
ATOM 4680 O O . VAL B 1 187 ? -4.547 -3.088 1.623 1 72.69 187 VAL B O 1
ATOM 4683 N N . ALA B 1 188 ? -2.572 -3.365 0.606 1 73.94 188 ALA B N 1
ATOM 4684 C CA . ALA B 1 188 ? -1.841 -3.279 1.868 1 73.94 188 ALA B CA 1
ATOM 4685 C C . ALA B 1 188 ? -2.006 -1.903 2.506 1 73.94 188 ALA B C 1
ATOM 4687 O O . ALA B 1 188 ? -2 -0.885 1.81 1 73.94 188 ALA B O 1
ATOM 4688 N N . LYS B 1 189 ? -2.135 -1.938 3.848 1 71.75 189 LYS B N 1
ATOM 4689 C CA . LYS B 1 189 ? -2.229 -0.667 4.559 1 71.75 189 LYS B CA 1
ATOM 4690 C C . LYS B 1 189 ? -1.312 -0.651 5.781 1 71.75 189 LYS B C 1
ATOM 4692 O O . LYS B 1 189 ? -1.013 -1.701 6.352 1 71.75 189 LYS B O 1
ATOM 4697 N N . ALA B 1 190 ? -0.657 0.517 5.988 1 62.97 190 ALA B N 1
ATOM 4698 C CA . ALA B 1 190 ? 0.212 0.661 7.152 1 62.97 190 ALA B CA 1
ATOM 4699 C C . ALA B 1 190 ? -0.56 0.417 8.445 1 62.97 190 ALA B C 1
ATOM 4701 O O . ALA B 1 190 ? -1.65 0.962 8.641 1 62.97 190 ALA B O 1
ATOM 4702 N N . VAL B 1 191 ? -0.12 -0.652 9.086 1 60.06 191 VAL B N 1
ATOM 4703 C CA . VAL B 1 191 ? -0.844 -1.047 10.289 1 60.06 191 VAL B CA 1
ATOM 4704 C C . VAL B 1 191 ? -0.452 -0.137 11.445 1 60.06 191 VAL B C 1
ATOM 4706 O O . VAL B 1 191 ? 0.698 0.3 11.539 1 60.06 191 VAL B O 1
ATOM 4709 N N . GLY B 1 192 ? -1.483 0.466 12.094 1 55.06 192 GLY B N 1
ATOM 4710 C CA . GLY B 1 192 ? -1.329 1.298 13.273 1 55.06 192 GLY B CA 1
ATOM 4711 C C . GLY B 1 192 ? -0.556 0.615 14.383 1 55.06 192 GLY B C 1
ATOM 4712 O O . GLY B 1 192 ? 0.366 -0.16 14.125 1 55.06 192 GLY B O 1
ATOM 4713 N N . ASP B 1 193 ? -0.874 0.88 15.648 1 53.72 193 ASP B N 1
ATOM 4714 C CA . ASP B 1 193 ? -0.27 0.638 16.953 1 53.72 193 ASP B CA 1
ATOM 4715 C C . ASP B 1 193 ? -0.154 -0.858 17.234 1 53.72 193 ASP B C 1
ATOM 4717 O O . ASP B 1 193 ? 0.925 -1.352 17.578 1 53.72 193 ASP B O 1
ATOM 4721 N N . PHE B 1 194 ? -1.292 -1.481 17.281 1 57.34 194 PHE B N 1
ATOM 4722 C CA . PHE B 1 194 ? -1.411 -2.91 17.547 1 57.34 194 PHE B CA 1
ATOM 4723 C C . PHE B 1 194 ? -2.32 -3.58 16.531 1 57.34 194 PHE B C 1
ATOM 4725 O O . PHE B 1 194 ? -3.25 -2.955 16.016 1 57.34 194 PHE B O 1
ATOM 4732 N N . LEU B 1 195 ? -1.823 -4.734 16.078 1 66.31 195 LEU B N 1
ATOM 4733 C CA . LEU B 1 195 ? -2.637 -5.453 15.102 1 66.31 195 LEU B CA 1
ATOM 4734 C C . LEU B 1 195 ? -3.695 -6.301 15.797 1 66.31 195 LEU B C 1
ATOM 4736 O O . LEU B 1 195 ? -3.367 -7.199 16.578 1 66.31 195 LEU B O 1
ATOM 4740 N N . LYS B 1 196 ? -4.98 -5.867 15.922 1 81.12 196 LYS B N 1
ATOM 4741 C CA . LYS B 1 196 ? -6.094 -6.727 16.312 1 81.12 196 LYS B CA 1
ATOM 4742 C C . LYS B 1 196 ? -6.957 -7.086 15.109 1 81.12 196 LYS B C 1
ATOM 4744 O O . LYS B 1 196 ? -6.949 -6.383 14.102 1 81.12 196 LYS B O 1
ATOM 4749 N N . ILE B 1 197 ? -7.664 -8.219 15.242 1 90.12 197 ILE B N 1
ATOM 4750 C CA . ILE B 1 197 ? -8.617 -8.609 14.203 1 90.12 197 ILE B CA 1
ATOM 4751 C C . ILE B 1 197 ? -9.688 -7.539 14.055 1 90.12 197 ILE B C 1
ATOM 4753 O O . ILE B 1 197 ? -10.195 -7.016 15.055 1 90.12 197 ILE B O 1
ATOM 4757 N N . GLU B 1 198 ? -10 -7.137 12.906 1 90.19 198 GLU B N 1
ATOM 4758 C CA . GLU B 1 198 ? -10.969 -6.074 12.672 1 90.19 198 GLU B CA 1
ATOM 4759 C C . GLU B 1 198 ? -12.383 -6.637 12.539 1 90.19 198 GLU B C 1
ATOM 4761 O O . GLU B 1 198 ? -12.578 -7.719 11.977 1 90.19 198 GLU B O 1
ATOM 4766 N N . LYS B 1 199 ? -13.273 -5.859 13.086 1 93.81 199 LYS B N 1
ATOM 4767 C CA . LYS B 1 199 ? -14.664 -6.199 12.836 1 93.81 199 LYS B CA 1
ATOM 4768 C C . LYS B 1 199 ? -15.031 -5.984 11.375 1 93.81 199 LYS B C 1
ATOM 4770 O O . LYS B 1 199 ? -14.68 -4.965 10.781 1 93.81 199 LYS B O 1
ATOM 4775 N N . CYS B 1 200 ? -15.688 -6.953 10.828 1 96.38 200 CYS B N 1
ATOM 4776 C CA . CYS B 1 200 ? -16.172 -6.84 9.453 1 96.38 200 CYS B CA 1
ATOM 4777 C C . CYS B 1 200 ? -17.359 -5.898 9.367 1 96.38 200 CYS B C 1
ATOM 4779 O O . CYS B 1 200 ? -18.344 -6.066 10.094 1 96.38 200 CYS B O 1
ATOM 4781 N N . LEU B 1 201 ? -17.312 -4.957 8.43 1 95.19 201 LEU B N 1
ATOM 4782 C CA . LEU B 1 201 ? -18.391 -3.979 8.258 1 95.19 201 LEU B CA 1
ATOM 4783 C C . LEU B 1 201 ? -18.969 -4.047 6.852 1 95.19 201 LEU B C 1
ATOM 4785 O O . LEU B 1 201 ? -18.266 -4.398 5.902 1 95.19 201 LEU B O 1
ATOM 4789 N N . PRO B 1 202 ? -20.297 -3.721 6.75 1 95.06 202 PRO B N 1
ATOM 4790 C CA . PRO B 1 202 ? -20.859 -3.625 5.402 1 95.06 202 PRO B CA 1
ATOM 4791 C C . PRO B 1 202 ? -20.344 -2.416 4.625 1 95.06 202 PRO B C 1
ATOM 4793 O O . PRO B 1 202 ? -20.234 -1.322 5.184 1 95.06 202 PRO B O 1
ATOM 4796 N N . LEU B 1 203 ? -20.062 -2.572 3.369 1 90.81 203 LEU B N 1
ATOM 4797 C CA . LEU B 1 203 ? -19.578 -1.488 2.518 1 90.81 203 LEU B CA 1
ATOM 4798 C C . LEU B 1 203 ? -20.75 -0.79 1.821 1 90.81 203 LEU B C 1
ATOM 4800 O O . LEU B 1 203 ? -20.562 0.274 1.223 1 90.81 203 LEU B O 1
ATOM 4804 N N . GLU B 1 204 ? -21.906 -1.404 1.854 1 89.62 204 GLU B N 1
ATOM 4805 C CA . GLU B 1 204 ? -23.125 -0.831 1.313 1 89.62 204 GLU B CA 1
ATOM 4806 C C . GLU B 1 204 ? -24.266 -0.892 2.334 1 89.62 204 GLU B C 1
ATOM 4808 O O . GLU B 1 204 ? -24.297 -1.8 3.168 1 89.62 204 GLU B O 1
ATOM 4813 N N . ASP B 1 205 ? -25.156 0.068 2.213 1 89.62 205 ASP B N 1
ATOM 4814 C CA . ASP B 1 205 ? -26.312 0.098 3.111 1 89.62 205 ASP B CA 1
ATOM 4815 C C . ASP B 1 205 ? -27.438 -0.795 2.596 1 89.62 205 ASP B C 1
ATOM 4817 O O . ASP B 1 205 ? -28.547 -0.316 2.32 1 89.62 205 ASP B O 1
ATOM 4821 N N . THR B 1 206 ? -27.141 -2.023 2.453 1 93.25 206 THR B N 1
ATOM 4822 C CA . THR B 1 206 ? -28.109 -3.029 2.033 1 93.25 206 THR B CA 1
ATOM 4823 C C . THR B 1 206 ? -28.203 -4.152 3.062 1 93.25 206 THR B C 1
ATOM 4825 O O . THR B 1 206 ? -27.25 -4.418 3.789 1 93.25 206 THR B O 1
ATOM 4828 N N . GLU B 1 207 ? -29.281 -4.707 3.139 1 94.12 207 GLU B N 1
ATOM 4829 C CA . GLU B 1 207 ? -29.484 -5.801 4.082 1 94.12 207 GLU B CA 1
ATOM 4830 C C . GLU B 1 207 ? -28.516 -6.953 3.814 1 94.12 207 GLU B C 1
ATOM 4832 O O . GLU B 1 207 ? -28.047 -7.598 4.746 1 94.12 207 GLU B O 1
ATOM 4837 N N . ASP B 1 208 ? -28.266 -7.242 2.586 1 95.38 208 ASP B N 1
ATOM 4838 C CA . ASP B 1 208 ? -27.359 -8.328 2.223 1 95.38 208 ASP B CA 1
ATOM 4839 C C . ASP B 1 208 ? -25.953 -8.062 2.742 1 95.38 208 ASP B C 1
ATOM 4841 O O . ASP B 1 208 ? -25.312 -8.953 3.299 1 95.38 208 ASP B O 1
ATOM 4845 N N . SER B 1 209 ? -25.484 -6.879 2.559 1 95.19 209 SER B N 1
ATOM 4846 C CA . SER B 1 209 ? -24.156 -6.508 3.025 1 95.19 209 SER B CA 1
ATOM 4847 C C . SER B 1 209 ? -24.078 -6.539 4.547 1 95.19 209 SER B C 1
ATOM 4849 O O . SER B 1 209 ? -23.109 -7.059 5.113 1 95.19 209 SER B O 1
ATOM 4851 N N . LYS B 1 210 ? -25.078 -6.043 5.203 1 95.62 210 LYS B N 1
ATOM 4852 C CA . LYS B 1 210 ? -25.125 -6.012 6.66 1 95.62 210 LYS B CA 1
ATOM 4853 C C . LYS B 1 210 ? -25.172 -7.426 7.238 1 95.62 210 LYS B C 1
ATOM 4855 O O . LYS B 1 210 ? -24.406 -7.758 8.141 1 95.62 210 LYS B O 1
ATOM 4860 N N . SER B 1 211 ? -26.016 -8.18 6.711 1 96.62 211 SER B N 1
ATOM 4861 C CA . SER B 1 211 ? -26.172 -9.547 7.199 1 96.62 211 SER B CA 1
ATOM 4862 C C . SER B 1 211 ? -24.906 -10.367 6.949 1 96.62 211 SER B C 1
ATOM 4864 O O . SER B 1 211 ? -24.516 -11.18 7.785 1 96.62 211 SER B O 1
ATOM 4866 N N . THR B 1 212 ? -24.281 -10.188 5.812 1 97.94 212 THR B N 1
ATOM 4867 C CA . THR B 1 212 ? -23.062 -10.898 5.492 1 97.94 212 THR B CA 1
ATOM 4868 C C . THR B 1 212 ? -21.938 -10.516 6.461 1 97.94 212 THR B C 1
ATOM 4870 O O . THR B 1 212 ? -21.219 -11.383 6.961 1 97.94 212 THR B O 1
ATOM 4873 N N . ALA B 1 213 ? -21.781 -9.234 6.699 1 97.75 213 ALA B N 1
ATOM 4874 C CA . ALA B 1 213 ? -20.781 -8.766 7.648 1 97.75 213 ALA B CA 1
ATOM 4875 C C . ALA B 1 213 ? -20.984 -9.414 9.016 1 97.75 213 ALA B C 1
ATOM 4877 O O . ALA B 1 213 ? -20.016 -9.852 9.648 1 97.75 213 ALA B O 1
ATOM 4878 N N . ASN B 1 214 ? -22.219 -9.469 9.414 1 97.62 214 ASN B N 1
ATOM 4879 C CA . ASN B 1 214 ? -22.531 -10.109 10.688 1 97.62 214 ASN B CA 1
ATOM 4880 C C . ASN B 1 214 ? -22.141 -11.586 10.688 1 97.62 214 ASN B C 1
ATOM 4882 O O . ASN B 1 214 ? -21.609 -12.094 11.68 1 97.62 214 ASN B O 1
ATOM 4886 N N . THR B 1 215 ? -22.453 -12.258 9.633 1 98.25 215 THR B N 1
ATOM 4887 C CA . THR B 1 215 ? -22.125 -13.672 9.5 1 98.25 215 THR B CA 1
ATOM 4888 C C . THR B 1 215 ? -20.609 -13.883 9.57 1 98.25 215 THR B C 1
ATOM 4890 O O . THR B 1 215 ? -20.141 -14.805 10.242 1 98.25 215 THR B O 1
ATOM 4893 N N . VAL B 1 216 ? -19.812 -13.055 8.922 1 98.44 216 VAL B N 1
ATOM 4894 C CA . VAL B 1 216 ? -18.344 -13.133 8.938 1 98.44 216 VAL B CA 1
ATOM 4895 C C . VAL B 1 216 ? -17.828 -12.891 10.352 1 98.44 216 VAL B C 1
ATOM 4897 O O . VAL B 1 216 ? -16.891 -13.562 10.797 1 98.44 216 VAL B O 1
ATOM 4900 N N . ASN B 1 217 ? -18.453 -11.938 11.047 1 98.38 217 ASN B N 1
ATOM 4901 C CA . ASN B 1 217 ? -18.062 -11.672 12.43 1 98.38 217 ASN B CA 1
ATOM 4902 C C . ASN B 1 217 ? -18.344 -12.859 13.336 1 98.38 217 ASN B C 1
ATOM 4904 O O . ASN B 1 217 ? -17.562 -13.18 14.227 1 98.38 217 ASN B O 1
ATOM 4908 N N . GLU B 1 218 ? -19.516 -13.477 13.117 1 98.19 218 GLU B N 1
ATOM 4909 C CA . GLU B 1 218 ? -19.828 -14.68 13.875 1 98.19 218 GLU B CA 1
ATOM 4910 C C . GLU B 1 218 ? -18.766 -15.758 13.656 1 98.19 218 GLU B C 1
ATOM 4912 O O . GLU B 1 218 ? -18.312 -16.391 14.617 1 98.19 218 GLU B O 1
ATOM 4917 N N . PHE B 1 219 ? -18.438 -16 12.445 1 98.5 219 PHE B N 1
ATOM 4918 C CA . PHE B 1 219 ? -17.406 -16.969 12.109 1 98.5 219 PHE B CA 1
ATOM 4919 C C . PHE B 1 219 ? -16.094 -16.625 12.82 1 98.5 219 PHE B C 1
ATOM 4921 O O . PHE B 1 219 ? -15.484 -17.5 13.453 1 98.5 219 PHE B O 1
ATOM 4928 N N . SER B 1 220 ? -15.594 -15.32 12.672 1 98.38 220 SER B N 1
ATOM 4929 C CA . SER B 1 220 ? -14.32 -14.875 13.227 1 98.38 220 SER B CA 1
ATOM 4930 C C . SER B 1 220 ? -14.289 -15.039 14.742 1 98.38 220 SER B C 1
ATOM 4932 O O . SER B 1 220 ? -13.344 -15.609 15.297 1 98.38 220 SER B O 1
ATOM 4934 N N . ASP B 1 221 ? -15.375 -14.641 15.438 1 97.62 221 ASP B N 1
ATOM 4935 C CA . ASP B 1 221 ? -15.445 -14.695 16.891 1 97.62 221 ASP B CA 1
ATOM 4936 C C . ASP B 1 221 ? -15.445 -16.141 17.391 1 97.62 221 ASP B C 1
ATOM 4938 O O . ASP B 1 221 ? -14.719 -16.484 18.328 1 97.62 221 ASP B O 1
ATOM 4942 N N . GLN B 1 222 ? -16.219 -16.906 16.781 1 98.19 222 GLN B N 1
ATOM 4943 C CA . GLN B 1 222 ? -16.312 -18.297 17.219 1 98.19 222 GLN B CA 1
ATOM 4944 C C . GLN B 1 222 ? -15.039 -19.062 16.906 1 98.19 222 GLN B C 1
ATOM 4946 O O . GLN B 1 222 ? -14.648 -19.953 17.672 1 98.19 222 GLN B O 1
ATOM 4951 N N . THR B 1 223 ? -14.406 -18.766 15.758 1 98.31 223 THR B N 1
ATOM 4952 C CA . THR B 1 223 ? -13.141 -19.406 15.422 1 98.31 223 THR B CA 1
ATOM 4953 C C . THR B 1 223 ? -12.109 -19.172 16.516 1 98.31 223 THR B C 1
ATOM 4955 O O . THR B 1 223 ? -11.391 -20.094 16.922 1 98.31 223 THR B O 1
ATOM 4958 N N . ILE B 1 224 ? -12.047 -17.969 17.047 1 97.81 224 ILE B N 1
ATOM 4959 C CA . ILE B 1 224 ? -11.117 -17.656 18.125 1 97.81 224 ILE B CA 1
ATOM 4960 C C . ILE B 1 224 ? -11.406 -18.531 19.328 1 97.81 224 ILE B C 1
ATOM 4962 O O . ILE B 1 224 ? -10.5 -19.125 19.906 1 97.81 224 ILE B O 1
ATOM 4966 N N . SER B 1 225 ? -12.656 -18.672 19.719 1 97.5 225 SER B N 1
ATOM 4967 C CA . SER B 1 225 ? -13.07 -19.453 20.875 1 97.5 225 SER B CA 1
ATOM 4968 C C . SER B 1 225 ? -12.773 -20.938 20.672 1 97.5 225 SER B C 1
ATOM 4970 O O . SER B 1 225 ? -12.266 -21.594 21.578 1 97.5 225 SER B O 1
ATOM 4972 N N . ILE B 1 226 ? -13.102 -21.453 19.516 1 98.12 226 ILE B N 1
ATOM 4973 C CA . ILE B 1 226 ? -12.898 -22.859 19.203 1 98.12 226 ILE B CA 1
ATOM 4974 C C . ILE B 1 226 ? -11.414 -23.203 19.25 1 98.12 226 ILE B C 1
ATOM 4976 O O . ILE B 1 226 ? -11.016 -24.203 19.828 1 98.12 226 ILE B O 1
ATOM 4980 N N . CYS B 1 227 ? -10.586 -22.312 18.641 1 97.94 227 CYS B N 1
ATOM 4981 C CA . CYS B 1 227 ? -9.156 -22.562 18.562 1 97.94 227 CYS B CA 1
ATOM 4982 C C . CYS B 1 227 ? -8.508 -22.469 19.938 1 97.94 227 CYS B C 1
ATOM 4984 O O . CYS B 1 227 ? -7.523 -23.156 20.219 1 97.94 227 CYS B O 1
ATOM 4986 N N . LYS B 1 228 ? -9.031 -21.641 20.812 1 96.38 228 LYS B N 1
ATOM 4987 C CA . LYS B 1 228 ? -8.516 -21.484 22.172 1 96.38 228 LYS B CA 1
ATOM 4988 C C . LYS B 1 228 ? -8.633 -22.797 22.953 1 96.38 228 LYS B C 1
ATOM 4990 O O . LYS B 1 228 ? -7.77 -23.109 23.781 1 96.38 228 LYS B O 1
ATOM 4995 N N . GLU B 1 229 ? -9.641 -23.547 22.656 1 96.5 229 GLU B N 1
ATOM 4996 C CA . GLU B 1 229 ? -9.914 -24.766 23.406 1 96.5 229 GLU B CA 1
ATOM 4997 C C . GLU B 1 229 ? -9.398 -26 22.672 1 96.5 229 GLU B C 1
ATOM 4999 O O . GLU B 1 229 ? -9.508 -27.125 23.172 1 96.5 229 GLU B O 1
ATOM 5004 N N . SER B 1 230 ? -8.812 -25.859 21.547 1 97.75 230 SER B N 1
ATOM 5005 C CA . SER B 1 230 ? -8.43 -26.969 20.688 1 97.75 230 SER B CA 1
ATOM 5006 C C . SER B 1 230 ? -7.266 -27.766 21.281 1 97.75 230 SER B C 1
ATOM 5008 O O . SER B 1 230 ? -6.273 -27.172 21.719 1 97.75 230 SER B O 1
ATOM 5010 N N . GLN B 1 231 ? -7.367 -29.062 21.234 1 97.5 231 GLN B N 1
ATOM 5011 C CA . GLN B 1 231 ? -6.281 -29.922 21.688 1 97.5 231 GLN B CA 1
ATOM 5012 C C . GLN B 1 231 ? -5.078 -29.828 20.766 1 97.5 231 GLN B C 1
ATOM 5014 O O . GLN B 1 231 ? -3.932 -29.953 21.203 1 97.5 231 GLN B O 1
ATOM 5019 N N . ILE B 1 232 ? -5.336 -29.578 19.547 1 97.88 232 ILE B N 1
ATOM 5020 C CA . ILE B 1 232 ? -4.262 -29.406 18.562 1 97.88 232 ILE B CA 1
ATOM 5021 C C . ILE B 1 232 ? -3.387 -28.219 18.953 1 97.88 232 ILE B C 1
ATOM 5023 O O . ILE B 1 232 ? -2.156 -28.328 18.953 1 97.88 232 ILE B O 1
ATOM 5027 N N . ASN B 1 233 ? -3.98 -27.156 19.312 1 97.44 233 ASN B N 1
ATOM 5028 C CA . ASN B 1 233 ? -3.236 -25.969 19.719 1 97.44 233 ASN B CA 1
ATOM 5029 C C . ASN B 1 233 ? -2.5 -26.172 21.031 1 97.44 233 ASN B C 1
ATOM 5031 O O . ASN B 1 233 ? -1.411 -25.641 21.234 1 97.44 233 ASN B O 1
ATOM 5035 N N . LYS B 1 234 ? -3.088 -26.938 21.938 1 96.88 234 LYS B N 1
ATOM 5036 C CA . LYS B 1 234 ? -2.398 -27.266 23.172 1 96.88 234 LYS B CA 1
ATOM 5037 C C . LYS B 1 234 ? -1.121 -28.062 22.891 1 96.88 234 LYS B C 1
ATOM 5039 O O . LYS B 1 234 ? -0.074 -27.781 23.484 1 96.88 234 LYS B O 1
ATOM 5044 N N . LYS B 1 235 ? -1.274 -29 22.047 1 96.94 235 LYS B N 1
ATOM 5045 C CA . LYS B 1 235 ? -0.12 -29.812 21.656 1 96.94 235 LYS B CA 1
ATOM 5046 C C . LYS B 1 235 ? 0.951 -28.953 20.984 1 96.94 235 LYS B C 1
ATOM 5048 O O . LYS B 1 235 ? 2.143 -29.125 21.25 1 96.94 235 LYS B O 1
ATOM 5053 N N . ARG B 1 236 ? 0.545 -28.078 20.078 1 96.25 236 ARG B N 1
ATOM 5054 C CA . ARG B 1 236 ? 1.487 -27.172 19.422 1 96.25 236 ARG B CA 1
ATOM 5055 C C . ARG B 1 236 ? 2.23 -26.312 20.438 1 96.25 236 ARG B C 1
ATOM 5057 O O . ARG B 1 236 ? 3.453 -26.172 20.359 1 96.25 236 ARG B O 1
ATOM 5064 N N . GLN B 1 237 ? 1.528 -25.844 21.359 1 93.75 237 GLN B N 1
ATOM 5065 C CA . GLN B 1 237 ? 2.133 -25.016 22.406 1 93.75 237 GLN B CA 1
ATOM 5066 C C . GLN B 1 237 ? 3.16 -25.812 23.203 1 93.75 237 GLN B C 1
ATOM 5068 O O . GLN B 1 237 ? 4.238 -25.297 23.516 1 93.75 237 GLN B O 1
ATOM 5073 N N . GLU B 1 238 ? 2.842 -26.984 23.516 1 95.06 238 GLU B N 1
ATOM 5074 C CA . GLU B 1 238 ? 3.75 -27.859 24.25 1 95.06 238 GLU B CA 1
ATOM 5075 C C . GLU B 1 238 ? 5.023 -28.125 23.453 1 95.06 238 GLU B C 1
ATOM 5077 O O . GLU B 1 238 ? 6.094 -28.312 24.031 1 95.06 238 GLU B O 1
ATOM 5082 N N . GLN B 1 239 ? 4.938 -28.094 22.188 1 94.69 239 GLN B N 1
ATOM 5083 C CA . GLN B 1 239 ? 6.07 -28.375 21.297 1 94.69 239 GLN B CA 1
ATOM 5084 C C . GLN B 1 239 ? 6.816 -27.094 20.953 1 94.69 239 GLN B C 1
ATOM 5086 O O . GLN B 1 239 ? 7.734 -27.109 20.125 1 94.69 239 GLN B O 1
ATOM 5091 N N . GLY B 1 240 ? 6.32 -26 21.438 1 91.44 240 GLY B N 1
ATOM 5092 C CA . GLY B 1 240 ? 6.973 -24.719 21.188 1 91.44 240 GLY B CA 1
ATOM 5093 C C . GLY B 1 240 ? 6.602 -24.109 19.844 1 91.44 240 GLY B C 1
ATOM 5094 O O . GLY B 1 240 ? 7.316 -23.25 19.328 1 91.44 240 GLY B O 1
ATOM 5095 N N . LYS B 1 241 ? 5.527 -24.594 19.25 1 92.62 241 LYS B N 1
ATOM 5096 C CA . LYS B 1 241 ? 5.055 -24.078 17.969 1 92.62 241 LYS B CA 1
ATOM 5097 C C . LYS B 1 241 ? 3.986 -23.016 18.156 1 92.62 241 LYS B C 1
ATOM 5099 O O . LYS B 1 241 ? 3.33 -22.969 19.203 1 92.62 241 LYS B O 1
ATOM 5104 N N . LYS B 1 242 ? 3.871 -22.141 17.219 1 92.56 242 LYS B N 1
ATOM 5105 C CA . LYS B 1 242 ? 2.846 -21.109 17.281 1 92.56 242 LYS B CA 1
ATOM 5106 C C . LYS B 1 242 ? 1.447 -21.703 17.188 1 92.56 242 LYS B C 1
ATOM 5108 O O . LYS B 1 242 ? 1.205 -22.625 16.406 1 92.56 242 LYS B O 1
ATOM 5113 N N . ARG B 1 243 ? 0.557 -21.234 18.031 1 95.56 243 ARG B N 1
ATOM 5114 C CA . ARG B 1 243 ? -0.836 -21.672 18 1 95.56 243 ARG B CA 1
ATOM 5115 C C . ARG B 1 243 ? -1.548 -21.125 16.766 1 95.56 243 ARG B C 1
ATOM 5117 O O . ARG B 1 243 ? -1.271 -20 16.328 1 95.56 243 ARG B O 1
ATOM 5124 N N . LEU B 1 244 ? -2.447 -21.844 16.203 1 97.69 244 LEU B N 1
ATOM 5125 C CA . LEU B 1 244 ? -3.408 -21.375 15.211 1 97.69 244 LEU B CA 1
ATOM 5126 C C . LEU B 1 244 ? -4.641 -20.781 15.883 1 97.69 244 LEU B C 1
ATOM 5128 O O . LEU B 1 244 ? -5.684 -21.438 15.961 1 97.69 244 LEU B O 1
ATOM 5132 N N . SER B 1 245 ? -4.566 -19.484 16.266 1 96.75 245 SER B N 1
ATOM 5133 C CA . SER B 1 245 ? -5.512 -18.875 17.203 1 96.75 245 SER B CA 1
ATOM 5134 C C . SER B 1 245 ? -6.742 -18.344 16.469 1 96.75 245 SER B C 1
ATOM 5136 O O . SER B 1 245 ? -7.824 -18.25 17.062 1 96.75 245 SER B O 1
ATOM 5138 N N . CYS B 1 246 ? -6.52 -17.906 15.273 1 97.19 246 CYS B N 1
ATOM 5139 C CA . CYS B 1 246 ? -7.609 -17.297 14.516 1 97.19 246 CYS B CA 1
ATOM 5140 C C . CYS B 1 246 ? -7.336 -17.375 13.016 1 97.19 246 CYS B C 1
ATOM 5142 O O . CYS B 1 246 ? -6.301 -17.891 12.594 1 97.19 246 CYS B O 1
ATOM 5144 N N . ILE B 1 247 ? -8.32 -16.969 12.219 1 97.69 247 ILE B N 1
ATOM 5145 C CA . ILE B 1 247 ? -8.188 -16.812 10.773 1 97.69 247 ILE B CA 1
ATOM 5146 C C . ILE B 1 247 ? -8.477 -15.375 10.367 1 97.69 247 ILE B C 1
ATOM 5148 O O . ILE B 1 247 ? -9.57 -14.867 10.609 1 97.69 247 ILE B O 1
ATOM 5152 N N . LEU B 1 248 ? -7.512 -14.727 9.82 1 95.25 248 LEU B N 1
ATOM 5153 C CA . LEU B 1 248 ? -7.699 -13.391 9.258 1 95.25 248 LEU B CA 1
ATOM 5154 C C . LEU B 1 248 ? -8.242 -13.477 7.836 1 95.25 248 LEU B C 1
ATOM 5156 O O . LEU B 1 248 ? -7.656 -14.141 6.98 1 95.25 248 LEU B O 1
ATOM 5160 N N . LEU B 1 249 ? -9.375 -12.852 7.609 1 96.69 249 LEU B N 1
ATOM 5161 C CA . LEU B 1 249 ? -10.07 -13 6.34 1 96.69 249 LEU B CA 1
ATOM 5162 C C . LEU B 1 249 ? -9.938 -11.742 5.492 1 96.69 249 LEU B C 1
ATOM 5164 O O . LEU B 1 249 ? -9.984 -10.625 6.02 1 96.69 249 LEU B O 1
ATOM 5168 N N . ARG B 1 250 ? -9.828 -11.984 4.133 1 93.81 250 ARG B N 1
ATOM 5169 C CA . ARG B 1 250 ? -9.75 -10.836 3.236 1 93.81 250 ARG B CA 1
ATOM 5170 C C . ARG B 1 250 ? -10.156 -11.219 1.817 1 93.81 250 ARG B C 1
ATOM 5172 O O . ARG B 1 250 ? -10.336 -12.406 1.515 1 93.81 250 ARG B O 1
ATOM 5179 N N . ASP B 1 251 ? -10.477 -10.195 0.957 1 91.81 251 ASP B N 1
ATOM 5180 C CA . ASP B 1 251 ? -10.68 -10.32 -0.483 1 91.81 251 ASP B CA 1
ATOM 5181 C C . ASP B 1 251 ? -11.914 -11.164 -0.789 1 91.81 251 ASP B C 1
ATOM 5183 O O . ASP B 1 251 ? -11.844 -12.133 -1.554 1 91.81 251 ASP B O 1
ATOM 5187 N N . ALA B 1 252 ? -13.039 -10.742 -0.296 1 94.94 252 ALA B N 1
ATOM 5188 C CA . ALA B 1 252 ? -14.32 -11.438 -0.437 1 94.94 252 ALA B CA 1
ATOM 5189 C C . ALA B 1 252 ? -14.836 -11.344 -1.868 1 94.94 252 ALA B C 1
ATOM 5191 O O . ALA B 1 252 ? -14.664 -10.32 -2.531 1 94.94 252 ALA B O 1
ATOM 5192 N N . GLY B 1 253 ? -15.469 -12.383 -2.348 1 94.62 253 GLY B N 1
ATOM 5193 C CA . GLY B 1 253 ? -16.219 -12.438 -3.586 1 94.62 253 GLY B CA 1
ATOM 5194 C C . GLY B 1 253 ? -17.469 -13.305 -3.49 1 94.62 253 GLY B C 1
ATOM 5195 O O . GLY B 1 253 ? -17.547 -14.188 -2.631 1 94.62 253 GLY B O 1
ATOM 5196 N N . ASN B 1 254 ? -18.438 -13.031 -4.379 1 95.81 254 ASN B N 1
ATOM 5197 C CA . ASN B 1 254 ? -19.688 -13.789 -4.266 1 95.81 254 ASN B CA 1
ATOM 5198 C C . ASN B 1 254 ? -20.219 -14.195 -5.637 1 95.81 254 ASN B C 1
ATOM 5200 O O . ASN B 1 254 ? -21.359 -14.664 -5.75 1 95.81 254 ASN B O 1
ATOM 5204 N N . LYS B 1 255 ? -19.438 -13.938 -6.613 1 94 255 LYS B N 1
ATOM 5205 C CA . LYS B 1 255 ? -19.844 -14.305 -7.965 1 94 255 LYS B CA 1
ATOM 5206 C C . LYS B 1 255 ? -18.734 -15.055 -8.695 1 94 255 LYS B C 1
ATOM 5208 O O . LYS B 1 255 ? -17.562 -14.734 -8.531 1 94 255 LYS B O 1
ATOM 5213 N N . TYR B 1 256 ? -19.156 -16 -9.43 1 91.62 256 TYR B N 1
ATOM 5214 C CA . TYR B 1 256 ? -18.219 -16.641 -10.352 1 91.62 256 TYR B CA 1
ATOM 5215 C C . TYR B 1 256 ? -17.75 -15.672 -11.422 1 91.62 256 TYR B C 1
ATOM 5217 O O . TYR B 1 256 ? -18.547 -14.883 -11.938 1 91.62 256 TYR B O 1
ATOM 5225 N N . PRO B 1 257 ? -16.5 -15.664 -11.781 1 89.25 257 PRO B N 1
ATOM 5226 C CA . PRO B 1 257 ? -16.031 -14.75 -12.82 1 89.25 257 PRO B CA 1
ATOM 5227 C C . PRO B 1 257 ? -16.672 -15.023 -14.18 1 89.25 257 PRO B C 1
ATOM 5229 O O . PRO B 1 257 ? -16.781 -16.172 -14.594 1 89.25 257 PRO B O 1
ATOM 5232 N N . ASP B 1 258 ? -17.141 -13.977 -14.75 1 88.5 258 ASP B N 1
ATOM 5233 C CA . ASP B 1 258 ? -17.703 -14.062 -16.094 1 88.5 258 ASP B CA 1
ATOM 5234 C C . ASP B 1 258 ? -16.672 -13.664 -17.156 1 88.5 258 ASP B C 1
ATOM 5236 O O . ASP B 1 258 ? -16.469 -12.477 -17.422 1 88.5 258 ASP B O 1
ATOM 5240 N N . VAL B 1 259 ? -16.031 -14.664 -17.75 1 92.5 259 VAL B N 1
ATOM 5241 C CA . VAL B 1 259 ? -14.992 -14.398 -18.734 1 92.5 259 VAL B CA 1
ATOM 5242 C C . VAL B 1 259 ? -15.164 -15.336 -19.938 1 92.5 259 VAL B C 1
ATOM 5244 O O . VAL B 1 259 ? -15.75 -16.422 -19.797 1 92.5 259 VAL B O 1
ATOM 5247 N N . ILE B 1 260 ? -14.703 -14.875 -21.109 1 95.12 260 ILE B N 1
ATOM 5248 C CA . ILE B 1 260 ? -14.625 -15.734 -22.281 1 95.12 260 ILE B CA 1
ATOM 5249 C C . ILE B 1 260 ? -13.531 -16.781 -22.078 1 95.12 260 ILE B C 1
ATOM 5251 O O . ILE B 1 260 ? -12.398 -16.438 -21.719 1 95.12 260 ILE B O 1
ATOM 5255 N N . PRO B 1 261 ? -13.906 -18.062 -22.266 1 97 261 PRO B N 1
ATOM 5256 C CA . PRO B 1 261 ? -12.852 -19.078 -22.156 1 97 261 PRO B CA 1
ATOM 5257 C C . PRO B 1 261 ? -11.656 -18.781 -23.078 1 97 261 PRO B C 1
ATOM 5259 O O . PRO B 1 261 ? -11.836 -18.266 -24.188 1 97 261 PRO B O 1
ATOM 5262 N N . ILE B 1 262 ? -10.508 -19.109 -22.641 1 97.88 262 ILE B N 1
ATOM 5263 C CA . ILE B 1 262 ? -9.273 -18.672 -23.266 1 97.88 262 ILE B CA 1
ATOM 5264 C C . ILE B 1 262 ? -9.156 -19.25 -24.672 1 97.88 262 ILE B C 1
ATOM 5266 O O . ILE B 1 262 ? -8.664 -18.594 -25.578 1 97.88 262 ILE B O 1
ATOM 5270 N N . ASN B 1 263 ? -9.641 -20.531 -24.891 1 97.31 263 ASN B N 1
ATOM 5271 C CA . ASN B 1 263 ? -9.578 -21.156 -26.203 1 97.31 263 ASN B CA 1
ATOM 5272 C C . ASN B 1 263 ? -10.477 -20.438 -27.203 1 97.31 263 ASN B C 1
ATOM 5274 O O . ASN B 1 263 ? -10.148 -20.328 -28.391 1 97.31 263 ASN B O 1
ATOM 5278 N N . GLU B 1 264 ? -11.602 -19.984 -26.734 1 96.75 264 GLU B N 1
ATOM 5279 C CA . GLU B 1 264 ? -12.492 -19.188 -27.562 1 96.75 264 GLU B CA 1
ATOM 5280 C C . GLU B 1 264 ? -11.891 -17.812 -27.859 1 96.75 264 GLU B C 1
ATOM 5282 O O . GLU B 1 264 ? -11.977 -17.312 -28.984 1 96.75 264 GLU B O 1
ATOM 5287 N N . LYS B 1 265 ? -11.289 -17.219 -26.922 1 96.44 265 LYS B N 1
ATOM 5288 C CA . LYS B 1 265 ? -10.727 -15.875 -27.062 1 96.44 265 LYS B CA 1
ATOM 5289 C C . LYS B 1 265 ? -9.625 -15.844 -28.109 1 96.44 265 LYS B C 1
ATOM 5291 O O . LYS B 1 265 ? -9.539 -14.906 -28.906 1 96.44 265 LYS B O 1
ATOM 5296 N N . TYR B 1 266 ? -8.789 -16.875 -28.141 1 97.19 266 TYR B N 1
ATOM 5297 C CA . TYR B 1 266 ? -7.598 -16.812 -28.969 1 97.19 266 TYR B CA 1
ATOM 5298 C C . TYR B 1 266 ? -7.691 -17.781 -30.141 1 97.19 266 TYR B C 1
ATOM 5300 O O . TYR B 1 266 ? -6.836 -17.797 -31.016 1 97.19 266 TYR B O 1
ATOM 5308 N N . GLY B 1 267 ? -8.75 -18.609 -30.156 1 96.31 267 GLY B N 1
ATOM 5309 C CA . GLY B 1 267 ? -8.828 -19.641 -31.188 1 96.31 267 GLY B CA 1
ATOM 5310 C C . GLY B 1 267 ? -7.68 -20.625 -31.141 1 96.31 267 GLY B C 1
ATOM 5311 O O . GLY B 1 267 ? -7.047 -20.906 -32.156 1 96.31 267 GLY B O 1
ATOM 5312 N N . MET B 1 268 ? -7.344 -21.047 -29.938 1 96.5 268 MET B N 1
ATOM 5313 C CA . MET B 1 268 ? -6.266 -22 -29.672 1 96.5 268 MET B CA 1
ATOM 5314 C C . MET B 1 268 ? -6.723 -23.109 -28.719 1 96.5 268 MET B C 1
ATOM 5316 O O . MET B 1 268 ? -7.891 -23.141 -28.328 1 96.5 268 MET B O 1
ATOM 5320 N N . ASN B 1 269 ? -5.895 -24 -28.484 1 96.31 269 ASN B N 1
ATOM 5321 C CA . ASN B 1 269 ? -6.086 -25.031 -27.469 1 96.31 269 ASN B CA 1
ATOM 5322 C C . ASN B 1 269 ? -5.082 -24.891 -26.328 1 96.31 269 ASN B C 1
ATOM 5324 O O . ASN B 1 269 ? -4.082 -25.609 -26.281 1 96.31 269 ASN B O 1
ATOM 5328 N N . PHE B 1 270 ? -5.469 -24.062 -25.344 1 96.62 270 PHE B N 1
ATOM 5329 C CA . PHE B 1 270 ? -4.594 -23.75 -24.219 1 96.62 270 PHE B CA 1
ATOM 5330 C C . PHE B 1 270 ? -4.645 -24.844 -23.172 1 96.62 270 PHE B C 1
ATOM 5332 O O . PHE B 1 270 ? -5.723 -25.344 -22.828 1 96.62 270 PHE B O 1
ATOM 5339 N N . SER B 1 271 ? -3.561 -25.219 -22.688 1 98.06 271 SER B N 1
ATOM 5340 C CA . SER B 1 271 ? -3.377 -25.984 -21.469 1 98.06 271 SER B CA 1
ATOM 5341 C C . SER B 1 271 ? -2.469 -25.25 -20.484 1 98.06 271 SER B C 1
ATOM 5343 O O . SER B 1 271 ? -2.027 -24.141 -20.75 1 98.06 271 SER B O 1
ATOM 5345 N N . CYS B 1 272 ? -2.293 -25.859 -19.234 1 98.19 272 CYS B N 1
ATOM 5346 C CA . CYS B 1 272 ? -1.435 -25.156 -18.281 1 98.19 272 CYS B CA 1
ATOM 5347 C C . CYS B 1 272 ? -0.78 -26.109 -17.312 1 98.19 272 CYS B C 1
ATOM 5349 O O . CYS B 1 272 ? -1.231 -27.25 -17.156 1 98.19 272 CYS B O 1
ATOM 5351 N N . ILE B 1 273 ? 0.321 -25.797 -16.844 1 98 273 ILE B N 1
ATOM 5352 C CA . ILE B 1 273 ? 0.983 -26.359 -15.664 1 98 273 ILE B CA 1
ATOM 5353 C C . ILE B 1 273 ? 1.055 -25.297 -14.562 1 98 273 ILE B C 1
ATOM 5355 O O . ILE B 1 273 ? 1.822 -24.344 -14.664 1 98 273 ILE B O 1
ATOM 5359 N N . VAL B 1 274 ? 0.254 -25.438 -13.562 1 95.25 274 VAL B N 1
ATOM 5360 C CA . VAL B 1 274 ? 0.167 -24.484 -12.461 1 95.25 274 VAL B CA 1
ATOM 5361 C C . VAL B 1 274 ? 0.076 -25.234 -11.133 1 95.25 274 VAL B C 1
ATOM 5363 O O . VAL B 1 274 ? -0.416 -26.359 -11.086 1 95.25 274 VAL B O 1
ATOM 5366 N N . ASP B 1 275 ? 0.593 -24.578 -10.055 1 89 275 ASP B N 1
ATOM 5367 C CA . ASP B 1 275 ? 0.687 -25.281 -8.781 1 89 275 ASP B CA 1
ATOM 5368 C C . ASP B 1 275 ? -0.124 -24.578 -7.695 1 89 275 ASP B C 1
ATOM 5370 O O . ASP B 1 275 ? -0.767 -25.234 -6.871 1 89 275 ASP B O 1
ATOM 5374 N N . MET B 1 276 ? -0.178 -23.297 -7.688 1 87.62 276 MET B N 1
ATOM 5375 C CA . MET B 1 276 ? -0.739 -22.531 -6.578 1 87.62 276 MET B CA 1
ATOM 5376 C C . MET B 1 276 ? -2.252 -22.406 -6.719 1 87.62 276 MET B C 1
ATOM 5378 O O . MET B 1 276 ? -2.773 -22.328 -7.832 1 87.62 276 MET B O 1
ATOM 5382 N N . PRO B 1 277 ? -2.941 -22.266 -5.621 1 88.31 277 PRO B N 1
ATOM 5383 C CA . PRO B 1 277 ? -4.402 -22.172 -5.648 1 88.31 277 PRO B CA 1
ATOM 5384 C C . PRO B 1 277 ? -4.918 -21.078 -6.566 1 88.31 277 PRO B C 1
ATOM 5386 O O . PRO B 1 277 ? -5.898 -21.266 -7.285 1 88.31 277 PRO B O 1
ATOM 5389 N N . VAL B 1 278 ? -4.273 -20 -6.57 1 90.88 278 VAL B N 1
ATOM 5390 C CA . VAL B 1 278 ? -4.73 -18.875 -7.383 1 90.88 278 VAL B CA 1
ATOM 5391 C C . VAL B 1 278 ? -4.605 -19.219 -8.867 1 90.88 278 VAL B C 1
ATOM 5393 O O . VAL B 1 278 ? -5.531 -18.984 -9.641 1 90.88 278 VAL B O 1
ATOM 5396 N N . GLU B 1 279 ? -3.529 -19.828 -9.258 1 93.94 279 GLU B N 1
ATOM 5397 C CA . GLU B 1 279 ? -3.336 -20.188 -10.656 1 93.94 279 GLU B CA 1
ATOM 5398 C C . GLU B 1 279 ? -4.258 -21.328 -11.062 1 93.94 279 GLU B C 1
ATOM 5400 O O . GLU B 1 279 ? -4.727 -21.375 -12.203 1 93.94 279 GLU B O 1
ATOM 5405 N N . LEU B 1 280 ? -4.398 -22.234 -10.156 1 93.38 280 LEU B N 1
ATOM 5406 C CA . LEU B 1 280 ? -5.363 -23.312 -10.422 1 93.38 280 LEU B CA 1
ATOM 5407 C C . LEU B 1 280 ? -6.758 -22.734 -10.648 1 93.38 280 LEU B C 1
ATOM 5409 O O . LEU B 1 280 ? -7.457 -23.141 -11.578 1 93.38 280 LEU B O 1
ATOM 5413 N N . GLY B 1 281 ? -7.113 -21.812 -9.805 1 95.31 281 GLY B N 1
ATOM 5414 C CA . GLY B 1 281 ? -8.391 -21.141 -9.969 1 95.31 281 GLY B CA 1
ATOM 5415 C C . GLY B 1 281 ? -8.523 -20.422 -11.297 1 95.31 281 GLY B C 1
ATOM 5416 O O . GLY B 1 281 ? -9.555 -20.516 -11.969 1 95.31 281 GLY B O 1
ATOM 5417 N N . ILE B 1 282 ? -7.512 -19.719 -11.703 1 96.31 282 ILE B N 1
ATOM 5418 C CA . ILE B 1 282 ? -7.512 -19 -12.969 1 96.31 282 ILE B CA 1
ATOM 5419 C C . ILE B 1 282 ? -7.645 -19.969 -14.133 1 96.31 282 ILE B C 1
ATOM 5421 O O . ILE B 1 282 ? -8.414 -19.734 -15.062 1 96.31 282 ILE B O 1
ATOM 5425 N N . SER B 1 283 ? -6.934 -21.078 -14.039 1 96.75 283 SER B N 1
ATOM 5426 C CA . SER B 1 283 ? -7.004 -22.078 -15.094 1 96.75 283 SER B CA 1
ATOM 5427 C C . SER B 1 283 ? -8.414 -22.641 -15.234 1 96.75 283 SER B C 1
ATOM 5429 O O . SER B 1 283 ? -8.898 -22.844 -16.359 1 96.75 283 SER B O 1
ATOM 5431 N N . GLU B 1 284 ? -9.047 -22.875 -14.156 1 95.62 284 GLU B N 1
ATOM 5432 C CA . GLU B 1 284 ? -10.414 -23.391 -14.18 1 95.62 284 GLU B CA 1
ATOM 5433 C C . GLU B 1 284 ? -11.383 -22.359 -14.742 1 95.62 284 GLU B C 1
ATOM 5435 O O . GLU B 1 284 ? -12.242 -22.672 -15.555 1 95.62 284 GLU B O 1
ATOM 5440 N N . VAL B 1 285 ? -11.219 -21.156 -14.297 1 95.31 285 VAL B N 1
ATOM 5441 C CA . VAL B 1 285 ? -12.078 -20.062 -14.727 1 95.31 285 VAL B CA 1
ATOM 5442 C C . VAL B 1 285 ? -11.945 -19.859 -16.234 1 95.31 285 VAL B C 1
ATOM 5444 O O . VAL B 1 285 ? -12.945 -19.625 -16.922 1 95.31 285 VAL B O 1
ATOM 5447 N N . LEU B 1 286 ? -10.781 -20.016 -16.734 1 97.25 286 LEU B N 1
ATOM 5448 C CA . LEU B 1 286 ? -10.516 -19.781 -18.141 1 97.25 286 LEU B CA 1
ATOM 5449 C C . LEU B 1 286 ? -10.688 -21.062 -18.953 1 97.25 286 LEU B C 1
ATOM 5451 O O . LEU B 1 286 ? -10.516 -21.062 -20.172 1 97.25 286 LEU B O 1
ATOM 5455 N N . LYS B 1 287 ? -10.953 -22.188 -18.297 1 96.69 287 LYS B N 1
ATOM 5456 C CA . LYS B 1 287 ? -11.258 -23.5 -18.875 1 96.69 287 LYS B CA 1
ATOM 5457 C C . LYS B 1 287 ? -10.039 -24.078 -19.562 1 96.69 287 LYS B C 1
ATOM 5459 O O . LYS B 1 287 ? -10.156 -24.656 -20.656 1 96.69 287 LYS B O 1
ATOM 5464 N N . MET B 1 288 ? -8.922 -23.875 -18.938 1 96.81 288 MET B N 1
ATOM 5465 C CA . MET B 1 288 ? -7.703 -24.5 -19.453 1 96.81 288 MET B CA 1
ATOM 5466 C C . MET B 1 288 ? -7.578 -25.938 -18.969 1 96.81 288 MET B C 1
ATOM 5468 O O . MET B 1 288 ? -7.914 -26.25 -17.828 1 96.81 288 MET B O 1
ATOM 5472 N N . LYS B 1 289 ? -7.102 -26.719 -19.875 1 95.81 289 LYS B N 1
ATOM 5473 C CA . LYS B 1 289 ? -6.723 -28.062 -19.422 1 95.81 289 LYS B CA 1
ATOM 5474 C C . LYS B 1 289 ? -5.457 -28.031 -18.578 1 95.81 289 LYS B C 1
ATOM 5476 O O . LYS B 1 289 ? -4.402 -27.578 -19.047 1 95.81 289 LYS B O 1
ATOM 5481 N N . ALA B 1 290 ? -5.492 -28.562 -17.375 1 95.56 290 ALA B N 1
ATOM 5482 C CA . ALA B 1 290 ? -4.34 -28.562 -16.484 1 95.56 290 ALA B CA 1
ATOM 5483 C C . ALA B 1 290 ? -3.605 -29.906 -16.516 1 95.56 290 ALA B C 1
ATOM 5485 O O . ALA B 1 290 ? -4.234 -30.953 -16.516 1 95.56 290 ALA B O 1
ATOM 5486 N N . PHE B 1 291 ? -2.324 -29.859 -16.656 1 96.56 291 PHE B N 1
ATOM 5487 C CA . PHE B 1 291 ? -1.48 -31.031 -16.578 1 96.56 291 PHE B CA 1
ATOM 5488 C C . PHE B 1 291 ? -0.752 -31.094 -15.234 1 96.56 291 PHE B C 1
ATOM 5490 O O . PHE B 1 291 ? -0.305 -30.062 -14.727 1 96.56 291 PHE B O 1
ATOM 5497 N N . GLU B 1 292 ? -0.673 -32.25 -14.664 1 94.12 292 GLU B N 1
ATOM 5498 C CA . GLU B 1 292 ? 0.168 -32.469 -13.484 1 94.12 292 GLU B CA 1
ATOM 5499 C C . GLU B 1 292 ? 1.628 -32.656 -13.883 1 94.12 292 GLU B C 1
ATOM 5501 O O . GLU B 1 292 ? 1.926 -33.375 -14.844 1 94.12 292 GLU B O 1
ATOM 5506 N N . ALA B 1 293 ? 2.461 -32 -13.258 1 95.94 293 ALA B N 1
ATOM 5507 C CA . ALA B 1 293 ? 3.871 -32.094 -13.625 1 95.94 293 ALA B CA 1
ATOM 5508 C C . ALA B 1 293 ? 4.762 -32.062 -12.383 1 95.94 293 ALA B C 1
ATOM 5510 O O . ALA B 1 293 ? 5.684 -31.234 -12.305 1 95.94 293 ALA B O 1
ATOM 5511 N N . GLY B 1 294 ? 4.496 -32.906 -11.383 1 91.5 294 GLY B N 1
ATOM 5512 C CA . GLY B 1 294 ? 5.328 -33.031 -10.195 1 91.5 294 GLY B CA 1
ATOM 5513 C C . GLY B 1 294 ? 5.125 -31.906 -9.211 1 91.5 294 GLY B C 1
ATOM 5514 O O . GLY B 1 294 ? 4.059 -31.281 -9.164 1 91.5 294 GLY B O 1
ATOM 5515 N N . GLY B 1 295 ? 6.16 -31.656 -8.344 1 88.31 295 GLY B N 1
ATOM 5516 C CA . GLY B 1 295 ? 6.086 -30.656 -7.293 1 88.31 295 GLY B CA 1
ATOM 5517 C C . GLY B 1 295 ? 6.543 -29.281 -7.742 1 88.31 295 GLY B C 1
ATOM 5518 O O . GLY B 1 295 ? 6.887 -29.078 -8.914 1 88.31 295 GLY B O 1
ATOM 5519 N N . LEU B 1 296 ? 6.582 -28.375 -6.832 1 85.94 296 LEU B N 1
ATOM 5520 C CA . LEU B 1 296 ? 6.848 -26.969 -7.078 1 85.94 296 LEU B CA 1
ATOM 5521 C C . LEU B 1 296 ? 8.203 -26.781 -7.742 1 85.94 296 LEU B C 1
ATOM 5523 O O . LEU B 1 296 ? 8.367 -25.906 -8.609 1 85.94 296 LEU B O 1
ATOM 5527 N N . THR B 1 297 ? 9.188 -27.641 -7.414 1 90.94 297 THR B N 1
ATOM 5528 C CA . THR B 1 297 ? 10.547 -27.406 -7.898 1 90.94 297 THR B CA 1
ATOM 5529 C C . THR B 1 297 ? 10.953 -28.5 -8.883 1 90.94 297 THR B C 1
ATOM 5531 O O . THR B 1 297 ? 12.141 -28.672 -9.172 1 90.94 297 THR B O 1
ATOM 5534 N N . ASP B 1 298 ? 10 -29.25 -9.32 1 95.94 298 ASP B N 1
ATOM 5535 C CA . ASP B 1 298 ? 10.297 -30.281 -10.312 1 95.94 298 ASP B CA 1
ATOM 5536 C C . ASP B 1 298 ? 10.359 -29.688 -11.719 1 95.94 298 ASP B C 1
ATOM 5538 O O . ASP B 1 298 ? 9.57 -30.062 -12.586 1 95.94 298 ASP B O 1
ATOM 5542 N N . TYR B 1 299 ? 11.367 -28.922 -11.938 1 98 299 TYR B N 1
ATOM 5543 C CA . TYR B 1 299 ? 11.5 -28.109 -13.133 1 98 299 TYR B CA 1
ATOM 5544 C C . TYR B 1 299 ? 11.641 -28.969 -14.383 1 98 299 TYR B C 1
ATOM 5546 O O . TYR B 1 299 ? 11.039 -28.672 -15.422 1 98 299 TYR B O 1
ATOM 5554 N N . GLU B 1 300 ? 12.43 -30.078 -14.289 1 98.38 300 GLU B N 1
ATOM 5555 C CA . GLU B 1 300 ? 12.625 -30.953 -15.438 1 98.38 300 GLU B CA 1
ATOM 5556 C C . GLU B 1 300 ? 11.32 -31.625 -15.852 1 98.38 300 GLU B C 1
ATOM 5558 O O . GLU B 1 300 ? 11.008 -31.688 -17.047 1 98.38 300 GLU B O 1
ATOM 5563 N N . GLU B 1 301 ? 10.648 -32.094 -14.859 1 98.31 301 GLU B N 1
ATOM 5564 C CA . GLU B 1 301 ? 9.375 -32.719 -15.148 1 98.31 301 GLU B CA 1
ATOM 5565 C C . GLU B 1 301 ? 8.391 -31.75 -15.781 1 98.31 301 GLU B C 1
ATOM 5567 O O . GLU B 1 301 ? 7.695 -32.094 -16.734 1 98.31 301 GLU B O 1
ATOM 5572 N N . LYS B 1 302 ? 8.297 -30.578 -15.289 1 98.5 302 LYS B N 1
ATOM 5573 C CA . LYS B 1 302 ? 7.422 -29.547 -15.844 1 98.5 302 LYS B CA 1
ATOM 5574 C C . LYS B 1 302 ? 7.785 -29.25 -17.297 1 98.5 302 LYS B C 1
ATOM 5576 O O . LYS B 1 302 ? 6.906 -29.047 -18.141 1 98.5 302 LYS B O 1
ATOM 5581 N N . ALA B 1 303 ? 9.094 -29.141 -17.562 1 98.69 303 ALA B N 1
ATOM 5582 C CA . ALA B 1 303 ? 9.562 -28.875 -18.922 1 98.69 303 ALA B CA 1
ATOM 5583 C C . ALA B 1 303 ? 9.18 -30 -19.859 1 98.69 303 ALA B C 1
ATOM 5585 O O . ALA B 1 303 ? 8.742 -29.766 -20.984 1 98.69 303 ALA B O 1
ATOM 5586 N N . LYS B 1 304 ? 9.32 -31.234 -19.438 1 98.5 304 LYS B N 1
ATOM 5587 C CA . LYS B 1 304 ? 8.992 -32.406 -20.25 1 98.5 304 LYS B CA 1
ATOM 5588 C C . LYS B 1 304 ? 7.496 -32.438 -20.547 1 98.5 304 LYS B C 1
ATOM 5590 O O . LYS B 1 304 ? 7.09 -32.719 -21.672 1 98.5 304 LYS B O 1
ATOM 5595 N N . VAL B 1 305 ? 6.734 -32.219 -19.531 1 98.38 305 VAL B N 1
ATOM 5596 C CA . VAL B 1 305 ? 5.285 -32.25 -19.688 1 98.38 305 VAL B CA 1
ATOM 5597 C C . VAL B 1 305 ? 4.848 -31.125 -20.641 1 98.38 305 VAL B C 1
ATOM 5599 O O . VAL B 1 305 ? 3.971 -31.328 -21.484 1 98.38 305 VAL B O 1
ATOM 5602 N N . ALA B 1 306 ? 5.422 -29.969 -20.516 1 98.5 306 ALA B N 1
ATOM 5603 C CA . ALA B 1 306 ? 5.102 -28.859 -21.406 1 98.5 306 ALA B CA 1
ATOM 5604 C C . ALA B 1 306 ? 5.414 -29.203 -22.859 1 98.5 306 ALA B C 1
ATOM 5606 O O . ALA B 1 306 ? 4.605 -28.938 -23.75 1 98.5 306 ALA B O 1
ATOM 5607 N N . ALA B 1 307 ? 6.59 -29.766 -23.078 1 98.12 307 ALA B N 1
ATOM 5608 C CA . ALA B 1 307 ? 6.988 -30.156 -24.422 1 98.12 307 ALA B CA 1
ATOM 5609 C C . ALA B 1 307 ? 6.035 -31.203 -24.984 1 98.12 307 ALA B C 1
ATOM 5611 O O . ALA B 1 307 ? 5.613 -31.125 -26.141 1 98.12 307 ALA B O 1
ATOM 5612 N N . LYS B 1 308 ? 5.707 -32.156 -24.172 1 97.31 308 LYS B N 1
ATOM 5613 C CA . LYS B 1 308 ? 4.836 -33.25 -24.594 1 97.31 308 LYS B CA 1
ATOM 5614 C C . LYS B 1 308 ? 3.43 -32.75 -24.906 1 97.31 308 LYS B C 1
ATOM 5616 O O . LYS B 1 308 ? 2.764 -33.25 -25.797 1 97.31 308 LYS B O 1
ATOM 5621 N N . ALA B 1 309 ? 3.02 -31.719 -24.203 1 96.69 309 ALA B N 1
ATOM 5622 C CA . ALA B 1 309 ? 1.686 -31.156 -24.406 1 96.69 309 ALA B CA 1
ATOM 5623 C C . ALA B 1 309 ? 1.521 -30.625 -25.812 1 96.69 309 ALA B C 1
ATOM 5625 O O . ALA B 1 309 ? 0.402 -30.547 -26.328 1 96.69 309 ALA B O 1
ATOM 5626 N N . MET B 1 310 ? 2.598 -30.234 -26.531 1 94.75 310 MET B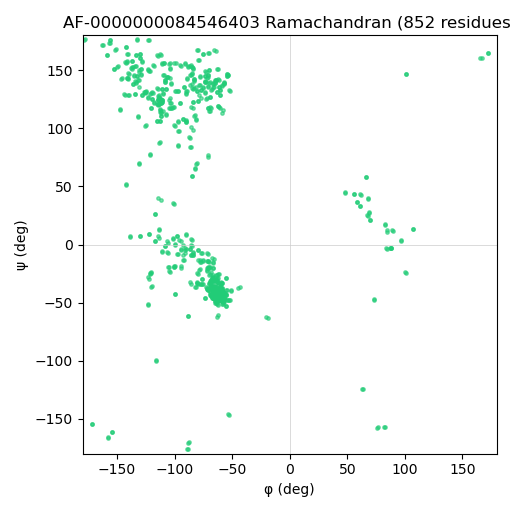 N 1
ATOM 5627 C CA . MET B 1 310 ? 2.559 -29.672 -27.875 1 94.75 310 MET B CA 1
ATOM 5628 C C . MET B 1 310 ? 2.09 -30.719 -28.891 1 94.75 310 MET B C 1
ATOM 5630 O O . MET B 1 310 ? 1.715 -30.375 -30.016 1 94.75 310 MET B O 1
ATOM 5634 N N . GLU B 1 311 ? 2.057 -31.922 -28.438 1 93.31 311 GLU B N 1
ATOM 5635 C CA . GLU B 1 311 ? 1.592 -33 -29.312 1 93.31 311 GLU B CA 1
ATOM 5636 C C . GLU B 1 311 ? 0.071 -32.969 -29.438 1 93.31 311 GLU B C 1
ATOM 5638 O O . GLU B 1 311 ? -0.477 -33.406 -30.453 1 93.31 311 GLU B O 1
ATOM 5643 N N . THR B 1 312 ? -0.613 -32.531 -28.469 1 93.62 312 THR B N 1
ATOM 5644 C CA . THR B 1 312 ? -2.07 -32.625 -28.453 1 93.62 312 THR B CA 1
ATOM 5645 C C . THR B 1 312 ? -2.678 -31.219 -28.328 1 93.62 312 THR B C 1
ATOM 5647 O O . THR B 1 312 ? -3.848 -31.016 -28.656 1 93.62 312 THR B O 1
ATOM 5650 N N . GLN B 1 313 ? -1.928 -30.344 -27.766 1 94.38 313 GLN B N 1
ATOM 5651 C CA . GLN B 1 313 ? -2.314 -28.938 -27.641 1 94.38 313 GLN B CA 1
ATOM 5652 C C . GLN B 1 313 ? -1.44 -28.047 -28.5 1 94.38 313 GLN B C 1
ATOM 5654 O O . GLN B 1 313 ? -0.407 -28.484 -29.016 1 94.38 313 GLN B O 1
ATOM 5659 N N . ASN B 1 314 ? -1.914 -26.844 -28.719 1 95.31 314 ASN B N 1
ATOM 5660 C CA . ASN B 1 314 ? -1.017 -25.969 -29.469 1 95.31 314 ASN B CA 1
ATOM 5661 C C . ASN B 1 314 ? -0.589 -24.766 -28.641 1 95.31 314 ASN B C 1
ATOM 5663 O O . ASN B 1 314 ? 0.093 -23.875 -29.141 1 95.31 314 ASN B O 1
ATOM 5667 N N . SER B 1 315 ? -1 -24.688 -27.406 1 97.44 315 SER B N 1
ATOM 5668 C CA . SER B 1 315 ? -0.481 -23.719 -26.469 1 97.44 315 SER B CA 1
ATOM 5669 C C . SER B 1 315 ? -0.438 -24.281 -25.047 1 97.44 315 SER B C 1
ATOM 5671 O O . SER B 1 315 ? -1.333 -25.031 -24.656 1 97.44 315 SER B O 1
ATOM 5673 N N . ILE B 1 316 ? 0.576 -23.953 -24.297 1 98.38 316 ILE B N 1
ATOM 5674 C CA . ILE B 1 316 ? 0.63 -24.328 -22.891 1 98.38 316 ILE B CA 1
ATOM 5675 C C . ILE B 1 316 ? 1.196 -23.172 -22.062 1 98.38 316 ILE B C 1
ATOM 5677 O O . ILE B 1 316 ? 2.238 -22.609 -22.406 1 98.38 316 ILE B O 1
ATOM 5681 N N . TYR B 1 317 ? 0.485 -22.828 -21.031 1 98.5 317 TYR B N 1
ATOM 5682 C CA . TYR B 1 317 ? 0.883 -21.828 -20.047 1 98.5 317 TYR B CA 1
ATOM 5683 C C . TYR B 1 317 ? 1.541 -22.484 -18.844 1 98.5 317 TYR B C 1
ATOM 5685 O O . TYR B 1 317 ? 0.943 -23.344 -18.188 1 98.5 317 TYR B O 1
ATOM 5693 N N . VAL B 1 318 ? 2.77 -22.125 -18.516 1 98.56 318 VAL B N 1
ATOM 5694 C CA . VAL B 1 318 ? 3.508 -22.672 -17.375 1 98.56 318 VAL B CA 1
ATOM 5695 C C . VAL B 1 318 ? 3.818 -21.547 -16.391 1 98.56 318 VAL B C 1
ATOM 5697 O O . VAL B 1 318 ? 4.461 -20.562 -16.734 1 98.56 318 VAL B O 1
ATOM 5700 N N . HIS B 1 319 ? 3.367 -21.719 -15.156 1 97.81 319 HIS B N 1
ATOM 5701 C CA . HIS B 1 319 ? 3.684 -20.781 -14.078 1 97.81 319 HIS B CA 1
ATOM 5702 C C . HIS B 1 319 ? 4.742 -21.359 -13.148 1 97.81 319 HIS B C 1
ATOM 5704 O O . HIS B 1 319 ? 4.555 -22.438 -12.578 1 97.81 319 HIS B O 1
ATOM 5710 N N . LEU B 1 320 ? 5.809 -20.688 -13.016 1 97.25 320 LEU B N 1
ATOM 5711 C CA . LEU B 1 320 ? 6.863 -21.109 -12.102 1 97.25 320 LEU B CA 1
ATOM 5712 C C . LEU B 1 320 ? 6.992 -20.141 -10.938 1 97.25 320 LEU B C 1
ATOM 5714 O O . LEU B 1 320 ? 7.332 -18.969 -11.133 1 97.25 320 LEU B O 1
ATOM 5718 N N . LYS B 1 321 ? 6.715 -20.422 -9.648 1 91.38 321 LYS B N 1
ATOM 5719 C CA . LYS B 1 321 ? 6.656 -19.594 -8.445 1 91.38 321 LYS B CA 1
ATOM 5720 C C . LYS B 1 321 ? 8.047 -19.109 -8.039 1 91.38 321 LYS B C 1
ATOM 5722 O O . LYS B 1 321 ? 8.234 -17.953 -7.695 1 91.38 321 LYS B O 1
ATOM 5727 N N . GLY B 1 322 ? 9.094 -19.859 -8.062 1 89.31 322 GLY B N 1
ATOM 5728 C CA . GLY B 1 322 ? 10.453 -19.859 -7.543 1 89.31 322 GLY B CA 1
ATOM 5729 C C . GLY B 1 322 ? 10.945 -18.469 -7.18 1 89.31 322 GLY B C 1
ATOM 5730 O O . GLY B 1 322 ? 11.133 -18.156 -6 1 89.31 322 GLY B O 1
ATOM 5731 N N . PRO B 1 323 ? 11.062 -17.484 -8.125 1 95.81 323 PRO B N 1
ATOM 5732 C CA . PRO B 1 323 ? 11.75 -16.203 -7.887 1 95.81 323 PRO B CA 1
ATOM 5733 C C . PRO B 1 323 ? 11.016 -15.32 -6.883 1 95.81 323 PRO B C 1
ATOM 5735 O O . PRO B 1 323 ? 11.648 -14.594 -6.121 1 95.81 323 PRO B O 1
ATOM 5738 N N . ASP B 1 324 ? 9.727 -15.344 -6.785 1 94.19 324 ASP B N 1
ATOM 5739 C CA . ASP B 1 324 ? 8.906 -14.461 -5.961 1 94.19 324 ASP B CA 1
ATOM 5740 C C . ASP B 1 324 ? 9.219 -14.648 -4.48 1 94.19 324 ASP B C 1
ATOM 5742 O O . ASP B 1 324 ? 9.242 -13.68 -3.719 1 94.19 324 ASP B O 1
ATOM 5746 N N . GLU B 1 325 ? 9.383 -15.867 -4.059 1 87.75 325 GLU B N 1
ATOM 5747 C CA . GLU B 1 325 ? 9.648 -16.172 -2.656 1 87.75 325 GLU B CA 1
ATOM 5748 C C . GLU B 1 325 ? 10.914 -15.477 -2.172 1 87.75 325 GLU B C 1
ATOM 5750 O O . GLU B 1 325 ? 10.938 -14.906 -1.079 1 87.75 325 GLU B O 1
ATOM 5755 N N . PHE B 1 326 ? 11.961 -15.508 -2.973 1 93.25 326 PHE B N 1
ATOM 5756 C CA . PHE B 1 326 ? 13.219 -14.867 -2.617 1 93.25 326 PHE B CA 1
ATOM 5757 C C . PHE B 1 326 ? 13.078 -13.352 -2.604 1 93.25 326 PHE B C 1
ATOM 5759 O O . PHE B 1 326 ? 13.727 -12.664 -1.812 1 93.25 326 PHE B O 1
ATOM 5766 N N . GLY B 1 327 ? 12.258 -12.828 -3.541 1 93.12 327 GLY B N 1
ATOM 5767 C CA . GLY B 1 327 ? 11.969 -11.406 -3.537 1 93.12 327 GLY B CA 1
ATOM 5768 C C . GLY B 1 327 ? 11.359 -10.922 -2.234 1 93.12 327 GLY B C 1
ATOM 5769 O O . GLY B 1 327 ? 11.836 -9.945 -1.648 1 93.12 327 GLY B O 1
ATOM 5770 N N . HIS B 1 328 ? 10.414 -11.625 -1.722 1 83.94 328 HIS B N 1
ATOM 5771 C CA . HIS B 1 328 ? 9.742 -11.281 -0.474 1 83.94 328 HIS B CA 1
ATOM 5772 C C . HIS B 1 328 ? 10.688 -11.398 0.715 1 83.94 328 HIS B C 1
ATOM 5774 O O . HIS B 1 328 ? 10.562 -10.656 1.689 1 83.94 328 HIS B O 1
ATOM 5780 N N . ASP B 1 329 ? 11.672 -12.273 0.582 1 83.88 329 ASP B N 1
ATOM 5781 C CA . ASP B 1 329 ? 12.625 -12.516 1.659 1 83.88 329 ASP B CA 1
ATOM 5782 C C . ASP B 1 329 ? 13.773 -11.508 1.607 1 83.88 329 ASP B C 1
ATOM 5784 O O . ASP B 1 329 ? 14.594 -11.445 2.527 1 83.88 329 ASP B O 1
ATOM 5788 N N . GLY B 1 330 ? 13.828 -10.742 0.534 1 89.56 330 GLY B N 1
ATOM 5789 C CA . GLY B 1 330 ? 14.945 -9.828 0.344 1 89.56 330 GLY B CA 1
ATOM 5790 C C . GLY B 1 330 ? 16.25 -10.539 0.049 1 89.56 330 GLY B C 1
ATOM 5791 O O . GLY B 1 330 ? 17.328 -10.008 0.32 1 89.56 330 GLY B O 1
ATOM 5792 N N . ASP B 1 331 ? 16.188 -11.789 -0.426 1 95.25 331 ASP B N 1
ATOM 5793 C CA . ASP B 1 331 ? 17.344 -12.633 -0.685 1 95.25 331 ASP B CA 1
ATOM 5794 C C . ASP B 1 331 ? 17.75 -12.578 -2.158 1 95.25 331 ASP B C 1
ATOM 5796 O O . ASP B 1 331 ? 17.469 -13.516 -2.914 1 95.25 331 ASP B O 1
ATOM 5800 N N . ALA B 1 332 ? 18.547 -11.562 -2.508 1 97.5 332 ALA B N 1
ATOM 5801 C CA . ALA B 1 332 ? 18.922 -11.336 -3.9 1 97.5 332 ALA B CA 1
ATOM 5802 C C . ALA B 1 332 ? 19.812 -12.461 -4.426 1 97.5 332 ALA B C 1
ATOM 5804 O O . ALA B 1 332 ? 19.672 -12.891 -5.574 1 97.5 332 ALA B O 1
ATOM 5805 N N . ILE B 1 333 ? 20.719 -12.969 -3.607 1 98.19 333 ILE B N 1
ATOM 5806 C CA . ILE B 1 333 ? 21.609 -14.055 -4.008 1 98.19 333 ILE B CA 1
ATOM 5807 C C . ILE B 1 333 ? 20.781 -15.328 -4.223 1 98.19 333 ILE B C 1
ATOM 5809 O O . ILE B 1 333 ? 20.984 -16.047 -5.211 1 98.19 333 ILE B O 1
ATOM 5813 N N . GLY B 1 334 ? 19.891 -15.57 -3.252 1 98.31 334 GLY B N 1
ATOM 5814 C CA . GLY B 1 334 ? 19.016 -16.719 -3.422 1 98.31 334 GLY B CA 1
ATOM 5815 C C . GLY B 1 334 ? 18.188 -16.656 -4.695 1 98.31 334 GLY B C 1
ATOM 5816 O O . GLY B 1 334 ? 18.016 -17.656 -5.387 1 98.31 334 GLY B O 1
ATOM 5817 N N . LYS B 1 335 ? 17.672 -15.562 -5.066 1 98 335 LYS B N 1
ATOM 5818 C CA . LYS B 1 335 ? 16.891 -15.375 -6.289 1 98 335 LYS B CA 1
ATOM 5819 C C . LYS B 1 335 ? 17.75 -15.641 -7.527 1 98 335 LYS B C 1
ATOM 5821 O O . LYS B 1 335 ? 17.297 -16.312 -8.461 1 98 335 LYS B O 1
ATOM 5826 N N . MET B 1 336 ? 18.922 -15.016 -7.516 1 98.75 336 MET B N 1
ATOM 5827 C CA . MET B 1 336 ? 19.875 -15.242 -8.609 1 98.75 336 MET B CA 1
ATOM 5828 C C . MET B 1 336 ? 20.109 -16.734 -8.82 1 98.75 336 MET B C 1
ATOM 5830 O O . MET B 1 336 ? 20.031 -17.219 -9.953 1 98.75 336 MET B O 1
ATOM 5834 N N . LYS B 1 337 ? 20.359 -17.469 -7.742 1 98.62 337 LYS B N 1
ATOM 5835 C CA . LYS B 1 337 ? 20.625 -18.891 -7.816 1 98.62 337 LYS B CA 1
ATOM 5836 C C . LYS B 1 337 ? 19.391 -19.656 -8.312 1 98.62 337 LYS B C 1
ATOM 5838 O O . LYS B 1 337 ? 19.516 -20.625 -9.062 1 98.62 337 LYS B O 1
ATOM 5843 N N . ASN B 1 338 ? 18.281 -19.219 -7.883 1 98.44 338 ASN B N 1
ATOM 5844 C CA . ASN B 1 338 ? 17.047 -19.859 -8.336 1 98.44 338 ASN B CA 1
ATOM 5845 C C . ASN B 1 338 ? 16.844 -19.656 -9.836 1 98.44 338 ASN B C 1
ATOM 5847 O O . ASN B 1 338 ? 16.391 -20.578 -10.531 1 98.44 338 ASN B O 1
ATOM 5851 N N . ILE B 1 339 ? 17.125 -18.484 -10.352 1 98.75 339 ILE B N 1
ATOM 5852 C CA . ILE B 1 339 ? 17.031 -18.203 -11.781 1 98.75 339 ILE B CA 1
ATOM 5853 C C . ILE B 1 339 ? 17.969 -19.125 -12.555 1 98.75 339 ILE B C 1
ATOM 5855 O O . ILE B 1 339 ? 17.594 -19.672 -13.594 1 98.75 339 ILE B O 1
ATOM 5859 N N . GLU B 1 340 ? 19.156 -19.312 -12.016 1 98.88 340 GLU B N 1
ATOM 5860 C CA . GLU B 1 340 ? 20.125 -20.219 -12.633 1 98.88 340 GLU B CA 1
ATOM 5861 C C . GLU B 1 340 ? 19.594 -21.641 -12.641 1 98.88 340 GLU B C 1
ATOM 5863 O O . GLU B 1 340 ? 19.781 -22.375 -13.625 1 98.88 340 GLU B O 1
ATOM 5868 N N . GLU B 1 341 ? 19.016 -21.984 -11.562 1 98.56 341 GLU B N 1
ATOM 5869 C CA . GLU B 1 341 ? 18.422 -23.328 -11.477 1 98.56 341 GLU B CA 1
ATOM 5870 C C . GLU B 1 341 ? 17.328 -23.516 -12.516 1 98.56 341 GLU B C 1
ATOM 5872 O O . GLU B 1 341 ? 17.25 -24.547 -13.18 1 98.56 341 GLU B O 1
ATOM 5877 N N . ILE B 1 342 ? 16.484 -22.547 -12.672 1 98.69 342 ILE B N 1
ATOM 5878 C CA . ILE B 1 342 ? 15.391 -22.609 -13.641 1 98.69 342 ILE B CA 1
ATOM 5879 C C . ILE B 1 342 ? 15.961 -22.672 -15.055 1 98.69 342 ILE B C 1
ATOM 5881 O O . ILE B 1 342 ? 15.438 -23.391 -15.906 1 98.69 342 ILE B O 1
ATOM 5885 N N . ASP B 1 343 ? 17.047 -21.938 -15.336 1 98.75 343 ASP B N 1
ATOM 5886 C CA . ASP B 1 343 ? 17.703 -21.969 -16.641 1 98.75 343 ASP B CA 1
ATOM 5887 C C . ASP B 1 343 ? 18.203 -23.391 -16.969 1 98.75 343 ASP B C 1
ATOM 5889 O O . ASP B 1 343 ? 17.906 -23.922 -18.031 1 98.75 343 ASP B O 1
ATOM 5893 N N . GLN B 1 344 ? 18.859 -23.984 -16 1 98.62 344 GLN B N 1
ATOM 5894 C CA . GLN B 1 344 ? 19.562 -25.25 -16.234 1 98.62 344 GLN B CA 1
ATOM 5895 C C . GLN B 1 344 ? 18.594 -26.422 -16.188 1 98.62 344 GLN B C 1
ATOM 5897 O O . GLN B 1 344 ? 18.781 -27.422 -16.891 1 98.62 344 GLN B O 1
ATOM 5902 N N . ARG B 1 345 ? 17.641 -26.281 -15.398 1 98.62 345 ARG B N 1
ATOM 5903 C CA . ARG B 1 345 ? 16.797 -27.438 -15.172 1 98.62 345 ARG B CA 1
ATOM 5904 C C . ARG B 1 345 ? 15.516 -27.359 -16 1 98.62 345 ARG B C 1
ATOM 5906 O O . ARG B 1 345 ? 15.102 -28.344 -16.609 1 98.62 345 ARG B O 1
ATOM 5913 N N . PHE B 1 346 ? 14.891 -26.25 -16.078 1 98.75 346 PHE B N 1
ATOM 5914 C CA . PHE B 1 346 ? 13.641 -26.125 -16.812 1 98.75 346 PHE B CA 1
ATOM 5915 C C . PHE B 1 346 ? 13.898 -25.797 -18.281 1 98.75 346 PHE B C 1
ATOM 5917 O O . PHE B 1 346 ? 13.539 -26.578 -19.172 1 98.75 346 PHE B O 1
ATOM 5924 N N . PHE B 1 347 ? 14.531 -24.672 -18.578 1 98.81 347 PHE B N 1
ATOM 5925 C CA . PHE B 1 347 ? 14.656 -24.188 -19.953 1 98.81 347 PHE B CA 1
ATOM 5926 C C . PHE B 1 347 ? 15.539 -25.125 -20.781 1 98.81 347 PHE B C 1
ATOM 5928 O O . PHE B 1 347 ? 15.281 -25.344 -21.953 1 98.81 347 PHE B O 1
ATOM 5935 N N . LYS B 1 348 ? 16.641 -25.625 -20.156 1 98.75 348 LYS B N 1
ATOM 5936 C CA . LYS B 1 348 ? 17.469 -26.578 -20.875 1 98.75 348 LYS B CA 1
ATOM 5937 C C . LYS B 1 348 ? 16.656 -27.797 -21.297 1 98.75 348 LYS B C 1
ATOM 5939 O O . LYS B 1 348 ? 16.672 -28.188 -22.453 1 98.75 348 LYS B O 1
ATOM 5944 N N . THR B 1 349 ? 15.961 -28.359 -20.312 1 98.75 349 THR B N 1
ATOM 5945 C CA . THR B 1 349 ? 15.133 -29.516 -20.594 1 98.75 349 THR B CA 1
ATOM 5946 C C . THR B 1 349 ? 14.078 -29.188 -21.641 1 98.75 349 THR B C 1
ATOM 5948 O O . THR B 1 349 ? 13.812 -30 -22.531 1 98.75 349 THR B O 1
ATOM 5951 N N . LEU B 1 350 ? 13.477 -28.047 -21.594 1 98.69 350 LEU B N 1
ATOM 5952 C CA . LEU B 1 350 ? 12.438 -27.641 -22.531 1 98.69 350 LEU B CA 1
ATOM 5953 C C . LEU B 1 350 ? 12.984 -27.578 -23.953 1 98.69 350 LEU B C 1
ATOM 5955 O O . LEU B 1 350 ? 12.414 -28.172 -24.875 1 98.69 350 LEU B O 1
ATOM 5959 N N . VAL B 1 351 ? 14.102 -26.859 -24.172 1 98 351 VAL B N 1
ATOM 5960 C CA . VAL B 1 351 ? 14.664 -26.656 -25.5 1 98 351 VAL B CA 1
ATOM 5961 C C . VAL B 1 351 ? 15.133 -28 -26.078 1 98 351 VAL B C 1
ATOM 5963 O O . VAL B 1 351 ? 15.047 -28.219 -27.281 1 98 351 VAL B O 1
ATOM 5966 N N . ASP B 1 352 ? 15.539 -28.875 -25.172 1 97.81 352 ASP B N 1
ATOM 5967 C CA . ASP B 1 352 ? 15.984 -30.203 -25.609 1 97.81 352 ASP B CA 1
ATOM 5968 C C . ASP B 1 352 ? 14.805 -31.047 -26.078 1 97.81 352 ASP B C 1
ATOM 5970 O O . ASP B 1 352 ? 15 -32.062 -26.75 1 97.81 352 ASP B O 1
ATOM 5974 N N . ASN B 1 353 ? 13.625 -30.641 -25.781 1 97.88 353 ASN B N 1
ATOM 5975 C CA . ASN B 1 353 ? 12.492 -31.531 -26.031 1 97.88 353 ASN B CA 1
ATOM 5976 C C . ASN B 1 353 ? 11.477 -30.875 -26.969 1 97.88 353 ASN B C 1
ATOM 5978 O O . ASN B 1 353 ? 10.367 -31.375 -27.141 1 97.88 353 ASN B O 1
ATOM 5982 N N . ILE B 1 354 ? 11.82 -29.734 -27.562 1 96.81 354 ILE B N 1
ATOM 5983 C CA . ILE B 1 354 ? 10.922 -29.125 -28.531 1 96.81 354 ILE B CA 1
ATOM 5984 C C . ILE B 1 354 ? 11.695 -28.797 -29.797 1 96.81 354 ILE B C 1
ATOM 5986 O O . ILE B 1 354 ? 12.93 -28.781 -29.797 1 96.81 354 ILE B O 1
ATOM 5990 N N . ASP B 1 355 ? 10.953 -28.609 -30.906 1 94.56 355 ASP B N 1
ATOM 5991 C CA . ASP B 1 355 ? 11.492 -28.094 -32.156 1 94.56 355 ASP B CA 1
ATOM 5992 C C . ASP B 1 355 ? 11.25 -26.594 -32.281 1 94.56 355 ASP B C 1
ATOM 5994 O O . ASP B 1 355 ? 10.156 -26.172 -32.656 1 94.56 355 ASP B O 1
ATOM 5998 N N . THR B 1 356 ? 12.258 -25.812 -32.125 1 90 356 THR B N 1
ATOM 5999 C CA . THR B 1 356 ? 12.133 -24.359 -32.094 1 90 356 THR B CA 1
ATOM 6000 C C . THR B 1 356 ? 11.805 -23.812 -33.469 1 90 356 THR B C 1
ATOM 6002 O O . THR B 1 356 ? 11.492 -22.625 -33.625 1 90 356 THR B O 1
ATOM 6005 N N . ASN B 1 357 ? 11.836 -24.641 -34.5 1 92.06 357 ASN B N 1
ATOM 6006 C CA . ASN B 1 357 ? 11.375 -24.25 -35.844 1 92.06 357 ASN B CA 1
ATOM 6007 C C . ASN B 1 357 ? 9.852 -24.266 -35.938 1 92.06 357 ASN B C 1
ATOM 6009 O O . ASN B 1 357 ? 9.273 -23.703 -36.844 1 92.06 357 ASN B O 1
ATOM 6013 N N . LYS B 1 358 ? 9.273 -24.906 -34.938 1 93.5 358 LYS B N 1
ATOM 6014 C CA . LYS B 1 358 ? 7.828 -25.094 -35 1 93.5 358 LYS B CA 1
ATOM 6015 C C . LYS B 1 358 ? 7.141 -24.484 -33.781 1 93.5 358 LYS B C 1
ATOM 6017 O O . LYS B 1 358 ? 5.957 -24.141 -33.812 1 93.5 358 LYS B O 1
ATOM 6022 N N . VAL B 1 359 ? 7.828 -24.453 -32.688 1 97.06 359 VAL B N 1
ATOM 6023 C CA . VAL B 1 359 ? 7.23 -24.031 -31.438 1 97.06 359 VAL B CA 1
ATOM 6024 C C . VAL B 1 359 ? 7.863 -22.719 -30.984 1 97.06 359 VAL B C 1
ATOM 6026 O O . VAL B 1 359 ? 9.086 -22.609 -30.906 1 97.06 359 VAL B O 1
ATOM 6029 N N . ALA B 1 360 ? 7.078 -21.688 -30.719 1 97.81 360 ALA B N 1
ATOM 6030 C CA . ALA B 1 360 ? 7.555 -20.438 -30.141 1 97.81 360 ALA B CA 1
ATOM 6031 C C . ALA B 1 360 ? 7.578 -20.516 -28.609 1 97.81 360 ALA B C 1
ATOM 6033 O O . ALA B 1 360 ? 6.738 -21.188 -28 1 97.81 360 ALA B O 1
ATOM 6034 N N . ILE B 1 361 ? 8.523 -19.875 -28.016 1 98.69 361 ILE B N 1
ATOM 6035 C CA . ILE B 1 361 ? 8.609 -19.75 -26.562 1 98.69 361 ILE B CA 1
ATOM 6036 C C . ILE B 1 361 ? 8.367 -18.297 -26.156 1 98.69 361 ILE B C 1
ATOM 6038 O O . ILE B 1 361 ? 9.039 -17.391 -26.656 1 98.69 361 ILE B O 1
ATOM 6042 N N . VAL B 1 362 ? 7.383 -18.031 -25.328 1 98.81 362 VAL B N 1
ATOM 6043 C CA . VAL B 1 362 ? 7.109 -16.734 -24.75 1 98.81 362 VAL B CA 1
ATOM 6044 C C . VAL B 1 362 ? 7.41 -16.75 -23.25 1 98.81 362 VAL B C 1
ATOM 6046 O O . VAL B 1 362 ? 6.898 -17.609 -22.516 1 98.81 362 VAL B O 1
ATOM 6049 N N . ILE B 1 363 ? 8.258 -15.852 -22.75 1 98.88 363 ILE B N 1
ATOM 6050 C CA . ILE B 1 363 ? 8.641 -15.805 -21.344 1 98.88 363 ILE B CA 1
ATOM 6051 C C . ILE B 1 363 ? 8.367 -14.414 -20.781 1 98.88 363 ILE B C 1
ATOM 6053 O O . ILE B 1 363 ? 8.734 -13.406 -21.391 1 98.88 363 ILE B O 1
ATOM 6057 N N . SER B 1 364 ? 7.73 -14.32 -19.656 1 98.69 364 SER B N 1
ATOM 6058 C CA . SER B 1 364 ? 7.531 -13.07 -18.938 1 98.69 364 SER B CA 1
ATOM 6059 C C . SER B 1 364 ? 7.34 -13.328 -17.438 1 98.69 364 SER B C 1
ATOM 6061 O O . SER B 1 364 ? 7.859 -14.305 -16.906 1 98.69 364 SER B O 1
ATOM 6063 N N . ALA B 1 365 ? 6.766 -12.344 -16.734 1 98.06 365 ALA B N 1
ATOM 6064 C CA . ALA B 1 365 ? 6.445 -12.43 -15.32 1 98.06 365 ALA B CA 1
ATOM 6065 C C . ALA B 1 365 ? 5.113 -11.75 -15.016 1 98.06 365 ALA B C 1
ATOM 6067 O O . ALA B 1 365 ? 4.645 -10.914 -15.789 1 98.06 365 ALA B O 1
ATOM 6068 N N . ASP B 1 366 ? 4.531 -12.148 -13.914 1 96.25 366 ASP B N 1
ATOM 6069 C CA . ASP B 1 366 ? 3.291 -11.492 -13.516 1 96.25 366 ASP B CA 1
ATOM 6070 C C . ASP B 1 366 ? 3.57 -10.164 -12.82 1 96.25 366 ASP B C 1
ATOM 6072 O O . ASP B 1 366 ? 2.762 -9.234 -12.898 1 96.25 366 ASP B O 1
ATOM 6076 N N . HIS B 1 367 ? 4.641 -10.062 -12.109 1 94.44 367 HIS B N 1
ATOM 6077 C CA . HIS B 1 367 ? 5.027 -8.797 -11.484 1 94.44 367 HIS B CA 1
ATOM 6078 C C . HIS B 1 367 ? 6.492 -8.82 -11.055 1 94.44 367 HIS B C 1
ATOM 6080 O O . HIS B 1 367 ? 7.164 -9.844 -11.188 1 94.44 367 HIS B O 1
ATOM 6086 N N . SER B 1 368 ? 6.938 -7.621 -10.648 1 95.38 368 SER B N 1
ATOM 6087 C CA . SER B 1 368 ? 8.25 -7.523 -10.008 1 95.38 368 SER B CA 1
ATOM 6088 C C . SER B 1 368 ? 8.133 -7.656 -8.492 1 95.38 368 SER B C 1
ATOM 6090 O O . SER B 1 368 ? 7.195 -7.129 -7.887 1 95.38 368 SER B O 1
ATOM 6092 N N . THR B 1 369 ? 8.977 -8.398 -7.91 1 93.81 369 THR B N 1
ATOM 6093 C CA . THR B 1 369 ? 9.172 -8.438 -6.465 1 93.81 369 THR B CA 1
ATOM 6094 C C . THR B 1 369 ? 10.609 -8.094 -6.102 1 93.81 369 THR B C 1
ATOM 6096 O O . THR B 1 369 ? 11.398 -8.977 -5.754 1 93.81 369 THR B O 1
ATOM 6099 N N . PRO B 1 370 ? 10.945 -6.812 -6.133 1 94.12 370 PRO B N 1
ATOM 6100 C CA . PRO B 1 370 ? 12.328 -6.418 -5.848 1 94.12 370 PRO B CA 1
ATOM 6101 C C . PRO B 1 370 ? 12.773 -6.816 -4.441 1 94.12 370 PRO B C 1
ATOM 6103 O O . PRO B 1 370 ? 12.117 -6.465 -3.459 1 94.12 370 PRO B O 1
ATOM 6106 N N . CYS B 1 371 ? 13.891 -7.477 -4.391 1 93.69 371 CYS B N 1
ATOM 6107 C CA . CYS B 1 371 ? 14.438 -7.938 -3.121 1 93.69 371 CYS B CA 1
ATOM 6108 C C . CYS B 1 371 ? 14.703 -6.766 -2.182 1 93.69 371 CYS B C 1
ATOM 6110 O O . CYS B 1 371 ? 14.523 -6.887 -0.969 1 93.69 371 CYS B O 1
ATOM 6112 N N . ILE B 1 372 ? 15.062 -5.637 -2.76 1 90.06 372 ILE B N 1
ATOM 6113 C CA . ILE B 1 372 ? 15.43 -4.465 -1.968 1 90.06 372 ILE B CA 1
ATOM 6114 C C . ILE B 1 372 ? 14.188 -3.912 -1.261 1 90.06 372 ILE B C 1
ATOM 6116 O O . ILE B 1 372 ? 14.297 -3.295 -0.199 1 90.06 372 ILE B O 1
ATOM 6120 N N . ASN B 1 373 ? 13 -4.148 -1.799 1 85.06 373 ASN B N 1
ATOM 6121 C CA . ASN B 1 373 ? 11.742 -3.658 -1.248 1 85.06 373 ASN B CA 1
ATOM 6122 C C . ASN B 1 373 ? 11.008 -4.746 -0.469 1 85.06 373 ASN B C 1
ATOM 6124 O O . ASN B 1 373 ? 10.094 -4.453 0.307 1 85.06 373 ASN B O 1
ATOM 6128 N N . LYS B 1 374 ? 11.367 -5.996 -0.702 1 84.12 374 LYS B N 1
ATOM 6129 C CA . LYS B 1 374 ? 10.766 -7.168 -0.074 1 84.12 374 LYS B CA 1
ATOM 6130 C C . LYS B 1 374 ? 9.25 -7.195 -0.291 1 84.12 374 LYS B C 1
ATOM 6132 O O . LYS B 1 374 ? 8.492 -7.457 0.643 1 84.12 374 LYS B O 1
ATOM 6137 N N . GLY B 1 375 ? 8.906 -6.891 -1.535 1 83.44 375 GLY B N 1
ATOM 6138 C CA . GLY B 1 375 ? 7.5 -6.879 -1.9 1 83.44 375 GLY B CA 1
ATOM 6139 C C . GLY B 1 375 ? 7.266 -6.555 -3.363 1 83.44 375 GLY B C 1
ATOM 6140 O O . GLY B 1 375 ? 8.203 -6.191 -4.082 1 83.44 375 GLY B O 1
ATOM 6141 N N . HIS B 1 376 ? 6.016 -6.609 -3.729 1 88 376 HIS B N 1
ATOM 6142 C CA . HIS B 1 376 ? 5.641 -6.34 -5.113 1 88 376 HIS B CA 1
ATOM 6143 C C . HIS B 1 376 ? 5.82 -4.863 -5.453 1 88 376 HIS B C 1
ATOM 6145 O O . HIS B 1 376 ? 5.68 -4 -4.586 1 88 376 HIS B O 1
ATOM 6151 N N . SER B 1 377 ? 6.102 -4.609 -6.656 1 86.12 377 SER B N 1
ATOM 6152 C CA . SER B 1 377 ? 6.176 -3.242 -7.164 1 86.12 377 SER B CA 1
ATOM 6153 C C . SER B 1 377 ? 5.613 -3.148 -8.578 1 86.12 377 SER B C 1
ATOM 6155 O O . SER B 1 377 ? 5.324 -4.168 -9.203 1 86.12 377 SER B O 1
ATOM 6157 N N . ASP B 1 378 ? 5.445 -1.931 -9.023 1 84.56 378 ASP B N 1
ATOM 6158 C CA . ASP B 1 378 ? 4.898 -1.718 -10.359 1 84.56 378 ASP B CA 1
ATOM 6159 C C . ASP B 1 378 ? 6.008 -1.655 -11.406 1 84.56 378 ASP B C 1
ATOM 6161 O O . ASP B 1 378 ? 5.758 -1.315 -12.562 1 84.56 378 ASP B O 1
ATOM 6165 N N . ASP B 1 379 ? 7.219 -1.954 -11.016 1 91.56 379 ASP B N 1
ATOM 6166 C CA . ASP B 1 379 ? 8.305 -1.958 -11.992 1 91.56 379 ASP B CA 1
ATOM 6167 C C . ASP B 1 379 ? 8 -2.904 -13.148 1 91.56 379 ASP B C 1
ATOM 6169 O O . ASP B 1 379 ? 7.473 -4 -12.945 1 91.56 379 ASP B O 1
ATOM 6173 N N . PRO B 1 380 ? 8.32 -2.441 -14.32 1 96 380 PRO B N 1
ATOM 6174 C CA . PRO B 1 380 ? 8.031 -3.291 -15.477 1 96 380 PRO B CA 1
ATOM 6175 C C . PRO B 1 380 ? 8.805 -4.609 -15.445 1 96 380 PRO B C 1
ATOM 6177 O O . PRO B 1 380 ? 9.891 -4.68 -14.875 1 96 380 PRO B O 1
ATOM 6180 N N . VAL B 1 381 ? 8.219 -5.629 -16.047 1 97.94 381 VAL B N 1
ATOM 6181 C CA . VAL B 1 381 ? 8.875 -6.926 -16.172 1 97.94 381 VAL B CA 1
ATOM 6182 C C . VAL B 1 381 ? 9.227 -7.188 -17.641 1 97.94 381 VAL B C 1
ATOM 6184 O O . VAL B 1 381 ? 8.602 -6.637 -18.547 1 97.94 381 VAL B O 1
ATOM 6187 N N . PRO B 1 382 ? 10.242 -8.039 -17.938 1 98.62 382 PRO B N 1
ATOM 6188 C CA . PRO B 1 382 ? 10.57 -8.383 -19.312 1 98.62 382 PRO B CA 1
ATOM 6189 C C . PRO B 1 382 ? 9.547 -9.312 -19.969 1 98.62 382 PRO B C 1
ATOM 6191 O O . PRO B 1 382 ? 8.914 -10.109 -19.266 1 98.62 382 PRO B O 1
ATOM 6194 N N . VAL B 1 383 ? 9.391 -9.164 -21.266 1 98.88 383 VAL B N 1
ATOM 6195 C CA . VAL B 1 383 ? 8.68 -10.133 -22.094 1 98.88 383 VAL B CA 1
ATOM 6196 C C . VAL B 1 383 ? 9.547 -10.516 -23.281 1 98.88 383 VAL B C 1
ATOM 6198 O O . VAL B 1 383 ? 10.125 -9.656 -23.953 1 98.88 383 VAL B O 1
ATOM 6201 N N . LEU B 1 384 ? 9.711 -11.797 -23.484 1 98.81 384 LEU B N 1
ATOM 6202 C CA . LEU B 1 384 ? 10.539 -12.359 -24.547 1 98.81 384 LEU B CA 1
ATOM 6203 C C . LEU B 1 384 ? 9.719 -13.289 -25.438 1 98.81 384 LEU B C 1
ATOM 6205 O O . LEU B 1 384 ? 8.992 -14.148 -24.938 1 98.81 384 LEU B O 1
ATOM 6209 N N . VAL B 1 385 ? 9.719 -13.07 -26.719 1 98.62 385 VAL B N 1
ATOM 6210 C CA . VAL B 1 385 ? 9.148 -13.977 -27.719 1 98.62 385 VAL B CA 1
ATOM 6211 C C . VAL B 1 385 ? 10.258 -14.547 -28.594 1 98.62 385 VAL B C 1
ATOM 6213 O O . VAL B 1 385 ? 10.977 -13.797 -29.266 1 98.62 385 VAL B O 1
ATOM 6216 N N . SER B 1 386 ? 10.344 -15.883 -28.562 1 98.38 386 SER B N 1
ATOM 6217 C CA . SER B 1 386 ? 11.484 -16.531 -29.203 1 98.38 386 SER B CA 1
ATOM 6218 C C . SER B 1 386 ? 11.023 -17.641 -30.141 1 98.38 386 SER B C 1
ATOM 6220 O O . SER B 1 386 ? 10.07 -18.359 -29.844 1 98.38 386 SER B O 1
ATOM 6222 N N . GLY B 1 387 ? 11.672 -17.859 -31.203 1 96.25 387 GLY B N 1
ATOM 6223 C CA . GLY B 1 387 ? 11.484 -18.859 -32.25 1 96.25 387 GLY B CA 1
ATOM 6224 C C . GLY B 1 387 ? 12.281 -18.578 -33.5 1 96.25 387 GLY B C 1
ATOM 6225 O O . GLY B 1 387 ? 12.641 -17.438 -33.75 1 96.25 387 GLY B O 1
ATOM 6226 N N . GLN B 1 388 ? 12.477 -19.578 -34.281 1 93.81 388 GLN B N 1
ATOM 6227 C CA . GLN B 1 388 ? 13.289 -19.422 -35.5 1 93.81 388 GLN B CA 1
ATOM 6228 C C . GLN B 1 388 ? 12.602 -18.5 -36.5 1 93.81 388 GLN B C 1
ATOM 6230 O O . GLN B 1 388 ? 13.258 -17.844 -37.312 1 93.81 388 GLN B O 1
ATOM 6235 N N . PHE B 1 389 ? 11.375 -18.422 -36.438 1 92.94 389 PHE B N 1
ATOM 6236 C CA . PHE B 1 389 ? 10.594 -17.656 -37.375 1 92.94 389 PHE B CA 1
ATOM 6237 C C . PHE B 1 389 ? 10.312 -16.25 -36.844 1 92.94 389 PHE B C 1
ATOM 6239 O O . PHE B 1 389 ? 9.547 -15.492 -37.438 1 92.94 389 PHE B O 1
ATOM 6246 N N . ILE B 1 390 ? 10.812 -15.859 -35.719 1 95.56 390 ILE B N 1
ATOM 6247 C CA . ILE B 1 390 ? 10.648 -14.547 -35.125 1 95.56 390 ILE B CA 1
ATOM 6248 C C . ILE B 1 390 ? 11.758 -13.617 -35.594 1 95.56 390 ILE B C 1
ATOM 6250 O O . ILE B 1 390 ? 12.93 -14.008 -35.625 1 95.56 390 ILE B O 1
ATOM 6254 N N . LYS B 1 391 ? 11.414 -12.406 -36.031 1 95.94 391 LYS B N 1
ATOM 6255 C CA . LYS B 1 391 ? 12.43 -11.414 -36.375 1 95.94 391 LYS B CA 1
ATOM 6256 C C . LYS B 1 391 ? 13.273 -11.047 -35.156 1 95.94 391 LYS B C 1
ATOM 6258 O O . LYS B 1 391 ? 12.75 -10.516 -34.188 1 95.94 391 LYS B O 1
ATOM 6263 N N . LYS B 1 392 ? 14.562 -11.312 -35.281 1 96.94 392 LYS B N 1
ATOM 6264 C CA . LYS B 1 392 ? 15.484 -11.062 -34.188 1 96.94 392 LYS B CA 1
ATOM 6265 C C . LYS B 1 392 ? 15.742 -9.57 -34 1 96.94 392 LYS B C 1
ATOM 6267 O O . LYS B 1 392 ? 15.867 -8.836 -34.969 1 96.94 392 LYS B O 1
ATOM 6272 N N . ASP B 1 393 ? 15.82 -9.125 -32.75 1 97.69 393 ASP B N 1
ATOM 6273 C CA . ASP B 1 393 ? 16 -7.695 -32.562 1 97.69 393 ASP B CA 1
ATOM 6274 C C . ASP B 1 393 ? 17.359 -7.398 -31.938 1 97.69 393 ASP B C 1
ATOM 6276 O O . ASP B 1 393 ? 17.609 -6.289 -31.453 1 97.69 393 ASP B O 1
ATOM 6280 N N . GLY B 1 394 ? 18.219 -8.359 -31.781 1 97.44 394 GLY B N 1
ATOM 6281 C CA . GLY B 1 394 ? 19.562 -8.156 -31.281 1 97.44 394 GLY B CA 1
ATOM 6282 C C . GLY B 1 394 ? 19.703 -8.414 -29.797 1 97.44 394 GLY B C 1
ATOM 6283 O O . GLY B 1 394 ? 20.797 -8.297 -29.234 1 97.44 394 GLY B O 1
ATOM 6284 N N . THR B 1 395 ? 18.672 -8.852 -29.125 1 97.62 395 THR B N 1
ATOM 6285 C CA . THR B 1 395 ? 18.734 -9.188 -27.703 1 97.62 395 THR B CA 1
ATOM 6286 C C . THR B 1 395 ? 19.656 -10.375 -27.469 1 97.62 395 THR B C 1
ATOM 6288 O O . THR B 1 395 ? 19.672 -11.32 -28.25 1 97.62 395 THR B O 1
ATOM 6291 N N . THR B 1 396 ? 20.422 -10.281 -26.328 1 98.12 396 THR B N 1
ATOM 6292 C CA . THR B 1 396 ? 21.344 -11.375 -26.047 1 98.12 396 THR B CA 1
ATOM 6293 C C . THR B 1 396 ? 21.031 -12.016 -24.703 1 98.12 396 THR B C 1
ATOM 6295 O O . THR B 1 396 ? 21.422 -13.156 -24.453 1 98.12 396 THR B O 1
ATOM 6298 N N . ARG B 1 397 ? 20.391 -11.227 -23.844 1 98.38 397 ARG B N 1
ATOM 6299 C CA . ARG B 1 397 ? 20.016 -11.711 -22.516 1 98.38 397 ARG B CA 1
ATOM 6300 C C . ARG B 1 397 ? 18.641 -11.219 -22.125 1 98.38 397 ARG B C 1
ATOM 6302 O O . ARG B 1 397 ? 18.25 -10.102 -22.469 1 98.38 397 ARG B O 1
ATOM 6309 N N . MET B 1 398 ? 17.922 -12.031 -21.375 1 98.5 398 MET B N 1
ATOM 6310 C CA . MET B 1 398 ? 16.641 -11.586 -20.828 1 98.5 398 MET B CA 1
ATOM 6311 C C . MET B 1 398 ? 16.859 -10.875 -19.484 1 98.5 398 MET B C 1
ATOM 6313 O O . MET B 1 398 ? 16.812 -11.508 -18.438 1 98.5 398 MET B O 1
ATOM 6317 N N . THR B 1 399 ? 17 -9.609 -19.547 1 98.5 399 THR B N 1
ATOM 6318 C CA . THR B 1 399 ? 17.172 -8.766 -18.375 1 98.5 399 THR B CA 1
ATOM 6319 C C . THR B 1 399 ? 16.266 -7.539 -18.453 1 98.5 399 THR B C 1
ATOM 6321 O O . THR B 1 399 ? 15.75 -7.215 -19.516 1 98.5 399 THR B O 1
ATOM 6324 N N . GLU B 1 400 ? 16.094 -6.914 -17.312 1 98 400 GLU B N 1
ATOM 6325 C CA . GLU B 1 400 ? 15.312 -5.68 -17.266 1 98 400 GLU B CA 1
ATOM 6326 C C . GLU B 1 400 ? 15.922 -4.613 -18.172 1 98 400 GLU B C 1
ATOM 6328 O O . GLU B 1 400 ? 15.211 -3.934 -18.922 1 98 400 GLU B O 1
ATOM 6333 N N . ALA B 1 401 ? 17.203 -4.516 -18.219 1 97 401 ALA B N 1
ATOM 6334 C CA . ALA B 1 401 ? 17.906 -3.502 -19 1 97 401 ALA B CA 1
ATOM 6335 C C . ALA B 1 401 ? 17.719 -3.756 -20.5 1 97 401 ALA B C 1
ATOM 6337 O O . ALA B 1 401 ? 17.484 -2.82 -21.266 1 97 401 ALA B O 1
ATOM 6338 N N . GLN B 1 402 ? 17.844 -4.965 -20.938 1 97.5 402 GLN B N 1
ATOM 6339 C CA . GLN B 1 402 ? 17.656 -5.285 -22.359 1 97.5 402 GLN B CA 1
ATOM 6340 C C . GLN B 1 402 ? 16.203 -5.121 -22.781 1 97.5 402 GLN B C 1
ATOM 6342 O O . GLN B 1 402 ? 15.922 -4.738 -23.922 1 97.5 402 GLN B O 1
ATOM 6347 N N . ALA B 1 403 ? 15.32 -5.465 -21.859 1 98.38 403 ALA B N 1
ATOM 6348 C CA . ALA B 1 403 ? 13.898 -5.344 -22.156 1 98.38 403 ALA B CA 1
ATOM 6349 C C . ALA B 1 403 ? 13.523 -3.898 -22.469 1 98.38 403 ALA B C 1
ATOM 6351 O O . ALA B 1 403 ? 12.648 -3.645 -23.297 1 98.38 403 ALA B O 1
ATOM 6352 N N . LYS B 1 404 ? 14.148 -2.969 -21.859 1 96.56 404 LYS B N 1
ATOM 6353 C CA . LYS B 1 404 ? 13.875 -1.547 -22.047 1 96.56 404 LYS B CA 1
ATOM 6354 C C . LYS B 1 404 ? 14.18 -1.11 -23.469 1 96.56 404 LYS B C 1
ATOM 6356 O O . LYS B 1 404 ? 13.57 -0.172 -23.984 1 96.56 404 LYS B O 1
ATOM 6361 N N . LYS B 1 405 ? 15.055 -1.793 -24.125 1 96.5 405 LYS B N 1
ATOM 6362 C CA . LYS B 1 405 ? 15.547 -1.368 -25.438 1 96.5 405 LYS B CA 1
ATOM 6363 C C . LYS B 1 405 ? 15.008 -2.273 -26.547 1 96.5 405 LYS B C 1
ATOM 6365 O O . LYS B 1 405 ? 15.273 -2.039 -27.734 1 96.5 405 LYS B O 1
ATOM 6370 N N . GLY B 1 406 ? 14.258 -3.258 -26.203 1 97.88 406 GLY B N 1
ATOM 6371 C CA . GLY B 1 406 ? 13.82 -4.262 -27.156 1 97.88 406 GLY B CA 1
ATOM 6372 C C . GLY B 1 406 ? 12.805 -3.73 -28.156 1 97.88 406 GLY B C 1
ATOM 6373 O O . GLY B 1 406 ? 12.188 -2.689 -27.922 1 97.88 406 GLY B O 1
ATOM 6374 N N . SER B 1 407 ? 12.602 -4.426 -29.172 1 98.19 407 SER B N 1
ATOM 6375 C CA . SER B 1 407 ? 11.789 -3.969 -30.297 1 98.19 407 SER B CA 1
ATOM 6376 C C . SER B 1 407 ? 10.297 -4.105 -29.984 1 98.19 407 SER B C 1
ATOM 6378 O O . SER B 1 407 ? 9.469 -3.463 -30.625 1 98.19 407 SER B O 1
ATOM 6380 N N . ILE B 1 408 ? 9.938 -4.98 -29.016 1 98.25 408 ILE B N 1
ATOM 6381 C CA . ILE B 1 408 ? 8.531 -5.172 -28.688 1 98.25 408 ILE B CA 1
ATOM 6382 C C . ILE B 1 408 ? 7.973 -3.896 -28.047 1 98.25 408 ILE B C 1
ATOM 6384 O O . ILE B 1 408 ? 6.785 -3.6 -28.188 1 98.25 408 ILE B O 1
ATOM 6388 N N . GLY B 1 409 ? 8.844 -3.131 -27.359 1 98.06 409 GLY B N 1
ATOM 6389 C CA . GLY B 1 409 ? 8.406 -1.914 -26.703 1 98.06 409 GLY B CA 1
ATOM 6390 C C . GLY B 1 409 ? 7.777 -2.168 -25.344 1 98.06 409 GLY B C 1
ATOM 6391 O O . GLY B 1 409 ? 8.133 -3.133 -24.656 1 98.06 409 GLY B O 1
ATOM 6392 N N . LEU B 1 410 ? 6.953 -1.212 -24.906 1 97.69 410 LEU B N 1
ATOM 6393 C CA . LEU B 1 410 ? 6.266 -1.294 -23.609 1 97.69 410 LEU B CA 1
ATOM 6394 C C . LEU B 1 410 ? 4.816 -1.729 -23.797 1 97.69 410 LEU B C 1
ATOM 6396 O O . LEU B 1 410 ? 4.043 -1.052 -24.484 1 97.69 410 LEU B O 1
ATOM 6400 N N . LEU B 1 411 ? 4.484 -2.854 -23.219 1 97.94 411 LEU B N 1
ATOM 6401 C CA . LEU B 1 411 ? 3.133 -3.393 -23.312 1 97.94 411 LEU B CA 1
ATOM 6402 C C . LEU B 1 411 ? 2.418 -3.279 -21.969 1 97.94 411 LEU B C 1
ATOM 6404 O O . LEU B 1 411 ? 3.062 -3.188 -20.922 1 97.94 411 LEU B O 1
ATOM 6408 N N . GLN B 1 412 ? 1.118 -3.273 -22.078 1 95.81 412 GLN B N 1
ATOM 6409 C CA . GLN B 1 412 ? 0.299 -3.598 -20.906 1 95.81 412 GLN B CA 1
ATOM 6410 C C . GLN B 1 412 ? 0.094 -5.105 -20.781 1 95.81 412 GLN B C 1
ATOM 6412 O O . GLN B 1 412 ? 0.137 -5.828 -21.781 1 95.81 412 GLN B O 1
ATOM 6417 N N . GLY B 1 413 ? -0.129 -5.574 -19.609 1 96.81 413 GLY B N 1
ATOM 6418 C CA . GLY B 1 413 ? -0.247 -7.004 -19.344 1 96.81 413 GLY B CA 1
ATOM 6419 C C . GLY B 1 413 ? -1.225 -7.695 -20.281 1 96.81 413 GLY B C 1
ATOM 6420 O O . GLY B 1 413 ? -0.902 -8.727 -20.875 1 96.81 413 GLY B O 1
ATOM 6421 N N . ALA B 1 414 ? -2.314 -7.086 -20.578 1 96.44 414 ALA B N 1
ATOM 6422 C CA . ALA B 1 414 ? -3.398 -7.711 -21.328 1 96.44 414 ALA B CA 1
ATOM 6423 C C . ALA B 1 414 ? -3.062 -7.789 -22.812 1 96.44 414 ALA B C 1
ATOM 6425 O O . ALA B 1 414 ? -3.75 -8.477 -23.578 1 96.44 414 ALA B O 1
ATOM 6426 N N . GLU B 1 415 ? -1.982 -7.18 -23.188 1 97.94 415 GLU B N 1
ATOM 6427 C CA . GLU B 1 415 ? -1.6 -7.148 -24.594 1 97.94 415 GLU B CA 1
ATOM 6428 C C . GLU B 1 415 ? -0.576 -8.234 -24.906 1 97.94 415 GLU B C 1
ATOM 6430 O O . GLU B 1 415 ? -0.297 -8.508 -26.078 1 97.94 415 GLU B O 1
ATOM 6435 N N . VAL B 1 416 ? -0.079 -8.891 -23.922 1 98.44 416 VAL B N 1
ATOM 6436 C CA . VAL B 1 416 ? 1.101 -9.734 -24.078 1 98.44 416 VAL B CA 1
ATOM 6437 C C . VAL B 1 416 ? 0.787 -10.898 -25.016 1 98.44 416 VAL B C 1
ATOM 6439 O O . VAL B 1 416 ? 1.516 -11.141 -25.984 1 98.44 416 VAL B O 1
ATOM 6442 N N . VAL B 1 417 ? -0.273 -11.625 -24.812 1 98.38 417 VAL B N 1
ATOM 6443 C CA . VAL B 1 417 ? -0.582 -12.805 -25.609 1 98.38 417 VAL B CA 1
ATOM 6444 C C . VAL B 1 417 ? -0.878 -12.391 -27.047 1 98.38 417 VAL B C 1
ATOM 6446 O O . VAL B 1 417 ? -0.354 -12.984 -28 1 98.38 417 VAL B O 1
ATOM 6449 N N . THR B 1 418 ? -1.673 -11.328 -27.203 1 97.75 418 THR B N 1
ATOM 6450 C CA . THR B 1 418 ? -2.023 -10.852 -28.547 1 97.75 418 THR B CA 1
ATOM 6451 C C . THR B 1 418 ? -0.776 -10.414 -29.312 1 97.75 418 THR B C 1
ATOM 6453 O O . THR B 1 418 ? -0.605 -10.758 -30.484 1 97.75 418 THR B O 1
ATOM 6456 N N . LYS B 1 419 ? 0.021 -9.656 -28.672 1 97.94 419 LYS B N 1
ATOM 6457 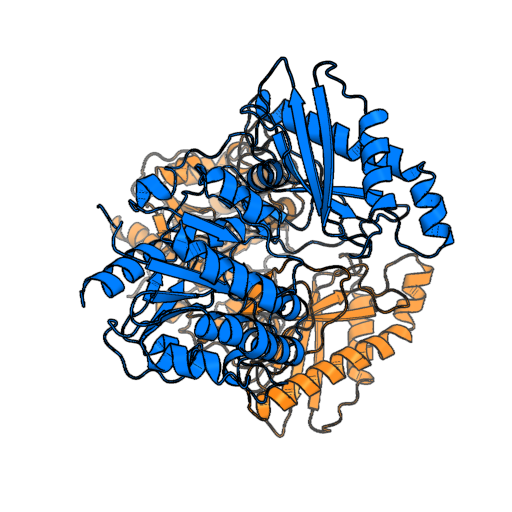C CA . LYS B 1 419 ? 1.252 -9.195 -29.312 1 97.94 419 LYS B CA 1
ATOM 6458 C C . LYS B 1 419 ? 2.15 -10.375 -29.672 1 97.94 419 LYS B C 1
ATOM 6460 O O . LYS B 1 419 ? 2.783 -10.375 -30.734 1 97.94 419 LYS B O 1
ATOM 6465 N N . SER B 1 420 ? 2.27 -11.375 -28.828 1 98 420 SER B N 1
ATOM 6466 C CA . SER B 1 420 ? 3.076 -12.555 -29.094 1 98 420 SER B CA 1
ATOM 6467 C C . SER B 1 420 ? 2.562 -13.312 -30.312 1 98 420 SER B C 1
ATOM 6469 O O . SER B 1 420 ? 3.35 -13.727 -31.172 1 98 420 SER B O 1
ATOM 6471 N N . LEU B 1 421 ? 1.259 -13.477 -30.406 1 97.06 421 LEU B N 1
ATOM 6472 C CA . LEU B 1 421 ? 0.662 -14.164 -31.547 1 97.06 421 LEU B CA 1
ATOM 6473 C C . LEU B 1 421 ? 0.924 -13.406 -32.844 1 97.06 421 LEU B C 1
ATOM 6475 O O . LEU B 1 421 ? 1.189 -14.023 -33.875 1 97.06 421 LEU B O 1
ATOM 6479 N N . GLU B 1 422 ? 0.868 -12.094 -32.75 1 96.31 422 GLU B N 1
ATOM 6480 C CA . GLU B 1 422 ? 1.171 -11.273 -33.906 1 96.31 422 GLU B CA 1
ATOM 6481 C C . GLU B 1 422 ? 2.604 -11.492 -34.375 1 96.31 422 GLU B C 1
ATOM 6483 O O . GLU B 1 422 ? 2.855 -11.609 -35.562 1 96.31 422 GLU B O 1
ATOM 6488 N N . LEU B 1 423 ? 3.475 -11.516 -33.469 1 96.56 423 LEU B N 1
ATOM 6489 C CA . LEU B 1 423 ? 4.883 -11.688 -33.781 1 96.56 423 LEU B CA 1
ATOM 6490 C C . LEU B 1 423 ? 5.137 -13.07 -34.375 1 96.56 423 LEU B C 1
ATOM 6492 O O . LEU B 1 423 ? 5.945 -13.219 -35.312 1 96.56 423 LEU B O 1
ATOM 6496 N N . ILE B 1 424 ? 4.457 -14.07 -33.906 1 95.56 424 ILE B N 1
ATOM 6497 C CA . ILE B 1 424 ? 4.617 -15.445 -34.344 1 95.56 424 ILE B CA 1
ATOM 6498 C C . ILE B 1 424 ? 4.07 -15.594 -35.781 1 95.56 424 ILE B C 1
ATOM 6500 O O . ILE B 1 424 ? 4.66 -16.281 -36.594 1 95.56 424 ILE B O 1
ATOM 6504 N N . LYS B 1 425 ? 3.018 -14.836 -36.062 1 92 425 LYS B N 1
ATOM 6505 C CA . LYS B 1 425 ? 2.361 -14.93 -37.375 1 92 425 LYS B CA 1
ATOM 6506 C C . LYS B 1 425 ? 3.102 -14.117 -38.406 1 92 425 LYS B C 1
ATOM 6508 O O . LYS B 1 425 ? 3.004 -14.398 -39.625 1 92 425 LYS B O 1
ATOM 6513 N N . SER B 1 426 ? 3.617 -13.031 -38.062 1 82.94 426 SER B N 1
ATOM 6514 C CA . SER B 1 426 ? 4.227 -12.117 -39.031 1 82.94 426 SER B CA 1
ATOM 6515 C C . SER B 1 426 ? 5.301 -12.82 -39.844 1 82.94 426 SER B C 1
ATOM 6517 O O . SER B 1 426 ? 5.609 -12.391 -40.969 1 82.94 426 SER B O 1
ATOM 6519 N N . GLN B 1 427 ? 5.918 -13.766 -39.312 1 66.88 427 GLN B N 1
ATOM 6520 C CA . GLN B 1 427 ? 7.008 -14.32 -40.125 1 66.88 427 GLN B CA 1
ATOM 6521 C C . GLN B 1 427 ? 6.621 -15.68 -40.688 1 66.88 427 GLN B C 1
ATOM 6523 O O . GLN B 1 427 ? 7.434 -16.328 -41.344 1 66.88 427 GLN B O 1
ATOM 6528 N N . THR B 1 428 ? 5.367 -16.094 -40.406 1 50.5 428 THR B N 1
ATOM 6529 C CA . THR B 1 428 ? 4.934 -17.266 -41.156 1 50.5 428 THR B CA 1
ATOM 6530 C C . THR B 1 428 ? 4.258 -16.859 -42.469 1 50.5 428 THR B C 1
ATOM 6532 O O . THR B 1 428 ? 3.582 -15.828 -42.5 1 50.5 428 THR B O 1
#

Radius of gyration: 28.5 Å; Cα contacts (8 Å, |Δi|>4): 2187; chains: 2; bounding box: 66×77×78 Å

Secondary structure (DSSP, 8-state):
---TT--EEEEEETTBB---BGGGTTB-HHHHS--HHHHHHHHTEEEEEEESS-TT----HHHHHHHHTT----GGG---HHHHHHHHTT----TT-EEEEEEEEEE-TT-BEEETTTTS---HHHHHHHHHHHHHH---SSTTEEEEEEE-STTEEEEEEEESSS---S-B--S-TTEEEETTEEEE----SS-BPPPP-BSSSSHHHHHHHHHHHHHHHHHHHHHHT-HHHHHHHHTTPPP--EEEEEEEE-S------HHHHHTS-EEEE--SHHHHHHHHHTTPEEPP-SSTT-HHHHHHHHHHHTTT-SEEEEEE-THHHHHHHT-HHHHHHHHHHIIIIIIHHHHHTS-TTT-EEEEE-S-B--TTTTS-B---EEEEEE-TTSPP----S--HHHHHHSTTEEEEGGGHHHHHHHHHHHT-/---TT--EEEEEETTBB---BGGGTTB-HHHHS--HHHHHHHHTEEEEEEESS-TT----HHHHHHHHTT----GGG---HHHHHHHHTT----TT-EEEEEEEEEE-TT-BEEETTTTS---HHHHHHHHHHHHHH---SSTTEEEEEEE-STTEEEEEEEESSS---S-B--S-TTEEEETTEEEE----SS-BPPPP-BSSSSHHHHHHHHHHHHHHHHHHHHHHT-HHHHHHHHTTPPP--EEEEEEEE-S------HHHHHTS-EEEE--SHHHHHHHHHTTPEEPP--STT-HHHHHHHHHHHTTT-SEEEEEE-THHHHHHHT-HHHHHHHHHHIIIIIIHHHHHTS-TTT-EEEEE-S-B--TTTTS-B---EEEEEE-TTSPP----S--HHHHHHSTTEEEEGGGHHHHHHHHHHHT-

Foldseek 3Di:
DAPAQFFAEEEAEAQLAAFFDVVQVGDFLQRSFDFQLQLVQQQFFFKAWAQQQDAPDQDDLLQLVCLLLQHHDDLQQDQWLQQLLCVLVPNPAAFLKKKWKKFQFFADPVQFTPGRHQQQADDPCLQVVLQVLLQVPADFPDNQKHKHWADDHRRMIMMIMDGPPGGADQQKFWQFQQWTQDSLDTDGDDHPDTGHGDQMAGNDPDPRSHVNSVRVNSSFVVSQVSQVPDPSQVVCVVVVGGGRRTMTIHRMGRHQRDDAQSCVVVNFQEAEEDDGSNVSSVCVSNVHHYDYQDDLLQQLSQLQVSLVVVVVTRYYYYYRHLLQVLLLVLNRVSNSVSSNSNSVRHSVSNVVRHDLQRYKYKYKHSFHRYSVVSGTRSQIIMIIIRGNLADRFRRRGRHPVSNCVIPLYYYYSSCRVVSNSVRSPVRD/DAPAQFFAEEEAEAQLAAFFDVVQVGDFLQVSFDFQLQLVQQQFFFKAWAQQQDAPDQDDLLQLVCLLLQHHDDLQQDQWLQQLLCVLVPNPADFLKKKWKKFQFFADPVQFTPGRHQQQADDPCLQVVLQVLLQVPADFPDNQKHKHWADDHRRMIMMIIDGPPGGADQQKFWQFQQWTQDSLDTDGDDHPDIGHGDQMAGNDPDPRSHVNSVRVNSSFVVSQVSQVPDPSQVVCVVVVGGGRRTMTIHRMGRHQRDDAQSCVVVNFQEAEEDDGSNVSSVCVSNVHHYDYQDDLLQQLSQLQVSLVVVVVTRYYYYYRNLLQVLLLVLNRVSSSVS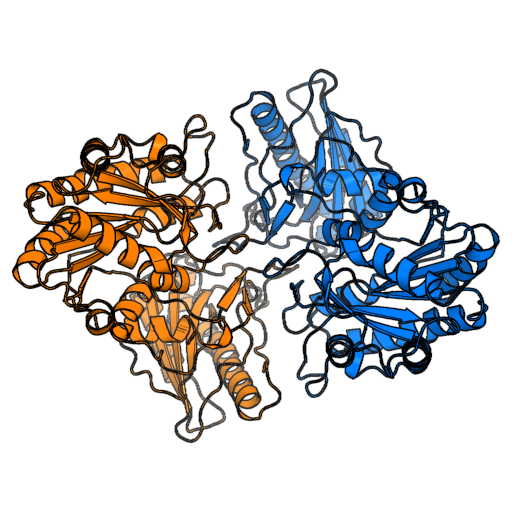SNSNSVRHSVSNVVRHDLQRYKYKYKHSFHRYSVVSGTRSQIIMIIIRGN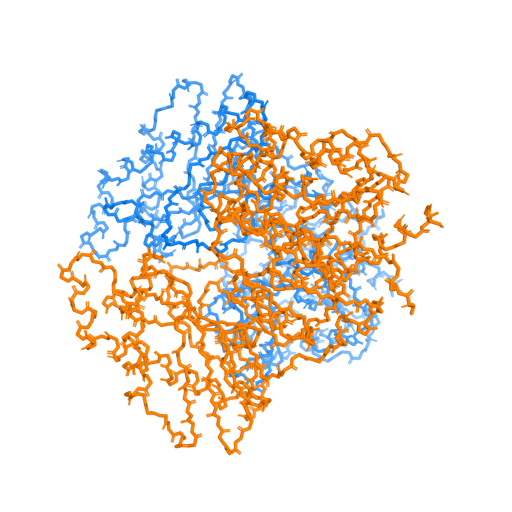QADRFRRRGRHPVSNCVIPLYYYYSSCRVVSNSVRSPVRD

Nearest PDB structures (foldseek):
  2zkt-assembly1_B  TM=9.024E-01  e=1.074E-41  Pyrococcus horikoshii
  2zkt-assembly1_A  TM=8.763E-01  e=1.885E-33  Pyrococcus horikoshii
  3idd-assembly1_B  TM=7.227E-01  e=1.117E-36  Thermoplasma acidophilum
  3kd8-assembly2_B  TM=7.160E-01  e=3.292E-36  Thermoplasma acidophilum
  3m7v-assembly2_B  TM=4.731E-01  e=6.759E-08  Streptococcus mutans